Protein AF-A0A812MUX2-F1 (afdb_monomer_lite)

Sequence (958 aa):
MPPQRLETQLGNPHGRPAVPLGVEDPVPTEHPKAVEKDGERDEFANLWVNFASKMQASRPGILHGVQASQVLHHLPWAWLRRDLNSLYAVSQETSKFDQFWSHSWKGALWAKYVNVLYLQTGLAANVAGTLSASLALGLVSAGWLGARRGFCLVFGFVTFCFTPFLWRSRRIVFLDIFCIHQQDQQLKAEAIMSVLGSSLGDEIAIWWCVFEIAAFLHSRTKGSKAVLQIIPPLLGPALLGGEILFCLACIVYAYSEIALASSEDSKFSAAIHLVFFGVLGIPCSFFVSHSLRGYARSVETLKEQLCEFKAAGTRSACCEQGHEGEAEKLCDREILFQCIAHWYGSVGQFESQVQSEVRTALTDQLADNAISYKRILLLFTPYVWLRFEYAATHASDPIRQIVEVARTLTYWLAVFPFMNKLLFRLCYRLRAQCCMLRWDVLLSMLIVFATFLFYFICYIIQVFVFRQNEHELVPSVISVVTWLTFTAILLQFDKNLMDAMFTPRSARGAATTPRKSWTGPKPQGLCLLDNSRAHNVAIVLTKLAMSTKELSQAIRLFDTGSTWLRADHVELLTVAMPTTSEATKLLANKDKEETLRDVERRMLPLCNLSPARIKVMKFALSYQTIRESLMERCQVLQQAAEESRNSVPFRELLAIVLEAGNYINGGDQANAQATTDAFHSLMQGFFDSLSEVDRLRYKLPLSQAGNTMQSFVSPTYLELQCLLESLDKLVAKRHPVEVRKQDGDIVEEIARKLRAVMLCCEKWEELFPQLTVDLQPNLMYRIHIFNGEGVDVRLHLFFQDASETYVHSHRANFHSVCLYGSYVNEIWDVGEDRQGDFGGHFEFNRSQDEALKKPGDRKSGSLLCRTCWKHSTGSSYFLDATTYHKTVQESGKALTLYIKGKAKPFHTIALSKEERPDWKGTNCLEERVDPCDVKRISKDASDLLRNGICDRFFLPPI

pLDDT: mean 74.37, std 18.52, range [21.53, 96.69]

Secondary structure (DSSP, 8-state):
--PPP---PPPPTT----------PPP--S--------HHHHHHHHHHHHHHTT-S-SSTT--EEEEHHHHHHHHHHHHHHT--GGGGGG-EE-S-BSEEE-----S-HHHHHHHHHHHHHHHHHHHHHHHHHHHHHHHHHTTSS-TTS-HHHHHHHHHHHHHHHH-----EEEEHHHHS-SS-HHHHHHHHHHHTTS-B-S-EES---HHHHHHHHHTS-TT----EE---TTHHHHHHHHHHHHHHHHHHHHHHHHHHTTS--HHHHHHHHHHHIIIIIHHHHHHHHHHHHHHHHHHHHHHHHHHS--GGG---HHHHTTTTT-TT---HHHHHHHHHHHHHSSHHHHHHHIIIIIHHHHHIIIIISTT-HHHHHHHTHHHHHHHHHHHHTTTT-HHHHHHHHHHHHHIIIIIHHHHHHHHHHHHHHT-SPPSSHHHHHHHHHHHHHHHHHHHHHHHHHHHHHSGGGTT-HHHHHHHHHHHHHHHHHHHHHHHHHHHHHHS-GGG-TT---PPPPP-PPPPPSB--S-HHHHHHHHHHHHHSSS-HHHHHHHHHHT----TT--HHHHHHHHHHPPPHHHHHHHHTTGGGGGGB-HHHHHHGGGTT--HHHHHHHHHHHHHHHHHHHHHHHHHHHHHHHHHHHH-HHHHHHHHHHHHHHHHHTT--TT--PPPHHHHHHHHHHHHHHHHHHTTS-----HHHHHHHTHHHHHHHHHHHHHHHHHHHHHHHTSSS----GGGHHHHHHHHHHHHHHHHH-TTGGGG-TT-EEEEETTTEEEEEEEE-SSEEEEEEEE-TT---SSEE--SS-EEEEEEESEEEEEEEEEEPPPTT---EEEEEETTSTTGGGSPPEEEESEEEEEEEEEEETT-EEEE-TT-EEEEE--SS-EEEEEEEES---S--EEEESSSS---TTTTSPPEEPPHHHHHHHHHHHHHHHHHHHHHTT-----

Foldseek 3Di:
DDDDDDDDDDDDPPDDPPDPDDPPPDDPPDDPDDPPDPVVVVVVLVVLLVLLQLLAAPDQQLWKWAFLLCCLVVVVVCVVVVNLQCQQVRIGGDQEAQEEEDDPPPDDPVLQSLQSLCVQFLVVLLVQLQVQLVVVLVCLLVVVDPFLPLNLLVRSVVSSVCRSVVDGGRGIYDDCSHGANDPDPVSNVSSVSRVSSGPHDQEYEEDDDLLSLLSVVLVDDPPDDRHYAYEDSNLSVCLVVLLVVVSVLLVVLSVVCVVVVVDVDPVVNVVSVCCSCVVPVLVVLLVVLLVLLVLLVVLVVVLVCLLPDALVPDDDPCVVVVVPDDPPDDDPSVSVQSSCCSSQVHSVSSSVCSNPVVSVVSSCNSLPVNCPLVSQLSSCSSLLSSQSSVLSVCSVPVLSSLLSNLLSCLCSQFLSSLLVNQSSVQSNVVSDDDPDPVVSSVSSSVSSVVSVVSVVVVVVCCVPVLVVQPPDNVSSVVSSVVSVVSSVCRVVCVVPVVVVVDDPPVVPPDDDDDDDDDPDDDFQFDDLDDPVLLVLLVVLVVVQPDALQVVLVCLVVLPLVDPSDALVNLVSVLSNADDLVLLVSLVVCVVVLVRHGPSSNSNNSRSPDDPVSSVVSSCSRCVVVVVVLVVLVVVLVVQLVVLLVPDPLNVVVVVVLVVVVCVVVPDDPDDDDDDVVNVVVSVVVVVVCVLVCVVPDDDDPPVSVLVSLLSVLSVLLSVLVVLLVVQQVVLLPDVVLKDDPVCVVSVLVNLVSVLSNLQNDLQSVVVQPPWFWWDQPLFWIWTWRDDHNRKTKTKTKTDFFHWFPFKKFALWKKKKAWAFDKWKKWWKDFAADDPPDQAWKFKFFPQDPPRLVAFGDIDGGHIDGDDIDMRHRGDMDIDGRPIIIIIGRDGDITMMMMMITPGRNDTMMIMGSDRRDDRVSSPPDIHTDDPVCSSVVSSVNSVSSVVRVVPVSDDDDD

Radius of gyration: 37.07 Å; chains: 1; bounding box: 92×102×94 Å

Structure (mmCIF, N/CA/C/O backbone):
data_AF-A0A812MUX2-F1
#
_entry.id   AF-A0A812MUX2-F1
#
loop_
_atom_site.group_PDB
_atom_site.id
_atom_site.type_symbol
_atom_site.label_atom_id
_atom_site.label_alt_id
_atom_site.label_comp_id
_atom_site.label_asym_id
_atom_site.label_entity_id
_atom_site.label_seq_id
_atom_site.pdbx_PDB_ins_code
_atom_site.Cartn_x
_atom_site.Cartn_y
_atom_site.Cartn_z
_atom_site.occupancy
_atom_site.B_iso_or_equiv
_atom_site.auth_seq_id
_atom_site.auth_comp_id
_atom_site.auth_asym_id
_atom_site.auth_atom_id
_atom_site.pdbx_PDB_model_num
ATOM 1 N N . MET A 1 1 ? -50.765 -11.788 -11.898 1.00 38.41 1 MET A N 1
ATOM 2 C CA . MET A 1 1 ? -49.867 -11.985 -10.743 1.00 38.41 1 MET A CA 1
ATOM 3 C C . MET A 1 1 ? -48.690 -12.845 -11.173 1.00 38.41 1 MET A C 1
ATOM 5 O O . MET A 1 1 ? -48.901 -14.026 -11.422 1.00 38.41 1 MET A O 1
ATOM 9 N N . PRO A 1 2 ? -47.493 -12.263 -11.335 1.00 21.53 2 PRO A N 1
ATOM 10 C CA . PRO A 1 2 ? -46.245 -13.002 -11.478 1.00 21.53 2 PRO A CA 1
ATOM 11 C C . PRO A 1 2 ? -45.356 -12.888 -10.212 1.00 21.53 2 PRO A C 1
ATOM 13 O O . PRO A 1 2 ? -45.593 -12.010 -9.380 1.00 21.53 2 PRO A O 1
ATOM 16 N N . PRO A 1 3 ? -44.369 -13.789 -10.044 1.00 25.03 3 PRO A N 1
ATOM 17 C CA . PRO A 1 3 ? -43.681 -14.056 -8.780 1.00 25.03 3 PRO A CA 1
ATOM 18 C C . PRO A 1 3 ? -42.561 -13.049 -8.465 1.00 25.03 3 PRO A C 1
ATOM 20 O O . PRO A 1 3 ? -41.877 -12.552 -9.362 1.00 25.03 3 PRO A O 1
ATOM 23 N N . GLN A 1 4 ? -42.373 -12.775 -7.169 1.00 26.44 4 GLN A N 1
ATOM 24 C CA . GLN A 1 4 ? -41.346 -11.894 -6.605 1.00 26.44 4 GLN A CA 1
ATOM 25 C C . GLN A 1 4 ? -39.925 -12.407 -6.906 1.00 26.44 4 GLN A C 1
ATOM 27 O O . GLN A 1 4 ? -39.584 -13.551 -6.609 1.00 26.44 4 GLN A O 1
ATOM 32 N N . ARG A 1 5 ? -39.091 -11.537 -7.490 1.00 24.02 5 ARG A N 1
ATOM 33 C CA . ARG A 1 5 ? -37.647 -11.735 -7.683 1.00 24.02 5 ARG A CA 1
ATOM 34 C C . ARG A 1 5 ? -36.897 -11.306 -6.419 1.00 24.02 5 ARG A C 1
ATOM 36 O O . ARG A 1 5 ? -37.034 -10.163 -5.996 1.00 24.02 5 ARG A O 1
ATOM 43 N N . LEU A 1 6 ? -36.068 -12.198 -5.874 1.00 25.72 6 LEU A N 1
ATOM 44 C CA . LEU A 1 6 ? -34.979 -11.841 -4.962 1.00 25.72 6 LEU A CA 1
ATOM 45 C C . LEU A 1 6 ? -33.895 -11.107 -5.769 1.00 25.72 6 LEU A C 1
ATOM 47 O O . LEU A 1 6 ? -33.193 -11.718 -6.576 1.00 25.72 6 LEU A O 1
ATOM 51 N N . GLU A 1 7 ? -33.773 -9.799 -5.565 1.00 24.56 7 GLU A N 1
ATOM 52 C CA . GLU A 1 7 ? -32.664 -8.996 -6.076 1.00 24.56 7 GLU A CA 1
ATOM 53 C C . GLU A 1 7 ? -31.445 -9.131 -5.155 1.00 24.56 7 GLU A C 1
ATOM 55 O O . GLU A 1 7 ? -31.454 -8.757 -3.984 1.00 24.56 7 GLU A O 1
ATOM 60 N N . THR A 1 8 ? -30.365 -9.673 -5.710 1.00 27.69 8 THR A N 1
ATOM 61 C CA . THR A 1 8 ? -29.012 -9.618 -5.158 1.00 27.69 8 THR A CA 1
ATOM 62 C C . THR A 1 8 ? -28.512 -8.173 -5.155 1.00 27.69 8 THR A C 1
ATOM 64 O O . THR A 1 8 ? -28.175 -7.635 -6.210 1.00 27.69 8 THR A O 1
ATOM 67 N N . GLN A 1 9 ? -28.437 -7.551 -3.977 1.00 25.56 9 GLN A N 1
ATOM 68 C CA . GLN A 1 9 ? -27.817 -6.238 -3.801 1.00 25.56 9 GLN A CA 1
ATOM 69 C C . GLN A 1 9 ? -26.293 -6.321 -4.006 1.00 25.56 9 GLN A C 1
ATOM 71 O O . GLN A 1 9 ? -25.580 -6.997 -3.261 1.00 25.56 9 GLN A O 1
ATOM 76 N N . LEU A 1 10 ? -25.791 -5.618 -5.026 1.00 27.19 10 LEU A N 1
ATOM 77 C CA . LEU A 1 10 ? -24.370 -5.326 -5.217 1.00 27.19 10 LEU A CA 1
ATOM 78 C C . LEU A 1 10 ? -23.943 -4.200 -4.260 1.00 27.19 10 LEU A C 1
ATOM 80 O O . LEU A 1 10 ? -24.450 -3.085 -4.342 1.00 27.19 10 LEU A O 1
ATOM 84 N N . GLY A 1 11 ? -22.984 -4.482 -3.377 1.00 27.39 11 GLY A N 1
ATOM 85 C CA . GLY A 1 11 ? -22.338 -3.479 -2.528 1.00 27.39 11 GLY A CA 1
ATOM 86 C C . GLY A 1 11 ? -21.235 -2.709 -3.267 1.00 27.39 11 GLY A C 1
ATOM 87 O O . GLY A 1 11 ? -20.358 -3.311 -3.886 1.00 27.39 11 GLY A O 1
ATOM 88 N N . ASN A 1 12 ? -21.287 -1.380 -3.165 1.00 25.11 12 ASN A N 1
ATOM 89 C CA . ASN A 1 12 ? -20.319 -0.396 -3.664 1.00 25.11 12 ASN A CA 1
ATOM 90 C C . ASN A 1 12 ? -18.878 -0.653 -3.115 1.00 25.11 12 ASN A C 1
ATOM 92 O O . ASN A 1 12 ? -18.737 -0.846 -1.903 1.00 25.11 12 ASN A O 1
ATOM 96 N N . PRO A 1 13 ? -17.796 -0.646 -3.934 1.00 30.33 13 PRO A N 1
ATOM 97 C CA . PRO A 1 13 ? -16.428 -0.948 -3.486 1.00 30.33 13 PRO A CA 1
ATOM 98 C C . PRO A 1 13 ? -15.684 0.157 -2.708 1.00 30.33 13 PRO A C 1
ATOM 100 O O . PRO A 1 13 ? -14.545 -0.090 -2.307 1.00 30.33 13 PRO A O 1
ATOM 103 N N . HIS A 1 14 ? -16.258 1.342 -2.460 1.00 30.34 14 HIS A N 1
ATOM 104 C CA . HIS A 1 14 ? -15.532 2.447 -1.798 1.00 30.34 14 HIS A CA 1
ATOM 105 C C . HIS A 1 14 ? -16.189 3.065 -0.552 1.00 30.34 14 HIS A C 1
ATOM 107 O O . HIS A 1 14 ? -15.835 4.167 -0.140 1.00 30.34 14 HIS A O 1
ATOM 113 N N . GLY A 1 15 ? -17.043 2.319 0.149 1.00 25.20 15 GLY A N 1
ATOM 114 C CA . GLY A 1 15 ? -17.454 2.659 1.515 1.00 25.20 15 GLY A CA 1
ATOM 115 C C . GLY A 1 15 ? -16.642 1.886 2.554 1.00 25.20 15 GLY A C 1
ATOM 116 O O . GLY A 1 15 ? -16.753 0.664 2.636 1.00 25.20 15 GLY A O 1
ATOM 117 N N . ARG A 1 16 ? -15.863 2.565 3.409 1.00 26.58 16 ARG A N 1
ATOM 118 C CA . ARG A 1 16 ? -15.548 1.989 4.729 1.00 26.58 16 ARG A CA 1
ATOM 119 C C . ARG A 1 16 ? -16.889 1.795 5.448 1.00 26.58 16 ARG A C 1
ATOM 121 O O . ARG A 1 16 ? -17.598 2.787 5.601 1.00 26.58 16 ARG A O 1
ATOM 128 N N . PRO A 1 17 ? -17.253 0.595 5.927 1.00 25.83 17 PRO A N 1
ATOM 129 C CA . PRO A 1 17 ? -18.343 0.489 6.879 1.00 25.83 17 PRO A CA 1
ATOM 130 C C . PRO A 1 17 ? -17.883 1.204 8.148 1.00 25.83 17 PRO A C 1
ATOM 132 O O . PRO A 1 17 ? -16.900 0.796 8.772 1.00 25.83 17 PRO A O 1
ATOM 135 N N . ALA A 1 18 ? -18.554 2.294 8.511 1.00 24.03 18 ALA A N 1
ATOM 136 C CA . ALA A 1 18 ? -18.462 2.820 9.859 1.00 24.03 18 ALA A CA 1
ATOM 137 C C . ALA A 1 18 ? -18.904 1.696 10.806 1.00 24.03 18 ALA A C 1
ATOM 139 O O . ALA A 1 18 ? -20.024 1.195 10.714 1.00 24.03 18 ALA A O 1
ATOM 140 N N . VAL A 1 19 ? -18.004 1.251 11.678 1.00 24.64 19 VAL A N 1
ATOM 141 C CA . VAL A 1 19 ? -18.399 0.510 12.873 1.00 24.64 19 VAL A CA 1
ATOM 142 C C . VAL A 1 19 ? -19.115 1.532 13.756 1.00 24.64 19 VAL A C 1
ATOM 144 O O . VAL A 1 19 ? -18.481 2.527 14.115 1.00 24.64 19 VAL A O 1
ATOM 147 N N . PRO A 1 20 ? -20.399 1.346 14.106 1.00 22.38 20 PRO A N 1
ATOM 148 C CA . PRO A 1 20 ? -20.989 2.100 15.195 1.00 22.38 20 PRO A CA 1
ATOM 149 C C . PRO A 1 20 ? -20.232 1.678 16.456 1.00 22.38 20 PRO A C 1
ATOM 151 O O . PRO A 1 20 ? -20.357 0.545 16.919 1.00 22.38 20 PRO A O 1
ATOM 154 N N . LEU A 1 21 ? -19.367 2.550 16.966 1.00 25.94 21 LEU A N 1
ATOM 155 C CA . LEU A 1 21 ? -18.844 2.409 18.316 1.00 25.94 21 LEU A CA 1
ATOM 156 C C . LEU A 1 21 ? -19.978 2.788 19.266 1.00 25.94 21 LEU A C 1
ATOM 158 O O . LEU A 1 21 ? -20.241 3.965 19.477 1.00 25.94 21 LEU A O 1
ATOM 162 N N . GLY A 1 22 ? -20.657 1.748 19.748 1.00 25.78 22 GLY A N 1
ATOM 163 C CA . GLY A 1 22 ? -21.359 1.662 21.024 1.00 25.78 22 GLY A CA 1
ATOM 164 C C . GLY A 1 22 ? -22.059 2.923 21.522 1.00 25.78 22 GLY A C 1
ATOM 165 O O . GLY A 1 22 ? -21.499 3.679 22.310 1.00 25.78 22 GLY A O 1
ATOM 166 N N . VAL A 1 23 ? -23.351 3.021 21.213 1.00 24.86 23 VAL A N 1
ATOM 167 C CA . VAL A 1 23 ? -24.305 3.101 22.322 1.00 24.86 23 VAL A CA 1
ATOM 168 C C . VAL A 1 23 ? -24.076 1.820 23.123 1.00 24.86 23 VAL A C 1
ATOM 170 O O . VAL A 1 23 ? -24.134 0.725 22.563 1.00 24.86 23 VAL A O 1
ATOM 173 N N . GLU A 1 24 ? -23.683 1.953 24.388 1.00 26.67 24 GLU A N 1
ATOM 174 C CA . GLU A 1 24 ? -23.832 0.859 25.340 1.00 26.67 24 GLU A CA 1
ATOM 175 C C . GLU A 1 24 ? -25.325 0.543 25.384 1.00 26.67 24 GLU A C 1
ATOM 177 O O . GLU A 1 24 ? -26.083 1.181 26.114 1.00 26.67 24 GLU A O 1
ATOM 182 N N . ASP A 1 25 ? -25.764 -0.413 24.567 1.00 24.69 25 ASP A N 1
ATOM 183 C CA . ASP A 1 25 ? -26.968 -1.141 24.911 1.00 24.69 25 ASP A CA 1
ATOM 184 C C . ASP A 1 25 ? -26.669 -1.777 26.272 1.00 24.69 25 ASP A C 1
ATOM 186 O O . ASP A 1 25 ? -25.647 -2.467 26.416 1.00 24.69 25 ASP A O 1
ATOM 190 N N . PRO A 1 26 ? -27.474 -1.485 27.306 1.00 26.67 26 PRO A N 1
ATOM 191 C CA . PRO A 1 26 ? -27.251 -2.043 28.620 1.00 26.67 26 PRO A CA 1
ATOM 192 C C . PRO A 1 26 ? -27.206 -3.560 28.479 1.00 26.67 26 PRO A C 1
ATOM 194 O O . PRO A 1 26 ? -28.133 -4.176 27.955 1.00 26.67 26 PRO A O 1
ATOM 197 N N . VAL A 1 27 ? -26.109 -4.154 28.952 1.00 25.58 27 VAL A N 1
ATOM 198 C CA . VAL A 1 27 ? -26.047 -5.589 29.222 1.00 25.58 27 VAL A CA 1
ATOM 199 C C . VAL A 1 27 ? -27.308 -5.924 30.016 1.00 25.58 27 VAL A C 1
ATOM 201 O O . VAL A 1 27 ? -27.492 -5.345 31.090 1.00 25.58 27 VAL A O 1
ATOM 204 N N . PRO A 1 28 ? -28.186 -6.819 29.535 1.00 25.44 28 PRO A N 1
ATOM 205 C CA . PRO A 1 28 ? -29.251 -7.330 30.371 1.00 25.44 28 PRO A CA 1
ATOM 206 C C . PRO A 1 28 ? -28.578 -8.070 31.526 1.00 25.44 28 PRO A C 1
ATOM 208 O O . PRO A 1 28 ? -28.044 -9.165 31.367 1.00 25.44 28 PRO A O 1
ATOM 211 N N . THR A 1 29 ? -28.546 -7.439 32.698 1.00 28.83 29 THR A N 1
ATOM 212 C CA . THR A 1 29 ? -28.087 -8.052 33.951 1.00 28.83 29 THR A CA 1
ATOM 213 C C . THR A 1 29 ? -29.103 -9.057 34.495 1.00 28.83 29 THR A C 1
ATOM 215 O O . THR A 1 29 ? -28.893 -9.642 35.553 1.00 28.83 29 THR A O 1
ATOM 218 N N . GLU A 1 30 ? -30.197 -9.287 33.775 1.00 26.59 30 GLU A N 1
ATOM 219 C CA . GLU A 1 30 ? -31.139 -10.354 34.047 1.00 26.59 30 GLU A CA 1
ATOM 220 C C . GLU A 1 30 ? -30.955 -11.438 32.989 1.00 26.59 30 GLU A C 1
ATOM 222 O O . GLU A 1 30 ? -31.114 -11.196 31.791 1.00 26.59 30 GLU A O 1
ATOM 227 N N . HIS A 1 31 ? -30.621 -12.650 33.449 1.00 26.19 31 HIS A N 1
ATOM 228 C CA . HIS A 1 31 ? -30.883 -13.862 32.685 1.00 26.19 31 HIS A CA 1
ATOM 229 C C . HIS A 1 31 ? -32.269 -13.736 32.042 1.00 26.19 31 HIS A C 1
ATOM 231 O O . HIS A 1 31 ? -33.211 -13.385 32.764 1.00 26.19 31 HIS A O 1
ATOM 237 N N . PRO A 1 32 ? -32.430 -14.024 30.737 1.00 27.66 32 PRO A N 1
ATOM 238 C CA . PRO A 1 32 ? -33.761 -14.097 30.166 1.00 27.66 32 PRO A CA 1
ATOM 239 C C . PRO A 1 32 ? -34.550 -15.078 31.031 1.00 27.66 32 PRO A C 1
ATOM 241 O O . PRO A 1 32 ? -34.137 -16.227 31.218 1.00 27.66 32 PRO A O 1
ATOM 244 N N . LYS A 1 33 ? -35.637 -14.586 31.642 1.00 25.91 33 LYS A N 1
ATOM 245 C CA . LYS A 1 33 ? -36.620 -15.446 32.298 1.00 25.91 33 LYS A CA 1
ATOM 246 C C . LYS A 1 33 ? -36.906 -16.572 31.323 1.00 25.91 33 LYS A C 1
ATOM 248 O O . LYS A 1 33 ? -37.180 -16.290 30.159 1.00 25.91 33 LYS A O 1
ATOM 253 N N . ALA A 1 34 ? -36.764 -17.801 31.813 1.00 26.66 34 ALA A N 1
ATOM 254 C CA . ALA A 1 34 ? -37.003 -19.016 31.062 1.00 26.66 34 ALA A CA 1
ATOM 255 C C . ALA A 1 34 ? -38.257 -18.838 30.200 1.00 26.66 34 ALA A C 1
ATOM 257 O O . ALA A 1 34 ? -39.373 -18.818 30.717 1.00 26.66 34 ALA A O 1
ATOM 258 N N . VAL A 1 35 ? -38.045 -18.661 28.896 1.00 32.44 35 VAL A N 1
ATOM 259 C CA . VAL A 1 35 ? -39.052 -19.021 27.908 1.00 32.44 35 VAL A CA 1
ATOM 260 C C . VAL A 1 35 ? -39.312 -20.500 28.162 1.00 32.44 35 VAL A C 1
ATOM 262 O O . VAL A 1 35 ? -38.364 -21.245 28.434 1.00 32.44 35 VAL A O 1
ATOM 265 N N . GLU A 1 36 ? -40.587 -20.878 28.221 1.00 35.44 36 GLU A N 1
ATOM 266 C CA . GLU A 1 36 ? -41.019 -22.238 28.529 1.00 35.44 36 GLU A CA 1
ATOM 267 C C . GLU A 1 36 ? -40.122 -23.262 27.825 1.00 35.44 36 GLU A C 1
ATOM 269 O O . GLU A 1 36 ? -39.867 -23.190 26.623 1.00 35.44 36 GLU A O 1
ATOM 274 N N . LYS A 1 37 ? -39.551 -24.155 28.638 1.00 37.84 37 LYS A N 1
ATOM 275 C CA . LYS A 1 37 ? -38.608 -25.183 28.211 1.00 37.84 37 LYS A CA 1
ATOM 276 C C . LYS A 1 37 ? -39.324 -26.191 27.317 1.00 37.84 37 LYS A C 1
ATOM 278 O O . LYS A 1 37 ? -39.910 -27.147 27.823 1.00 37.84 37 LYS A O 1
ATOM 283 N N . ASP A 1 38 ? -39.207 -26.019 26.008 1.00 40.25 38 ASP A N 1
ATOM 284 C CA . ASP A 1 38 ? -39.464 -27.089 25.046 1.00 40.25 38 ASP A CA 1
ATOM 285 C C . ASP A 1 38 ? -38.320 -28.110 25.129 1.00 40.25 38 ASP A C 1
ATOM 287 O O . ASP A 1 38 ? -37.243 -27.915 24.561 1.00 40.25 38 ASP A O 1
ATOM 291 N N . GLY A 1 39 ? -38.542 -29.206 25.860 1.00 45.19 39 GLY A N 1
ATOM 292 C CA . GLY A 1 39 ? -37.543 -30.256 26.099 1.00 45.19 39 GLY A CA 1
ATOM 293 C C . GLY A 1 39 ? -36.963 -30.903 24.831 1.00 45.19 39 GLY A C 1
ATOM 294 O O . GLY A 1 39 ? -35.822 -31.353 24.858 1.00 45.19 39 GLY A O 1
ATOM 295 N N . GLU A 1 40 ? -37.687 -30.887 23.707 1.00 44.91 40 GLU A N 1
ATOM 296 C CA . GLU A 1 40 ? -37.212 -31.426 22.419 1.00 44.91 40 GLU A CA 1
ATOM 297 C C . GLU A 1 40 ? -36.169 -30.520 21.733 1.00 44.91 40 GLU A C 1
ATOM 299 O O . GLU A 1 40 ? -35.289 -30.997 21.011 1.00 44.91 40 GLU A O 1
ATOM 304 N N . ARG A 1 41 ? -36.224 -29.202 21.975 1.00 44.47 41 ARG A N 1
ATOM 305 C CA . ARG A 1 41 ? -35.358 -28.207 21.317 1.00 44.47 41 ARG A CA 1
ATOM 306 C C . ARG A 1 41 ? -33.935 -28.233 21.890 1.00 44.47 41 ARG A C 1
ATOM 308 O O . ARG A 1 41 ? -32.960 -28.188 21.136 1.00 44.47 41 ARG A O 1
ATOM 315 N N . ASP A 1 42 ? -33.828 -28.394 23.210 1.00 53.06 42 ASP A N 1
ATOM 316 C CA . ASP A 1 42 ? -32.561 -28.613 23.917 1.00 53.06 42 ASP A CA 1
ATOM 317 C C . ASP A 1 42 ? -31.959 -29.987 23.584 1.00 53.06 42 ASP A C 1
ATOM 319 O O . ASP A 1 42 ? -30.739 -30.124 23.491 1.00 53.06 42 ASP A O 1
ATOM 323 N N . GLU A 1 43 ? -32.783 -31.015 23.364 1.00 54.62 43 GLU A N 1
ATOM 324 C CA . GLU A 1 43 ? -32.305 -32.351 22.997 1.00 54.62 43 GLU A CA 1
ATOM 325 C C . GLU A 1 43 ? -31.650 -32.354 21.609 1.00 54.62 43 GLU A C 1
ATOM 327 O O . GLU A 1 43 ? -30.538 -32.864 21.460 1.00 54.62 43 GLU A O 1
ATOM 332 N N . PHE A 1 44 ? -32.260 -31.698 20.615 1.00 51.50 44 PHE A N 1
ATOM 333 C CA . PHE A 1 44 ? -31.679 -31.562 19.277 1.00 51.50 44 PHE A CA 1
ATOM 334 C C . PHE A 1 44 ? -30.380 -30.742 19.292 1.00 51.50 44 PHE A C 1
ATOM 336 O O . PHE A 1 44 ? -29.378 -31.187 18.735 1.00 51.50 44 PHE A O 1
ATOM 343 N N . ALA A 1 45 ? -30.342 -29.594 19.979 1.00 53.31 45 ALA A N 1
ATOM 344 C CA . ALA A 1 45 ? -29.121 -28.792 20.117 1.00 53.31 45 ALA A CA 1
ATOM 345 C C . ALA A 1 45 ? -27.986 -29.578 20.804 1.00 53.31 45 ALA A C 1
ATOM 347 O O . ALA A 1 45 ? -26.848 -29.583 20.329 1.00 53.31 45 ALA A O 1
ATOM 348 N N . ASN A 1 46 ? -28.300 -30.332 21.861 1.00 61.69 46 ASN A N 1
ATOM 349 C CA . ASN A 1 46 ? -27.336 -31.210 22.523 1.00 61.69 46 ASN A CA 1
ATOM 350 C C . ASN A 1 46 ? -26.878 -32.366 21.621 1.00 61.69 46 ASN A C 1
ATOM 352 O O . ASN A 1 46 ? -25.709 -32.749 21.660 1.00 61.69 46 ASN A O 1
ATOM 356 N N . LEU A 1 47 ? -27.758 -32.912 20.778 1.00 59.81 47 LEU A N 1
ATOM 357 C CA . LEU A 1 47 ? -27.419 -33.947 19.798 1.00 59.81 47 LEU A CA 1
ATOM 358 C C . LEU A 1 47 ? -26.484 -33.401 18.707 1.00 59.81 47 LEU A C 1
ATOM 360 O O . LEU A 1 47 ? -25.516 -34.069 18.339 1.00 59.81 47 LEU A O 1
ATOM 364 N N . TRP A 1 48 ? -26.701 -32.156 18.275 1.00 60.59 48 TRP A N 1
ATOM 365 C CA . TRP A 1 48 ? -25.807 -31.418 17.378 1.00 60.59 48 TRP A CA 1
ATOM 366 C C . TRP A 1 48 ? -24.429 -31.192 17.988 1.00 60.59 48 TRP A C 1
ATOM 368 O O . TRP A 1 48 ? -23.423 -31.506 17.352 1.00 60.59 48 TRP A O 1
ATOM 378 N N . VAL A 1 49 ? -24.365 -30.712 19.232 1.00 60.03 49 VAL A N 1
ATOM 379 C CA . VAL A 1 49 ? -23.100 -30.503 19.952 1.00 60.03 49 VAL A CA 1
ATOM 380 C C . VAL A 1 49 ? -22.363 -31.830 20.154 1.00 60.03 49 VAL A C 1
ATOM 382 O O . VAL A 1 49 ? -21.163 -31.903 19.895 1.00 60.03 49 VAL A O 1
ATOM 385 N N . ASN A 1 50 ? -23.072 -32.902 20.523 1.00 62.97 50 ASN A N 1
ATOM 386 C CA . ASN A 1 50 ? -22.509 -34.245 20.708 1.00 62.97 50 ASN A CA 1
ATOM 387 C C . ASN A 1 50 ? -22.050 -34.919 19.407 1.00 62.97 50 ASN A C 1
ATOM 389 O O . ASN A 1 50 ? -21.213 -35.823 19.443 1.00 62.97 50 ASN A O 1
ATOM 393 N N . PHE A 1 51 ? -22.618 -34.543 18.262 1.00 59.72 51 PHE A N 1
ATOM 394 C CA . PHE A 1 51 ? -22.165 -35.020 16.960 1.00 59.72 51 PHE A CA 1
ATOM 395 C C . PHE A 1 51 ? -20.970 -34.193 16.464 1.00 59.72 51 PHE A C 1
ATOM 397 O O . PHE A 1 51 ? -19.934 -34.758 16.117 1.00 59.72 51 PHE A O 1
ATOM 404 N N . ALA A 1 52 ? -21.068 -32.861 16.510 1.00 56.94 52 ALA A N 1
ATOM 405 C CA . ALA A 1 52 ? -19.991 -31.950 16.127 1.00 56.94 52 ALA A CA 1
ATOM 406 C C . ALA A 1 52 ? -18.727 -32.153 16.981 1.00 56.94 52 ALA A C 1
ATOM 408 O O . ALA A 1 52 ? -17.612 -32.018 16.483 1.00 56.94 52 ALA A O 1
ATOM 409 N N . SER A 1 53 ? -18.865 -32.529 18.257 1.00 56.31 53 SER A N 1
ATOM 410 C CA . SER A 1 53 ? -17.740 -32.842 19.149 1.00 56.31 53 SER A CA 1
ATOM 411 C C . SER A 1 53 ? -16.935 -34.072 18.743 1.00 56.31 53 SER A C 1
ATOM 413 O O . SER A 1 53 ? -15.746 -34.147 19.050 1.00 56.31 53 SER A O 1
ATOM 415 N N . LYS A 1 54 ? -17.541 -35.020 18.020 1.00 60.19 54 LYS A N 1
ATOM 416 C CA . LYS A 1 54 ? -16.860 -36.245 17.586 1.00 60.19 54 LYS A CA 1
ATOM 417 C C . LYS A 1 54 ? -15.902 -36.013 16.427 1.00 60.19 54 LYS A C 1
ATOM 419 O O . LYS A 1 54 ? -15.050 -36.871 16.220 1.00 60.19 54 LYS A O 1
ATOM 424 N N . MET A 1 55 ? -16.031 -34.896 15.695 1.00 60.88 55 MET A N 1
ATOM 425 C CA . MET A 1 55 ? -15.201 -34.571 14.528 1.00 60.88 55 MET A CA 1
ATOM 426 C C . MET A 1 55 ? -15.021 -35.808 13.624 1.00 60.88 55 MET A C 1
ATOM 428 O O . MET A 1 55 ? -13.904 -36.186 13.287 1.00 60.88 55 MET A O 1
ATOM 432 N N . GLN A 1 56 ? -16.130 -36.457 13.250 1.00 64.50 56 GLN A N 1
ATOM 433 C CA . GLN A 1 56 ? -16.165 -37.605 12.338 1.00 64.50 56 GLN A CA 1
ATOM 434 C C . GLN A 1 56 ? -17.271 -37.423 11.294 1.00 64.50 56 GLN A C 1
ATOM 436 O O . GLN A 1 56 ? -18.262 -36.738 11.541 1.00 64.50 56 GLN A O 1
ATOM 441 N N . ALA A 1 57 ? -17.106 -38.045 10.125 1.00 68.19 57 ALA A N 1
ATOM 442 C CA . ALA A 1 57 ? -18.148 -38.062 9.102 1.00 68.19 57 ALA A CA 1
ATOM 443 C C . ALA A 1 57 ? -19.394 -38.821 9.592 1.00 68.19 57 ALA A C 1
ATOM 445 O O . ALA A 1 57 ? -19.268 -39.852 10.253 1.00 68.19 57 ALA A O 1
ATOM 446 N N . SER A 1 58 ? -20.590 -38.337 9.236 1.00 67.88 58 SER A N 1
ATOM 447 C CA . SER A 1 58 ? -21.871 -38.934 9.658 1.00 67.88 58 SER A CA 1
ATOM 448 C C . SER A 1 58 ? -22.058 -40.354 9.139 1.00 67.88 58 SER A C 1
ATOM 450 O O . SER A 1 58 ? -22.586 -41.214 9.842 1.00 67.88 58 SER A O 1
ATOM 452 N N . ARG A 1 59 ? -21.583 -40.609 7.918 1.00 75.00 59 ARG A N 1
ATOM 453 C CA . ARG A 1 59 ? -21.550 -41.922 7.278 1.00 75.00 59 ARG A CA 1
ATOM 454 C C . ARG A 1 59 ? -20.382 -42.024 6.292 1.00 75.00 59 ARG A C 1
ATOM 456 O O . ARG A 1 59 ? -19.950 -41.002 5.753 1.00 75.00 59 ARG A O 1
ATOM 463 N N . PRO A 1 60 ? -19.878 -43.237 6.011 1.00 70.62 60 PRO A N 1
ATOM 464 C CA . PRO A 1 60 ? -18.956 -43.454 4.899 1.00 70.62 60 PRO A CA 1
ATOM 465 C C . PRO A 1 60 ? -19.595 -42.976 3.584 1.00 70.62 60 PRO A C 1
ATOM 467 O O . PRO A 1 60 ? -20.767 -43.254 3.348 1.00 70.62 60 PRO A O 1
ATOM 470 N N . GLY A 1 61 ? -18.845 -42.246 2.754 1.00 76.25 61 GLY A N 1
ATOM 471 C CA . GLY A 1 61 ? -19.304 -41.776 1.436 1.00 76.25 61 GLY A CA 1
ATOM 472 C C . GLY A 1 61 ? -19.971 -40.393 1.406 1.00 76.25 61 GLY A C 1
ATOM 473 O O . GLY A 1 61 ? -20.128 -39.835 0.332 1.00 76.25 61 GLY A O 1
ATOM 474 N N . ILE A 1 62 ? -20.295 -39.770 2.549 1.00 83.38 62 ILE A N 1
ATOM 475 C CA . ILE A 1 62 ? -20.917 -38.423 2.555 1.00 83.38 62 ILE A CA 1
ATOM 476 C C . ILE A 1 62 ? -19.965 -37.302 2.107 1.00 83.38 62 ILE A C 1
ATOM 478 O O . ILE A 1 62 ? -20.391 -36.234 1.671 1.00 83.38 62 ILE A O 1
ATOM 482 N N . LEU A 1 63 ? -18.659 -37.523 2.246 1.00 85.19 63 LEU A N 1
ATOM 483 C CA . LEU A 1 63 ? -17.637 -36.560 1.869 1.00 85.19 63 LEU A CA 1
ATOM 484 C C . LEU A 1 63 ? -17.340 -36.694 0.379 1.00 85.19 63 LEU A C 1
ATOM 486 O O . LEU A 1 63 ? -16.958 -37.760 -0.094 1.00 85.19 63 LEU A O 1
ATOM 490 N N . HIS A 1 64 ? -17.479 -35.592 -0.348 1.00 89.50 64 HIS A N 1
ATOM 491 C CA . HIS A 1 64 ? -17.178 -35.517 -1.771 1.00 89.50 64 HIS A CA 1
ATOM 492 C C . HIS A 1 64 ? -15.994 -34.586 -2.012 1.00 89.50 64 HIS A C 1
ATOM 494 O O . HIS A 1 64 ? -15.841 -33.573 -1.334 1.00 89.50 64 HIS A O 1
ATOM 500 N N . GLY A 1 65 ? -15.159 -34.928 -2.988 1.00 90.06 65 GLY A N 1
ATOM 501 C CA . GLY A 1 65 ? -14.051 -34.120 -3.480 1.00 90.06 65 GLY A CA 1
ATOM 502 C C . GLY A 1 65 ? -14.069 -34.056 -5.002 1.00 90.06 65 GLY A C 1
ATOM 503 O O . GLY A 1 65 ? -14.680 -34.886 -5.668 1.00 90.06 65 GLY A O 1
ATOM 504 N N . VAL A 1 66 ? -13.386 -33.077 -5.578 1.00 92.25 66 VAL A N 1
ATOM 505 C CA . VAL A 1 66 ? -13.290 -32.903 -7.033 1.00 92.25 66 VAL A CA 1
ATOM 506 C C . VAL A 1 66 ? -11.827 -32.777 -7.438 1.00 92.25 66 VAL A C 1
ATOM 508 O O . VAL A 1 66 ? -11.007 -32.271 -6.675 1.00 92.25 66 VAL A O 1
ATOM 511 N N . GLN A 1 67 ? -11.448 -33.241 -8.630 1.00 92.25 67 GLN A N 1
ATOM 512 C CA . GLN A 1 67 ? -10.075 -33.034 -9.095 1.00 92.25 67 GLN A CA 1
ATOM 513 C C . GLN A 1 67 ? -9.851 -31.552 -9.413 1.00 92.25 67 GLN A C 1
ATOM 515 O O . GLN A 1 67 ? -10.647 -30.935 -10.121 1.00 92.25 67 GLN A O 1
ATOM 520 N N . ALA A 1 68 ? -8.729 -30.981 -8.969 1.00 89.62 68 ALA A N 1
ATOM 521 C CA . ALA A 1 68 ? -8.408 -29.571 -9.216 1.00 89.62 68 ALA A CA 1
ATOM 522 C C . ALA A 1 68 ? -8.491 -29.188 -10.710 1.00 89.62 68 ALA A C 1
ATOM 524 O O . ALA A 1 68 ? -8.949 -28.099 -11.055 1.00 89.62 68 ALA A O 1
ATOM 525 N N . SER A 1 69 ? -8.088 -30.094 -11.609 1.00 89.50 69 SER A N 1
ATOM 526 C CA . SER A 1 69 ? -8.191 -29.890 -13.062 1.00 89.50 69 SER A CA 1
ATOM 527 C C . SER A 1 69 ? -9.634 -29.827 -13.572 1.00 89.50 69 SER A C 1
ATOM 529 O O . SER A 1 69 ? -9.929 -29.021 -14.452 1.00 89.50 69 SER A O 1
ATOM 531 N N . GLN A 1 70 ? -10.545 -30.617 -13.000 1.00 90.81 70 GLN A N 1
ATOM 532 C CA . GLN A 1 70 ? -11.970 -30.553 -13.325 1.00 90.81 70 GLN A CA 1
ATOM 533 C C . GLN A 1 70 ? -12.579 -29.231 -12.857 1.00 90.81 70 GLN A C 1
ATOM 535 O O . GLN A 1 70 ? -13.351 -28.634 -13.603 1.00 90.81 70 GLN A O 1
ATOM 540 N N . VAL A 1 71 ? -12.186 -28.721 -11.684 1.00 89.38 71 VAL A N 1
ATOM 541 C CA . VAL A 1 71 ? -12.636 -27.395 -11.231 1.00 89.38 71 VAL A CA 1
ATOM 542 C C . VAL A 1 71 ? -12.202 -26.314 -12.215 1.00 89.38 71 VAL A C 1
ATOM 544 O O . VAL A 1 71 ? -13.035 -25.539 -12.678 1.00 89.38 71 VAL A O 1
ATOM 547 N N . LEU A 1 72 ? -10.918 -26.290 -12.586 1.00 89.38 72 LEU A N 1
ATOM 548 C CA . LEU A 1 72 ? -10.385 -25.306 -13.533 1.00 89.38 72 LEU A CA 1
ATOM 549 C C . LEU A 1 72 ? -11.056 -25.392 -14.911 1.00 89.38 72 LEU A C 1
ATOM 551 O O . LEU A 1 72 ? -11.285 -24.369 -15.545 1.00 89.38 72 LEU A O 1
ATOM 555 N N . HIS A 1 73 ? -11.416 -26.594 -15.361 1.00 88.31 73 HIS A N 1
ATOM 556 C CA . HIS A 1 73 ? -12.081 -26.783 -16.644 1.00 88.31 73 HIS A CA 1
ATOM 557 C C . HIS A 1 73 ? -13.570 -26.409 -16.606 1.00 88.31 73 HIS A C 1
ATOM 559 O O . HIS A 1 73 ? -14.032 -25.695 -17.488 1.00 88.31 73 HIS A O 1
ATOM 565 N N . HIS A 1 74 ? -14.335 -26.871 -15.612 1.00 88.69 74 HIS A N 1
ATOM 566 C CA . HIS A 1 74 ? -15.800 -26.753 -15.595 1.00 88.69 74 HIS A CA 1
ATOM 567 C C . HIS A 1 74 ? -16.318 -25.438 -15.000 1.00 88.69 74 HIS A C 1
ATOM 569 O O . HIS A 1 74 ? -17.354 -24.939 -15.445 1.00 88.69 74 HIS A O 1
ATOM 575 N N . LEU A 1 75 ? -15.611 -24.852 -14.028 1.00 87.62 75 LEU A N 1
ATOM 576 C CA . LEU A 1 75 ? -16.081 -23.667 -13.304 1.00 87.62 75 LEU A CA 1
ATOM 577 C C . LEU A 1 75 ? -16.283 -22.428 -14.206 1.00 87.62 75 LEU A C 1
ATOM 579 O O . LEU A 1 75 ? -17.337 -21.800 -14.092 1.00 87.62 75 LEU A O 1
ATOM 583 N N . PRO A 1 76 ? -15.376 -22.086 -15.151 1.00 88.06 76 PRO A N 1
ATOM 584 C CA . PRO A 1 76 ? -15.599 -20.962 -16.066 1.00 88.06 76 PRO A CA 1
ATOM 585 C C . PRO A 1 76 ? -16.851 -21.129 -16.937 1.00 88.06 76 PRO A C 1
ATOM 587 O O . PRO A 1 76 ? -17.594 -20.170 -17.149 1.00 88.06 76 PRO A O 1
ATOM 590 N N . TRP A 1 77 ? -17.120 -22.349 -17.416 1.00 87.94 77 TRP A N 1
ATOM 591 C CA . TRP A 1 77 ? -18.301 -22.642 -18.233 1.00 87.94 77 TRP A CA 1
ATOM 592 C C . TRP A 1 77 ? -19.595 -22.578 -17.426 1.00 87.94 77 TRP A C 1
ATOM 594 O O . TRP A 1 77 ? -20.596 -22.068 -17.928 1.00 87.94 77 TRP A O 1
ATOM 604 N N . ALA A 1 78 ? -19.576 -23.056 -16.182 1.00 86.44 78 ALA A N 1
ATOM 605 C CA . ALA A 1 78 ? -20.712 -22.955 -15.271 1.00 86.44 78 ALA A CA 1
ATOM 606 C C . ALA A 1 78 ? -21.062 -21.492 -14.960 1.00 86.44 78 ALA A C 1
ATOM 608 O O . ALA A 1 78 ? -22.234 -21.118 -15.001 1.00 86.44 78 ALA A O 1
ATOM 609 N N . TRP A 1 79 ? -20.058 -20.632 -14.752 1.00 85.25 79 TRP A N 1
ATOM 610 C CA . TRP A 1 79 ? -20.270 -19.187 -14.607 1.00 85.25 79 TRP A CA 1
ATOM 611 C C . TRP A 1 79 ? -20.849 -18.544 -15.863 1.00 85.25 79 TRP A C 1
ATOM 613 O O . TRP A 1 79 ? -21.796 -17.765 -15.762 1.00 85.25 79 TRP A O 1
ATOM 623 N N . LEU A 1 80 ? -20.329 -18.898 -17.041 1.00 86.19 80 LEU A N 1
ATOM 624 C CA . LEU A 1 80 ? -20.829 -18.377 -18.313 1.00 86.19 80 LEU A CA 1
ATOM 625 C C . LEU A 1 80 ? -22.294 -18.771 -18.559 1.00 86.19 80 LEU A C 1
ATOM 627 O O . LEU A 1 80 ? -23.085 -17.955 -19.024 1.00 86.19 80 LEU A O 1
ATOM 631 N N . ARG A 1 81 ? -22.664 -20.011 -18.217 1.00 87.06 81 ARG A N 1
ATOM 632 C CA . ARG A 1 81 ? -24.029 -20.545 -18.361 1.00 87.06 81 ARG A CA 1
ATOM 633 C C . ARG A 1 81 ? -24.961 -20.179 -17.203 1.00 87.06 81 ARG A C 1
ATOM 635 O O . ARG A 1 81 ? -26.155 -20.436 -17.305 1.00 87.06 81 ARG A O 1
ATOM 642 N N . ARG A 1 82 ? -24.432 -19.586 -16.124 1.00 82.12 82 ARG A N 1
ATOM 643 C CA . ARG A 1 82 ? -25.136 -19.320 -14.854 1.00 82.12 82 ARG A CA 1
ATOM 644 C C . ARG A 1 82 ? -25.794 -20.563 -14.240 1.00 82.12 82 ARG A C 1
ATOM 646 O O . ARG A 1 82 ? -26.801 -20.450 -13.549 1.00 82.12 82 ARG A O 1
ATOM 653 N N . ASP A 1 83 ? -25.207 -21.735 -14.466 1.00 82.94 83 ASP A N 1
ATOM 654 C CA . ASP A 1 83 ? -25.669 -23.002 -13.902 1.00 82.94 83 ASP A CA 1
ATOM 655 C C . ASP A 1 83 ? -24.587 -23.584 -12.988 1.00 82.94 83 ASP A C 1
ATOM 657 O O . ASP A 1 83 ? -23.638 -24.217 -13.443 1.00 82.94 83 ASP A O 1
ATOM 661 N N . LEU A 1 84 ? -24.724 -23.322 -11.687 1.00 79.88 84 LEU A N 1
ATOM 662 C CA . LEU A 1 84 ? -23.843 -23.865 -10.649 1.00 79.88 84 LEU A CA 1
ATOM 663 C C . LEU A 1 84 ? -24.336 -25.214 -10.112 1.00 79.88 84 LEU A C 1
ATOM 665 O O . LEU A 1 84 ? -23.584 -25.915 -9.442 1.00 79.88 84 LEU A O 1
ATOM 669 N N . ASN A 1 85 ? -25.585 -25.589 -10.397 1.00 77.69 85 ASN A N 1
ATOM 670 C CA . ASN A 1 85 ? -26.218 -26.760 -9.792 1.00 77.69 85 ASN A CA 1
ATOM 671 C C . ASN A 1 85 ? -25.706 -28.067 -10.404 1.00 77.69 85 ASN A C 1
ATOM 673 O O . ASN A 1 85 ? -25.627 -29.081 -9.716 1.00 77.69 85 ASN A O 1
ATOM 677 N N . SER A 1 86 ? -25.306 -28.039 -11.677 1.00 82.88 86 SER A N 1
ATOM 678 C CA . SER A 1 86 ? -24.719 -29.193 -12.365 1.00 82.88 86 SER A CA 1
ATOM 679 C C . SER A 1 86 ? -23.297 -29.544 -11.904 1.00 82.88 86 SER A C 1
ATOM 681 O O . SER A 1 86 ? -22.784 -30.603 -12.264 1.00 82.88 86 SER A O 1
ATOM 683 N N . LEU A 1 87 ? -22.655 -28.701 -11.085 1.00 87.81 87 LEU A N 1
ATOM 684 C CA . LEU A 1 87 ? -21.263 -28.893 -10.662 1.00 87.81 87 LEU A CA 1
ATOM 685 C C . LEU A 1 87 ? -21.079 -30.036 -9.657 1.00 87.81 87 LEU A C 1
ATOM 687 O O . LEU A 1 87 ? -20.042 -30.700 -9.690 1.00 87.81 87 LEU A O 1
ATOM 691 N N . TYR A 1 88 ? -22.080 -30.315 -8.816 1.00 88.44 88 TYR A N 1
ATOM 692 C CA . TYR A 1 88 ? -22.001 -31.400 -7.831 1.00 88.44 88 TYR A CA 1
ATOM 693 C C . TYR A 1 88 ? -21.828 -32.779 -8.487 1.00 88.44 88 TYR A C 1
ATOM 695 O O . TYR A 1 88 ? -21.090 -33.618 -7.976 1.00 88.44 88 TYR A O 1
ATOM 703 N N . ALA A 1 89 ? -22.411 -32.985 -9.674 1.00 88.12 89 ALA A N 1
ATOM 704 C CA . ALA A 1 89 ? -22.303 -34.235 -10.431 1.00 88.12 89 ALA A CA 1
ATOM 705 C C . ALA A 1 89 ? -20.872 -34.556 -10.908 1.00 88.12 89 ALA A C 1
ATOM 707 O O . ALA A 1 89 ? -20.595 -35.685 -11.304 1.00 88.12 89 ALA A O 1
ATOM 708 N N . VAL A 1 90 ? -19.966 -33.572 -10.893 1.00 91.12 90 VAL A N 1
ATOM 709 C CA . VAL A 1 90 ? -18.548 -33.753 -11.248 1.00 91.12 90 VAL A CA 1
ATOM 710 C C . VAL A 1 90 ? -17.728 -34.256 -10.052 1.00 91.12 90 VAL A C 1
ATOM 712 O O . VAL A 1 90 ? -16.621 -34.763 -10.234 1.00 91.12 90 VAL A O 1
ATOM 715 N N . SER A 1 91 ? -18.243 -34.111 -8.828 1.00 91.31 91 SER A N 1
ATOM 716 C CA . SER A 1 91 ? -17.565 -34.570 -7.616 1.00 91.31 91 SER A CA 1
ATOM 717 C C . SER A 1 91 ? -17.602 -36.092 -7.464 1.00 91.31 91 SER A C 1
ATOM 719 O O . SER A 1 91 ? -18.444 -36.779 -8.036 1.00 91.31 91 SER A O 1
ATOM 721 N N . GLN A 1 92 ? -16.671 -36.618 -6.675 1.00 91.44 92 GLN A N 1
ATOM 722 C CA . GLN A 1 92 ? -16.536 -38.034 -6.350 1.00 91.44 92 GLN A CA 1
ATOM 723 C C . GLN A 1 92 ? -16.454 -38.219 -4.834 1.00 91.44 92 GLN A C 1
ATOM 725 O O . GLN A 1 92 ? -15.858 -37.390 -4.143 1.00 91.44 92 GLN A O 1
ATOM 730 N N . GLU A 1 93 ? -17.001 -39.319 -4.322 1.00 90.62 93 GLU A N 1
ATOM 731 C CA . GLU A 1 93 ? -16.848 -39.690 -2.913 1.00 90.62 93 GLU A CA 1
ATOM 732 C C . GLU A 1 93 ? -15.359 -39.805 -2.547 1.00 90.62 93 GLU A C 1
ATOM 734 O O . GLU A 1 93 ? -14.545 -40.350 -3.301 1.00 90.62 93 GLU A O 1
ATOM 739 N N . THR A 1 94 ? -14.980 -39.266 -1.391 1.00 86.12 94 THR A N 1
ATOM 740 C CA . THR A 1 94 ? -13.603 -39.297 -0.901 1.00 86.12 94 THR A CA 1
ATOM 741 C C . THR A 1 94 ? -13.547 -39.399 0.617 1.00 86.12 94 THR A C 1
ATOM 743 O O . THR A 1 94 ? -14.383 -38.861 1.331 1.00 86.12 94 THR A O 1
ATOM 746 N N . SER A 1 95 ? -12.516 -40.065 1.131 1.00 76.81 95 SER A N 1
ATOM 747 C CA . SER A 1 95 ? -12.220 -40.126 2.566 1.00 76.81 95 SER A CA 1
ATOM 748 C C . SER A 1 95 ? -11.160 -39.112 3.009 1.00 76.81 95 SER A C 1
ATOM 750 O O . SER A 1 95 ? -10.994 -38.889 4.208 1.00 76.81 95 SER A O 1
ATOM 752 N N . LYS A 1 96 ? -10.438 -38.494 2.063 1.00 76.38 96 LYS A N 1
ATOM 753 C CA . LYS A 1 96 ? -9.351 -37.543 2.331 1.00 76.38 96 LYS A CA 1
ATOM 754 C C . LYS A 1 96 ? -9.295 -36.447 1.265 1.00 76.38 96 LYS A C 1
ATOM 756 O O . LYS A 1 96 ? -9.543 -36.699 0.086 1.00 76.38 96 LYS A O 1
ATOM 761 N N . PHE A 1 97 ? -8.919 -35.242 1.680 1.00 79.12 97 PHE A N 1
ATOM 762 C CA . PHE A 1 97 ? -8.665 -34.113 0.785 1.00 79.12 97 PHE A CA 1
ATOM 763 C C . PHE A 1 97 ? -7.166 -33.821 0.712 1.00 79.12 97 PHE A C 1
ATOM 765 O O . PHE A 1 97 ? -6.504 -33.766 1.749 1.00 79.12 97 PHE A O 1
ATOM 772 N N . ASP A 1 98 ? -6.635 -33.597 -0.494 1.00 79.69 98 ASP A N 1
ATOM 773 C CA . ASP A 1 98 ? -5.267 -33.091 -0.667 1.00 79.69 98 ASP A CA 1
ATOM 774 C C . ASP A 1 98 ? -5.203 -31.596 -0.360 1.00 79.69 98 ASP A C 1
ATOM 776 O O . ASP A 1 98 ? -4.204 -31.115 0.168 1.00 79.69 98 ASP A O 1
ATOM 780 N N . GLN A 1 99 ? -6.258 -30.859 -0.726 1.00 78.69 99 GLN A N 1
ATOM 781 C CA . GLN A 1 99 ? -6.398 -29.431 -0.455 1.00 78.69 99 GLN A CA 1
ATOM 782 C C . GLN A 1 99 ? -7.841 -29.068 -0.137 1.00 78.69 99 GLN A C 1
ATOM 784 O O . GLN A 1 99 ? -8.784 -29.678 -0.637 1.00 78.69 99 GLN A O 1
ATOM 789 N N . PHE A 1 100 ? -8.007 -28.007 0.641 1.00 77.19 100 PHE A N 1
ATOM 790 C CA . PHE A 1 100 ? -9.313 -27.483 1.008 1.00 77.19 100 PHE A CA 1
ATOM 791 C C . PHE A 1 100 ? -9.442 -26.024 0.588 1.00 77.19 100 PHE A C 1
ATOM 793 O O . PHE A 1 100 ? -8.749 -25.184 1.156 1.00 77.19 100 PHE A O 1
ATOM 800 N N . TRP A 1 101 ? -10.331 -25.718 -0.360 1.00 79.25 101 TRP A N 1
ATOM 801 C CA . TRP A 1 101 ? -10.561 -24.373 -0.892 1.00 79.25 101 TRP A CA 1
ATOM 802 C C . TRP A 1 101 ? -11.850 -23.785 -0.298 1.00 79.25 101 TRP A C 1
ATOM 804 O O . TRP A 1 101 ? -12.941 -24.303 -0.525 1.00 79.25 101 TRP A O 1
ATOM 814 N N . SER A 1 102 ? -11.734 -22.699 0.473 1.00 66.31 102 SER A N 1
ATOM 815 C CA . SER A 1 102 ? -12.889 -22.081 1.143 1.00 66.31 102 SER A CA 1
ATOM 816 C C . SER A 1 102 ? -13.680 -21.113 0.247 1.00 66.31 102 SER A C 1
ATOM 818 O O . SER A 1 102 ? -13.156 -20.492 -0.681 1.00 66.31 102 SER A O 1
ATOM 820 N N . HIS A 1 103 ? -14.963 -20.976 0.585 1.00 57.88 103 HIS A N 1
ATOM 821 C CA . HIS A 1 103 ? -16.030 -20.296 -0.142 1.00 57.88 103 HIS A CA 1
ATOM 822 C C . HIS A 1 103 ? -16.236 -18.823 0.239 1.00 57.88 103 HIS A C 1
ATOM 824 O O . HIS A 1 103 ? -17.259 -18.238 -0.103 1.00 57.88 103 HIS A O 1
ATOM 830 N N . SER A 1 104 ? -15.335 -18.175 0.983 1.00 55.62 104 SER A N 1
ATOM 831 C CA . SER A 1 104 ? -15.530 -16.752 1.296 1.00 55.62 104 SER A CA 1
ATOM 832 C C . SER A 1 104 ? -15.403 -15.912 0.016 1.00 55.62 104 SER A C 1
ATOM 834 O O . SER A 1 104 ? -14.314 -15.509 -0.404 1.00 55.62 104 SER A O 1
ATOM 836 N N . TRP A 1 105 ? -16.531 -15.668 -0.659 1.00 50.62 105 TRP A N 1
ATOM 837 C CA . TRP A 1 105 ? -16.620 -15.000 -1.961 1.00 50.62 105 TRP A CA 1
ATOM 838 C C . TRP A 1 105 ? -16.601 -13.466 -1.867 1.00 50.62 105 TRP A C 1
ATOM 840 O O . TRP A 1 105 ? -16.845 -12.795 -2.862 1.00 50.62 105 TRP A O 1
ATOM 850 N N . LYS A 1 106 ? -16.211 -12.870 -0.730 1.00 51.03 106 LYS A N 1
ATOM 851 C CA . LYS A 1 106 ? -15.897 -11.430 -0.703 1.00 51.03 106 LYS A CA 1
ATOM 852 C C . LYS A 1 106 ? -14.647 -11.180 -1.564 1.00 51.03 106 LYS A C 1
ATOM 854 O O . LYS A 1 106 ? -13.606 -11.802 -1.345 1.00 51.03 106 LYS A O 1
ATOM 859 N N . GLY A 1 107 ? -14.766 -10.357 -2.606 1.00 63.03 107 GLY A N 1
ATOM 860 C CA . GLY A 1 107 ? -13.708 -10.078 -3.591 1.00 63.03 107 GLY A CA 1
ATOM 861 C C . GLY A 1 107 ? -13.911 -10.757 -4.954 1.00 63.03 107 GLY A C 1
ATOM 862 O O . GLY A 1 107 ? -14.699 -11.687 -5.093 1.00 63.03 107 GLY A O 1
ATOM 863 N N . ALA A 1 108 ? -13.192 -10.285 -5.974 1.00 76.50 108 ALA A N 1
ATOM 864 C CA . ALA A 1 108 ? -13.456 -10.641 -7.368 1.00 76.50 108 ALA A CA 1
ATOM 865 C C . ALA A 1 108 ? -13.252 -12.140 -7.684 1.00 76.50 108 ALA A C 1
ATOM 867 O O . ALA A 1 108 ? -12.184 -12.701 -7.422 1.00 76.50 108 ALA A O 1
ATOM 868 N N . LEU A 1 109 ? -14.263 -12.768 -8.305 1.00 79.94 109 LEU A N 1
ATOM 869 C CA . LEU A 1 109 ? -14.267 -14.193 -8.683 1.00 79.94 109 LEU A CA 1
ATOM 870 C C . LEU A 1 109 ? -13.082 -14.550 -9.594 1.00 79.94 109 LEU A C 1
ATOM 872 O O . LEU A 1 109 ? -12.401 -15.553 -9.380 1.00 79.94 109 LEU A O 1
ATOM 876 N N . TRP A 1 110 ? -12.800 -13.689 -10.578 1.00 84.25 110 TRP A N 1
ATOM 877 C CA . TRP A 1 110 ? -11.719 -13.892 -11.544 1.00 84.25 110 TRP A CA 1
ATOM 878 C C . TRP A 1 110 ? -10.346 -13.944 -10.864 1.00 84.25 110 TRP A C 1
ATOM 880 O O . TRP A 1 110 ? -9.516 -14.773 -11.228 1.00 84.25 110 TRP A O 1
ATOM 890 N N . ALA A 1 111 ? -10.111 -13.111 -9.843 1.00 83.75 111 ALA A N 1
ATOM 891 C CA . ALA A 1 111 ? -8.828 -13.059 -9.149 1.00 83.75 111 ALA A CA 1
ATOM 892 C C . ALA A 1 111 ? -8.571 -14.375 -8.412 1.00 83.75 111 ALA A C 1
ATOM 894 O O . ALA A 1 111 ? -7.480 -14.931 -8.494 1.00 83.75 111 ALA A O 1
ATOM 895 N N . LYS A 1 112 ? -9.608 -14.925 -7.770 1.00 81.62 112 LYS A N 1
ATOM 896 C CA . LYS A 1 112 ? -9.553 -16.228 -7.095 1.00 81.62 112 LYS A CA 1
ATOM 897 C C . LYS A 1 112 ? -9.300 -17.358 -8.084 1.00 81.62 112 LYS A C 1
ATOM 899 O O . LYS A 1 112 ? -8.422 -18.179 -7.835 1.00 81.62 112 LYS A O 1
ATOM 904 N N . TYR A 1 113 ? -10.004 -17.356 -9.215 1.00 86.69 113 TYR A N 1
ATOM 905 C CA . TYR A 1 113 ? -9.799 -18.339 -10.276 1.00 86.69 113 TYR A CA 1
ATOM 906 C C . TYR A 1 113 ? -8.362 -18.316 -10.807 1.00 86.69 113 TYR A C 1
ATOM 908 O O . TYR A 1 113 ? -7.697 -19.348 -10.815 1.00 86.69 113 TYR A O 1
ATOM 916 N N . VAL A 1 114 ? -7.847 -17.140 -11.181 1.00 88.44 114 VAL A N 1
ATOM 917 C CA . VAL A 1 114 ? -6.468 -16.986 -11.676 1.00 88.44 114 VAL A CA 1
ATOM 918 C C . VAL A 1 114 ? -5.448 -17.379 -10.606 1.00 88.44 114 VAL A C 1
ATOM 920 O O . VAL A 1 114 ? -4.426 -17.985 -10.922 1.00 88.44 114 VAL A O 1
ATOM 923 N N . ASN A 1 115 ? -5.731 -17.095 -9.332 1.00 87.62 115 ASN A N 1
ATOM 924 C CA . ASN A 1 115 ? -4.876 -17.507 -8.225 1.00 87.62 115 ASN A CA 1
ATOM 925 C C . ASN A 1 115 ? -4.779 -19.033 -8.122 1.00 87.62 115 ASN A C 1
ATOM 927 O O . ASN A 1 115 ? -3.680 -19.579 -8.074 1.00 87.62 115 ASN A O 1
ATOM 931 N N . VAL A 1 116 ? -5.918 -19.727 -8.155 1.00 86.25 116 VAL A N 1
ATOM 932 C CA . VAL A 1 116 ? -5.966 -21.195 -8.145 1.00 86.25 116 VAL A CA 1
ATOM 933 C C . VAL A 1 116 ? -5.301 -21.773 -9.395 1.00 86.25 116 VAL A C 1
ATOM 935 O O . VAL A 1 116 ? -4.483 -22.683 -9.272 1.00 86.25 116 VAL A O 1
ATOM 938 N N . LEU A 1 117 ? -5.586 -21.217 -10.576 1.00 89.38 117 LEU A N 1
ATOM 939 C CA . LEU A 1 117 ? -4.969 -21.619 -11.839 1.00 89.38 117 LEU A CA 1
ATOM 940 C C . LEU A 1 117 ? -3.442 -21.580 -11.723 1.00 89.38 117 LEU A C 1
ATOM 942 O O . LEU A 1 117 ? -2.793 -22.610 -11.884 1.00 89.38 117 LEU A O 1
ATOM 946 N N . TYR A 1 118 ? -2.876 -20.430 -11.346 1.00 89.12 118 TYR A N 1
ATOM 947 C CA . TYR A 1 118 ? -1.430 -20.262 -11.210 1.00 89.12 118 TYR A CA 1
ATOM 948 C C . TYR A 1 118 ? -0.818 -21.218 -10.175 1.00 89.12 118 TYR A C 1
ATOM 950 O O . TYR A 1 118 ? 0.256 -21.772 -10.397 1.00 89.12 118 TYR A O 1
ATOM 958 N N . LEU A 1 119 ? -1.490 -21.471 -9.051 1.00 84.75 119 LEU A N 1
ATOM 959 C CA . LEU A 1 119 ? -0.968 -22.382 -8.028 1.00 84.75 119 LEU A CA 1
ATOM 960 C C . LEU A 1 119 ? -0.941 -23.844 -8.477 1.00 84.75 119 LEU A C 1
ATOM 962 O O . LEU A 1 119 ? -0.023 -24.573 -8.099 1.00 84.75 119 LEU A O 1
ATOM 966 N N . GLN A 1 120 ? -1.922 -24.264 -9.276 1.00 87.12 120 GLN A N 1
ATOM 967 C CA . GLN A 1 120 ? -2.018 -25.640 -9.763 1.00 87.12 120 GLN A CA 1
ATOM 968 C C . GLN A 1 120 ? -1.159 -25.890 -11.004 1.00 87.12 120 GLN A C 1
ATOM 970 O O . GLN A 1 120 ? -0.641 -26.995 -11.170 1.00 87.12 120 GLN A O 1
ATOM 975 N N . THR A 1 121 ? -1.002 -24.891 -11.878 1.00 90.62 121 THR A N 1
ATOM 976 C CA . THR A 1 121 ? -0.343 -25.067 -13.182 1.00 90.62 121 THR A CA 1
ATOM 977 C C . THR A 1 121 ? 0.989 -24.336 -13.305 1.00 90.62 121 THR A C 1
ATOM 979 O O . THR A 1 121 ? 1.809 -24.740 -14.123 1.00 90.62 121 THR A O 1
ATOM 982 N N . GLY A 1 122 ? 1.261 -23.315 -12.489 1.00 90.00 122 GLY A N 1
ATOM 983 C CA . GLY A 1 122 ? 2.399 -22.408 -12.673 1.00 90.00 122 GLY A CA 1
ATOM 984 C C . GLY A 1 122 ? 3.760 -23.102 -12.633 1.00 90.00 122 GLY A C 1
ATOM 985 O O . GLY A 1 122 ? 4.604 -22.842 -13.487 1.00 90.00 122 GLY A O 1
ATOM 986 N N . LEU A 1 123 ? 3.972 -24.045 -11.704 1.00 91.38 123 LEU A N 1
ATOM 987 C CA . LEU A 1 123 ? 5.212 -24.836 -11.669 1.00 91.38 123 LEU A CA 1
ATOM 988 C C . LEU A 1 123 ? 5.367 -25.684 -12.937 1.00 91.38 123 LEU A C 1
ATOM 990 O O . LEU A 1 123 ? 6.436 -25.700 -13.538 1.00 91.38 123 LEU A O 1
ATOM 994 N N . ALA A 1 124 ? 4.305 -26.386 -13.332 1.00 93.06 124 ALA A N 1
ATOM 995 C CA . ALA A 1 124 ? 4.332 -27.257 -14.497 1.00 93.06 124 ALA A CA 1
ATOM 996 C C . ALA A 1 124 ? 4.563 -26.467 -15.790 1.00 93.06 124 ALA A C 1
ATOM 998 O O . ALA A 1 124 ? 5.384 -26.872 -16.604 1.00 93.06 124 ALA A O 1
ATOM 999 N N . ALA A 1 125 ? 3.906 -25.313 -15.938 1.00 94.56 125 ALA A N 1
ATOM 1000 C CA . ALA A 1 125 ? 4.065 -24.416 -17.076 1.00 94.56 125 ALA A CA 1
ATOM 1001 C C . ALA A 1 125 ? 5.500 -23.900 -17.209 1.00 94.56 125 ALA A C 1
ATOM 1003 O O . ALA A 1 125 ? 6.076 -23.938 -18.292 1.00 94.56 125 ALA A O 1
ATOM 1004 N N . ASN A 1 126 ? 6.109 -23.490 -16.098 1.00 94.81 126 ASN A N 1
ATOM 1005 C CA . ASN A 1 126 ? 7.492 -23.027 -16.067 1.00 94.81 126 ASN A CA 1
ATOM 1006 C C . ASN A 1 126 ? 8.505 -24.146 -16.362 1.00 94.81 126 ASN A C 1
ATOM 1008 O O . ASN A 1 126 ? 9.476 -23.927 -17.090 1.00 94.81 126 ASN A O 1
ATOM 1012 N N . VAL A 1 127 ? 8.283 -25.354 -15.831 1.00 95.00 127 VAL A N 1
ATOM 1013 C CA . VAL A 1 127 ? 9.129 -26.525 -16.120 1.00 95.00 127 VAL A CA 1
ATOM 1014 C C . VAL A 1 127 ? 9.005 -26.926 -17.589 1.00 95.00 127 VAL A C 1
ATOM 1016 O O . VAL A 1 127 ? 10.024 -27.068 -18.259 1.00 95.00 127 VAL A O 1
ATOM 1019 N N . ALA A 1 128 ? 7.784 -27.050 -18.113 1.00 95.69 128 ALA A N 1
ATOM 1020 C CA . ALA A 1 128 ? 7.538 -27.390 -19.512 1.00 95.69 128 ALA A CA 1
ATOM 1021 C C . ALA A 1 128 ? 8.117 -26.331 -20.465 1.00 95.69 128 ALA A C 1
ATOM 1023 O O . ALA A 1 128 ? 8.807 -26.682 -21.421 1.00 95.69 128 ALA A O 1
ATOM 1024 N N . GLY A 1 129 ? 7.921 -25.042 -20.162 1.00 96.00 129 GLY A N 1
ATOM 1025 C CA . GLY A 1 129 ? 8.529 -23.932 -20.897 1.00 96.00 129 GLY A CA 1
ATOM 1026 C C . GLY A 1 129 ? 10.053 -24.011 -20.907 1.00 96.00 129 GLY A C 1
ATOM 1027 O O . GLY A 1 129 ? 10.675 -23.947 -21.963 1.00 96.00 129 GLY A O 1
ATOM 1028 N N . THR A 1 130 ? 10.671 -24.258 -19.752 1.00 95.44 130 THR A N 1
ATOM 1029 C CA . THR A 1 130 ? 12.134 -24.372 -19.659 1.00 95.44 130 THR A CA 1
ATOM 1030 C C . THR A 1 130 ? 12.670 -25.586 -20.418 1.00 95.44 130 THR A C 1
ATOM 1032 O O . THR A 1 130 ? 13.653 -25.448 -21.137 1.00 95.44 130 THR A O 1
ATOM 1035 N N . LEU A 1 131 ? 12.004 -26.744 -20.344 1.00 96.12 131 LEU A N 1
ATOM 1036 C CA . LEU A 1 131 ? 12.369 -27.929 -21.131 1.00 96.12 131 LEU A CA 1
ATOM 1037 C C . LEU A 1 131 ? 12.245 -27.673 -22.638 1.00 96.12 131 LEU A C 1
ATOM 1039 O O . LEU A 1 131 ? 13.134 -28.048 -23.402 1.00 96.12 131 LEU A O 1
ATOM 1043 N N . SER A 1 132 ? 11.182 -26.989 -23.068 1.00 96.31 132 SER A N 1
ATOM 1044 C CA . SER A 1 132 ? 11.003 -26.600 -24.468 1.00 96.31 132 SER A CA 1
ATOM 1045 C C . SER A 1 132 ? 12.075 -25.610 -24.932 1.00 96.31 132 SER A C 1
ATOM 1047 O O . SER A 1 132 ? 12.557 -25.721 -26.059 1.00 96.31 132 SER A O 1
ATOM 1049 N N . ALA A 1 133 ? 12.476 -24.664 -24.080 1.00 94.94 133 ALA A N 1
ATOM 1050 C CA . ALA A 1 133 ? 13.569 -23.739 -24.363 1.00 94.94 133 ALA A CA 1
ATOM 1051 C C . ALA A 1 133 ? 14.927 -24.462 -24.427 1.00 94.94 133 ALA A C 1
ATOM 1053 O O . ALA A 1 133 ? 15.745 -24.147 -25.286 1.00 94.94 133 ALA A O 1
ATOM 1054 N N . SER A 1 134 ? 15.164 -25.464 -23.573 1.00 94.00 134 SER A N 1
ATOM 1055 C CA . SER A 1 134 ? 16.364 -26.313 -23.627 1.00 94.00 134 SER A CA 1
ATOM 1056 C C . SER A 1 134 ? 16.425 -27.168 -24.896 1.00 94.00 134 SER A C 1
ATOM 1058 O O . SER A 1 134 ? 17.500 -27.337 -25.469 1.00 94.00 134 SER A O 1
ATOM 1060 N N . LEU A 1 135 ? 15.286 -27.682 -25.369 1.00 94.88 135 LEU A N 1
ATOM 1061 C CA . LEU A 1 135 ? 15.216 -28.377 -26.656 1.00 94.88 135 LEU A CA 1
ATOM 1062 C C . LEU A 1 135 ? 15.550 -27.425 -27.813 1.00 94.88 135 LEU A C 1
ATOM 1064 O O . LEU A 1 135 ? 16.354 -27.769 -28.677 1.00 94.88 135 LEU A O 1
ATOM 1068 N N . ALA A 1 136 ? 14.982 -26.215 -27.802 1.00 93.06 136 ALA A N 1
ATOM 1069 C CA . ALA A 1 136 ? 15.293 -25.183 -28.788 1.00 93.06 136 ALA A CA 1
ATOM 1070 C C . ALA A 1 136 ? 16.782 -24.796 -28.766 1.00 93.06 136 ALA A C 1
ATOM 1072 O O . ALA A 1 136 ? 17.386 -24.693 -29.830 1.00 93.06 136 ALA A O 1
ATOM 1073 N N . LEU A 1 137 ? 17.397 -24.685 -27.583 1.00 91.38 137 LEU A N 1
ATOM 1074 C CA . LEU A 1 137 ? 18.843 -24.496 -27.426 1.00 91.38 137 LEU A CA 1
ATOM 1075 C C . LEU A 1 137 ? 19.629 -25.592 -28.159 1.00 91.38 137 LEU A C 1
ATOM 1077 O O . LEU A 1 137 ? 20.502 -25.271 -28.960 1.00 91.38 137 LEU A O 1
ATOM 1081 N N . GLY A 1 138 ? 19.288 -26.867 -27.952 1.00 90.69 138 GLY A N 1
ATOM 1082 C CA . GLY A 1 138 ? 19.932 -27.984 -28.651 1.00 90.69 138 GLY A CA 1
ATOM 1083 C C . GLY A 1 138 ? 19.782 -27.910 -30.175 1.00 90.69 138 GLY A C 1
ATOM 1084 O O . GLY A 1 138 ? 20.757 -28.106 -30.896 1.00 90.69 138 GLY A O 1
ATOM 1085 N N . LEU A 1 139 ? 18.590 -27.565 -30.673 1.00 92.75 139 LEU A N 1
ATOM 1086 C CA . LEU A 1 139 ? 18.317 -27.419 -32.110 1.00 92.75 139 LEU A CA 1
ATOM 1087 C C . LEU A 1 139 ? 19.067 -26.237 -32.743 1.00 92.75 139 LEU A C 1
ATOM 1089 O O . LEU A 1 139 ? 19.576 -26.362 -33.857 1.00 92.75 139 LEU A O 1
ATOM 1093 N N . VAL A 1 140 ? 19.163 -25.104 -32.041 1.00 89.81 140 VAL A N 1
ATOM 1094 C CA . VAL A 1 140 ? 19.958 -23.949 -32.486 1.00 89.81 140 VAL A CA 1
ATOM 1095 C C . VAL A 1 140 ? 21.446 -24.303 -32.478 1.00 89.81 140 VAL A C 1
ATOM 1097 O O . 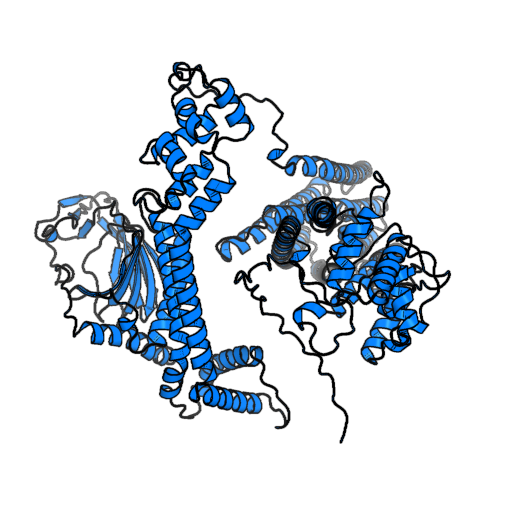VAL A 1 140 ? 22.141 -24.036 -33.454 1.00 89.81 140 VAL A O 1
ATOM 1100 N N . SER A 1 141 ? 21.938 -24.966 -31.426 1.00 88.38 141 SER A N 1
ATOM 1101 C CA . SER A 1 141 ? 23.336 -25.407 -31.342 1.00 88.38 141 SER A CA 1
ATOM 1102 C C . SER A 1 141 ? 23.712 -26.445 -32.401 1.00 88.38 141 SER A C 1
ATOM 1104 O O . SER A 1 141 ? 24.837 -26.428 -32.889 1.00 88.38 141 SER A O 1
ATOM 1106 N N . ALA A 1 142 ? 22.777 -27.311 -32.800 1.00 88.69 142 ALA A N 1
ATOM 1107 C CA . ALA A 1 142 ? 22.962 -28.262 -33.895 1.00 88.69 142 ALA A CA 1
ATOM 1108 C C . ALA A 1 142 ? 22.858 -27.620 -35.295 1.00 88.69 142 ALA A C 1
ATOM 1110 O O . ALA A 1 142 ? 23.063 -28.305 -36.295 1.00 88.69 142 ALA A O 1
ATOM 1111 N N . GLY A 1 143 ? 22.510 -26.330 -35.387 1.00 85.94 143 GLY A N 1
ATOM 1112 C CA . GLY A 1 143 ? 22.359 -25.597 -36.648 1.00 85.94 143 GLY A CA 1
ATOM 1113 C C . GLY A 1 143 ? 21.031 -25.828 -37.378 1.00 85.94 143 GLY A C 1
ATOM 1114 O O . GLY A 1 143 ? 20.886 -25.406 -38.521 1.00 85.94 143 GLY A O 1
ATOM 1115 N N . TRP A 1 144 ? 20.051 -26.482 -36.744 1.00 89.06 144 TRP A N 1
ATOM 1116 C CA . TRP A 1 144 ? 18.730 -26.746 -37.337 1.00 89.06 144 TRP A CA 1
ATOM 1117 C C . TRP A 1 144 ? 17.818 -25.514 -37.282 1.00 89.06 144 TRP A C 1
ATOM 1119 O O . TRP A 1 144 ? 16.919 -25.357 -38.106 1.00 89.06 144 TRP A O 1
ATOM 1129 N N . LEU A 1 145 ? 18.052 -24.633 -36.308 1.00 87.19 145 LEU A N 1
ATOM 1130 C CA . LEU A 1 145 ? 17.384 -23.345 -36.146 1.00 87.19 145 LEU A CA 1
ATOM 1131 C C . LEU A 1 145 ? 18.425 -22.217 -36.175 1.00 87.19 145 LEU A C 1
ATOM 1133 O O . LEU A 1 145 ? 19.560 -22.394 -35.739 1.00 87.19 145 LEU A O 1
ATOM 1137 N N . GLY A 1 146 ? 18.047 -21.044 -36.688 1.00 80.12 146 GLY A N 1
ATOM 1138 C CA . GLY A 1 146 ? 18.953 -19.894 -36.776 1.00 80.12 146 GLY A CA 1
ATOM 1139 C C . GLY A 1 146 ? 19.263 -19.280 -35.406 1.00 80.12 146 GLY A C 1
ATOM 1140 O O . GLY A 1 146 ? 18.342 -18.994 -34.647 1.00 80.12 146 GLY A O 1
ATOM 1141 N N . ALA A 1 147 ? 20.541 -19.032 -35.116 1.00 77.50 147 ALA A N 1
ATOM 1142 C CA . ALA A 1 147 ? 20.974 -18.390 -33.874 1.00 77.50 147 ALA A CA 1
ATOM 1143 C C . ALA A 1 147 ? 20.592 -16.896 -33.812 1.00 77.50 147 ALA A C 1
ATOM 1145 O O . ALA A 1 147 ? 20.491 -16.233 -34.847 1.00 77.50 147 ALA A O 1
ATOM 1146 N N . ARG A 1 148 ? 20.403 -16.365 -32.593 1.00 73.94 148 ARG A N 1
ATOM 1147 C CA . ARG A 1 148 ? 19.941 -14.986 -32.311 1.00 73.94 148 ARG A CA 1
ATOM 1148 C C . ARG A 1 148 ? 18.623 -14.618 -32.998 1.00 73.94 148 ARG A C 1
ATOM 1150 O O . ARG A 1 148 ? 18.433 -13.481 -33.418 1.00 73.94 148 ARG A O 1
ATOM 1157 N N . ARG A 1 149 ? 17.698 -15.568 -33.112 1.00 80.62 149 ARG A N 1
ATOM 1158 C CA . ARG A 1 149 ? 16.333 -15.317 -33.611 1.00 80.62 149 ARG A CA 1
ATOM 1159 C C . ARG A 1 149 ? 15.274 -15.410 -32.514 1.00 80.62 149 ARG A C 1
ATOM 1161 O O . ARG A 1 149 ? 14.100 -15.182 -32.780 1.00 80.62 149 ARG A O 1
ATOM 1168 N N . GLY A 1 150 ? 15.691 -15.714 -31.284 1.00 84.75 150 GLY A N 1
ATOM 1169 C CA . GLY A 1 150 ? 14.819 -15.757 -30.111 1.00 84.75 150 GLY A CA 1
ATOM 1170 C C . GLY A 1 150 ? 13.992 -17.039 -30.012 1.00 84.75 150 GLY A C 1
ATOM 1171 O O . GLY A 1 150 ? 12.988 -17.058 -29.299 1.00 84.75 150 GLY A O 1
ATOM 1172 N N . PHE A 1 151 ? 14.393 -18.114 -30.700 1.00 89.62 151 PHE A N 1
ATOM 1173 C CA . PHE A 1 151 ? 13.645 -19.372 -30.706 1.00 89.62 151 PHE A CA 1
ATOM 1174 C C . PHE A 1 151 ? 13.515 -19.968 -29.305 1.00 89.62 151 PHE A C 1
ATOM 1176 O O . PHE A 1 151 ? 12.429 -20.424 -28.954 1.00 89.62 151 PHE A O 1
ATOM 1183 N N . CYS A 1 152 ? 14.566 -19.905 -28.480 1.00 91.81 152 CYS A N 1
ATOM 1184 C CA . CYS A 1 152 ? 14.514 -20.432 -27.113 1.00 91.81 152 CYS A CA 1
ATOM 1185 C C . CYS A 1 152 ? 13.443 -19.723 -26.266 1.00 91.81 152 CYS A C 1
ATOM 1187 O O . CYS A 1 152 ? 12.664 -20.377 -25.571 1.00 91.81 152 CYS A O 1
ATOM 1189 N N . LEU A 1 153 ? 13.362 -18.392 -26.379 1.00 91.69 153 LEU A N 1
ATOM 1190 C CA . LEU A 1 153 ? 12.384 -17.559 -25.678 1.00 91.69 153 LEU A CA 1
ATOM 1191 C C . LEU A 1 153 ? 10.953 -17.830 -26.157 1.00 91.69 153 LEU A C 1
ATOM 1193 O O . LEU A 1 153 ? 10.058 -18.014 -25.335 1.00 91.69 153 LEU A O 1
ATOM 1197 N N . VAL A 1 154 ? 10.744 -17.906 -27.475 1.00 91.06 154 VAL A N 1
ATOM 1198 C CA . VAL A 1 154 ? 9.423 -18.162 -28.069 1.00 91.06 154 VAL A CA 1
ATOM 1199 C C . VAL A 1 154 ? 8.921 -19.562 -27.722 1.00 91.06 154 VAL A C 1
ATOM 1201 O O . VAL A 1 154 ? 7.784 -19.703 -27.280 1.00 91.06 154 VAL A O 1
ATOM 1204 N N . PHE A 1 155 ? 9.755 -20.596 -27.865 1.00 93.69 155 PHE A N 1
ATOM 1205 C CA . PHE A 1 155 ? 9.380 -21.977 -27.540 1.00 93.69 155 PHE A CA 1
ATOM 1206 C C . PHE A 1 155 ? 9.028 -22.123 -26.057 1.00 93.69 155 PHE A C 1
ATOM 1208 O O . PHE A 1 155 ? 8.021 -22.753 -25.718 1.00 93.69 155 PHE A O 1
ATOM 1215 N N . GLY A 1 156 ? 9.827 -21.505 -25.180 1.00 94.69 156 GLY A N 1
ATOM 1216 C CA . GLY A 1 156 ? 9.554 -21.482 -23.748 1.00 94.69 156 GLY A CA 1
ATOM 1217 C C . GLY A 1 156 ? 8.236 -20.789 -23.416 1.00 94.69 156 GLY A C 1
ATOM 1218 O O . GLY A 1 156 ? 7.400 -21.372 -22.725 1.00 94.69 156 GLY A O 1
ATOM 1219 N N . PHE A 1 157 ? 8.004 -19.599 -23.975 1.00 93.62 157 PHE A N 1
ATOM 1220 C CA . PHE A 1 157 ? 6.794 -18.815 -23.726 1.00 93.62 157 PHE A CA 1
ATOM 1221 C C . PHE A 1 157 ? 5.525 -19.482 -24.265 1.00 93.62 157 PHE A C 1
ATOM 1223 O O . PHE A 1 157 ? 4.532 -19.587 -23.549 1.00 93.62 157 PHE A O 1
ATOM 1230 N N . VAL A 1 158 ? 5.556 -19.991 -25.500 1.00 94.12 158 VAL A N 1
ATOM 1231 C CA . VAL A 1 158 ? 4.421 -20.705 -26.102 1.00 94.12 158 VAL A CA 1
ATOM 1232 C C . VAL A 1 158 ? 4.060 -21.914 -25.241 1.00 94.12 158 VAL A C 1
ATOM 1234 O O . VAL A 1 158 ? 2.911 -22.055 -24.822 1.00 94.12 158 VAL A O 1
ATOM 1237 N N . THR A 1 159 ? 5.041 -22.747 -24.890 1.00 95.25 159 THR A N 1
ATOM 1238 C CA . THR A 1 159 ? 4.796 -23.924 -24.047 1.00 95.25 159 THR A CA 1
ATOM 1239 C C . THR A 1 159 ? 4.271 -23.529 -22.666 1.00 95.25 159 THR A C 1
ATOM 1241 O O . THR A 1 159 ? 3.329 -24.151 -22.170 1.00 95.25 159 THR A O 1
ATOM 1244 N N . PHE A 1 160 ? 4.805 -22.464 -22.064 1.00 94.44 160 PHE A N 1
ATOM 1245 C CA . PHE A 1 160 ? 4.298 -21.904 -20.812 1.00 94.44 160 PHE A CA 1
ATOM 1246 C C . PHE A 1 160 ? 2.819 -21.495 -20.913 1.00 94.44 160 PHE A C 1
ATOM 1248 O O . PHE A 1 160 ? 2.031 -21.876 -20.050 1.00 94.44 160 PHE A O 1
ATOM 1255 N N . CYS A 1 161 ? 2.410 -20.799 -21.978 1.00 92.25 161 CYS A N 1
ATOM 1256 C CA . CYS A 1 161 ? 1.021 -20.377 -22.179 1.00 92.25 161 CYS A CA 1
ATOM 1257 C C . CYS A 1 161 ? 0.060 -21.548 -22.432 1.00 92.25 161 CYS A C 1
ATOM 1259 O O . CYS A 1 161 ? -1.078 -21.507 -21.969 1.00 92.25 161 CYS A O 1
ATOM 1261 N N . PHE A 1 162 ? 0.495 -22.594 -23.142 1.00 92.69 162 PHE A N 1
ATOM 1262 C CA . PHE A 1 162 ? -0.358 -23.747 -23.456 1.00 92.69 162 PHE A CA 1
ATOM 1263 C C . PHE A 1 162 ? -0.460 -24.764 -22.3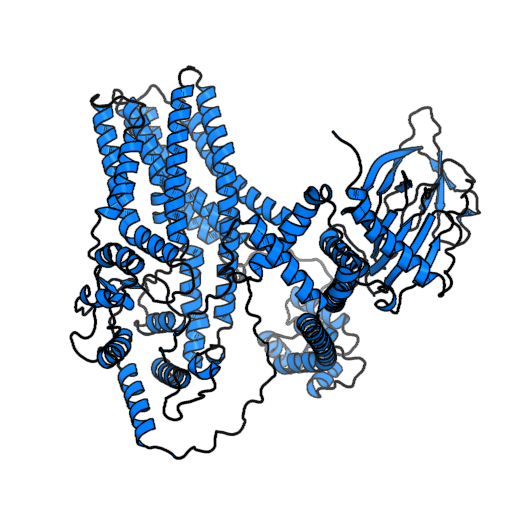15 1.00 92.69 162 PHE A C 1
ATOM 1265 O O . PHE A 1 162 ? -1.484 -25.437 -22.178 1.00 92.69 162 PHE A O 1
ATOM 1272 N N . THR A 1 163 ? 0.564 -24.871 -21.465 1.00 93.38 163 THR A N 1
ATOM 1273 C CA . THR A 1 163 ? 0.600 -25.880 -20.396 1.00 93.38 163 THR A CA 1
ATOM 1274 C C . THR A 1 163 ? -0.607 -25.814 -19.450 1.00 93.38 163 THR A C 1
ATOM 1276 O O . THR A 1 163 ? -1.168 -26.875 -19.183 1.00 93.38 163 THR A O 1
ATOM 1279 N N . PRO A 1 164 ? -1.091 -24.646 -18.974 1.00 90.00 164 PRO A N 1
ATOM 1280 C CA . PRO A 1 164 ? -2.274 -24.576 -18.116 1.00 90.00 164 PRO A CA 1
ATOM 1281 C C . PRO A 1 164 ? -3.540 -25.222 -18.696 1.00 90.00 164 PRO A C 1
ATOM 1283 O O . PRO A 1 164 ? -4.356 -25.719 -17.927 1.00 90.00 164 PRO A O 1
ATOM 1286 N N . PHE A 1 165 ? -3.694 -25.256 -20.025 1.00 86.31 165 PHE A N 1
ATOM 1287 C CA . PHE A 1 165 ? -4.849 -25.872 -20.694 1.00 86.31 165 PHE A CA 1
ATOM 1288 C C . PHE A 1 165 ? -4.715 -27.393 -20.844 1.00 86.31 165 PHE A C 1
ATOM 1290 O O . PHE A 1 165 ? -5.715 -28.100 -20.959 1.00 86.31 165 PHE A O 1
ATOM 1297 N N . LEU A 1 166 ? -3.482 -27.904 -20.849 1.00 88.75 166 LEU A N 1
ATOM 1298 C CA . LEU A 1 166 ? -3.176 -29.325 -21.032 1.00 88.75 166 LEU A CA 1
ATOM 1299 C C . LEU A 1 166 ? -2.893 -30.039 -19.704 1.00 88.75 166 LEU A C 1
ATOM 1301 O O . LEU A 1 166 ? -3.033 -31.260 -19.608 1.00 88.75 166 LEU A O 1
ATOM 1305 N N . TRP A 1 167 ? -2.492 -29.293 -18.674 1.00 89.75 167 TRP A N 1
ATOM 1306 C CA . TRP A 1 167 ? -2.058 -29.843 -17.399 1.00 89.75 167 TRP A CA 1
ATOM 1307 C C . TRP A 1 167 ? -3.234 -30.353 -16.567 1.00 89.75 167 TRP A C 1
ATOM 1309 O O . TRP A 1 167 ? -4.115 -29.601 -16.153 1.00 89.75 167 TRP A O 1
ATOM 1319 N N . ARG A 1 168 ? -3.217 -31.651 -16.254 1.00 88.06 168 ARG A N 1
ATOM 1320 C CA . ARG A 1 168 ? -4.262 -32.312 -15.464 1.00 88.06 168 ARG A CA 1
ATOM 1321 C C . ARG A 1 168 ? -3.757 -32.643 -14.064 1.00 88.06 168 ARG A C 1
ATOM 1323 O O . ARG A 1 168 ? -3.253 -33.737 -13.818 1.00 88.06 168 ARG A O 1
ATOM 1330 N N . SER A 1 169 ? -3.901 -31.694 -13.138 1.00 84.25 169 SER A N 1
ATOM 1331 C CA . SER A 1 169 ? -3.671 -31.951 -11.710 1.00 84.25 169 SER A CA 1
ATOM 1332 C C . SER A 1 169 ? -4.662 -33.004 -11.201 1.00 84.25 169 SER A C 1
ATOM 1334 O O . SER A 1 169 ? -5.875 -32.839 -11.360 1.00 84.25 169 SER A O 1
ATOM 1336 N N . ARG A 1 170 ? -4.131 -34.077 -10.596 1.00 87.50 170 ARG A N 1
ATOM 1337 C CA . ARG A 1 170 ? -4.900 -35.176 -9.980 1.00 87.50 170 ARG A CA 1
ATOM 1338 C C . ARG A 1 170 ? -5.205 -34.949 -8.495 1.00 87.50 170 ARG A C 1
ATOM 1340 O O . ARG A 1 170 ? -5.747 -35.843 -7.859 1.00 87.50 170 ARG A O 1
ATOM 1347 N N . ARG A 1 171 ? -4.837 -33.785 -7.943 1.00 87.81 171 ARG A N 1
ATOM 1348 C CA . ARG A 1 171 ? -5.103 -33.451 -6.538 1.00 87.81 171 ARG A CA 1
ATOM 1349 C C . ARG A 1 171 ? -6.610 -33.372 -6.299 1.00 87.81 171 ARG A C 1
ATOM 1351 O O . ARG A 1 171 ? -7.299 -32.671 -7.046 1.00 87.81 171 ARG A O 1
ATOM 1358 N N . ILE A 1 172 ? -7.092 -34.067 -5.274 1.00 88.88 172 ILE A N 1
ATOM 1359 C CA . ILE A 1 172 ? -8.485 -34.032 -4.830 1.00 88.88 172 ILE A CA 1
ATOM 1360 C C . ILE A 1 172 ? -8.668 -32.839 -3.905 1.00 88.88 172 ILE A C 1
ATOM 1362 O O . ILE A 1 172 ? -8.020 -32.734 -2.862 1.00 88.88 172 ILE A O 1
ATOM 1366 N N . VAL A 1 173 ? -9.550 -31.930 -4.301 1.00 88.25 173 VAL A N 1
ATOM 1367 C CA . VAL A 1 173 ? -9.798 -30.682 -3.590 1.00 88.25 173 VAL A CA 1
ATOM 1368 C C . VAL A 1 173 ? -11.232 -30.617 -3.106 1.00 88.25 173 VAL A C 1
ATOM 1370 O O . VAL A 1 173 ? -12.155 -31.061 -3.790 1.00 88.25 173 VAL A O 1
ATOM 1373 N N . PHE A 1 174 ? -11.407 -30.050 -1.921 1.00 86.50 174 PHE A N 1
ATOM 1374 C CA . PHE A 1 174 ? -12.717 -29.651 -1.441 1.00 86.50 174 PHE A CA 1
ATOM 1375 C C . PHE A 1 174 ? -13.017 -28.230 -1.919 1.00 86.50 174 PHE A C 1
ATOM 1377 O O . PHE A 1 174 ? -12.232 -27.319 -1.667 1.00 86.50 174 PHE A O 1
ATOM 1384 N N . LEU A 1 175 ? -14.146 -28.048 -2.595 1.00 85.12 175 LEU A N 1
ATOM 1385 C CA . LEU A 1 175 ? -14.732 -26.752 -2.922 1.00 85.12 175 LEU A CA 1
ATOM 1386 C C . LEU A 1 175 ? -16.242 -26.898 -2.762 1.00 85.12 175 LEU A C 1
ATOM 1388 O O . LEU A 1 175 ? -16.845 -27.725 -3.444 1.00 85.12 175 LEU A O 1
ATOM 1392 N N . ASP A 1 176 ? -16.836 -26.113 -1.872 1.00 83.44 176 ASP A N 1
ATOM 1393 C CA . ASP A 1 176 ? -18.241 -26.194 -1.455 1.00 83.44 176 ASP A CA 1
ATOM 1394 C C . ASP A 1 176 ? -19.240 -26.348 -2.617 1.00 83.44 176 ASP A C 1
ATOM 1396 O O . ASP A 1 176 ? -20.080 -27.241 -2.584 1.00 83.44 176 ASP A O 1
ATOM 1400 N N . ILE A 1 177 ? -19.105 -25.548 -3.679 1.00 84.69 177 ILE A N 1
ATOM 1401 C CA . ILE A 1 177 ? -20.015 -25.564 -4.837 1.00 84.69 177 ILE A CA 1
ATOM 1402 C C . ILE A 1 177 ? -19.972 -26.909 -5.590 1.00 84.69 177 ILE A C 1
ATOM 1404 O O . ILE A 1 177 ? -20.967 -27.317 -6.182 1.00 84.69 177 ILE A O 1
ATOM 1408 N N . PHE A 1 178 ? -18.835 -27.611 -5.568 1.00 88.56 178 PHE A N 1
ATOM 1409 C CA . PHE A 1 178 ? -18.695 -28.942 -6.171 1.00 88.56 178 PHE A CA 1
ATOM 1410 C C . PHE A 1 178 ? -18.967 -30.066 -5.173 1.00 88.56 178 PHE A C 1
ATOM 1412 O O . PHE A 1 178 ? -19.466 -31.111 -5.557 1.00 88.56 178 PHE A O 1
ATOM 1419 N N . CYS A 1 179 ? -18.593 -29.884 -3.910 1.00 88.38 179 CYS A N 1
ATOM 1420 C CA . CYS A 1 179 ? -18.489 -30.969 -2.935 1.00 88.38 179 CYS A CA 1
ATOM 1421 C C . CYS A 1 179 ? -19.696 -31.059 -1.996 1.00 88.38 179 CYS A C 1
ATOM 1423 O O . CYS A 1 179 ? -19.845 -32.052 -1.292 1.00 88.38 179 CYS A O 1
ATOM 1425 N N . ILE A 1 180 ? -20.557 -30.039 -1.968 1.00 85.81 180 ILE A N 1
ATOM 1426 C CA . ILE A 1 180 ? -21.793 -30.023 -1.184 1.00 85.81 180 ILE A CA 1
ATOM 1427 C C . ILE A 1 180 ? -22.978 -29.915 -2.140 1.00 85.81 180 ILE A C 1
ATOM 1429 O O . ILE A 1 180 ? -23.015 -29.049 -3.019 1.00 85.81 180 ILE A O 1
ATOM 1433 N N . HIS A 1 181 ? -23.971 -30.779 -1.937 1.00 85.88 181 HIS A N 1
ATOM 1434 C CA . HIS A 1 181 ? -25.196 -30.765 -2.721 1.00 85.88 181 HIS A CA 1
ATOM 1435 C C . HIS A 1 181 ? -25.974 -29.462 -2.464 1.00 85.88 181 HIS A C 1
ATOM 1437 O O . HIS A 1 181 ? -26.284 -29.126 -1.325 1.00 85.88 181 HIS A O 1
ATOM 1443 N N . GLN A 1 182 ? -26.285 -28.694 -3.513 1.00 83.56 182 GLN A N 1
ATOM 1444 C CA . GLN A 1 182 ? -26.871 -27.353 -3.348 1.00 83.56 182 GLN A CA 1
ATOM 1445 C C . GLN A 1 182 ? -28.405 -27.350 -3.220 1.00 83.56 182 GLN A C 1
ATOM 1447 O O . GLN A 1 182 ? -28.953 -26.407 -2.651 1.00 83.56 182 GLN A O 1
ATOM 1452 N N . GLN A 1 183 ? -29.094 -28.382 -3.728 1.00 84.25 183 GLN A N 1
ATOM 1453 C CA . GLN A 1 183 ? -30.568 -28.455 -3.756 1.00 84.25 183 GLN A CA 1
ATOM 1454 C C . GLN A 1 183 ? -31.159 -29.301 -2.615 1.00 84.25 183 GLN A C 1
ATOM 1456 O O . GLN A 1 183 ? -32.024 -28.830 -1.882 1.00 84.25 183 GLN A O 1
ATOM 1461 N N . ASP A 1 184 ? -30.681 -30.537 -2.453 1.00 85.81 184 ASP A N 1
ATOM 1462 C CA . ASP A 1 184 ? -31.040 -31.430 -1.347 1.00 85.81 184 ASP A CA 1
ATOM 1463 C C . ASP A 1 184 ? -30.530 -30.891 0.000 1.00 85.81 184 ASP A C 1
ATOM 1465 O O . ASP A 1 184 ? -29.327 -30.882 0.274 1.00 85.81 184 ASP A O 1
ATOM 1469 N N . GLN A 1 185 ? -31.462 -30.434 0.840 1.00 80.19 185 GLN A N 1
ATOM 1470 C CA . GLN A 1 185 ? -31.163 -29.854 2.150 1.00 80.19 185 GLN A CA 1
ATOM 1471 C C . GLN A 1 185 ? -30.665 -30.889 3.166 1.00 80.19 185 GLN A C 1
ATOM 1473 O O . GLN A 1 185 ? -29.881 -30.530 4.043 1.00 80.19 185 GLN A O 1
ATOM 1478 N N . GLN A 1 186 ? -31.074 -32.157 3.053 1.00 81.88 186 GLN A N 1
ATOM 1479 C CA . GLN A 1 186 ? -30.622 -33.212 3.963 1.00 81.88 186 GLN A CA 1
ATOM 1480 C C . GLN A 1 186 ? -29.166 -33.568 3.674 1.00 81.88 186 GLN A C 1
ATOM 1482 O O . GLN A 1 186 ? -28.332 -33.523 4.578 1.00 81.88 186 GLN A O 1
ATOM 1487 N N . LEU A 1 187 ? -28.833 -33.817 2.403 1.00 82.81 187 LEU A N 1
ATOM 1488 C CA . LEU A 1 187 ? -27.449 -34.073 1.991 1.00 82.81 187 LEU A CA 1
ATOM 1489 C C . LEU A 1 187 ? -26.544 -32.874 2.277 1.00 82.81 187 LEU A C 1
ATOM 1491 O O . LEU A 1 187 ? -25.409 -33.046 2.720 1.00 82.81 187 LEU A O 1
ATOM 1495 N N . LYS A 1 188 ? -27.051 -31.654 2.071 1.00 83.00 188 LYS A N 1
ATOM 1496 C CA . LYS A 1 188 ? -26.334 -30.424 2.411 1.00 83.00 188 LYS A CA 1
ATOM 1497 C C . LYS A 1 188 ? -26.010 -30.348 3.901 1.00 83.00 188 LYS A C 1
ATOM 1499 O O . LYS A 1 188 ? -24.856 -30.108 4.251 1.00 83.00 188 LYS A O 1
ATOM 1504 N N . ALA A 1 189 ? -27.001 -30.564 4.766 1.00 75.00 189 ALA A N 1
ATOM 1505 C CA . ALA A 1 189 ? -26.820 -30.521 6.213 1.00 75.00 189 ALA A CA 1
ATOM 1506 C C . ALA A 1 189 ? -25.847 -31.610 6.697 1.00 75.00 189 ALA A C 1
ATOM 1508 O O . ALA A 1 189 ? -24.903 -31.308 7.426 1.00 75.00 189 ALA A O 1
ATOM 1509 N N . GLU A 1 190 ? -26.010 -32.854 6.237 1.00 74.94 190 GLU A N 1
ATOM 1510 C CA . GLU A 1 190 ? -25.114 -33.965 6.586 1.00 74.94 190 GLU A CA 1
ATOM 1511 C C . GLU A 1 190 ? -23.668 -33.735 6.122 1.00 74.94 190 GLU A C 1
ATOM 1513 O O . GLU A 1 190 ? -22.724 -34.029 6.865 1.00 74.94 190 GLU A O 1
ATOM 1518 N N . ALA A 1 191 ? -23.478 -33.202 4.910 1.00 77.50 191 ALA A N 1
ATOM 1519 C CA . ALA A 1 191 ? -22.157 -32.902 4.368 1.00 77.50 191 ALA A CA 1
ATOM 1520 C C . ALA A 1 191 ? -21.471 -31.781 5.158 1.00 77.50 191 ALA A C 1
ATOM 1522 O O . ALA A 1 191 ? -20.322 -31.945 5.566 1.00 77.50 191 ALA A O 1
ATOM 1523 N N . ILE A 1 192 ? -22.177 -30.680 5.445 1.00 73.44 192 ILE A N 1
ATOM 1524 C CA . ILE A 1 192 ? -21.653 -29.574 6.266 1.00 73.44 192 ILE A CA 1
ATOM 1525 C C . ILE A 1 192 ? -21.220 -30.087 7.644 1.00 73.44 192 ILE A C 1
ATOM 1527 O O . ILE A 1 192 ? -20.136 -29.743 8.117 1.00 73.44 192 ILE A O 1
ATOM 1531 N N . MET A 1 193 ? -22.014 -30.974 8.247 1.00 67.88 193 MET A N 1
ATOM 1532 C CA . MET A 1 193 ? -21.697 -31.568 9.547 1.00 67.88 193 MET A CA 1
ATOM 1533 C C . MET A 1 193 ? -20.497 -32.506 9.523 1.00 67.88 193 MET A C 1
ATOM 1535 O O . MET A 1 193 ? -19.740 -32.577 10.489 1.00 67.88 193 MET A O 1
ATOM 1539 N N . SER A 1 194 ? -20.293 -33.202 8.412 1.00 71.56 194 SER A N 1
ATOM 1540 C CA . SER A 1 194 ? -19.212 -34.175 8.261 1.00 71.56 194 SER A CA 1
ATOM 1541 C C . SER A 1 194 ? -17.871 -33.539 7.885 1.00 71.56 194 SER A C 1
ATOM 1543 O O . SER A 1 194 ? -16.821 -34.116 8.169 1.00 71.56 194 SER A O 1
ATOM 1545 N N . VAL A 1 195 ? -17.878 -32.357 7.255 1.00 68.12 195 VAL A N 1
ATOM 1546 C CA . VAL A 1 195 ? -16.669 -31.677 6.750 1.00 68.12 195 VAL A CA 1
ATOM 1547 C C . VAL A 1 195 ? -15.693 -31.316 7.873 1.00 68.12 195 VAL A C 1
ATOM 1549 O O . VAL A 1 195 ? -14.487 -31.529 7.720 1.00 68.12 195 VAL A O 1
ATOM 1552 N N . LEU A 1 196 ? -16.206 -30.850 9.016 1.00 56.44 196 LEU A N 1
ATOM 1553 C CA . LEU A 1 196 ? -15.405 -30.487 10.195 1.00 56.44 196 LEU A CA 1
ATOM 1554 C C . LEU A 1 196 ? -14.665 -31.693 10.795 1.00 56.44 196 LEU A C 1
ATOM 1556 O O . LEU A 1 196 ? -13.584 -31.539 11.354 1.00 56.44 196 LEU A O 1
ATOM 1560 N N . GLY A 1 197 ? -15.225 -32.893 10.625 1.00 53.00 197 GLY A N 1
ATOM 1561 C CA . GLY A 1 197 ? -14.678 -34.149 11.123 1.00 53.00 197 GLY A CA 1
ATOM 1562 C C . GLY A 1 197 ? -13.771 -34.919 10.169 1.00 53.00 197 GLY A C 1
ATOM 1563 O O . GLY A 1 197 ? -13.342 -36.034 10.465 1.00 53.00 197 GLY A O 1
ATOM 1564 N N . SER A 1 198 ? -13.506 -34.375 8.986 1.00 54.97 198 SER A N 1
ATOM 1565 C CA . SER A 1 198 ? -12.634 -35.040 8.025 1.00 54.97 198 SER A CA 1
ATOM 1566 C C . SER A 1 198 ? -11.162 -34.879 8.422 1.00 54.97 198 SER A C 1
ATOM 1568 O O . SER A 1 198 ? -10.748 -33.843 8.945 1.00 54.97 198 SER A O 1
ATOM 1570 N N . SER A 1 199 ? -10.341 -35.903 8.157 1.00 51.59 199 SER A N 1
ATOM 1571 C CA . SER A 1 199 ? -8.881 -35.768 8.177 1.00 51.59 199 SER A CA 1
ATOM 1572 C C . SER A 1 199 ? -8.489 -34.777 7.080 1.00 51.59 199 SER A C 1
ATOM 1574 O O . SER A 1 199 ? -8.259 -35.148 5.928 1.00 51.59 199 SER A O 1
ATOM 1576 N N . LEU A 1 200 ? -8.453 -33.494 7.441 1.00 54.31 200 LEU A N 1
ATOM 1577 C CA . LEU A 1 200 ? -7.889 -32.440 6.611 1.00 54.31 200 LEU A CA 1
ATOM 1578 C C . LEU A 1 200 ? -6.441 -32.846 6.308 1.00 54.31 200 LEU A C 1
ATOM 1580 O O . LEU A 1 200 ? -5.679 -33.175 7.221 1.00 54.31 200 LEU A O 1
ATOM 1584 N N . GLY A 1 201 ? -6.099 -32.928 5.021 1.00 49.81 201 GLY A N 1
ATOM 1585 C CA . GLY A 1 201 ? -4.776 -33.346 4.568 1.00 49.81 201 GLY A CA 1
ATOM 1586 C C . GLY A 1 201 ? -3.648 -32.428 5.046 1.00 49.81 201 GLY A C 1
ATOM 1587 O O . GLY A 1 201 ? -3.856 -31.425 5.726 1.00 49.81 201 GLY A O 1
ATOM 1588 N N . ASP A 1 202 ? -2.420 -32.777 4.663 1.00 47.88 202 ASP A N 1
ATOM 1589 C CA . ASP A 1 202 ? -1.213 -32.080 5.118 1.00 47.88 202 ASP A CA 1
ATOM 1590 C C . ASP A 1 202 ? -1.073 -30.646 4.567 1.00 47.88 202 ASP A C 1
ATOM 1592 O O . ASP A 1 202 ? -0.297 -29.871 5.123 1.00 47.88 202 ASP A O 1
ATOM 1596 N N . GLU A 1 203 ? -1.828 -30.269 3.525 1.00 49.53 203 GLU A N 1
ATOM 1597 C CA . GLU A 1 203 ? -1.805 -28.938 2.904 1.00 49.53 203 GLU A CA 1
ATOM 1598 C C . GLU A 1 203 ? -3.201 -28.286 2.920 1.00 49.53 203 GLU A C 1
ATOM 1600 O O . GLU A 1 203 ? -4.093 -28.654 2.157 1.00 49.53 203 GLU A O 1
ATOM 1605 N N . ILE A 1 204 ? -3.386 -27.239 3.731 1.00 52.31 204 ILE A N 1
ATOM 1606 C CA . ILE A 1 204 ? -4.544 -26.344 3.584 1.00 52.31 204 ILE A CA 1
ATOM 1607 C C . ILE A 1 204 ? -4.165 -25.201 2.662 1.00 52.31 204 ILE A C 1
ATOM 1609 O O . ILE A 1 204 ? -3.227 -24.452 2.943 1.00 52.31 204 ILE A O 1
ATOM 1613 N N . ALA A 1 205 ? -4.934 -25.057 1.588 1.00 48.41 205 ALA A N 1
ATOM 1614 C CA . ALA A 1 205 ? -4.774 -24.003 0.613 1.00 48.41 205 ALA A CA 1
ATOM 1615 C C . ALA A 1 205 ? -6.085 -23.222 0.487 1.00 48.41 205 ALA A C 1
ATOM 1617 O O . ALA A 1 205 ? -6.988 -23.672 -0.200 1.00 48.41 205 ALA A O 1
ATOM 1618 N N . ILE A 1 206 ? -6.075 -21.986 1.011 1.00 54.38 206 ILE A N 1
ATOM 1619 C CA . ILE A 1 206 ? -6.845 -20.832 0.506 1.00 54.38 206 ILE A CA 1
ATOM 1620 C C . ILE A 1 206 ? -8.214 -20.521 1.198 1.00 54.38 206 ILE A C 1
ATOM 1622 O O . ILE A 1 206 ? -9.139 -21.327 1.225 1.00 54.38 206 ILE A O 1
ATOM 1626 N N . TRP A 1 207 ? -8.330 -19.263 1.676 1.00 55.44 207 TRP A N 1
ATOM 1627 C CA . TRP A 1 207 ? -9.525 -18.507 2.146 1.00 55.44 207 TRP A CA 1
ATOM 1628 C C . TRP A 1 207 ? -10.252 -18.924 3.438 1.00 55.44 207 TRP A C 1
ATOM 1630 O O . TRP A 1 207 ? -11.453 -18.703 3.534 1.00 55.44 207 TRP A O 1
ATOM 1640 N N . TRP A 1 208 ? -9.576 -19.460 4.453 1.00 58.53 208 TRP A N 1
ATOM 1641 C CA . TRP A 1 208 ? -10.266 -19.831 5.699 1.00 58.53 208 TRP A CA 1
ATOM 1642 C C . TRP A 1 208 ? -10.705 -18.617 6.533 1.00 58.53 208 TRP A C 1
ATOM 1644 O O . TRP A 1 208 ? -9.974 -17.629 6.659 1.00 58.53 208 TRP A O 1
ATOM 1654 N N . CYS A 1 209 ? -11.899 -18.703 7.124 1.00 72.69 209 CYS A N 1
ATOM 1655 C CA . CYS A 1 209 ? -12.302 -17.804 8.198 1.00 72.69 209 CYS A CA 1
ATOM 1656 C C . CYS A 1 209 ? -11.513 -18.136 9.477 1.00 72.69 209 CYS A C 1
ATOM 1658 O O . CYS A 1 209 ? -10.981 -19.232 9.644 1.00 72.69 209 CYS A O 1
ATOM 1660 N N . VAL A 1 210 ? -11.407 -17.171 10.392 1.00 78.69 210 VAL A N 1
ATOM 1661 C CA . VAL A 1 210 ? -10.577 -17.289 11.607 1.00 78.69 210 VAL A CA 1
ATOM 1662 C C . VAL A 1 210 ? -10.928 -18.529 12.440 1.00 78.69 210 VAL A C 1
ATOM 1664 O O . VAL A 1 210 ? -10.029 -19.184 12.966 1.00 78.69 210 VAL A O 1
ATOM 1667 N N . PHE A 1 211 ? -12.218 -18.870 12.511 1.00 77.81 211 PHE A N 1
ATOM 1668 C CA . PHE A 1 211 ? -12.714 -20.051 13.214 1.00 77.81 211 PHE A CA 1
ATOM 1669 C C . PHE A 1 211 ? -12.194 -21.352 12.604 1.00 77.81 211 PHE A C 1
ATOM 1671 O O . PHE A 1 211 ? -11.679 -22.198 13.326 1.00 77.81 211 PHE A O 1
ATOM 1678 N N . GLU A 1 212 ? -12.261 -21.485 11.281 1.00 76.69 212 GLU A N 1
ATOM 1679 C CA . GLU A 1 212 ? -11.752 -22.667 10.598 1.00 76.69 212 GLU A CA 1
ATOM 1680 C C . GLU A 1 212 ? -10.237 -22.798 10.866 1.00 76.69 212 GLU A C 1
ATOM 1682 O O . GLU A 1 212 ? -9.777 -23.856 11.285 1.00 76.69 212 GLU A O 1
ATOM 1687 N N . ILE A 1 213 ? -9.439 -21.724 10.730 1.00 77.25 213 ILE A N 1
ATOM 1688 C CA . ILE A 1 213 ? -7.974 -21.805 10.953 1.00 77.25 213 ILE A CA 1
ATOM 1689 C C . ILE A 1 213 ? -7.661 -22.265 12.377 1.00 77.25 213 ILE A C 1
ATOM 1691 O O . ILE A 1 213 ? -6.794 -23.118 12.574 1.00 77.25 213 ILE A O 1
ATOM 1695 N N . ALA A 1 214 ? -8.382 -21.730 13.361 1.00 80.00 214 ALA A N 1
ATOM 1696 C CA . ALA A 1 214 ? -8.267 -22.171 14.741 1.00 80.00 214 ALA A CA 1
ATOM 1697 C C . ALA A 1 214 ? -8.639 -23.654 14.891 1.00 80.00 214 ALA A C 1
ATOM 1699 O O . ALA A 1 214 ? -7.914 -24.391 15.556 1.00 80.00 214 ALA A O 1
ATOM 1700 N N . ALA A 1 215 ? -9.724 -24.115 14.259 1.00 75.75 215 ALA A N 1
ATOM 1701 C CA . ALA A 1 215 ? -10.172 -25.508 14.330 1.00 75.75 215 ALA A CA 1
ATOM 1702 C C . ALA A 1 215 ? -9.135 -26.466 13.732 1.00 75.75 215 ALA A C 1
ATOM 1704 O O . ALA A 1 215 ? -8.829 -27.497 14.330 1.00 75.75 215 ALA A O 1
ATOM 1705 N N . PHE A 1 216 ? -8.516 -26.092 12.609 1.00 75.00 216 PHE A N 1
ATOM 1706 C CA . PHE A 1 216 ? -7.433 -26.872 12.010 1.00 75.00 216 PHE A CA 1
ATOM 1707 C C . PHE A 1 216 ? -6.183 -26.939 12.888 1.00 75.00 216 PHE A C 1
ATOM 1709 O O . PHE A 1 216 ? -5.568 -27.996 13.007 1.00 75.00 216 PHE A O 1
ATOM 1716 N N . LEU A 1 217 ? -5.776 -25.825 13.502 1.00 75.94 217 LEU A N 1
ATOM 1717 C CA . LEU A 1 217 ? -4.628 -25.837 14.412 1.00 75.94 217 LEU A CA 1
ATOM 1718 C C . LEU A 1 217 ? -4.926 -26.656 15.673 1.00 75.94 217 LEU A C 1
ATOM 1720 O O . LEU A 1 217 ? -4.044 -27.347 16.176 1.00 75.94 217 LEU A O 1
ATOM 1724 N N . HIS A 1 218 ? -6.171 -26.615 16.150 1.00 75.88 218 HIS A N 1
ATOM 1725 C CA . HIS A 1 218 ? -6.617 -27.335 17.337 1.00 75.88 218 HIS A CA 1
ATOM 1726 C C . HIS A 1 218 ? -6.763 -28.847 17.132 1.00 75.88 218 HIS A C 1
ATOM 1728 O O . HIS A 1 218 ? -6.467 -29.614 18.045 1.00 75.88 218 HIS A O 1
ATOM 1734 N N . SER A 1 219 ? -7.174 -29.296 15.942 1.00 70.19 219 SER A N 1
ATOM 1735 C CA . SER A 1 219 ? -7.377 -30.722 15.653 1.00 70.19 219 SER A CA 1
ATOM 1736 C C . SER A 1 219 ? -6.074 -31.532 15.570 1.00 70.19 219 SER A C 1
ATOM 1738 O O . SER A 1 219 ? -6.108 -32.764 15.559 1.00 70.19 219 SER A O 1
ATOM 1740 N N . ARG A 1 220 ? -4.906 -30.873 15.533 1.00 68.50 220 ARG A N 1
ATOM 1741 C CA . ARG A 1 220 ? -3.596 -31.536 15.468 1.00 68.50 220 ARG A CA 1
ATOM 1742 C C . ARG A 1 220 ? -3.020 -31.823 16.855 1.00 68.50 220 ARG A C 1
ATOM 1744 O O . ARG A 1 220 ? -3.092 -31.019 17.779 1.00 68.50 220 ARG A O 1
ATOM 1751 N N . THR A 1 221 ? -2.340 -32.960 16.983 1.00 57.72 221 THR A N 1
ATOM 1752 C CA . THR A 1 221 ? -1.583 -33.324 18.187 1.00 57.72 221 THR A CA 1
ATOM 1753 C C . THR A 1 221 ? -0.479 -32.303 18.480 1.00 57.72 221 THR A C 1
ATOM 1755 O O . THR A 1 221 ? 0.334 -31.982 17.603 1.00 57.72 221 THR A O 1
ATOM 1758 N N . LYS A 1 222 ? -0.427 -31.822 19.734 1.00 56.06 222 LYS A N 1
ATOM 1759 C CA . LYS A 1 222 ? 0.608 -30.905 20.246 1.00 56.06 222 LYS A CA 1
ATOM 1760 C C . LYS A 1 222 ? 2.006 -31.438 19.904 1.00 56.06 222 LYS A C 1
ATOM 1762 O O . LYS A 1 222 ? 2.412 -32.473 20.421 1.00 56.06 222 LYS A O 1
ATOM 1767 N N . GLY A 1 223 ? 2.731 -30.733 19.031 1.00 50.59 223 GLY A N 1
ATOM 1768 C CA . GLY A 1 223 ? 4.083 -31.097 18.574 1.00 50.59 223 GLY A CA 1
ATOM 1769 C C . GLY A 1 223 ? 4.212 -31.366 17.069 1.00 50.59 223 GLY A C 1
ATOM 1770 O O . GLY A 1 223 ? 5.324 -31.366 16.542 1.00 50.59 223 GLY A O 1
ATOM 1771 N N . SER A 1 224 ? 3.099 -31.524 16.350 1.00 56.31 224 SER A N 1
ATOM 1772 C CA . SER A 1 224 ? 3.092 -31.626 14.886 1.00 56.31 224 SER A CA 1
ATOM 1773 C C . SER A 1 224 ? 3.330 -30.252 14.247 1.00 56.31 224 SER A C 1
ATOM 1775 O O . SER A 1 224 ? 2.560 -29.327 14.500 1.00 56.31 224 SER A O 1
ATOM 1777 N N . LYS A 1 225 ? 4.340 -30.088 13.379 1.00 53.19 225 LYS A N 1
ATOM 1778 C CA . LYS A 1 225 ? 4.470 -28.858 12.572 1.00 53.19 225 LYS A CA 1
ATOM 1779 C C . LYS A 1 225 ? 3.309 -28.782 11.576 1.00 53.19 225 LYS A C 1
ATOM 1781 O O . LYS A 1 225 ? 3.266 -29.557 10.624 1.00 53.19 225 LYS A O 1
ATOM 1786 N N . ALA A 1 226 ? 2.372 -27.862 11.792 1.00 58.62 226 ALA A N 1
ATOM 1787 C CA . ALA A 1 226 ? 1.296 -27.603 10.844 1.00 58.62 226 ALA A CA 1
ATOM 1788 C C . ALA A 1 226 ? 1.849 -26.917 9.582 1.00 58.62 226 ALA A C 1
ATOM 1790 O O . ALA A 1 226 ? 2.469 -25.857 9.671 1.00 58.62 226 ALA A O 1
ATOM 1791 N N . VAL A 1 227 ? 1.624 -27.509 8.404 1.00 64.06 227 VAL A N 1
ATOM 1792 C CA . VAL A 1 227 ? 1.956 -26.894 7.109 1.00 64.06 227 VAL A CA 1
ATOM 1793 C C . VAL A 1 227 ? 0.724 -26.137 6.610 1.00 64.06 227 VAL A C 1
ATOM 1795 O O . VAL A 1 227 ? -0.093 -26.638 5.847 1.00 64.06 227 VAL A O 1
ATOM 1798 N N . LEU A 1 228 ? 0.553 -24.917 7.114 1.00 71.19 228 LEU A N 1
ATOM 1799 C CA . LEU A 1 228 ? -0.520 -24.015 6.700 1.00 71.19 228 LEU A CA 1
ATOM 1800 C C . LEU A 1 228 ? -0.052 -23.186 5.498 1.00 71.19 228 LEU A C 1
ATOM 1802 O O . LEU A 1 228 ? 0.979 -22.530 5.607 1.00 71.19 228 LEU A O 1
ATOM 1806 N N . GLN A 1 229 ? -0.788 -23.167 4.380 1.00 72.19 229 GLN A N 1
ATOM 1807 C CA . GLN A 1 229 ? -0.452 -22.336 3.217 1.00 72.19 229 GLN A CA 1
ATOM 1808 C C . GLN A 1 229 ? -1.565 -21.318 2.921 1.00 72.19 229 GLN A C 1
ATOM 1810 O O . GLN A 1 229 ? -2.558 -21.603 2.251 1.00 72.19 229 GLN A O 1
ATOM 1815 N N . ILE A 1 230 ? -1.376 -20.080 3.383 1.00 74.88 230 ILE A N 1
ATOM 1816 C CA . ILE A 1 230 ? -2.316 -18.974 3.134 1.00 74.88 230 ILE A CA 1
ATOM 1817 C C . ILE A 1 230 ? -1.818 -18.136 1.963 1.00 74.88 230 ILE A C 1
ATOM 1819 O O . ILE A 1 230 ? -0.645 -17.769 1.894 1.00 74.88 230 ILE A O 1
ATOM 1823 N N . ILE A 1 231 ? -2.711 -17.837 1.018 1.00 74.88 231 ILE A N 1
ATOM 1824 C CA . ILE A 1 231 ? -2.352 -17.168 -0.232 1.00 74.88 231 ILE A CA 1
ATOM 1825 C C . ILE A 1 231 ? -3.315 -16.000 -0.482 1.00 74.88 231 ILE A C 1
ATOM 1827 O O . ILE A 1 231 ? -4.510 -16.250 -0.625 1.00 74.88 231 ILE A O 1
ATOM 1831 N N . PRO A 1 232 ? -2.827 -14.744 -0.569 1.00 77.88 232 PRO A N 1
ATOM 1832 C CA . PRO A 1 232 ? -3.634 -13.572 -0.933 1.00 77.88 232 PRO A CA 1
ATOM 1833 C C . PRO A 1 232 ? -4.341 -13.744 -2.291 1.00 77.88 232 PRO A C 1
ATOM 1835 O O . PRO A 1 232 ? -3.762 -14.386 -3.170 1.00 77.88 232 PRO A O 1
ATOM 1838 N N . PRO A 1 233 ? -5.532 -13.155 -2.552 1.00 76.19 233 PRO A N 1
ATOM 1839 C CA . PRO A 1 233 ? -6.315 -13.492 -3.749 1.00 76.19 233 PRO A CA 1
ATOM 1840 C C . PRO A 1 233 ? -5.708 -12.875 -5.002 1.00 76.19 233 PRO A C 1
ATOM 1842 O O . PRO A 1 233 ? -5.844 -13.409 -6.093 1.00 76.19 233 PRO A O 1
ATOM 1845 N N . LEU A 1 234 ? -5.005 -11.759 -4.821 1.00 79.94 234 LEU A N 1
ATOM 1846 C CA . LEU A 1 234 ? -4.309 -11.034 -5.870 1.00 79.94 234 LEU A CA 1
ATOM 1847 C C . LEU A 1 234 ? -2.885 -11.548 -6.102 1.00 79.94 234 LEU A C 1
ATOM 1849 O O . LEU A 1 234 ? -2.246 -11.093 -7.044 1.00 79.94 234 LEU A O 1
ATOM 1853 N N . LEU A 1 235 ? -2.379 -12.493 -5.293 1.00 83.75 235 LEU A N 1
ATOM 1854 C CA . LEU A 1 235 ? -0.994 -12.943 -5.436 1.00 83.75 235 LEU A CA 1
ATOM 1855 C C . LEU A 1 235 ? -0.767 -13.672 -6.764 1.00 83.75 235 LEU A C 1
ATOM 1857 O O . LEU A 1 235 ? 0.161 -13.331 -7.486 1.00 83.75 235 LEU A O 1
ATOM 1861 N N . GLY A 1 236 ? -1.599 -14.654 -7.108 1.00 87.25 236 GLY A N 1
ATOM 1862 C CA . GLY A 1 236 ? -1.477 -15.376 -8.374 1.00 87.25 236 GLY A CA 1
ATOM 1863 C C . GLY A 1 236 ? -1.687 -14.490 -9.604 1.00 87.25 236 GLY A C 1
ATOM 1864 O O . GLY A 1 236 ? -0.836 -14.541 -10.486 1.00 87.25 236 GLY A O 1
ATOM 1865 N N . PRO A 1 237 ? -2.719 -13.620 -9.662 1.00 88.94 237 PRO A N 1
ATOM 1866 C CA . PRO A 1 237 ? -2.820 -12.599 -10.704 1.00 88.94 237 PRO A CA 1
ATOM 1867 C C . PRO A 1 237 ? -1.565 -11.729 -10.841 1.00 88.94 237 PRO A C 1
ATOM 1869 O O . PRO A 1 237 ? -1.097 -11.512 -11.956 1.00 88.94 237 PRO A O 1
ATOM 1872 N N . ALA A 1 238 ? -0.993 -11.267 -9.725 1.00 87.88 238 ALA A N 1
ATOM 1873 C CA . ALA A 1 238 ? 0.216 -10.448 -9.739 1.00 87.88 238 ALA A CA 1
ATOM 1874 C C . ALA A 1 238 ? 1.446 -11.223 -10.239 1.00 87.88 238 ALA A C 1
ATOM 1876 O O . ALA A 1 238 ? 2.233 -10.676 -11.007 1.00 87.88 238 ALA A O 1
ATOM 1877 N N . LEU A 1 239 ? 1.606 -12.490 -9.841 1.00 88.81 239 LEU A N 1
ATOM 1878 C CA . LEU A 1 239 ? 2.716 -13.339 -10.286 1.00 88.81 239 LEU A CA 1
ATOM 1879 C C . LEU A 1 239 ? 2.589 -13.717 -11.764 1.00 88.81 239 LEU A C 1
ATOM 1881 O O . LEU A 1 239 ? 3.543 -13.536 -12.509 1.00 88.81 239 LEU A O 1
ATOM 1885 N N . LEU A 1 240 ? 1.412 -14.169 -12.207 1.00 91.19 240 LEU A N 1
ATOM 1886 C CA . LEU A 1 240 ? 1.170 -14.522 -13.607 1.00 91.19 240 LEU A CA 1
ATOM 1887 C C . LEU A 1 240 ? 1.300 -13.299 -14.525 1.00 91.19 240 LEU A C 1
ATOM 1889 O O . LEU A 1 240 ? 1.967 -13.366 -15.554 1.00 91.19 240 LEU A O 1
ATOM 1893 N N . GLY A 1 241 ? 0.691 -12.172 -14.145 1.00 89.94 241 GLY A N 1
ATOM 1894 C CA . GLY A 1 241 ? 0.819 -10.916 -14.884 1.00 89.94 241 GLY A CA 1
ATOM 1895 C C . GLY A 1 241 ? 2.261 -10.409 -14.911 1.00 89.94 241 GLY A C 1
ATOM 1896 O O . GLY A 1 241 ? 2.732 -9.962 -15.955 1.00 89.94 241 GLY A O 1
ATOM 1897 N N . GLY A 1 242 ? 2.982 -10.538 -13.793 1.00 88.81 242 GLY A N 1
ATOM 1898 C CA . GLY A 1 242 ? 4.405 -10.222 -13.694 1.00 88.81 242 GLY A CA 1
ATOM 1899 C C . GLY A 1 242 ? 5.276 -11.092 -14.603 1.00 88.81 242 GLY A C 1
ATOM 1900 O O . GLY A 1 242 ? 6.127 -10.550 -15.300 1.00 88.81 242 GLY A O 1
ATOM 1901 N N . GLU A 1 243 ? 5.036 -12.406 -14.650 1.00 90.75 243 GLU A N 1
ATOM 1902 C CA . GLU A 1 243 ? 5.734 -13.353 -15.538 1.00 90.75 243 GLU A CA 1
ATOM 1903 C C . GLU A 1 243 ? 5.526 -12.997 -17.012 1.00 90.75 243 GLU A C 1
ATOM 1905 O O . GLU A 1 243 ? 6.490 -12.905 -17.773 1.00 90.75 243 GLU A O 1
ATOM 1910 N N . ILE A 1 244 ? 4.277 -12.735 -17.409 1.00 90.44 244 ILE A N 1
ATOM 1911 C CA . ILE A 1 244 ? 3.940 -12.347 -18.784 1.00 90.44 244 ILE A CA 1
ATOM 1912 C C . ILE A 1 244 ? 4.608 -11.017 -19.142 1.00 90.44 244 ILE A C 1
ATOM 1914 O O . ILE A 1 244 ? 5.252 -10.918 -20.185 1.00 90.44 244 ILE A O 1
ATOM 1918 N N . LEU A 1 245 ? 4.503 -10.004 -18.276 1.00 89.12 245 LEU A N 1
ATOM 1919 C CA . LEU A 1 245 ? 5.105 -8.693 -18.516 1.00 89.12 245 LEU A CA 1
ATOM 1920 C C . LEU A 1 245 ? 6.634 -8.777 -18.594 1.00 89.12 245 LEU A C 1
ATOM 1922 O O . LEU A 1 245 ? 7.239 -8.163 -19.471 1.00 89.12 245 LEU A O 1
ATOM 1926 N N . PHE A 1 246 ? 7.261 -9.562 -17.717 1.00 89.50 246 PHE A N 1
ATOM 1927 C CA . PHE A 1 246 ? 8.702 -9.783 -17.742 1.00 89.50 246 PHE A CA 1
ATOM 1928 C C . PHE A 1 246 ? 9.136 -10.525 -19.011 1.00 89.50 246 PHE A C 1
ATOM 1930 O O . PHE A 1 246 ? 10.126 -10.147 -19.631 1.00 89.50 246 PHE A O 1
ATOM 1937 N N . CYS A 1 247 ? 8.363 -11.516 -19.464 1.00 90.25 247 CYS A N 1
ATOM 1938 C CA . CYS A 1 247 ? 8.623 -12.196 -20.729 1.00 90.25 247 CYS A CA 1
ATOM 1939 C C . CYS A 1 247 ? 8.515 -11.245 -21.929 1.00 90.25 247 CYS A C 1
ATOM 1941 O O . CYS A 1 247 ? 9.393 -11.246 -22.791 1.00 90.25 247 CYS A O 1
ATOM 1943 N N . LEU A 1 248 ? 7.485 -10.392 -21.975 1.00 87.25 248 LEU A N 1
ATOM 1944 C CA . LEU A 1 248 ? 7.353 -9.357 -23.006 1.00 87.25 248 LEU A CA 1
ATOM 1945 C C . LEU A 1 248 ? 8.544 -8.393 -22.980 1.00 87.25 248 LEU A C 1
ATOM 1947 O O . LEU A 1 248 ? 9.095 -8.065 -24.029 1.00 87.25 248 LEU A O 1
ATOM 1951 N N . ALA A 1 249 ? 8.997 -8.002 -21.788 1.00 85.94 249 ALA A N 1
ATOM 1952 C CA . ALA A 1 249 ? 10.192 -7.186 -21.629 1.00 85.94 249 ALA A CA 1
ATOM 1953 C C . ALA A 1 249 ? 11.439 -7.909 -22.182 1.00 85.94 249 ALA A C 1
ATOM 1955 O O . ALA A 1 249 ? 12.212 -7.304 -22.921 1.00 85.94 249 ALA A O 1
ATOM 1956 N N . CYS A 1 250 ? 11.614 -9.209 -21.913 1.00 87.69 250 CYS A N 1
ATOM 1957 C CA . CYS A 1 250 ? 12.693 -10.015 -22.498 1.00 87.69 250 CYS A CA 1
ATOM 1958 C C . CYS A 1 250 ? 12.627 -10.084 -24.033 1.00 87.69 250 CYS A C 1
ATOM 1960 O O . CYS A 1 250 ? 13.673 -10.053 -24.678 1.00 87.69 250 CYS A O 1
ATOM 1962 N N . ILE A 1 251 ? 11.428 -10.145 -24.624 1.00 85.25 251 ILE A N 1
ATOM 1963 C CA . ILE A 1 251 ? 11.243 -10.117 -26.086 1.00 85.25 251 ILE A CA 1
ATOM 1964 C C . ILE A 1 251 ? 11.680 -8.759 -26.651 1.00 85.25 251 ILE A C 1
ATOM 1966 O O . ILE A 1 251 ? 12.457 -8.713 -27.605 1.00 85.25 251 ILE A O 1
ATOM 1970 N N . VAL A 1 252 ? 11.236 -7.656 -26.038 1.00 84.00 252 VAL A N 1
ATOM 1971 C CA . VAL A 1 252 ? 11.636 -6.293 -26.431 1.00 84.00 252 VAL A CA 1
ATOM 1972 C C . VAL A 1 252 ? 13.148 -6.119 -26.315 1.00 84.00 252 VAL A C 1
ATOM 1974 O O . VAL A 1 252 ? 13.773 -5.558 -27.215 1.00 84.00 252 VAL A O 1
ATOM 1977 N N . TYR A 1 253 ? 13.744 -6.630 -25.239 1.00 83.50 253 TYR A N 1
ATOM 1978 C CA . TYR A 1 253 ? 15.186 -6.616 -25.036 1.00 83.50 253 TYR A CA 1
ATOM 1979 C C . TYR A 1 253 ? 15.927 -7.376 -26.143 1.00 83.50 253 TYR A C 1
ATOM 1981 O O . TYR A 1 253 ? 16.836 -6.819 -26.754 1.00 83.50 253 TYR A O 1
ATOM 1989 N N . ALA A 1 254 ? 15.506 -8.609 -26.446 1.00 81.56 254 ALA A N 1
ATOM 1990 C CA . ALA A 1 254 ? 16.111 -9.424 -27.498 1.00 81.56 254 ALA A CA 1
ATOM 1991 C C . ALA A 1 254 ? 16.039 -8.731 -28.865 1.00 81.56 254 ALA A C 1
ATOM 1993 O O . ALA A 1 254 ? 17.038 -8.659 -29.576 1.00 81.56 254 ALA A O 1
ATOM 1994 N N . TYR A 1 255 ? 14.876 -8.174 -29.214 1.00 81.00 255 TYR A N 1
ATOM 1995 C CA . TYR A 1 255 ? 14.693 -7.453 -30.472 1.00 81.00 255 TYR A CA 1
ATOM 1996 C C . TYR A 1 255 ? 15.565 -6.196 -30.546 1.00 81.00 255 TYR A C 1
ATOM 1998 O O . TYR A 1 255 ? 16.223 -5.958 -31.557 1.00 81.00 255 TYR A O 1
ATOM 2006 N N . SER A 1 256 ? 15.601 -5.416 -29.461 1.00 77.62 256 SER A N 1
ATOM 2007 C CA . SER A 1 256 ? 16.414 -4.200 -29.377 1.00 77.62 256 SER A CA 1
ATOM 2008 C C . SER A 1 256 ? 17.894 -4.524 -29.537 1.00 77.62 256 SER A C 1
ATOM 2010 O O . SER A 1 256 ? 18.592 -3.843 -30.279 1.00 77.62 256 SER A O 1
ATOM 2012 N N . GLU A 1 257 ? 18.376 -5.585 -28.888 1.00 74.69 257 GLU A N 1
ATOM 2013 C CA . GLU A 1 257 ? 19.769 -5.997 -29.013 1.00 74.69 257 GLU A CA 1
ATOM 2014 C C . GLU A 1 257 ? 20.096 -6.483 -30.431 1.00 74.69 257 GLU A C 1
ATOM 2016 O O . GLU A 1 257 ? 21.123 -6.088 -30.966 1.00 74.69 257 GLU A O 1
ATOM 2021 N N . ILE A 1 258 ? 19.222 -7.259 -31.085 1.00 73.25 258 ILE A N 1
ATOM 2022 C CA . ILE A 1 258 ? 19.425 -7.703 -32.478 1.00 73.25 258 ILE A CA 1
ATOM 2023 C C . ILE A 1 258 ? 19.453 -6.512 -33.445 1.00 73.25 258 ILE A C 1
ATOM 2025 O O . ILE A 1 258 ? 20.339 -6.439 -34.295 1.00 73.25 258 ILE A O 1
ATOM 2029 N N . ALA A 1 259 ? 18.514 -5.573 -33.306 1.00 71.31 259 ALA A N 1
ATOM 2030 C CA . ALA A 1 259 ? 18.428 -4.387 -34.156 1.00 71.31 259 ALA A CA 1
ATOM 2031 C C . ALA A 1 259 ? 19.648 -3.461 -34.008 1.00 71.31 259 ALA A C 1
ATOM 2033 O O . ALA A 1 259 ? 20.005 -2.754 -34.946 1.00 71.31 259 ALA A O 1
ATOM 2034 N N . LEU A 1 260 ? 20.284 -3.470 -32.834 1.00 64.94 260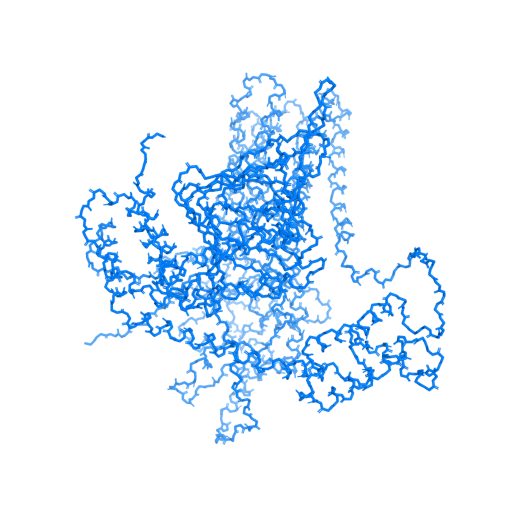 LEU A N 1
ATOM 2035 C CA . LEU A 1 260 ? 21.406 -2.600 -32.480 1.00 64.94 260 LEU A CA 1
ATOM 2036 C C . LEU A 1 260 ? 22.774 -3.304 -32.567 1.00 64.94 260 LEU A C 1
ATOM 2038 O O . LEU A 1 260 ? 23.803 -2.638 -32.642 1.00 64.94 260 LEU A O 1
ATOM 2042 N N . ALA A 1 261 ? 22.811 -4.639 -32.615 1.00 58.16 261 ALA A N 1
ATOM 2043 C CA . ALA A 1 261 ? 24.024 -5.444 -32.784 1.00 58.16 261 ALA A CA 1
ATOM 2044 C C . ALA A 1 261 ? 24.665 -5.313 -34.179 1.00 58.16 261 ALA A C 1
ATOM 2046 O O . ALA A 1 261 ? 25.729 -5.883 -34.409 1.00 58.16 261 ALA A O 1
ATOM 2047 N N . SER A 1 262 ? 24.063 -4.551 -35.100 1.00 55.28 262 SER A N 1
ATOM 2048 C CA . SER A 1 262 ? 24.701 -4.142 -36.357 1.00 55.28 262 SER A CA 1
ATOM 2049 C C . SER A 1 262 ? 25.829 -3.118 -36.160 1.00 55.28 262 SER A C 1
ATOM 2051 O O . SER A 1 262 ? 26.562 -2.848 -37.107 1.00 55.28 262 SER A O 1
ATOM 2053 N N . SER A 1 263 ? 25.986 -2.539 -34.960 1.00 53.22 263 SER A N 1
ATOM 2054 C CA . SER A 1 263 ? 27.169 -1.759 -34.577 1.00 53.22 263 SER A CA 1
ATOM 2055 C C . SER A 1 263 ? 28.101 -2.624 -33.720 1.00 53.22 263 SER A C 1
ATOM 2057 O O . SER A 1 263 ? 27.713 -3.030 -32.627 1.00 53.22 263 SER A O 1
ATOM 2059 N N . GLU A 1 264 ? 29.324 -2.902 -34.173 1.00 52.50 264 GLU A N 1
ATOM 2060 C CA . GLU A 1 264 ? 30.310 -3.786 -33.511 1.00 52.50 264 GLU A CA 1
ATOM 2061 C C . GLU A 1 264 ? 30.840 -3.288 -32.140 1.00 52.50 264 GLU A C 1
ATOM 2063 O O . GLU A 1 264 ? 31.807 -3.827 -31.600 1.00 52.50 264 GLU A O 1
ATOM 2068 N N . ASP A 1 265 ? 30.238 -2.264 -31.531 1.00 57.81 265 ASP A N 1
ATOM 2069 C CA . ASP A 1 265 ? 30.819 -1.579 -30.380 1.00 57.81 265 ASP A CA 1
ATOM 2070 C C . ASP A 1 265 ? 30.373 -2.177 -29.030 1.00 57.81 265 ASP A C 1
ATOM 2072 O O . ASP A 1 265 ? 29.235 -2.052 -28.570 1.00 57.81 265 ASP A O 1
ATOM 2076 N N . SER A 1 266 ? 31.315 -2.817 -28.339 1.00 56.62 266 SER A N 1
ATOM 2077 C CA . SER A 1 266 ? 31.116 -3.456 -27.031 1.00 56.62 266 SER A CA 1
ATOM 2078 C C . SER A 1 266 ? 30.595 -2.529 -25.921 1.00 56.62 266 SER A C 1
ATOM 2080 O O . SER A 1 266 ? 29.967 -3.007 -24.969 1.00 56.62 266 SER A O 1
ATOM 2082 N N . LYS A 1 267 ? 30.840 -1.216 -26.031 1.00 61.28 267 LYS A N 1
ATOM 2083 C CA . LYS A 1 267 ? 30.328 -0.189 -25.106 1.00 61.28 267 LYS A CA 1
ATOM 2084 C C . LYS A 1 267 ? 28.824 0.031 -25.280 1.00 61.28 267 LYS A C 1
ATOM 2086 O O . LYS A 1 267 ? 28.128 0.347 -24.316 1.00 61.28 267 LYS A O 1
ATOM 2091 N N . PHE A 1 268 ? 28.314 -0.208 -26.484 1.00 64.69 268 PHE A N 1
ATOM 2092 C CA . PHE A 1 268 ? 26.919 0.007 -26.842 1.00 64.69 268 PHE A CA 1
ATOM 2093 C C . PHE A 1 268 ? 25.993 -1.056 -26.228 1.00 64.69 268 PHE A C 1
ATOM 2095 O O . PHE A 1 268 ? 24.950 -0.722 -25.671 1.00 64.69 268 PHE A O 1
ATOM 2102 N N . SER A 1 269 ? 26.421 -2.323 -26.182 1.00 64.25 269 SER A N 1
ATOM 2103 C CA . SER A 1 269 ? 25.672 -3.409 -25.515 1.00 64.25 269 SER A CA 1
ATOM 2104 C C . SER A 1 269 ? 25.500 -3.187 -23.998 1.00 64.25 269 SER A C 1
ATOM 2106 O O . SER A 1 269 ? 24.441 -3.475 -23.428 1.00 64.25 269 SER A O 1
ATOM 2108 N N . ALA A 1 270 ? 26.511 -2.612 -23.333 1.00 65.69 270 ALA A N 1
ATOM 2109 C CA . ALA A 1 270 ? 26.423 -2.243 -21.919 1.00 65.69 270 ALA A CA 1
ATOM 2110 C C . ALA A 1 270 ? 25.463 -1.063 -21.688 1.00 65.69 270 ALA A C 1
ATOM 2112 O O . ALA A 1 270 ? 24.705 -1.076 -20.717 1.00 65.69 270 ALA A O 1
ATOM 2113 N N . ALA A 1 271 ? 25.448 -0.084 -22.599 1.00 68.69 271 ALA A N 1
ATOM 2114 C CA . ALA A 1 271 ? 24.503 1.029 -22.561 1.00 68.69 271 ALA A CA 1
ATOM 2115 C C . ALA A 1 271 ? 23.052 0.556 -22.756 1.00 68.69 271 ALA A C 1
ATOM 2117 O O . ALA A 1 271 ? 22.180 0.972 -22.001 1.00 68.69 271 ALA A O 1
ATOM 2118 N N . ILE A 1 272 ? 22.796 -0.377 -23.683 1.00 72.50 272 ILE A N 1
ATOM 2119 C CA . ILE A 1 272 ? 21.462 -0.969 -23.902 1.00 72.50 272 ILE A CA 1
ATOM 2120 C C . ILE A 1 272 ? 20.964 -1.692 -22.648 1.00 72.50 272 ILE A C 1
ATOM 2122 O O . ILE A 1 272 ? 19.817 -1.504 -22.248 1.00 72.50 272 ILE A O 1
ATOM 2126 N N . HIS A 1 273 ? 21.822 -2.473 -21.982 1.00 73.12 273 HIS A N 1
ATOM 2127 C CA . HIS A 1 273 ? 21.477 -3.077 -20.691 1.00 73.12 273 HIS A CA 1
ATOM 2128 C C . HIS A 1 273 ? 21.111 -2.014 -19.648 1.00 73.12 273 HIS A C 1
ATOM 2130 O O . HIS A 1 273 ? 20.094 -2.141 -18.970 1.00 73.12 273 HIS A O 1
ATOM 2136 N N . LEU A 1 274 ? 21.907 -0.950 -19.525 1.00 71.56 274 LEU A N 1
ATOM 2137 C CA . LEU A 1 274 ? 21.670 0.097 -18.532 1.00 71.56 274 LEU A CA 1
ATOM 2138 C C . LEU A 1 274 ? 20.376 0.879 -18.814 1.00 71.56 274 LEU A C 1
ATOM 2140 O O . LEU A 1 274 ? 19.626 1.173 -17.887 1.00 71.56 274 LEU A O 1
ATOM 2144 N N . VAL A 1 275 ? 20.080 1.150 -20.087 1.00 72.00 275 VAL A N 1
ATOM 2145 C CA . VAL A 1 275 ? 18.840 1.801 -20.534 1.00 72.00 275 VAL A CA 1
ATOM 2146 C C . VAL A 1 275 ? 17.637 0.890 -20.313 1.00 72.00 275 VAL A C 1
ATOM 2148 O O . VAL A 1 275 ? 16.635 1.342 -19.778 1.00 72.00 275 VAL A O 1
ATOM 2151 N N . PHE A 1 276 ? 17.722 -0.398 -20.641 1.00 75.00 276 PHE A N 1
ATOM 2152 C CA . PHE A 1 276 ? 16.611 -1.331 -20.452 1.00 75.00 276 PHE A CA 1
ATOM 2153 C C . PHE A 1 276 ? 16.255 -1.505 -18.966 1.00 75.00 276 PHE A C 1
ATOM 2155 O O . PHE A 1 276 ? 15.103 -1.329 -18.565 1.00 75.00 276 PHE A O 1
ATOM 2162 N N . PHE A 1 277 ? 17.250 -1.768 -18.114 1.00 72.81 277 PHE A N 1
ATOM 2163 C CA . PHE A 1 277 ? 17.023 -1.891 -16.671 1.00 72.81 277 PHE A CA 1
ATOM 2164 C C . PHE A 1 277 ? 16.695 -0.543 -16.008 1.00 72.81 277 PHE A C 1
ATOM 2166 O O . PHE A 1 277 ? 15.930 -0.520 -15.045 1.00 72.81 277 PHE A O 1
ATOM 2173 N N . GLY A 1 278 ? 17.209 0.574 -16.530 1.00 72.38 278 GLY A N 1
ATOM 2174 C CA . GLY A 1 278 ? 16.952 1.920 -16.013 1.00 72.38 278 GLY A CA 1
ATOM 2175 C C . GLY A 1 278 ? 15.588 2.502 -16.401 1.00 72.38 278 GLY A C 1
ATOM 2176 O O . GLY A 1 278 ? 14.909 3.069 -15.553 1.00 72.38 278 GLY A O 1
ATOM 2177 N N . VAL A 1 279 ? 15.166 2.346 -17.658 1.00 71.94 279 VAL A N 1
ATOM 2178 C CA . VAL A 1 279 ? 13.943 2.959 -18.210 1.00 71.94 279 VAL A CA 1
ATOM 2179 C C . VAL A 1 279 ? 12.718 2.066 -18.023 1.00 71.94 279 VAL A C 1
ATOM 2181 O O . VAL A 1 279 ? 11.634 2.584 -17.778 1.00 71.94 279 VAL A O 1
ATOM 2184 N N . LEU A 1 280 ? 12.867 0.739 -18.090 1.00 74.44 280 LEU A N 1
ATOM 2185 C CA . LEU A 1 280 ? 11.749 -0.198 -17.901 1.00 74.44 280 LEU A CA 1
ATOM 2186 C C . LEU A 1 280 ? 11.788 -0.861 -16.519 1.00 74.44 280 LEU A C 1
ATOM 2188 O O . LEU A 1 280 ? 10.768 -0.944 -15.837 1.00 74.44 280 LEU A O 1
ATOM 2192 N N . GLY A 1 281 ? 12.969 -1.286 -16.063 1.00 78.25 281 GLY A N 1
ATOM 2193 C CA . GLY A 1 281 ? 13.117 -2.012 -14.796 1.00 78.25 281 GLY A CA 1
ATOM 2194 C C . GLY A 1 281 ? 12.799 -1.176 -13.551 1.00 78.25 281 GLY A C 1
ATOM 2195 O O . GLY A 1 281 ? 12.037 -1.628 -12.690 1.00 78.25 281 GLY A O 1
ATOM 2196 N N . ILE A 1 282 ? 13.347 0.041 -13.449 1.00 83.81 282 ILE A N 1
ATOM 2197 C CA . ILE A 1 282 ? 13.173 0.909 -12.270 1.00 83.81 282 ILE A CA 1
ATOM 2198 C C . ILE A 1 282 ? 11.713 1.367 -12.098 1.00 83.81 282 ILE A C 1
ATOM 2200 O O . ILE A 1 282 ? 11.188 1.180 -10.996 1.00 83.81 282 ILE A O 1
ATOM 2204 N N . PRO A 1 283 ? 11.005 1.895 -13.121 1.00 85.88 283 PRO A N 1
ATOM 2205 C CA . PRO A 1 283 ? 9.616 2.326 -12.946 1.00 85.88 283 PRO A CA 1
ATOM 2206 C C . PRO A 1 283 ? 8.677 1.174 -12.580 1.00 85.88 283 PRO A C 1
ATOM 2208 O O . PRO A 1 283 ? 7.890 1.302 -11.643 1.00 85.88 283 PRO A O 1
ATOM 2211 N N . CYS A 1 284 ? 8.799 0.015 -13.239 1.00 83.75 284 CYS A N 1
ATOM 2212 C CA . CYS A 1 284 ? 8.011 -1.168 -12.883 1.00 83.75 284 CYS A CA 1
ATOM 2213 C C . CYS A 1 284 ? 8.278 -1.604 -11.435 1.00 83.75 284 CYS A C 1
ATOM 2215 O O . CYS A 1 284 ? 7.342 -1.860 -10.674 1.00 83.75 284 CYS A O 1
ATOM 2217 N N . SER A 1 285 ? 9.546 -1.614 -11.018 1.00 86.12 285 SER A N 1
ATOM 2218 C CA . SER A 1 285 ? 9.931 -1.973 -9.648 1.00 86.12 285 SER A CA 1
ATOM 2219 C C . SER A 1 285 ? 9.464 -0.952 -8.612 1.00 86.12 285 SER A C 1
ATOM 2221 O O . SER A 1 285 ? 9.178 -1.329 -7.477 1.00 86.12 285 SER A O 1
ATOM 2223 N N . PHE A 1 286 ? 9.325 0.323 -8.985 1.00 89.81 286 PHE A N 1
ATOM 2224 C CA . PHE A 1 286 ? 8.727 1.351 -8.134 1.00 89.81 286 PHE A CA 1
ATOM 2225 C C . PHE A 1 286 ? 7.256 1.062 -7.840 1.00 89.81 286 PHE A C 1
ATOM 2227 O O . PHE A 1 286 ? 6.873 1.039 -6.668 1.00 89.81 286 PHE A O 1
ATOM 2234 N N . PHE A 1 287 ? 6.446 0.773 -8.863 1.00 88.31 287 PHE A N 1
ATOM 2235 C CA . PHE A 1 287 ? 5.035 0.430 -8.658 1.00 88.31 287 PHE A CA 1
ATOM 2236 C C . PHE A 1 287 ? 4.875 -0.830 -7.801 1.00 88.31 287 PHE A C 1
ATOM 2238 O O . PHE A 1 287 ? 4.035 -0.863 -6.896 1.00 88.31 287 PHE A O 1
ATOM 2245 N N . VAL A 1 288 ? 5.726 -1.838 -8.025 1.00 87.62 288 VAL A N 1
ATOM 2246 C CA . VAL A 1 288 ? 5.771 -3.052 -7.199 1.00 87.62 288 VAL A CA 1
ATOM 2247 C C . VAL A 1 288 ? 6.154 -2.713 -5.757 1.00 87.62 288 VAL A C 1
ATOM 2249 O O . VAL A 1 288 ? 5.429 -3.080 -4.838 1.00 87.62 288 VAL A O 1
ATOM 2252 N N . SER A 1 289 ? 7.234 -1.958 -5.536 1.00 90.06 289 SER A N 1
ATOM 2253 C CA . SER A 1 289 ? 7.701 -1.534 -4.206 1.00 90.06 289 SER A CA 1
ATOM 2254 C C . SER A 1 289 ? 6.622 -0.775 -3.427 1.00 90.06 289 SER A C 1
ATOM 2256 O O . SER A 1 289 ? 6.355 -1.081 -2.260 1.00 90.06 289 SER A O 1
ATOM 2258 N N . HIS A 1 290 ? 5.946 0.172 -4.083 1.00 89.06 290 HIS A N 1
ATOM 2259 C CA . HIS A 1 290 ? 4.868 0.950 -3.480 1.00 89.06 290 HIS A CA 1
ATOM 2260 C C . HIS A 1 290 ? 3.673 0.062 -3.093 1.00 89.06 290 HIS A C 1
ATOM 2262 O O . HIS A 1 290 ? 3.182 0.125 -1.961 1.00 89.06 290 HIS A O 1
ATOM 2268 N N . SER A 1 291 ? 3.268 -0.841 -3.991 1.00 88.00 291 SER A N 1
ATOM 2269 C CA . SER A 1 291 ? 2.189 -1.806 -3.745 1.00 88.00 291 SER A CA 1
ATOM 2270 C C . SER A 1 291 ? 2.531 -2.774 -2.607 1.00 88.00 291 SER A C 1
ATOM 2272 O O . SER A 1 291 ? 1.700 -3.030 -1.736 1.00 88.00 291 SER A O 1
ATOM 2274 N N . LEU A 1 292 ? 3.776 -3.263 -2.550 1.00 87.62 292 LEU A N 1
ATOM 2275 C CA . LEU A 1 292 ? 4.261 -4.154 -1.492 1.00 87.62 292 LEU A CA 1
ATOM 2276 C C . LEU A 1 292 ? 4.279 -3.478 -0.116 1.00 87.62 292 LEU A C 1
ATOM 2278 O O . LEU A 1 292 ? 3.973 -4.130 0.882 1.00 87.62 292 LEU A O 1
ATOM 2282 N N . ARG A 1 293 ? 4.577 -2.174 -0.038 1.00 90.19 293 ARG A N 1
ATOM 2283 C CA . ARG A 1 293 ? 4.449 -1.405 1.215 1.00 90.19 293 ARG A CA 1
ATOM 2284 C C . ARG A 1 293 ? 2.989 -1.313 1.668 1.00 90.19 293 ARG A C 1
ATOM 2286 O O . ARG A 1 293 ? 2.715 -1.480 2.854 1.00 90.19 293 ARG A O 1
ATOM 2293 N N . GLY A 1 294 ? 2.051 -1.114 0.739 1.00 88.31 294 GLY A N 1
ATOM 2294 C CA . GLY A 1 294 ? 0.608 -1.162 1.016 1.00 88.31 294 GLY A CA 1
ATOM 2295 C C . GLY A 1 294 ? 0.128 -2.532 1.502 1.00 88.31 294 GLY A C 1
ATOM 2296 O O . GLY A 1 294 ? -0.594 -2.627 2.498 1.00 88.31 294 GLY A O 1
ATOM 2297 N N . TYR A 1 295 ? 0.597 -3.601 0.859 1.00 87.44 295 TYR A N 1
ATOM 2298 C CA . TYR A 1 295 ? 0.356 -4.973 1.299 1.00 87.44 295 TYR A CA 1
ATOM 2299 C C . TYR A 1 295 ? 0.899 -5.215 2.716 1.00 87.44 295 TYR A C 1
ATOM 2301 O O . TYR A 1 295 ? 0.165 -5.686 3.580 1.00 87.44 295 TYR A O 1
ATOM 2309 N N . ALA A 1 296 ? 2.140 -4.807 3.000 1.00 87.88 296 ALA A N 1
ATOM 2310 C CA . ALA A 1 296 ? 2.745 -4.957 4.323 1.00 87.88 296 ALA A CA 1
ATOM 2311 C C . ALA A 1 296 ? 1.970 -4.217 5.427 1.00 87.88 296 ALA A C 1
ATOM 2313 O O . ALA A 1 296 ? 1.855 -4.727 6.540 1.00 87.88 296 ALA A O 1
ATOM 2314 N N . ARG A 1 297 ? 1.400 -3.038 5.132 1.00 89.38 297 ARG A N 1
ATOM 2315 C CA . ARG A 1 297 ? 0.491 -2.342 6.062 1.00 89.38 297 ARG A CA 1
ATOM 2316 C C . ARG A 1 297 ? -0.770 -3.156 6.337 1.00 89.38 297 ARG A C 1
ATOM 2318 O O . ARG A 1 297 ? -1.144 -3.306 7.491 1.00 89.38 297 ARG A O 1
ATOM 2325 N N . SER A 1 298 ? -1.372 -3.724 5.294 1.00 87.81 298 SER A N 1
ATOM 2326 C CA . SER A 1 298 ? -2.580 -4.551 5.418 1.00 87.81 298 SER A CA 1
ATOM 2327 C C . SER A 1 298 ? -2.337 -5.793 6.285 1.00 87.81 298 SER A C 1
ATOM 2329 O O . SER A 1 298 ? -3.191 -6.160 7.087 1.00 87.81 298 SER A O 1
ATOM 2331 N N . VAL A 1 299 ? -1.153 -6.407 6.171 1.00 86.94 299 VAL A N 1
ATOM 2332 C CA . VAL A 1 299 ? -0.742 -7.532 7.026 1.00 86.94 299 VAL A CA 1
ATOM 2333 C C . VAL A 1 299 ? -0.582 -7.099 8.489 1.00 86.94 299 VAL A C 1
ATOM 2335 O O . VAL A 1 299 ? -1.028 -7.821 9.378 1.00 86.94 299 VAL A O 1
ATOM 2338 N N . GLU A 1 300 ? -0.011 -5.920 8.764 1.00 87.56 300 GLU A N 1
ATOM 2339 C CA . GLU A 1 300 ? 0.087 -5.413 10.143 1.00 87.56 300 GLU A CA 1
ATOM 2340 C C . GLU A 1 300 ? -1.292 -5.103 10.737 1.00 87.56 300 GLU A C 1
ATOM 2342 O O . GLU A 1 300 ? -1.574 -5.524 11.854 1.00 87.56 300 GLU A O 1
ATOM 2347 N N . THR A 1 301 ? -2.179 -4.453 9.980 1.00 88.31 301 THR A N 1
ATOM 2348 C CA . THR A 1 301 ? -3.555 -4.196 10.428 1.00 88.31 301 THR A CA 1
ATOM 2349 C C . THR A 1 301 ? -4.287 -5.497 10.748 1.00 88.31 301 THR A C 1
ATOM 2351 O O . THR A 1 301 ? -4.955 -5.590 11.773 1.00 88.31 301 THR A O 1
ATOM 2354 N N . LEU A 1 302 ? -4.131 -6.532 9.919 1.00 86.19 302 LEU A N 1
ATOM 2355 C CA . LEU A 1 302 ? -4.721 -7.845 10.183 1.00 86.19 302 LEU A CA 1
ATOM 2356 C C . LEU A 1 302 ? -4.149 -8.488 11.454 1.00 86.19 302 LEU A C 1
ATOM 2358 O O . LEU A 1 302 ? -4.885 -9.067 12.250 1.00 86.19 302 LEU A O 1
ATOM 2362 N N . LYS A 1 303 ? -2.840 -8.361 11.678 1.00 88.00 303 LYS A N 1
ATOM 2363 C CA . LYS A 1 303 ? -2.181 -8.840 12.896 1.00 88.00 303 LYS A CA 1
ATOM 2364 C C . LYS A 1 303 ? -2.693 -8.122 14.151 1.00 88.00 303 LYS A C 1
ATOM 2366 O O . LYS A 1 303 ? -2.870 -8.777 15.179 1.00 88.00 303 LYS A O 1
ATOM 2371 N N . GLU A 1 304 ? -2.937 -6.815 14.078 1.00 87.88 304 GLU A N 1
ATOM 2372 C CA . GLU A 1 304 ? -3.539 -6.022 15.161 1.00 87.88 304 GLU A CA 1
ATOM 2373 C C . GLU A 1 304 ? -4.995 -6.440 15.412 1.00 87.88 304 GLU A C 1
ATOM 2375 O O . GLU A 1 304 ? -5.351 -6.759 16.545 1.00 87.88 304 GLU A O 1
ATOM 2380 N N . GLN A 1 305 ? -5.805 -6.577 14.357 1.00 87.25 305 GLN A N 1
ATOM 2381 C CA . GLN A 1 305 ? -7.193 -7.053 14.450 1.00 87.25 305 GLN A CA 1
ATOM 2382 C C . GLN A 1 305 ? -7.300 -8.443 15.088 1.00 87.25 305 GLN A C 1
ATOM 2384 O O . GLN A 1 305 ? -8.180 -8.682 15.911 1.00 87.25 305 GLN A O 1
ATOM 2389 N N . LEU A 1 306 ? -6.391 -9.363 14.749 1.00 88.56 306 LEU A N 1
ATOM 2390 C CA . LEU A 1 306 ? -6.339 -10.689 15.371 1.00 88.56 306 LEU A CA 1
ATOM 2391 C C . LEU A 1 306 ? -5.862 -10.637 16.828 1.00 88.56 306 LEU A C 1
ATOM 2393 O O . LEU A 1 306 ? -6.236 -11.501 17.614 1.00 88.56 306 LEU A O 1
ATOM 2397 N N . CYS A 1 307 ? -5.059 -9.638 17.208 1.00 90.38 307 CYS A N 1
ATOM 2398 C CA . CYS A 1 307 ? -4.625 -9.438 18.592 1.00 90.38 307 CYS A CA 1
ATOM 2399 C C . CYS A 1 307 ? -5.779 -9.008 19.508 1.00 90.38 307 CYS A C 1
ATOM 2401 O O . CYS A 1 307 ? -5.800 -9.384 20.677 1.00 90.38 307 CYS A O 1
ATOM 2403 N N . GLU A 1 308 ? -6.720 -8.228 18.981 1.00 88.75 308 GLU A N 1
ATOM 2404 C CA . GLU A 1 308 ? -7.888 -7.720 19.712 1.00 88.75 308 GLU A CA 1
ATOM 2405 C C . GLU A 1 308 ? -9.159 -8.537 19.435 1.00 88.75 308 GLU A C 1
ATOM 2407 O O . GLU A 1 308 ? -10.249 -8.167 19.870 1.00 88.75 308 GLU A O 1
ATOM 2412 N N . PHE A 1 309 ? -9.036 -9.661 18.722 1.00 91.00 309 PHE A N 1
ATOM 2413 C CA . PHE A 1 309 ? -10.174 -10.465 18.295 1.00 91.00 309 PHE A CA 1
ATOM 2414 C C . PHE A 1 309 ? -11.018 -10.938 19.485 1.00 91.00 309 PHE A C 1
ATOM 2416 O O . PHE A 1 309 ? -10.505 -11.549 20.428 1.00 91.00 309 PHE A O 1
ATOM 2423 N N . LYS A 1 310 ? -12.330 -10.702 19.391 1.00 89.88 310 LYS A N 1
ATOM 2424 C CA . LYS A 1 310 ? -13.351 -11.189 20.320 1.00 89.88 310 LYS A CA 1
ATOM 2425 C C . LYS A 1 310 ? -14.466 -11.876 19.553 1.00 89.88 310 LYS A C 1
ATOM 2427 O O . LYS A 1 310 ? -15.032 -11.282 18.636 1.00 89.88 310 LYS A O 1
ATOM 2432 N N . ALA A 1 311 ? -14.826 -13.092 19.961 1.00 85.56 311 ALA A N 1
ATOM 2433 C CA . ALA A 1 311 ? -15.896 -13.859 19.325 1.00 85.56 311 ALA A CA 1
ATOM 2434 C C . ALA A 1 311 ? -17.231 -13.100 19.409 1.00 85.56 311 ALA A C 1
ATOM 2436 O O . ALA A 1 311 ? -17.982 -13.049 18.436 1.00 85.56 311 ALA A O 1
ATOM 2437 N N . ALA A 1 312 ? -17.475 -12.408 20.527 1.00 81.88 312 ALA A N 1
ATOM 2438 C CA . ALA A 1 312 ? -18.652 -11.564 20.725 1.00 81.88 312 ALA A CA 1
ATOM 2439 C C . ALA A 1 312 ? -18.751 -10.377 19.741 1.00 81.88 312 ALA A C 1
ATOM 2441 O O . ALA A 1 312 ? -19.853 -9.916 19.453 1.00 81.88 312 ALA A O 1
ATOM 2442 N N . GLY A 1 313 ? -17.627 -9.901 19.197 1.00 78.56 313 GLY A N 1
ATOM 2443 C CA . GLY A 1 313 ? -17.600 -8.812 18.214 1.00 78.56 313 GLY A CA 1
ATOM 2444 C C . GLY A 1 313 ? -17.940 -9.251 16.786 1.00 78.56 313 GLY A C 1
ATOM 2445 O O . GLY A 1 313 ? -17.974 -8.419 15.881 1.00 78.56 313 GLY A O 1
ATOM 2446 N N . THR A 1 314 ? -18.162 -10.549 16.555 1.00 81.12 314 THR A N 1
ATOM 2447 C CA . THR A 1 314 ? -18.541 -11.069 15.237 1.00 81.12 314 THR A CA 1
ATOM 2448 C C . THR A 1 314 ? -20.013 -10.783 14.930 1.00 81.12 314 THR A C 1
ATOM 2450 O O . THR A 1 314 ? -20.856 -10.722 15.826 1.00 81.12 314 THR A O 1
ATOM 2453 N N . ARG A 1 315 ? -20.322 -10.573 13.647 1.00 75.12 315 ARG A N 1
ATOM 2454 C CA . ARG A 1 315 ? -21.684 -10.358 13.140 1.00 75.12 315 ARG A CA 1
ATOM 2455 C C . ARG A 1 315 ? -22.228 -11.665 12.574 1.00 75.12 315 ARG A C 1
ATOM 2457 O O . ARG A 1 315 ? -21.495 -12.382 11.894 1.00 75.12 315 ARG A O 1
ATOM 2464 N N . SER A 1 316 ? -23.501 -11.942 12.816 1.00 75.19 316 SER A N 1
ATOM 2465 C CA . SER A 1 316 ? -24.229 -13.090 12.273 1.00 75.19 316 SER A CA 1
ATOM 2466 C C . SER A 1 316 ? -25.518 -12.595 11.629 1.00 75.19 316 SER A C 1
ATOM 2468 O O . SER A 1 316 ? -26.243 -11.804 12.229 1.00 75.19 316 SER A O 1
ATOM 2470 N N . ALA A 1 317 ? -25.809 -13.065 10.415 1.00 69.81 317 ALA A N 1
ATOM 2471 C CA . ALA A 1 317 ? -26.976 -12.618 9.655 1.00 69.81 317 ALA A CA 1
ATOM 2472 C C . ALA A 1 317 ? -28.294 -12.874 10.408 1.00 69.81 317 ALA A C 1
ATOM 2474 O O . ALA A 1 317 ? -29.171 -12.017 10.404 1.00 69.81 317 ALA A O 1
ATOM 2475 N N . CYS A 1 318 ? -28.398 -14.004 11.121 1.00 76.38 318 CYS A N 1
ATOM 2476 C CA . CYS A 1 318 ? -29.564 -14.328 11.945 1.00 76.38 318 CYS A CA 1
ATOM 2477 C C . CYS A 1 318 ? -29.797 -13.320 13.086 1.00 76.38 318 CYS A C 1
ATOM 2479 O O . CYS A 1 318 ? -30.941 -12.967 13.356 1.00 76.38 318 CYS A O 1
ATOM 2481 N N . CYS A 1 319 ? -28.731 -12.814 13.718 1.00 76.56 319 CYS A N 1
ATOM 2482 C CA . CYS A 1 319 ? -28.841 -11.851 14.816 1.00 76.56 319 CYS A CA 1
ATOM 2483 C C . CYS A 1 319 ? -29.034 -10.413 14.313 1.00 76.56 319 CYS A C 1
ATOM 2485 O O . CYS A 1 319 ? -29.709 -9.632 14.972 1.00 76.56 319 CYS A O 1
ATOM 2487 N N . GLU A 1 320 ? -28.469 -10.053 13.153 1.00 78.50 320 GLU A N 1
ATOM 2488 C CA . GLU A 1 320 ? -28.665 -8.723 12.548 1.00 78.50 320 GLU A CA 1
ATOM 2489 C C . GLU A 1 320 ? -30.108 -8.513 12.047 1.00 78.50 320 GLU A C 1
ATOM 2491 O O . GLU A 1 320 ? -30.568 -7.377 11.993 1.00 78.50 320 GLU A O 1
ATOM 2496 N N . GLN A 1 321 ? -30.833 -9.589 11.722 1.00 70.50 321 GLN A N 1
ATOM 2497 C CA . GLN A 1 321 ? -32.246 -9.555 11.308 1.00 70.50 321 GLN A CA 1
ATOM 2498 C C . GLN A 1 321 ? -33.237 -9.627 12.488 1.00 70.50 321 GLN A C 1
ATOM 2500 O O . GLN A 1 321 ? -34.432 -9.809 12.276 1.00 70.50 321 GLN A O 1
ATOM 2505 N N . GLY A 1 322 ? -32.758 -9.530 13.736 1.00 66.50 322 GLY A N 1
ATOM 2506 C CA . GLY A 1 322 ? -33.612 -9.475 14.930 1.00 66.50 322 GLY A CA 1
ATOM 2507 C C . GLY A 1 322 ? -34.439 -10.737 15.200 1.00 66.50 322 GLY A C 1
ATOM 2508 O O . GLY A 1 322 ? -35.370 -10.685 15.997 1.00 66.50 322 GLY A O 1
ATOM 2509 N N . HIS A 1 323 ? -34.117 -11.859 14.544 1.00 71.12 323 HIS A N 1
ATOM 2510 C CA . HIS A 1 323 ? -34.936 -13.076 14.550 1.00 71.12 323 HIS A CA 1
ATOM 2511 C C . HIS A 1 323 ? -36.412 -12.827 14.147 1.00 71.12 323 HIS A C 1
ATOM 2513 O O . HIS A 1 323 ? -37.305 -13.558 14.577 1.00 71.12 323 HIS A O 1
ATOM 2519 N N . GLU A 1 324 ? -36.691 -11.805 13.324 1.00 47.94 324 GLU A N 1
ATOM 2520 C CA . GLU A 1 324 ? -38.055 -11.482 12.891 1.00 47.94 324 GLU A CA 1
ATOM 2521 C C . GLU A 1 324 ? -38.590 -12.520 11.886 1.00 47.94 324 GLU A C 1
ATOM 2523 O O . GLU A 1 324 ? -38.010 -12.737 10.823 1.00 47.94 324 GLU A O 1
ATOM 2528 N N . GLY A 1 325 ? -39.734 -13.140 12.203 1.00 54.00 325 GLY A N 1
ATOM 2529 C CA . GLY A 1 325 ? -40.563 -13.869 11.234 1.00 54.00 325 GLY A CA 1
ATOM 2530 C C . GLY A 1 325 ? -40.716 -15.381 11.417 1.00 54.00 325 GLY A C 1
ATOM 2531 O O . GLY A 1 325 ? -41.661 -15.928 10.864 1.00 54.00 325 GLY A O 1
ATOM 2532 N N . GLU A 1 326 ? -39.894 -16.067 12.214 1.00 47.88 326 GLU A N 1
ATOM 2533 C CA . GLU A 1 326 ? -40.054 -17.511 12.476 1.00 47.88 326 GLU A CA 1
ATOM 2534 C C . GLU A 1 326 ? -39.530 -17.861 13.880 1.00 47.88 326 GLU A C 1
ATOM 2536 O O . GLU A 1 326 ? -38.355 -18.177 14.064 1.00 47.88 326 GLU A O 1
ATOM 2541 N N . ALA A 1 327 ? -40.414 -17.839 14.883 1.00 45.03 327 ALA A N 1
ATOM 2542 C CA . ALA A 1 327 ? -40.136 -18.151 16.297 1.00 45.03 327 ALA A CA 1
ATOM 2543 C C . ALA A 1 327 ? -39.666 -19.610 16.574 1.00 45.03 327 ALA A C 1
ATOM 2545 O O . ALA A 1 327 ? -39.542 -20.039 17.724 1.00 45.03 327 ALA A O 1
ATOM 2546 N N . GLU A 1 328 ? -39.382 -20.379 15.521 1.00 50.31 328 GLU A N 1
ATOM 2547 C CA . GLU A 1 328 ? -38.994 -21.792 15.551 1.00 50.31 328 GLU A CA 1
ATOM 2548 C C . GLU A 1 328 ? -37.517 -22.057 15.208 1.00 50.31 328 GLU A C 1
ATOM 2550 O O . GLU A 1 328 ? -37.038 -23.164 15.450 1.00 50.31 328 GLU A O 1
ATOM 2555 N N . LYS A 1 329 ? -36.750 -21.088 14.687 1.00 57.66 329 LYS A N 1
ATOM 2556 C CA . LYS A 1 329 ? -35.362 -21.349 14.255 1.00 57.66 329 LYS A CA 1
ATOM 2557 C C . LYS A 1 329 ? -34.323 -21.074 15.349 1.00 57.66 329 LYS A C 1
ATOM 2559 O O . LYS A 1 329 ? -34.270 -19.994 15.929 1.00 57.66 329 LYS A O 1
ATOM 2564 N N . LEU A 1 330 ? -33.468 -22.071 15.600 1.00 64.38 330 LEU A N 1
ATOM 2565 C CA . LEU A 1 330 ? -32.294 -21.991 16.477 1.00 64.38 330 LEU A CA 1
ATOM 2566 C C . LEU A 1 330 ? -31.323 -20.890 16.008 1.00 64.38 330 LEU A C 1
ATOM 2568 O O . LEU A 1 330 ? -31.124 -20.688 14.812 1.00 64.38 330 LEU A O 1
ATOM 2572 N N . CYS A 1 331 ? -30.689 -20.188 16.950 1.00 75.25 331 CYS A N 1
ATOM 2573 C CA . CYS A 1 331 ? -29.720 -19.137 16.640 1.00 75.25 331 CYS A CA 1
ATOM 2574 C C . CYS A 1 331 ? -28.344 -19.728 16.281 1.00 75.25 331 CYS A C 1
ATOM 2576 O O . CYS A 1 331 ? -27.668 -20.289 17.145 1.00 75.25 331 CYS A O 1
ATOM 2578 N N . ASP A 1 332 ? -27.885 -19.534 15.037 1.00 72.25 332 ASP A N 1
ATOM 2579 C CA . ASP A 1 332 ? -26.576 -20.027 14.561 1.00 72.25 332 ASP A CA 1
ATOM 2580 C C . ASP A 1 332 ? -25.404 -19.580 15.444 1.00 72.25 332 ASP A C 1
ATOM 2582 O O . ASP A 1 332 ? -24.452 -20.327 15.667 1.00 72.25 332 ASP A O 1
ATOM 2586 N N . ARG A 1 333 ? -25.464 -18.345 15.956 1.00 79.81 333 ARG A N 1
ATOM 2587 C CA . ARG A 1 333 ? -24.421 -17.781 16.819 1.00 79.81 333 ARG A CA 1
ATOM 2588 C C . ARG A 1 333 ? -24.323 -18.530 18.144 1.00 79.81 333 ARG A C 1
ATOM 2590 O O . ARG A 1 333 ? -23.216 -18.782 18.612 1.00 79.81 333 ARG A O 1
ATOM 2597 N N . GLU A 1 334 ? -25.467 -18.883 18.720 1.00 77.50 334 GLU A N 1
ATOM 2598 C CA . GLU A 1 334 ? -25.534 -19.625 19.975 1.00 77.50 334 GLU A CA 1
ATOM 2599 C C . GLU A 1 334 ? -25.007 -21.052 19.784 1.00 77.50 334 GLU A C 1
ATOM 2601 O O . GLU A 1 334 ? -24.129 -21.485 20.528 1.00 77.50 334 GLU A O 1
ATOM 2606 N N . ILE A 1 335 ? -25.429 -21.734 18.711 1.00 74.69 335 ILE A N 1
ATOM 2607 C CA . ILE A 1 335 ? -24.912 -23.065 18.351 1.00 74.69 335 ILE A CA 1
ATOM 2608 C C . ILE A 1 335 ? -23.389 -23.022 18.172 1.00 74.69 335 ILE A C 1
ATOM 2610 O O . ILE A 1 335 ? -22.671 -23.830 18.760 1.00 74.69 335 ILE A O 1
ATOM 2614 N N . LEU A 1 336 ? -22.867 -22.056 17.407 1.00 76.38 336 LEU A N 1
ATOM 2615 C CA . LEU A 1 336 ? -21.425 -21.918 17.183 1.00 76.38 336 LEU A CA 1
ATOM 2616 C C . LEU A 1 336 ? -20.658 -21.671 18.485 1.00 76.38 336 LEU A C 1
ATOM 2618 O O . LEU A 1 336 ? -19.581 -22.237 18.670 1.00 76.38 336 LEU A O 1
ATOM 2622 N N . PHE A 1 337 ? -21.186 -20.854 19.398 1.00 82.62 337 PHE A N 1
ATOM 2623 C CA . PHE A 1 337 ? -20.539 -20.595 20.686 1.00 82.62 337 PHE A CA 1
ATOM 2624 C C . PHE A 1 337 ? -20.552 -21.825 21.591 1.00 82.62 337 PHE A C 1
ATOM 2626 O O . PHE A 1 337 ? -19.544 -22.087 22.249 1.00 82.62 337 PHE A O 1
ATOM 2633 N N . GLN A 1 338 ? -21.627 -22.612 21.577 1.00 76.75 338 GLN A N 1
ATOM 2634 C CA . GLN A 1 338 ? -21.690 -23.890 22.285 1.00 76.75 338 GLN A CA 1
ATOM 2635 C C . GLN A 1 338 ? -20.697 -24.904 21.702 1.00 76.75 338 GLN A C 1
ATOM 2637 O O . GLN A 1 338 ? -19.946 -25.522 22.457 1.00 76.75 338 GLN A O 1
ATOM 2642 N N . CYS A 1 339 ? -20.601 -25.015 20.372 1.00 73.19 339 CYS A N 1
ATOM 2643 C CA . CYS A 1 339 ? -19.596 -25.848 19.709 1.00 73.19 339 CYS A CA 1
ATOM 2644 C C . CYS A 1 339 ? -18.167 -25.407 20.062 1.00 73.19 339 CYS A C 1
ATOM 2646 O O . CYS A 1 339 ? -17.342 -26.241 20.432 1.00 73.19 339 CYS A O 1
ATOM 2648 N N . ILE A 1 340 ? -17.880 -24.100 20.018 1.00 79.75 340 ILE A N 1
ATOM 2649 C CA . ILE A 1 340 ? -16.580 -23.541 20.415 1.00 79.75 340 ILE A CA 1
ATOM 2650 C C . ILE A 1 340 ? -16.281 -23.868 21.881 1.00 79.75 340 ILE A C 1
ATOM 2652 O O . ILE A 1 340 ? -15.192 -24.341 22.196 1.00 79.75 340 ILE A O 1
ATOM 2656 N N . ALA A 1 341 ? -17.227 -23.623 22.787 1.00 82.69 341 ALA A N 1
ATOM 2657 C CA . ALA A 1 341 ? -17.040 -23.888 24.207 1.00 82.69 341 ALA A CA 1
ATOM 2658 C C . ALA A 1 341 ? -16.793 -25.377 24.478 1.00 82.69 341 ALA A C 1
ATOM 2660 O O . ALA A 1 341 ? -15.973 -25.706 25.328 1.00 82.69 341 ALA A O 1
ATOM 2661 N N . HIS A 1 342 ? -17.441 -26.267 23.730 1.00 74.81 342 HIS A N 1
ATOM 2662 C CA . HIS A 1 342 ? -17.236 -27.703 23.857 1.00 74.81 342 HIS A CA 1
ATOM 2663 C C . HIS A 1 342 ? -15.871 -28.152 23.309 1.00 74.81 342 HIS A C 1
ATOM 2665 O O . HIS A 1 342 ? -15.155 -28.884 23.987 1.00 74.81 342 HIS A O 1
ATOM 2671 N N . TRP A 1 343 ? -15.474 -27.695 22.116 1.00 73.56 343 TRP A N 1
ATOM 2672 C CA . TRP A 1 343 ? -14.198 -28.076 21.492 1.00 73.56 343 TRP A CA 1
ATOM 2673 C C . TRP A 1 343 ? -12.985 -27.504 22.223 1.00 73.56 343 TRP A C 1
ATOM 2675 O O . TRP A 1 343 ? -12.014 -28.210 22.473 1.00 73.56 343 TRP A O 1
ATOM 2685 N N . TYR A 1 344 ? -13.052 -26.228 22.595 1.00 77.88 344 TYR A N 1
ATOM 2686 C CA . TYR A 1 344 ? -11.941 -25.498 23.201 1.00 77.88 344 TYR A CA 1
ATOM 2687 C C . TYR A 1 344 ? -12.018 -25.445 24.726 1.00 77.88 344 TYR A C 1
ATOM 2689 O O . TYR A 1 344 ? -11.215 -24.762 25.350 1.00 77.88 344 TYR A O 1
ATOM 2697 N N . GLY A 1 345 ? -13.023 -26.060 25.349 1.00 81.25 345 GLY A N 1
ATOM 2698 C CA . GLY A 1 345 ? -13.317 -25.944 26.782 1.00 81.25 345 GLY A CA 1
ATOM 2699 C C . GLY A 1 345 ? -13.913 -24.594 27.211 1.00 81.25 345 GLY A C 1
ATOM 2700 O O . GLY A 1 345 ? -14.576 -24.512 28.241 1.00 81.25 345 GLY A O 1
ATOM 2701 N N . SER A 1 346 ? -13.693 -23.515 26.452 1.00 87.44 346 SER A N 1
ATOM 2702 C CA . SER A 1 346 ? -14.388 -22.232 26.609 1.00 87.44 346 SER A CA 1
ATOM 2703 C C . SER A 1 346 ? -14.181 -21.332 25.388 1.00 87.44 346 SER A C 1
ATOM 2705 O O . SER A 1 346 ? -13.166 -21.427 24.695 1.00 87.44 346 SER A O 1
ATOM 2707 N N . VAL A 1 347 ? -15.083 -20.365 25.193 1.00 87.62 347 VAL A N 1
ATOM 2708 C CA . VAL A 1 347 ? -14.915 -19.305 24.180 1.00 87.62 347 VAL A CA 1
ATOM 2709 C C . VAL A 1 347 ? -13.634 -18.491 24.422 1.00 87.62 347 VAL A C 1
ATOM 2711 O O . VAL A 1 347 ? -12.953 -18.114 23.473 1.00 87.62 347 VAL A O 1
ATOM 2714 N N . GLY A 1 348 ? -13.234 -18.285 25.683 1.00 88.62 348 GLY A N 1
ATOM 2715 C CA . GLY A 1 348 ? -11.997 -17.574 26.023 1.00 88.62 348 GLY A CA 1
ATOM 2716 C C . GLY A 1 348 ? -10.715 -18.311 25.608 1.00 88.62 348 GLY A C 1
ATOM 2717 O O . GLY A 1 348 ? -9.749 -17.671 25.194 1.00 88.62 348 GLY A O 1
ATOM 2718 N N . GLN A 1 349 ? -10.696 -19.648 25.670 1.00 87.19 349 GLN A N 1
ATOM 2719 C CA . GLN A 1 349 ? -9.556 -20.445 25.194 1.00 87.19 349 GLN A CA 1
ATOM 2720 C C . GLN A 1 349 ? -9.441 -20.414 23.665 1.00 87.19 349 GLN A C 1
ATOM 2722 O O . GLN A 1 349 ? -8.334 -20.276 23.143 1.00 87.19 349 GLN A O 1
ATOM 2727 N N . PHE A 1 350 ? -10.571 -20.443 22.956 1.00 88.56 350 PHE A N 1
ATOM 2728 C CA . PHE A 1 350 ? -10.613 -20.214 21.512 1.00 88.56 350 PHE A CA 1
ATOM 2729 C C . PHE A 1 350 ? -10.070 -18.829 21.134 1.00 88.56 350 PHE A C 1
ATOM 2731 O O . PHE A 1 350 ? -9.170 -18.724 20.301 1.00 88.56 350 PHE A O 1
ATOM 2738 N N . GLU A 1 351 ? -10.545 -17.765 21.792 1.00 93.00 351 GLU A N 1
ATOM 2739 C CA . GLU A 1 351 ? -10.029 -16.406 21.575 1.00 93.00 351 GLU A CA 1
ATOM 2740 C C . GLU A 1 351 ? -8.518 -16.327 21.826 1.00 93.00 351 GLU A C 1
ATOM 2742 O O . GLU A 1 351 ? -7.791 -15.724 21.037 1.00 93.00 351 GLU A O 1
ATOM 2747 N N . SER A 1 352 ? -8.025 -16.978 22.884 1.00 90.88 352 SER A N 1
ATOM 2748 C CA . SER A 1 352 ? -6.595 -17.021 23.194 1.00 90.88 352 SER A CA 1
ATOM 2749 C C . SER A 1 352 ? -5.784 -17.716 22.098 1.00 90.88 352 SER A C 1
ATOM 2751 O O . SER A 1 352 ? -4.724 -17.208 21.716 1.00 90.88 352 SER A O 1
ATOM 2753 N N . GLN A 1 353 ? -6.277 -18.826 21.537 1.00 88.25 353 GLN A N 1
ATOM 2754 C CA . GLN A 1 353 ? -5.617 -19.497 20.414 1.00 88.25 353 GLN A CA 1
ATOM 2755 C C . GLN A 1 353 ? -5.612 -18.615 19.157 1.00 88.25 353 GLN A C 1
ATOM 2757 O O . GLN A 1 353 ? -4.591 -18.519 18.471 1.00 88.25 353 GLN A O 1
ATOM 2762 N N . VAL A 1 354 ? -6.715 -17.912 18.881 1.00 89.62 354 VAL A N 1
ATOM 2763 C CA . VAL A 1 354 ? -6.797 -16.969 17.757 1.00 89.62 354 VAL A CA 1
ATOM 2764 C C . VAL A 1 354 ? -5.764 -15.845 17.903 1.00 89.62 354 VAL A C 1
ATOM 2766 O O . VAL A 1 354 ? -4.987 -15.573 16.984 1.00 89.62 354 VAL A O 1
ATOM 2769 N N . GLN A 1 355 ? -5.701 -15.230 19.085 1.00 92.88 355 GLN A N 1
ATOM 2770 C CA . GLN A 1 355 ? -4.801 -14.115 19.394 1.00 92.88 355 GLN A CA 1
ATOM 2771 C C . GLN A 1 355 ? -3.317 -14.520 19.440 1.00 92.88 355 GLN A C 1
ATOM 2773 O O . GLN A 1 355 ? -2.439 -13.655 19.359 1.00 92.88 355 GLN A O 1
ATOM 2778 N N . SER A 1 356 ? -3.011 -15.815 19.563 1.00 89.19 356 SER A N 1
ATOM 2779 C CA . SER A 1 356 ? -1.649 -16.344 19.666 1.00 89.19 356 SER A CA 1
ATOM 2780 C C . SER A 1 356 ? -1.259 -17.168 18.434 1.00 89.19 356 SER A C 1
ATOM 2782 O O . SER A 1 356 ? -0.609 -16.636 17.530 1.00 89.19 356 SER A O 1
ATOM 2784 N N . GLU A 1 357 ? -1.645 -18.441 18.381 1.00 86.44 357 GLU A N 1
ATOM 2785 C CA . GLU A 1 357 ? -1.240 -19.417 17.365 1.00 86.44 357 GLU A CA 1
ATOM 2786 C C . GLU A 1 357 ? -1.735 -19.036 15.968 1.00 86.44 357 GLU A C 1
ATOM 2788 O O . GLU A 1 357 ? -0.926 -18.962 15.044 1.00 86.44 357 GLU A O 1
ATOM 2793 N N . VAL A 1 358 ? -3.027 -18.716 15.813 1.00 86.00 358 VAL A N 1
ATOM 2794 C CA . VAL A 1 358 ? -3.598 -18.333 14.506 1.00 86.00 358 VAL A CA 1
ATOM 2795 C C . VAL A 1 358 ? -2.956 -17.045 14.007 1.00 86.00 358 VAL A C 1
ATOM 2797 O O . VAL A 1 358 ? -2.502 -16.990 12.865 1.00 86.00 358 VAL A O 1
ATOM 2800 N N . ARG A 1 359 ? -2.858 -16.018 14.863 1.00 88.62 359 ARG A N 1
ATOM 2801 C CA . ARG A 1 359 ? -2.194 -14.751 14.525 1.00 88.62 359 ARG A CA 1
ATOM 2802 C C . ARG A 1 359 ? -0.757 -14.971 14.061 1.00 88.62 359 ARG A C 1
ATOM 2804 O O . ARG A 1 359 ? -0.347 -14.368 13.070 1.00 88.62 359 ARG A O 1
ATOM 2811 N N . THR A 1 360 ? 0.000 -15.811 14.763 1.00 85.19 360 THR A N 1
ATOM 2812 C CA . THR A 1 360 ? 1.404 -16.096 14.427 1.00 85.19 360 THR A CA 1
ATOM 2813 C C . THR A 1 360 ? 1.494 -16.842 13.104 1.00 85.19 360 THR A C 1
ATOM 2815 O O . THR A 1 360 ? 2.138 -16.357 12.182 1.00 85.19 360 THR A O 1
ATOM 2818 N N . ALA A 1 361 ? 0.756 -17.944 12.957 1.00 81.75 361 ALA A N 1
ATOM 2819 C CA . ALA A 1 361 ? 0.753 -18.742 11.737 1.00 81.75 361 ALA A CA 1
ATOM 2820 C C . ALA A 1 361 ? 0.339 -17.917 10.507 1.00 81.75 361 ALA A C 1
ATOM 2822 O O . ALA A 1 361 ? 0.944 -18.028 9.441 1.00 81.75 361 ALA A O 1
ATOM 2823 N N . LEU A 1 362 ? -0.667 -17.053 10.652 1.00 82.56 362 LEU A N 1
ATOM 2824 C CA . LEU A 1 362 ? -1.167 -16.222 9.564 1.00 82.56 362 LEU A CA 1
ATOM 2825 C C . LEU A 1 362 ? -0.203 -15.082 9.213 1.00 82.56 362 LEU A C 1
ATOM 2827 O O . LEU A 1 362 ? 0.016 -14.810 8.032 1.00 82.56 362 LEU A O 1
ATOM 2831 N N . THR A 1 363 ? 0.424 -14.464 10.217 1.00 83.19 363 THR A N 1
ATOM 2832 C CA . THR A 1 363 ? 1.463 -13.448 9.996 1.00 83.19 363 THR A CA 1
ATOM 2833 C C . THR A 1 363 ? 2.682 -14.064 9.317 1.00 83.19 363 THR A C 1
ATOM 2835 O O . THR A 1 363 ? 3.127 -13.524 8.313 1.00 83.19 363 THR A O 1
ATOM 2838 N N . ASP A 1 364 ? 3.175 -15.214 9.775 1.00 80.69 364 ASP A N 1
ATOM 2839 C CA . ASP A 1 364 ? 4.332 -15.889 9.173 1.00 80.69 364 ASP A CA 1
ATOM 2840 C C . ASP A 1 364 ? 4.058 -16.251 7.702 1.00 80.69 364 ASP A C 1
ATOM 2842 O O . ASP A 1 364 ? 4.890 -16.045 6.815 1.00 80.69 364 ASP A O 1
ATOM 2846 N N . GLN A 1 365 ? 2.849 -16.734 7.393 1.00 78.94 365 GLN A N 1
ATOM 2847 C CA . GLN A 1 365 ? 2.479 -17.055 6.014 1.00 78.94 365 GLN A CA 1
ATOM 2848 C C . GLN A 1 365 ? 2.384 -15.816 5.113 1.00 78.94 365 GLN A C 1
ATOM 2850 O O . GLN A 1 365 ? 2.881 -15.839 3.985 1.00 78.94 365 GLN A O 1
ATOM 2855 N N . LEU A 1 366 ? 1.776 -14.729 5.592 1.00 81.25 366 LEU A N 1
ATOM 2856 C CA . LEU A 1 366 ? 1.534 -13.529 4.786 1.00 81.25 366 LEU A CA 1
ATOM 2857 C C . LEU A 1 366 ? 2.723 -12.561 4.737 1.00 81.25 366 LEU A C 1
ATOM 2859 O O . LEU A 1 366 ? 2.900 -11.876 3.727 1.00 81.25 366 LEU A O 1
ATOM 2863 N N . ALA A 1 367 ? 3.525 -12.491 5.797 1.00 78.50 367 ALA A N 1
ATOM 2864 C CA . ALA A 1 367 ? 4.670 -11.596 5.913 1.00 78.50 367 ALA A CA 1
ATOM 2865 C C . ALA A 1 367 ? 5.972 -12.239 5.436 1.00 78.50 367 ALA A C 1
ATOM 2867 O O . ALA A 1 367 ? 6.771 -11.534 4.835 1.00 78.50 367 ALA A O 1
ATOM 2868 N N . ASP A 1 368 ? 6.193 -13.541 5.661 1.00 70.69 368 ASP A N 1
ATOM 2869 C CA . ASP A 1 368 ? 7.471 -14.191 5.333 1.00 70.69 368 ASP A CA 1
ATOM 2870 C C . ASP A 1 368 ? 7.376 -15.126 4.124 1.00 70.69 368 ASP A C 1
ATOM 2872 O O . ASP A 1 368 ? 8.277 -15.139 3.282 1.00 70.69 368 ASP A O 1
ATOM 2876 N N . ASN A 1 369 ? 6.278 -15.879 3.995 1.00 72.50 369 ASN A N 1
ATOM 2877 C CA . ASN A 1 369 ? 6.141 -16.913 2.959 1.00 72.50 369 ASN A CA 1
ATOM 2878 C C . ASN A 1 369 ? 5.310 -16.488 1.734 1.00 72.50 369 ASN A C 1
ATOM 2880 O O . ASN A 1 369 ? 5.230 -17.239 0.753 1.00 72.50 369 ASN A O 1
ATOM 2884 N N . ALA A 1 370 ? 4.730 -15.282 1.737 1.00 70.88 370 ALA A N 1
ATOM 2885 C CA . ALA A 1 370 ? 3.938 -14.777 0.615 1.00 70.88 370 ALA A CA 1
ATOM 2886 C C . ALA A 1 370 ? 4.764 -14.690 -0.680 1.00 70.88 370 ALA A C 1
ATOM 2888 O O . ALA A 1 370 ? 4.300 -15.127 -1.735 1.00 70.88 370 ALA A O 1
ATOM 2889 N N . ILE A 1 371 ? 6.017 -14.236 -0.608 1.00 76.38 371 ILE A N 1
ATOM 2890 C CA . ILE A 1 371 ? 6.959 -14.257 -1.736 1.00 76.38 371 ILE A CA 1
ATOM 2891 C C . ILE A 1 371 ? 8.064 -15.274 -1.443 1.00 76.38 371 ILE A C 1
ATOM 2893 O O . ILE A 1 371 ? 9.150 -14.947 -0.970 1.00 76.38 371 ILE A O 1
ATOM 2897 N N . SER A 1 372 ? 7.766 -16.547 -1.702 1.00 79.75 372 SER A N 1
ATOM 2898 C CA . SER A 1 372 ? 8.727 -17.631 -1.501 1.00 79.75 372 SER A CA 1
ATOM 2899 C C . SER A 1 372 ? 9.815 -17.643 -2.578 1.00 79.75 372 SER A C 1
ATOM 2901 O O . SER A 1 372 ? 9.597 -17.230 -3.717 1.00 79.75 372 SER A O 1
ATOM 2903 N N . TYR A 1 373 ? 10.981 -18.202 -2.239 1.00 82.19 373 TYR A N 1
ATOM 2904 C CA . TYR A 1 373 ? 12.091 -18.404 -3.181 1.00 82.19 373 TYR A CA 1
ATOM 2905 C C . TYR A 1 373 ? 11.633 -19.115 -4.463 1.00 82.19 373 TYR A C 1
ATOM 2907 O O . TYR A 1 373 ? 11.936 -18.666 -5.563 1.00 82.19 373 TYR A O 1
ATOM 2915 N N . LYS A 1 374 ? 10.807 -20.162 -4.319 1.00 83.94 374 LYS A N 1
ATOM 2916 C CA . LYS A 1 374 ? 10.212 -20.893 -5.444 1.00 83.94 374 LYS A CA 1
ATOM 2917 C C . LYS A 1 374 ? 9.442 -19.963 -6.384 1.00 83.94 374 LYS A C 1
ATOM 2919 O O . LYS A 1 374 ? 9.654 -20.035 -7.583 1.00 83.94 374 LYS A O 1
ATOM 2924 N N . ARG A 1 375 ? 8.574 -19.089 -5.859 1.00 86.38 375 ARG A N 1
ATOM 2925 C CA . ARG A 1 375 ? 7.776 -18.151 -6.673 1.00 86.38 375 ARG A CA 1
ATOM 2926 C C . ARG A 1 375 ? 8.658 -17.144 -7.409 1.00 86.38 375 ARG A C 1
ATOM 2928 O O . ARG A 1 375 ? 8.383 -16.845 -8.561 1.00 86.38 375 ARG A O 1
ATOM 2935 N N . ILE A 1 376 ? 9.737 -16.680 -6.776 1.00 87.62 376 ILE A N 1
ATOM 2936 C CA . ILE A 1 376 ? 10.705 -15.798 -7.440 1.00 87.62 376 ILE A CA 1
ATOM 2937 C C . ILE A 1 376 ? 11.407 -16.537 -8.586 1.00 87.62 376 ILE A C 1
ATOM 2939 O O . ILE A 1 376 ? 11.533 -15.981 -9.669 1.00 87.62 376 ILE A O 1
ATOM 2943 N N . LEU A 1 377 ? 11.811 -17.797 -8.396 1.00 88.94 377 LEU A N 1
ATOM 2944 C CA . LEU A 1 377 ? 12.401 -18.575 -9.491 1.00 88.94 377 LEU A CA 1
ATOM 2945 C C . LEU A 1 377 ? 11.455 -18.705 -10.685 1.00 88.94 377 LEU A C 1
ATOM 2947 O O . LEU A 1 377 ? 11.905 -18.536 -11.814 1.00 88.94 377 LEU A O 1
ATOM 2951 N N . LEU A 1 378 ? 10.170 -18.982 -10.439 1.00 91.00 378 LEU A N 1
ATOM 2952 C CA . LEU A 1 378 ? 9.160 -19.053 -11.500 1.00 91.00 378 LEU A CA 1
ATOM 2953 C C . LEU A 1 378 ? 9.019 -17.705 -12.225 1.00 91.00 378 LEU A C 1
ATOM 2955 O O . LEU A 1 378 ? 9.087 -17.670 -13.448 1.00 91.00 378 LEU A O 1
ATOM 2959 N N . LEU A 1 379 ? 8.970 -16.598 -11.474 1.00 90.75 379 LEU A N 1
ATOM 2960 C CA . LEU A 1 379 ? 8.843 -15.246 -12.026 1.00 90.75 379 LEU A CA 1
ATOM 2961 C C . LEU A 1 379 ? 9.933 -14.895 -13.055 1.00 90.75 379 LEU A C 1
ATOM 2963 O O . LEU A 1 379 ? 9.673 -14.198 -14.034 1.00 90.75 379 LEU A O 1
ATOM 2967 N N . PHE A 1 380 ? 11.157 -15.376 -12.826 1.00 91.81 380 PHE A N 1
ATOM 2968 C CA . PHE A 1 380 ? 12.331 -15.049 -13.638 1.00 91.81 380 PHE A CA 1
ATOM 2969 C C . PHE A 1 380 ? 12.744 -16.156 -14.623 1.00 91.81 380 PHE A C 1
ATOM 2971 O O . PHE A 1 380 ? 13.810 -16.049 -15.228 1.00 91.81 380 PHE A O 1
ATOM 2978 N N . THR A 1 381 ? 11.934 -17.195 -14.858 1.00 94.19 381 THR A N 1
ATOM 2979 C CA . THR A 1 381 ? 12.242 -18.191 -15.907 1.00 94.19 381 THR A CA 1
ATOM 2980 C C . THR A 1 381 ? 12.350 -17.612 -17.324 1.00 94.19 381 THR A C 1
ATOM 2982 O O . THR A 1 381 ? 13.215 -18.105 -18.056 1.00 94.19 381 THR A O 1
ATOM 2985 N N . PRO A 1 382 ? 11.627 -16.540 -17.737 1.00 94.00 382 PRO A N 1
ATOM 2986 C CA . PRO A 1 382 ? 11.807 -15.978 -19.078 1.00 94.00 382 PRO A CA 1
ATOM 2987 C C . PRO A 1 382 ? 13.225 -15.456 -19.329 1.00 94.00 382 PRO A C 1
ATOM 2989 O O . PRO A 1 382 ? 13.711 -15.492 -20.460 1.00 94.00 382 PRO A O 1
ATOM 2992 N N . TYR A 1 383 ? 13.934 -15.043 -18.269 1.00 91.69 383 TYR A N 1
ATOM 2993 C CA . TYR A 1 383 ? 15.350 -14.689 -18.359 1.00 91.69 383 TYR A CA 1
ATOM 2994 C C . TYR A 1 383 ? 16.188 -15.895 -18.789 1.00 91.69 383 TYR A C 1
ATOM 2996 O O . TYR A 1 383 ? 17.037 -15.767 -19.663 1.00 91.69 383 TYR A O 1
ATOM 3004 N N . VAL A 1 384 ? 15.929 -17.080 -18.233 1.00 93.19 384 VAL A N 1
ATOM 3005 C CA . VAL A 1 384 ? 16.640 -18.307 -18.617 1.00 93.19 384 VAL A CA 1
ATOM 3006 C C . VAL A 1 384 ? 16.413 -18.616 -20.095 1.00 93.19 384 VAL A C 1
ATOM 3008 O O . VAL A 1 384 ? 17.376 -18.860 -20.819 1.00 93.19 384 VAL A O 1
ATOM 3011 N N . TRP A 1 385 ? 15.166 -18.531 -20.571 1.00 94.00 385 TRP A N 1
ATOM 3012 C CA . TRP A 1 385 ? 14.836 -18.809 -21.973 1.00 94.00 385 TRP A CA 1
ATOM 3013 C C . TRP A 1 385 ? 15.514 -17.824 -22.931 1.00 94.00 385 TRP A C 1
ATOM 3015 O O . TRP A 1 385 ? 16.054 -18.234 -23.957 1.00 94.00 385 TRP A O 1
ATOM 3025 N N . LEU A 1 386 ? 15.551 -16.538 -22.566 1.00 90.62 386 LEU A N 1
ATOM 3026 C CA . LEU A 1 386 ? 16.299 -15.513 -23.291 1.00 90.62 386 LEU A CA 1
ATOM 3027 C C . LEU A 1 386 ? 17.796 -15.843 -23.337 1.00 90.62 386 LEU A C 1
ATOM 3029 O O . LEU A 1 386 ? 18.411 -15.777 -24.397 1.00 90.62 386 LEU A O 1
ATOM 3033 N N . ARG A 1 387 ? 18.407 -16.187 -22.199 1.00 88.69 387 ARG A N 1
ATOM 3034 C CA . ARG A 1 387 ? 19.859 -16.405 -22.104 1.00 88.69 387 ARG A CA 1
ATOM 3035 C C . ARG A 1 387 ? 20.329 -17.717 -22.723 1.00 88.69 387 ARG A C 1
ATOM 3037 O O . ARG A 1 387 ? 21.464 -17.776 -23.191 1.00 88.69 387 ARG A O 1
ATOM 3044 N N . PHE A 1 388 ? 19.466 -18.725 -22.820 1.00 90.62 388 PHE A N 1
ATOM 3045 C CA . PHE A 1 388 ? 19.751 -19.932 -23.597 1.00 90.62 388 PHE A CA 1
ATOM 3046 C C . PHE A 1 388 ? 20.030 -19.618 -25.068 1.00 90.62 388 PHE A C 1
ATOM 3048 O O . PHE A 1 388 ? 20.949 -20.198 -25.635 1.00 90.62 388 PHE A O 1
ATOM 3055 N N . GLU A 1 389 ? 19.365 -18.624 -25.657 1.00 85.94 389 GLU A N 1
ATOM 3056 C CA . GLU A 1 389 ? 19.673 -18.179 -27.022 1.00 85.94 389 GLU A CA 1
ATOM 3057 C C . GLU A 1 389 ? 21.140 -17.713 -27.161 1.00 85.94 389 GLU A C 1
ATOM 3059 O O . GLU A 1 389 ? 21.805 -18.035 -28.142 1.00 85.94 389 GLU A O 1
ATOM 3064 N N . TYR A 1 390 ? 21.682 -17.015 -26.154 1.00 81.44 390 TYR A N 1
ATOM 3065 C CA . TYR A 1 390 ? 23.083 -16.561 -26.131 1.00 81.44 390 TYR A CA 1
ATOM 3066 C C . TYR A 1 390 ? 24.068 -17.699 -25.870 1.00 81.44 390 TYR A C 1
ATOM 3068 O O . TYR A 1 390 ? 25.185 -17.689 -26.383 1.00 81.44 390 TYR A O 1
ATOM 3076 N N . ALA A 1 391 ? 23.682 -18.694 -25.073 1.00 85.94 391 ALA A N 1
ATOM 3077 C CA . ALA A 1 391 ? 24.489 -19.899 -24.932 1.00 85.94 391 ALA A CA 1
ATOM 3078 C C . ALA A 1 391 ? 24.558 -20.653 -26.273 1.00 85.94 391 ALA A C 1
ATOM 3080 O O . ALA A 1 391 ? 25.619 -21.145 -26.655 1.00 85.94 391 ALA A O 1
ATOM 3081 N N . ALA A 1 392 ? 23.457 -20.682 -27.030 1.00 86.94 392 ALA A N 1
ATOM 3082 C CA . ALA A 1 392 ? 23.382 -21.361 -28.318 1.00 86.94 392 ALA A CA 1
ATOM 3083 C C . ALA A 1 392 ? 24.312 -20.755 -29.383 1.00 86.94 392 ALA A C 1
ATOM 3085 O O . ALA A 1 392 ? 24.851 -21.497 -30.201 1.00 86.94 392 ALA A O 1
ATOM 3086 N N . THR A 1 393 ? 24.562 -19.435 -29.355 1.00 82.06 393 THR A N 1
ATOM 3087 C CA . THR A 1 393 ? 25.476 -18.774 -30.313 1.00 82.06 393 THR A CA 1
ATOM 3088 C C . THR A 1 393 ? 26.926 -19.224 -30.179 1.00 82.06 393 THR A C 1
ATOM 3090 O O . THR A 1 393 ? 27.716 -19.000 -31.088 1.00 82.06 393 THR A O 1
ATOM 3093 N N . HIS A 1 394 ? 27.285 -19.833 -29.050 1.00 81.88 394 HIS A N 1
ATOM 3094 C CA . HIS A 1 394 ? 28.637 -20.303 -28.764 1.00 81.88 394 HIS A CA 1
ATOM 3095 C C . HIS A 1 394 ? 28.758 -21.826 -28.904 1.00 81.88 394 HIS A C 1
ATOM 3097 O O . HIS A 1 394 ? 29.653 -22.417 -28.318 1.00 81.88 394 HIS A O 1
ATOM 3103 N N . ALA A 1 395 ? 27.882 -22.476 -29.678 1.00 83.25 395 ALA A N 1
ATOM 3104 C CA . ALA A 1 395 ? 27.893 -23.932 -29.859 1.00 83.25 395 ALA A CA 1
ATOM 3105 C C . ALA A 1 395 ? 29.225 -24.492 -30.398 1.00 83.25 395 ALA A C 1
ATOM 3107 O O . ALA A 1 395 ? 29.569 -25.636 -30.118 1.00 83.25 395 ALA A O 1
ATOM 3108 N N . SER A 1 396 ? 29.995 -23.688 -31.140 1.00 81.94 396 SER A N 1
ATOM 3109 C CA . SER A 1 396 ? 31.336 -24.050 -31.615 1.00 81.94 396 SER A CA 1
ATOM 3110 C C . SER A 1 396 ? 32.413 -24.035 -30.519 1.00 81.94 396 SER A C 1
ATOM 3112 O O . SER A 1 396 ? 33.509 -24.536 -30.749 1.00 81.94 396 SER A O 1
ATOM 3114 N N . ASP A 1 397 ? 32.121 -23.461 -29.349 1.00 82.81 397 ASP A N 1
ATOM 3115 C CA . ASP A 1 397 ? 33.006 -23.372 -28.184 1.00 82.81 397 ASP A CA 1
ATOM 3116 C C . ASP A 1 397 ? 32.274 -23.902 -26.931 1.00 82.81 397 ASP A C 1
ATOM 3118 O O . ASP A 1 397 ? 31.603 -23.145 -26.216 1.00 82.81 397 ASP A O 1
ATOM 3122 N N . PRO A 1 398 ? 32.390 -25.215 -26.641 1.00 81.56 398 PRO A N 1
ATOM 3123 C CA . PRO A 1 398 ? 31.684 -25.852 -25.530 1.00 81.56 398 PRO A CA 1
ATOM 3124 C C . PRO A 1 398 ? 31.989 -25.229 -24.166 1.00 81.56 398 PRO A C 1
ATOM 3126 O O . PRO A 1 398 ? 31.118 -25.172 -23.300 1.00 81.56 398 PRO A O 1
ATOM 3129 N N . ILE A 1 399 ? 33.214 -24.735 -23.961 1.00 77.56 399 ILE A N 1
ATOM 3130 C CA . ILE A 1 399 ? 33.624 -24.123 -22.693 1.00 77.56 399 ILE A CA 1
ATOM 3131 C C . ILE A 1 399 ? 32.868 -22.810 -22.507 1.00 77.56 399 ILE A C 1
ATOM 3133 O O . ILE A 1 399 ? 32.272 -22.576 -21.454 1.00 77.56 399 ILE A O 1
ATOM 3137 N N . ARG A 1 400 ? 32.820 -21.980 -23.551 1.00 76.81 400 ARG A N 1
ATOM 3138 C CA . ARG A 1 400 ? 32.093 -20.709 -23.531 1.00 76.81 400 ARG A CA 1
ATOM 3139 C C . ARG A 1 400 ? 30.589 -20.907 -23.396 1.00 76.81 400 ARG A C 1
ATOM 3141 O O . ARG A 1 400 ? 29.952 -20.190 -22.626 1.00 76.81 400 ARG A O 1
ATOM 3148 N N . GLN A 1 401 ? 30.029 -21.917 -24.056 1.00 83.12 401 GLN A N 1
ATOM 3149 C CA . GLN A 1 401 ? 28.632 -22.301 -23.868 1.00 83.12 401 GLN A CA 1
ATOM 3150 C C . GLN A 1 401 ? 28.333 -22.686 -22.404 1.00 83.12 401 GLN A C 1
ATOM 3152 O O . GLN A 1 401 ? 27.326 -22.245 -21.849 1.00 83.12 401 GLN A O 1
ATOM 3157 N N . ILE A 1 402 ? 29.218 -23.445 -21.743 1.00 82.00 402 ILE A N 1
ATOM 3158 C CA . ILE A 1 402 ? 29.065 -23.818 -20.325 1.00 82.00 402 ILE A CA 1
ATOM 3159 C C . ILE A 1 402 ? 29.168 -22.595 -19.404 1.00 82.00 402 ILE A C 1
ATOM 3161 O O . ILE A 1 402 ? 28.356 -22.462 -18.487 1.00 82.00 402 ILE A O 1
ATOM 3165 N N . VAL A 1 403 ? 30.118 -21.685 -19.643 1.00 78.94 403 VAL A N 1
ATOM 3166 C CA . VAL A 1 403 ? 30.255 -20.436 -18.866 1.00 78.94 403 VAL A CA 1
ATOM 3167 C C . VAL A 1 403 ? 28.978 -19.597 -18.962 1.00 78.94 403 VAL A C 1
ATOM 3169 O O . VAL A 1 403 ? 28.493 -19.079 -17.953 1.00 78.94 403 VAL A O 1
ATOM 3172 N N . GLU A 1 404 ? 28.388 -19.506 -20.154 1.00 79.31 404 GLU A N 1
ATOM 3173 C CA . GLU A 1 404 ? 27.135 -18.787 -20.395 1.00 79.31 404 GLU A CA 1
ATOM 3174 C C . GLU A 1 404 ? 25.940 -19.383 -19.642 1.00 79.31 404 GLU A C 1
ATOM 3176 O O . GLU A 1 404 ? 25.148 -18.657 -19.025 1.00 79.31 404 GLU A O 1
ATOM 3181 N N . VAL A 1 405 ? 25.833 -20.712 -19.628 1.00 83.94 405 VAL A N 1
ATOM 3182 C CA . VAL A 1 405 ? 24.806 -21.422 -18.856 1.00 83.94 405 VAL A CA 1
ATOM 3183 C C . VAL A 1 405 ? 25.033 -21.239 -17.354 1.00 83.94 405 VAL A C 1
ATOM 3185 O O . VAL A 1 405 ? 24.093 -20.888 -16.642 1.00 83.94 405 VAL A O 1
ATOM 3188 N N . ALA A 1 406 ? 26.267 -21.394 -16.865 1.00 81.12 406 ALA A N 1
ATOM 3189 C CA . ALA A 1 406 ? 26.601 -21.204 -15.452 1.00 81.12 406 ALA A CA 1
ATOM 3190 C C . ALA A 1 406 ? 26.250 -19.785 -14.976 1.00 81.12 406 ALA A C 1
ATOM 3192 O O . ALA A 1 406 ? 25.580 -19.621 -13.955 1.00 81.12 406 ALA A O 1
ATOM 3193 N N . ARG A 1 407 ? 26.602 -18.763 -15.768 1.00 80.50 407 ARG A N 1
ATOM 3194 C CA . ARG A 1 407 ? 26.219 -17.365 -15.523 1.00 80.50 407 ARG A CA 1
ATOM 3195 C C . ARG A 1 407 ? 24.704 -17.200 -15.430 1.00 80.50 407 ARG A C 1
ATOM 3197 O O . ARG A 1 407 ? 24.203 -16.570 -14.499 1.00 80.50 407 ARG A O 1
ATOM 3204 N N . THR A 1 408 ? 23.977 -17.767 -16.388 1.00 86.38 408 THR A N 1
ATOM 3205 C CA . THR A 1 408 ? 22.509 -17.709 -16.432 1.00 86.38 408 THR A CA 1
ATOM 3206 C C . THR A 1 408 ? 21.898 -18.300 -15.163 1.00 86.38 408 THR A C 1
ATOM 3208 O O . THR A 1 408 ? 21.024 -17.685 -14.548 1.00 86.38 408 THR A O 1
ATOM 3211 N N . LEU A 1 409 ? 22.402 -19.458 -14.732 1.00 85.12 409 LEU A N 1
ATOM 3212 C CA . LEU A 1 409 ? 21.953 -20.124 -13.514 1.00 85.12 409 LEU A CA 1
ATOM 3213 C C . LEU A 1 409 ? 22.262 -19.303 -12.259 1.00 85.12 409 LEU A C 1
ATOM 3215 O O . LEU A 1 409 ? 21.412 -19.244 -11.378 1.00 85.12 409 LEU A O 1
ATOM 3219 N N . THR A 1 410 ? 23.403 -18.616 -12.162 1.00 83.81 410 THR A N 1
ATOM 3220 C CA . THR A 1 410 ? 23.688 -17.771 -10.988 1.00 83.81 410 THR A CA 1
ATOM 3221 C C . THR A 1 410 ? 22.732 -16.587 -10.871 1.00 83.81 410 THR A C 1
ATOM 3223 O O . THR A 1 410 ? 22.233 -16.303 -9.777 1.00 83.81 410 THR A O 1
ATOM 3226 N N . TYR A 1 411 ? 22.423 -15.910 -11.979 1.00 85.50 411 TYR A N 1
ATOM 3227 C CA . TYR A 1 411 ? 21.452 -14.815 -11.941 1.00 85.50 411 TYR A CA 1
ATOM 3228 C C . TYR A 1 411 ? 20.062 -15.305 -11.543 1.00 85.50 411 TYR A C 1
ATOM 3230 O O . TYR A 1 411 ? 19.421 -14.710 -10.675 1.00 85.50 411 TYR A O 1
ATOM 3238 N N . TRP A 1 412 ? 19.630 -16.423 -12.127 1.00 88.38 412 TRP A N 1
ATOM 3239 C CA . TRP A 1 412 ? 18.328 -17.016 -11.854 1.00 88.38 412 TRP A CA 1
ATOM 3240 C C . TRP A 1 412 ? 18.204 -17.572 -10.429 1.00 88.38 412 TRP A C 1
ATOM 3242 O O . TRP A 1 412 ? 17.223 -17.284 -9.749 1.00 88.38 412 TRP A O 1
ATOM 3252 N N . LEU A 1 413 ? 19.198 -18.321 -9.946 1.00 84.56 413 LEU A N 1
ATOM 3253 C CA . LEU A 1 413 ? 19.132 -19.043 -8.672 1.00 84.56 413 LEU A CA 1
ATOM 3254 C C . LEU A 1 413 ? 19.589 -18.220 -7.461 1.00 84.56 413 LEU A C 1
ATOM 3256 O O . LEU A 1 413 ? 19.196 -18.547 -6.341 1.00 84.56 413 LEU A O 1
ATOM 3260 N N . ALA A 1 414 ? 20.392 -17.167 -7.641 1.00 81.81 414 ALA A N 1
ATOM 3261 C CA . ALA A 1 414 ? 20.926 -16.385 -6.523 1.00 81.81 414 ALA A CA 1
ATOM 3262 C C . ALA A 1 414 ? 20.662 -14.879 -6.628 1.00 81.81 414 ALA A C 1
ATOM 3264 O O . ALA A 1 414 ? 20.070 -14.318 -5.706 1.00 81.81 414 ALA A O 1
ATOM 3265 N N . VAL A 1 415 ? 21.045 -14.218 -7.728 1.00 84.19 415 VAL A N 1
ATOM 3266 C CA . VAL A 1 415 ? 20.986 -12.742 -7.814 1.00 84.19 415 VAL A CA 1
ATOM 3267 C C . VAL A 1 415 ? 19.545 -12.225 -7.777 1.00 84.19 415 VAL A C 1
ATOM 3269 O O . VAL A 1 415 ? 19.221 -11.404 -6.916 1.00 84.19 415 VAL A O 1
ATOM 3272 N N . PHE A 1 416 ? 18.661 -12.712 -8.659 1.00 86.44 416 PHE A N 1
ATOM 3273 C CA . PHE A 1 416 ? 17.260 -12.274 -8.672 1.00 86.44 416 PHE A CA 1
ATOM 3274 C C . PHE A 1 416 ? 16.518 -12.635 -7.375 1.00 86.44 416 PHE A C 1
ATOM 3276 O O . PHE A 1 416 ? 15.849 -11.750 -6.829 1.00 86.44 416 PHE A O 1
ATOM 3283 N N . PRO A 1 417 ? 16.641 -13.859 -6.818 1.00 86.56 417 PRO A N 1
ATOM 3284 C CA . PRO A 1 417 ? 16.044 -14.185 -5.527 1.00 86.56 417 PRO A CA 1
ATOM 3285 C C . PRO A 1 417 ? 16.517 -13.297 -4.381 1.00 86.56 417 PRO A C 1
ATOM 3287 O O . PRO A 1 417 ? 15.681 -12.813 -3.618 1.00 86.56 417 PRO A O 1
ATOM 3290 N N . PHE A 1 418 ? 17.821 -13.032 -4.282 1.00 83.62 418 PHE A N 1
ATOM 3291 C CA . PHE A 1 418 ? 18.369 -12.156 -3.248 1.00 83.62 418 PHE A CA 1
ATOM 3292 C C . PHE A 1 418 ? 17.837 -10.725 -3.385 1.00 83.62 418 PHE A C 1
ATOM 3294 O O . PHE A 1 418 ? 17.326 -10.160 -2.418 1.00 83.62 418 PHE A O 1
ATOM 3301 N N . MET A 1 419 ? 17.884 -10.158 -4.596 1.00 85.50 419 MET A N 1
ATOM 3302 C CA . MET A 1 419 ? 17.403 -8.801 -4.874 1.00 85.50 419 MET A CA 1
ATOM 3303 C C . MET A 1 419 ? 15.919 -8.634 -4.514 1.00 85.50 419 MET A C 1
ATOM 3305 O O . MET A 1 419 ? 15.551 -7.683 -3.824 1.00 85.50 419 MET A O 1
ATOM 3309 N N . ASN A 1 420 ? 15.062 -9.567 -4.938 1.00 85.75 420 ASN A N 1
ATOM 3310 C CA . ASN A 1 420 ? 13.618 -9.489 -4.695 1.00 85.75 420 ASN A CA 1
ATOM 3311 C C . ASN A 1 420 ? 13.257 -9.736 -3.226 1.00 85.75 420 ASN A C 1
ATOM 3313 O O . ASN A 1 420 ? 12.372 -9.065 -2.691 1.00 85.75 420 ASN A O 1
ATOM 3317 N N . LYS A 1 421 ? 13.958 -10.648 -2.540 1.00 81.75 421 LYS A N 1
ATOM 3318 C CA . LYS A 1 421 ? 13.796 -10.811 -1.090 1.00 81.75 421 LYS A CA 1
ATOM 3319 C C . LYS A 1 421 ? 14.205 -9.551 -0.339 1.00 81.75 421 LYS A C 1
ATOM 3321 O O . LYS A 1 421 ? 13.466 -9.113 0.541 1.00 81.75 421 LYS A O 1
ATOM 3326 N N . LEU A 1 422 ? 15.339 -8.946 -0.698 1.00 83.88 422 LEU A N 1
ATOM 3327 C CA . LEU A 1 422 ? 15.789 -7.690 -0.106 1.00 83.88 422 LEU A CA 1
ATOM 3328 C C . LEU A 1 422 ? 14.745 -6.583 -0.313 1.00 83.88 422 LEU A C 1
ATOM 3330 O O . LEU A 1 422 ? 14.396 -5.899 0.649 1.00 83.88 422 LEU A O 1
ATOM 3334 N N . LEU A 1 423 ? 14.192 -6.463 -1.525 1.00 88.06 423 LEU A N 1
ATOM 3335 C CA . LEU A 1 423 ? 13.131 -5.507 -1.857 1.00 88.06 423 LEU A CA 1
ATOM 3336 C C . LEU A 1 423 ? 11.919 -5.687 -0.941 1.00 88.06 423 LEU A C 1
ATOM 3338 O O . LEU A 1 423 ? 11.532 -4.765 -0.226 1.00 88.06 423 LEU A O 1
ATOM 3342 N N . PHE A 1 424 ? 11.353 -6.893 -0.917 1.00 86.06 424 PHE A N 1
ATOM 3343 C CA . PHE A 1 424 ? 10.157 -7.204 -0.141 1.00 86.06 424 PHE A CA 1
ATOM 3344 C C . PHE A 1 424 ? 10.364 -6.973 1.365 1.00 86.06 424 PHE A C 1
ATOM 3346 O O . PHE A 1 424 ? 9.517 -6.375 2.032 1.00 86.06 424 PHE A O 1
ATOM 3353 N N . ARG A 1 425 ? 11.530 -7.356 1.901 1.00 80.69 425 ARG A N 1
ATOM 3354 C CA . ARG A 1 425 ? 11.900 -7.125 3.307 1.00 80.69 425 ARG A CA 1
ATOM 3355 C C . ARG A 1 425 ? 12.033 -5.639 3.637 1.00 80.69 425 ARG A C 1
ATOM 3357 O O . ARG A 1 425 ? 11.541 -5.204 4.680 1.00 80.69 425 ARG A O 1
ATOM 3364 N N . LEU A 1 426 ? 12.676 -4.854 2.770 1.00 87.31 426 LEU A N 1
ATOM 3365 C CA . LEU A 1 426 ? 12.781 -3.403 2.937 1.00 87.31 426 LEU A CA 1
ATOM 3366 C C . LEU A 1 426 ? 11.398 -2.745 2.891 1.00 87.31 426 LEU A C 1
ATOM 3368 O O . LEU A 1 426 ? 11.102 -1.937 3.770 1.00 87.31 426 LEU A O 1
ATOM 3372 N N . CYS A 1 427 ? 10.527 -3.148 1.960 1.00 90.00 427 CYS A N 1
ATOM 3373 C CA . CYS A 1 427 ? 9.134 -2.699 1.904 1.00 90.00 427 CYS A CA 1
ATOM 3374 C C . CYS A 1 427 ? 8.375 -3.016 3.201 1.00 90.00 427 CYS A C 1
ATOM 3376 O O . CYS A 1 427 ? 7.677 -2.150 3.724 1.00 90.00 427 CYS A O 1
ATOM 3378 N N . TYR A 1 428 ? 8.542 -4.218 3.766 1.00 85.25 428 TYR A N 1
ATOM 3379 C CA . TYR A 1 428 ? 7.895 -4.598 5.025 1.00 85.25 428 TYR A CA 1
ATOM 3380 C C . TYR A 1 428 ? 8.423 -3.792 6.224 1.00 85.25 428 TYR A C 1
ATOM 3382 O O . TYR A 1 428 ? 7.661 -3.331 7.083 1.00 85.25 428 TYR A O 1
ATOM 3390 N N . ARG A 1 429 ? 9.741 -3.570 6.292 1.00 85.31 429 ARG A N 1
ATOM 3391 C CA . ARG A 1 429 ? 10.362 -2.797 7.379 1.00 85.31 429 ARG A CA 1
ATOM 3392 C C . ARG A 1 429 ? 9.991 -1.316 7.308 1.00 85.31 429 ARG A C 1
ATOM 3394 O O . ARG A 1 429 ? 9.693 -0.713 8.334 1.00 85.31 429 ARG A O 1
ATOM 3401 N N . LEU A 1 430 ? 9.978 -0.756 6.103 1.00 87.88 430 LEU A N 1
ATOM 3402 C CA . LEU A 1 430 ? 9.677 0.644 5.798 1.00 87.88 430 LEU A CA 1
ATOM 3403 C C . LEU A 1 430 ? 8.210 0.826 5.360 1.00 87.88 430 LEU A C 1
ATOM 3405 O O . LEU A 1 430 ? 7.892 1.689 4.541 1.00 87.88 430 LEU A O 1
ATOM 3409 N N . ARG A 1 431 ? 7.300 -0.002 5.895 1.00 88.81 431 ARG A N 1
ATOM 3410 C CA . ARG A 1 431 ? 5.874 -0.021 5.518 1.00 88.81 431 ARG A CA 1
ATOM 3411 C C . ARG A 1 431 ? 5.085 1.195 5.993 1.00 88.81 431 ARG A C 1
ATOM 3413 O O . ARG A 1 431 ? 4.060 1.507 5.390 1.00 88.81 431 ARG A O 1
ATOM 3420 N N . ALA A 1 432 ? 5.534 1.852 7.066 1.00 84.12 432 ALA A N 1
ATOM 3421 C CA . ALA A 1 432 ? 4.842 2.993 7.659 1.00 84.12 432 ALA A CA 1
ATOM 3422 C C . ALA A 1 432 ? 4.560 4.058 6.591 1.00 84.12 432 ALA A C 1
ATOM 3424 O O . ALA A 1 432 ? 5.432 4.363 5.774 1.00 84.12 432 ALA A O 1
ATOM 3425 N N . GLN A 1 433 ? 3.328 4.567 6.578 1.00 79.50 433 GLN A N 1
ATOM 3426 C CA . GLN A 1 433 ? 2.937 5.621 5.654 1.00 79.50 433 GLN A CA 1
ATOM 3427 C C . GLN A 1 433 ? 3.582 6.926 6.113 1.00 79.50 433 GLN A C 1
ATOM 3429 O O . GLN A 1 433 ? 3.511 7.280 7.293 1.00 79.50 433 GLN A O 1
ATOM 3434 N N . CYS A 1 434 ? 4.256 7.616 5.199 1.00 76.75 434 CYS A N 1
ATOM 3435 C CA . CYS A 1 434 ? 4.786 8.936 5.509 1.00 76.75 434 CYS A CA 1
ATOM 3436 C C . CYS A 1 434 ? 3.632 9.940 5.642 1.00 76.75 434 CYS A C 1
ATOM 3438 O O . CYS A 1 434 ? 2.601 9.790 4.989 1.00 76.75 434 CYS A O 1
ATOM 3440 N N . CYS A 1 435 ? 3.823 10.986 6.450 1.00 67.06 435 CYS A N 1
ATOM 3441 C CA . CYS A 1 435 ? 2.856 12.083 6.589 1.00 67.06 435 CYS A CA 1
ATOM 3442 C C . CYS A 1 435 ? 2.496 12.733 5.242 1.00 67.06 435 CYS A C 1
ATOM 3444 O O . CYS A 1 435 ? 1.377 13.193 5.065 1.00 67.06 435 CYS A O 1
ATOM 3446 N N . MET A 1 436 ? 3.429 12.689 4.286 1.00 72.56 436 MET A N 1
ATOM 3447 C CA . MET A 1 436 ? 3.282 13.226 2.940 1.00 72.56 436 MET A CA 1
ATOM 3448 C C . MET A 1 436 ? 3.416 12.162 1.865 1.00 72.56 436 MET A C 1
ATOM 3450 O O . MET A 1 436 ? 4.347 11.351 1.897 1.00 72.56 436 MET A O 1
ATOM 3454 N N . LEU A 1 437 ? 2.585 12.275 0.823 1.00 80.62 437 LEU A N 1
ATOM 3455 C CA . LEU A 1 437 ? 2.662 11.427 -0.369 1.00 80.62 437 LEU A CA 1
ATOM 3456 C C . LEU A 1 437 ? 4.052 11.484 -1.023 1.00 80.62 437 LEU A C 1
ATOM 3458 O O . LEU A 1 437 ? 4.589 10.454 -1.416 1.00 80.62 437 LEU A O 1
ATOM 3462 N N . ARG A 1 438 ? 4.679 12.669 -1.081 1.00 83.44 438 ARG A N 1
ATOM 3463 C CA . ARG A 1 438 ? 6.026 12.842 -1.659 1.00 83.44 438 ARG A CA 1
ATOM 3464 C C . ARG A 1 438 ? 7.083 12.017 -0.926 1.00 83.44 438 ARG A C 1
ATOM 3466 O O . ARG A 1 438 ? 7.889 11.357 -1.572 1.00 83.44 438 ARG A O 1
ATOM 3473 N N . TRP A 1 439 ? 7.064 12.019 0.407 1.00 83.81 439 TRP A N 1
ATOM 3474 C CA . TRP A 1 439 ? 7.997 11.219 1.206 1.00 83.81 439 TRP A CA 1
ATOM 3475 C C . TRP A 1 439 ? 7.728 9.723 1.060 1.00 83.81 439 TRP A C 1
ATOM 3477 O O . TRP A 1 439 ? 8.672 8.940 1.001 1.00 83.81 439 TRP A O 1
ATOM 3487 N N . ASP A 1 440 ? 6.462 9.332 0.916 1.00 82.88 440 ASP A N 1
ATOM 3488 C CA . ASP A 1 440 ? 6.085 7.938 0.688 1.00 82.88 440 ASP A CA 1
ATOM 3489 C C . ASP A 1 440 ? 6.565 7.426 -0.688 1.00 82.88 440 ASP A C 1
ATOM 3491 O O . ASP A 1 440 ? 7.104 6.320 -0.813 1.00 82.88 440 ASP A O 1
ATOM 3495 N N . VAL A 1 441 ? 6.453 8.265 -1.721 1.00 88.19 441 VAL A N 1
ATOM 3496 C CA . VAL A 1 441 ? 6.995 8.009 -3.063 1.00 88.19 441 VAL A CA 1
ATOM 3497 C C . VAL A 1 441 ? 8.523 7.938 -3.029 1.00 88.19 441 VAL A C 1
ATOM 3499 O O . VAL A 1 441 ? 9.095 6.957 -3.504 1.00 88.19 441 VAL A O 1
ATOM 3502 N N . LEU A 1 442 ? 9.191 8.920 -2.414 1.00 90.19 442 LEU A N 1
ATOM 3503 C CA . LEU A 1 442 ? 10.654 8.953 -2.295 1.00 90.19 442 LEU A CA 1
ATOM 3504 C C . LEU A 1 442 ? 11.201 7.738 -1.544 1.00 90.19 442 LEU A C 1
ATOM 3506 O O . LEU A 1 442 ? 12.209 7.168 -1.954 1.00 90.19 442 LEU A O 1
ATOM 3510 N N . LEU A 1 443 ? 10.525 7.299 -0.481 1.00 90.56 443 LEU A N 1
ATOM 3511 C CA . LEU A 1 443 ? 10.919 6.111 0.270 1.00 90.56 443 LEU A CA 1
ATOM 3512 C C . LEU A 1 443 ? 10.794 4.840 -0.580 1.00 90.56 443 LEU A C 1
ATOM 3514 O O . LEU A 1 443 ? 11.687 3.995 -0.560 1.00 90.56 443 LEU A O 1
ATOM 3518 N N . SER A 1 444 ? 9.725 4.726 -1.374 1.00 92.12 444 SER A N 1
ATOM 3519 C CA . SER A 1 444 ? 9.540 3.605 -2.310 1.00 92.12 444 SER A CA 1
ATOM 3520 C C . SER A 1 444 ? 10.620 3.599 -3.399 1.00 92.12 444 SER A C 1
ATOM 3522 O O . SER A 1 444 ? 11.150 2.534 -3.718 1.00 92.12 444 SER A O 1
ATOM 3524 N N . MET A 1 445 ? 10.996 4.777 -3.912 1.00 91.25 445 MET A N 1
ATOM 3525 C CA . MET A 1 445 ? 12.103 4.947 -4.862 1.00 91.25 445 MET A CA 1
ATOM 3526 C C . MET A 1 445 ? 13.456 4.587 -4.243 1.00 91.25 445 MET A C 1
ATOM 3528 O O . MET A 1 445 ? 14.225 3.851 -4.852 1.00 91.25 445 MET A O 1
ATOM 3532 N N . LEU A 1 446 ? 13.744 5.037 -3.018 1.00 92.75 446 LEU A N 1
ATOM 3533 C CA . LEU A 1 446 ? 14.996 4.731 -2.318 1.00 92.75 446 LEU A CA 1
ATOM 3534 C C . LEU A 1 446 ? 15.190 3.220 -2.132 1.00 92.75 446 LEU A C 1
ATOM 3536 O O . LEU A 1 446 ? 16.294 2.711 -2.311 1.00 92.75 446 LEU A O 1
ATOM 3540 N N . ILE A 1 447 ? 14.111 2.498 -1.816 1.00 92.19 447 ILE A N 1
ATOM 3541 C CA . ILE A 1 447 ? 14.119 1.033 -1.713 1.00 92.19 447 ILE A CA 1
ATOM 3542 C C . ILE A 1 447 ? 14.477 0.391 -3.065 1.00 92.19 447 ILE A C 1
ATOM 3544 O O . ILE A 1 447 ? 15.305 -0.522 -3.116 1.00 92.19 447 ILE A O 1
ATOM 3548 N N . VAL A 1 448 ? 13.909 0.885 -4.170 1.00 91.94 448 VAL A N 1
ATOM 3549 C CA . VAL A 1 448 ? 14.249 0.403 -5.520 1.00 91.94 448 VAL A CA 1
ATOM 3550 C C . VAL A 1 448 ? 15.707 0.705 -5.854 1.00 91.94 448 VAL A C 1
ATOM 3552 O O . VAL A 1 448 ? 16.429 -0.203 -6.249 1.00 91.94 448 VAL A O 1
ATOM 3555 N N . PHE A 1 449 ? 16.191 1.925 -5.614 1.00 90.25 449 PHE A N 1
ATOM 3556 C CA . PHE A 1 449 ? 17.595 2.270 -5.854 1.00 90.25 449 PHE A CA 1
ATOM 3557 C C . PHE A 1 449 ? 18.558 1.393 -5.050 1.00 90.25 449 PHE A C 1
ATOM 3559 O O . PHE A 1 449 ? 19.533 0.896 -5.608 1.00 90.25 449 PHE A O 1
ATOM 3566 N N . ALA A 1 450 ? 18.273 1.144 -3.769 1.00 88.62 450 ALA A N 1
ATOM 3567 C CA . ALA A 1 450 ? 19.109 0.294 -2.924 1.00 88.62 450 ALA A CA 1
ATOM 3568 C C . ALA A 1 450 ? 19.189 -1.153 -3.443 1.00 88.62 450 ALA A C 1
ATOM 3570 O O . ALA A 1 450 ? 20.255 -1.767 -3.411 1.00 88.62 450 ALA A O 1
ATOM 3571 N N . THR A 1 451 ? 18.079 -1.698 -3.948 1.00 87.12 451 THR A N 1
ATOM 3572 C CA . THR A 1 451 ? 18.045 -3.067 -4.490 1.00 87.12 451 THR A CA 1
ATOM 3573 C C . THR A 1 451 ? 18.654 -3.176 -5.885 1.00 87.12 451 THR A C 1
ATOM 3575 O O . THR A 1 451 ? 19.402 -4.117 -6.149 1.00 87.12 451 THR A O 1
ATOM 3578 N N . PHE A 1 452 ? 18.431 -2.190 -6.754 1.00 87.38 452 PHE A N 1
ATOM 3579 C CA . PHE A 1 452 ? 19.055 -2.138 -8.076 1.00 87.38 452 PHE A CA 1
ATOM 3580 C C . PHE A 1 452 ? 20.556 -1.861 -8.001 1.00 87.38 452 PHE A C 1
ATOM 3582 O O . PHE A 1 452 ? 21.298 -2.377 -8.830 1.00 87.38 452 PHE A O 1
ATOM 3589 N N . LEU A 1 453 ? 21.036 -1.125 -6.992 1.00 87.50 453 LEU A N 1
ATOM 3590 C CA . LEU A 1 453 ? 22.469 -0.935 -6.766 1.00 87.50 453 LEU A CA 1
ATOM 3591 C C . LEU A 1 453 ? 23.187 -2.280 -6.591 1.00 87.50 453 LEU A C 1
ATOM 3593 O O . LEU A 1 453 ? 24.234 -2.489 -7.197 1.00 87.50 453 LEU A O 1
ATOM 3597 N N . PHE A 1 454 ? 22.606 -3.217 -5.834 1.00 84.06 454 PHE A N 1
ATOM 3598 C CA . PHE A 1 454 ? 23.151 -4.572 -5.702 1.00 84.06 454 PHE A CA 1
ATOM 3599 C C . PHE A 1 454 ? 23.233 -5.294 -7.056 1.00 84.06 454 PHE A C 1
ATOM 3601 O O . PHE A 1 454 ? 24.270 -5.872 -7.385 1.00 84.06 454 PHE A O 1
ATOM 3608 N N . TYR A 1 455 ? 22.169 -5.222 -7.862 1.00 84.69 455 TYR A N 1
ATOM 3609 C CA . TYR A 1 455 ? 22.149 -5.804 -9.206 1.00 84.69 455 TYR A CA 1
ATOM 3610 C C . TYR A 1 455 ? 23.215 -5.181 -10.117 1.00 84.69 455 TYR A C 1
ATOM 3612 O O . TYR A 1 455 ? 23.983 -5.906 -10.747 1.00 84.69 455 TYR A O 1
ATOM 3620 N N . PHE A 1 456 ? 23.318 -3.849 -10.147 1.00 84.06 456 PHE A N 1
ATOM 3621 C CA . PHE A 1 456 ? 24.312 -3.145 -10.956 1.00 84.06 456 PHE A CA 1
ATOM 3622 C C . PHE A 1 456 ? 25.740 -3.447 -10.507 1.00 84.06 456 PHE A C 1
ATOM 3624 O O . PHE A 1 456 ? 26.601 -3.618 -11.360 1.00 84.06 456 PHE A O 1
ATOM 3631 N N . ILE A 1 457 ? 25.999 -3.588 -9.203 1.00 84.00 457 ILE A N 1
ATOM 3632 C CA . ILE A 1 457 ? 27.306 -4.033 -8.700 1.00 84.00 457 ILE A CA 1
ATOM 3633 C C . ILE A 1 457 ? 27.624 -5.438 -9.224 1.00 84.00 457 ILE A C 1
ATOM 3635 O O . ILE A 1 457 ? 28.708 -5.644 -9.766 1.00 84.00 457 ILE A O 1
ATOM 3639 N N . CYS A 1 458 ? 26.683 -6.386 -9.136 1.00 81.06 458 CYS A N 1
ATOM 3640 C CA . CYS A 1 458 ? 26.872 -7.737 -9.678 1.00 81.06 458 CYS A CA 1
ATOM 3641 C C . CYS A 1 458 ? 27.133 -7.713 -11.194 1.00 81.06 458 CYS A C 1
ATOM 3643 O O . CYS A 1 458 ? 28.017 -8.414 -11.685 1.00 81.06 458 CYS A O 1
ATOM 3645 N N . TYR A 1 459 ? 26.412 -6.863 -11.927 1.00 80.31 459 TYR A N 1
ATOM 3646 C CA . TYR A 1 459 ? 26.577 -6.689 -13.367 1.00 80.31 459 TYR A CA 1
ATOM 3647 C C . TYR A 1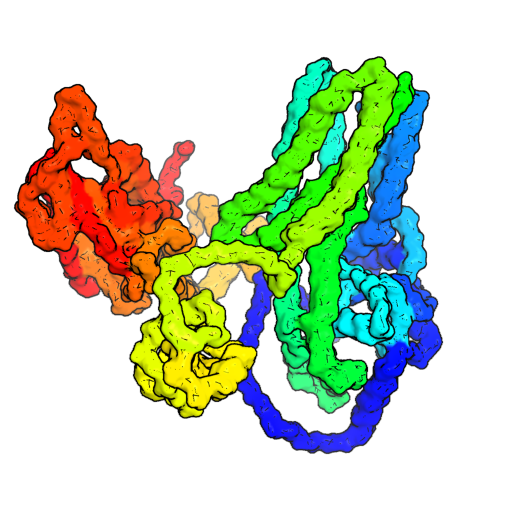 459 ? 27.917 -6.032 -13.740 1.00 80.31 459 TYR A C 1
ATOM 3649 O O . TYR A 1 459 ? 28.576 -6.458 -14.684 1.00 80.31 459 TYR A O 1
ATOM 3657 N N . ILE A 1 460 ? 28.373 -5.030 -12.989 1.00 78.69 460 ILE A N 1
ATOM 3658 C CA . ILE A 1 460 ? 29.686 -4.400 -13.188 1.00 78.69 460 ILE A CA 1
ATOM 3659 C C . ILE A 1 460 ? 30.793 -5.418 -12.912 1.00 78.69 460 ILE A C 1
ATOM 3661 O O . ILE A 1 460 ? 31.681 -5.584 -13.745 1.00 78.69 460 ILE A O 1
ATOM 3665 N N . ILE A 1 461 ? 30.716 -6.156 -11.799 1.00 76.00 461 ILE A N 1
ATOM 3666 C CA . ILE A 1 461 ? 31.656 -7.245 -11.496 1.00 76.00 461 ILE A CA 1
ATOM 3667 C C . ILE A 1 461 ? 31.673 -8.253 -12.648 1.00 76.00 461 ILE A C 1
ATOM 3669 O O . ILE A 1 461 ? 32.748 -8.630 -13.107 1.00 76.00 461 ILE A O 1
ATOM 3673 N N . GLN A 1 462 ? 30.504 -8.630 -13.177 1.00 74.75 462 GLN A N 1
ATOM 3674 C CA . GLN A 1 462 ? 30.411 -9.476 -14.364 1.00 74.75 462 GLN A CA 1
ATOM 3675 C C . GLN A 1 462 ? 31.208 -8.909 -15.548 1.00 74.75 462 GLN A C 1
ATOM 3677 O O . GLN A 1 462 ? 32.016 -9.622 -16.139 1.00 74.75 462 GLN A O 1
ATOM 3682 N N . VAL A 1 463 ? 30.962 -7.650 -15.913 1.00 71.75 463 VAL A N 1
ATOM 3683 C CA . VAL A 1 463 ? 31.574 -7.017 -17.091 1.00 71.75 463 VAL A CA 1
ATOM 3684 C C . VAL A 1 463 ? 33.084 -6.832 -16.927 1.00 71.75 463 VAL A C 1
ATOM 3686 O O . VAL A 1 463 ? 33.805 -6.977 -17.907 1.00 71.75 463 VAL A O 1
ATOM 3689 N N . PHE A 1 464 ? 33.575 -6.526 -15.725 1.00 69.75 464 PHE A N 1
ATOM 3690 C CA . PHE A 1 464 ? 34.996 -6.239 -15.500 1.00 69.75 464 PHE A CA 1
ATOM 3691 C C . PHE A 1 464 ? 35.830 -7.481 -15.175 1.00 69.75 464 PHE A C 1
ATOM 3693 O O . PHE A 1 464 ? 36.920 -7.635 -15.717 1.00 69.75 464 PHE A O 1
ATOM 3700 N N . VAL A 1 465 ? 35.333 -8.370 -14.312 1.00 64.44 465 VAL A N 1
ATOM 3701 C CA . VAL A 1 465 ? 36.110 -9.514 -13.802 1.00 64.44 465 VAL A CA 1
ATOM 3702 C C . VAL A 1 465 ? 36.087 -10.688 -14.776 1.00 64.44 465 VAL A C 1
ATOM 3704 O O . VAL A 1 465 ? 37.096 -11.358 -14.960 1.00 64.44 465 VAL A O 1
ATOM 3707 N N . PHE A 1 466 ? 34.952 -10.943 -15.430 1.00 59.50 466 PHE A N 1
ATOM 3708 C CA . PHE A 1 466 ? 34.781 -12.163 -16.227 1.00 59.50 466 PHE A CA 1
ATOM 3709 C C . PHE A 1 466 ? 35.013 -11.969 -17.728 1.00 59.50 466 PHE A C 1
ATOM 3711 O O . PHE A 1 466 ? 35.187 -12.952 -18.440 1.00 59.50 466 PHE A O 1
ATOM 3718 N N . ARG A 1 467 ? 35.076 -10.720 -18.204 1.00 60.06 467 ARG A N 1
ATOM 3719 C CA . ARG A 1 467 ? 35.405 -10.384 -19.600 1.00 60.06 467 ARG A CA 1
ATOM 3720 C C . ARG A 1 467 ? 36.911 -10.426 -19.897 1.00 60.06 467 ARG A C 1
ATOM 3722 O O . ARG A 1 467 ? 37.308 -10.504 -21.049 1.00 60.06 467 ARG A O 1
ATOM 3729 N N . GLN A 1 468 ? 37.769 -10.396 -18.873 1.00 52.16 468 GLN A N 1
ATOM 3730 C CA . GLN A 1 468 ? 39.229 -10.481 -19.053 1.00 52.16 468 GLN A CA 1
ATOM 3731 C C . GLN A 1 468 ? 39.738 -11.900 -19.370 1.00 52.16 468 GLN A C 1
ATOM 3733 O O . GLN A 1 468 ? 40.885 -12.056 -19.773 1.00 52.16 468 GLN A O 1
ATOM 3738 N N . ASN A 1 469 ? 38.896 -12.926 -19.235 1.00 54.72 469 ASN A N 1
ATOM 3739 C CA . ASN A 1 469 ? 39.298 -14.337 -19.259 1.00 54.72 469 ASN A CA 1
ATOM 3740 C C . ASN A 1 469 ? 39.010 -15.055 -20.597 1.00 54.72 469 ASN A C 1
ATOM 3742 O O . ASN A 1 469 ? 38.960 -16.282 -20.640 1.00 54.72 469 ASN A O 1
ATOM 3746 N N . GLU A 1 470 ? 38.800 -14.309 -21.686 1.00 51.59 470 GLU A N 1
ATOM 3747 C CA . GLU A 1 470 ? 38.127 -14.770 -22.917 1.00 51.59 470 GLU A CA 1
ATOM 3748 C C . GLU A 1 470 ? 38.905 -15.756 -23.822 1.00 51.59 470 GLU A C 1
ATOM 3750 O O . GLU A 1 470 ? 38.335 -16.210 -24.814 1.00 51.59 470 GLU A O 1
ATOM 3755 N N . HIS A 1 471 ? 40.150 -16.144 -23.506 1.00 55.78 471 HIS A N 1
ATOM 3756 C CA . HIS A 1 471 ? 40.978 -16.943 -24.433 1.00 55.78 471 HIS A CA 1
ATOM 3757 C C . HIS A 1 471 ? 41.604 -18.235 -23.877 1.00 55.78 471 HIS A C 1
ATOM 3759 O O . HIS A 1 471 ? 42.223 -18.969 -24.644 1.00 55.78 471 HIS A O 1
ATOM 3765 N N . GLU A 1 472 ? 41.427 -18.574 -22.593 1.00 59.78 472 GLU A N 1
ATOM 3766 C CA . GLU A 1 472 ? 42.082 -19.749 -21.992 1.00 59.78 472 GLU A CA 1
ATOM 3767 C C . GLU A 1 472 ? 41.118 -20.649 -21.184 1.00 59.78 472 GLU A C 1
ATOM 3769 O O . GLU A 1 472 ? 40.169 -20.191 -20.535 1.00 59.78 472 GLU A O 1
ATOM 3774 N N . LEU A 1 473 ? 41.386 -21.964 -21.193 1.00 63.44 473 LEU A N 1
ATOM 3775 C CA . LEU A 1 473 ? 40.592 -22.993 -20.499 1.00 63.44 473 LEU A CA 1
ATOM 3776 C C . LEU A 1 473 ? 40.575 -22.784 -18.975 1.00 63.44 473 LEU A C 1
ATOM 3778 O O . LEU A 1 473 ? 39.524 -22.883 -18.342 1.00 63.44 473 LEU A O 1
ATOM 3782 N N . VAL A 1 474 ? 41.730 -22.476 -18.380 1.00 63.50 474 VAL A N 1
ATOM 3783 C CA . VAL A 1 474 ? 41.881 -22.336 -16.921 1.00 63.50 474 VAL A CA 1
ATOM 3784 C C . VAL A 1 474 ? 41.065 -21.149 -16.372 1.00 63.50 474 VAL A C 1
ATOM 3786 O O . VAL A 1 474 ? 40.267 -21.363 -15.457 1.00 63.50 474 VAL A O 1
ATOM 3789 N N . PRO A 1 475 ? 41.143 -19.931 -16.943 1.00 64.31 475 PRO A N 1
ATOM 3790 C CA . PRO A 1 475 ? 40.312 -18.799 -16.527 1.00 64.31 475 PRO A CA 1
ATOM 3791 C C . PRO A 1 475 ? 38.799 -19.006 -16.713 1.00 64.31 475 PRO A C 1
ATOM 3793 O O . PRO A 1 475 ? 38.001 -18.504 -15.915 1.00 64.31 475 PRO A O 1
ATOM 3796 N N . SER A 1 476 ? 38.394 -19.789 -17.716 1.00 62.53 476 SER A N 1
ATOM 3797 C CA . SER A 1 476 ? 36.990 -20.161 -17.942 1.00 62.53 476 SER A CA 1
ATOM 3798 C C . SER A 1 476 ? 36.467 -21.130 -16.875 1.00 62.53 476 SER A C 1
ATOM 3800 O O . SER A 1 476 ? 35.373 -20.943 -16.342 1.00 62.53 476 SER A O 1
ATOM 3802 N N . VAL A 1 477 ? 37.269 -22.123 -16.478 1.00 66.94 477 VAL A N 1
ATOM 3803 C CA . VAL A 1 477 ? 36.932 -23.037 -15.371 1.00 66.94 477 VAL A CA 1
ATOM 3804 C C . VAL A 1 477 ? 36.881 -22.288 -14.034 1.00 66.94 477 VAL A C 1
ATOM 3806 O O . VAL A 1 477 ? 35.935 -22.469 -13.265 1.00 66.94 477 VAL A O 1
ATOM 3809 N N . ILE A 1 478 ? 37.835 -21.384 -13.779 1.00 69.19 478 ILE A N 1
ATOM 3810 C CA . ILE A 1 478 ? 37.814 -20.489 -12.609 1.00 69.19 478 ILE A CA 1
ATOM 3811 C C . ILE A 1 478 ? 36.541 -19.639 -12.612 1.00 69.19 478 ILE A C 1
ATOM 3813 O O . ILE A 1 478 ? 35.927 -19.455 -11.560 1.00 69.19 478 ILE A O 1
ATOM 3817 N N . SER A 1 479 ? 36.096 -19.162 -13.779 1.00 66.19 479 SER A N 1
ATOM 3818 C CA . SER A 1 479 ? 34.852 -18.403 -13.890 1.00 66.19 479 SER A CA 1
ATOM 3819 C C . SER A 1 479 ? 33.636 -19.225 -13.458 1.00 66.19 479 SER A C 1
ATOM 3821 O O . SER A 1 479 ? 32.861 -18.754 -12.625 1.00 66.19 479 SER A O 1
ATOM 3823 N N . VAL A 1 480 ? 33.500 -20.463 -13.946 1.00 66.94 480 VAL A N 1
ATOM 3824 C CA . VAL A 1 480 ? 32.403 -21.369 -13.561 1.00 66.94 480 VAL A CA 1
ATOM 3825 C C . VAL A 1 480 ? 32.409 -21.633 -12.055 1.00 66.94 480 VAL A C 1
ATOM 3827 O O . VAL A 1 480 ? 31.379 -21.477 -11.399 1.00 66.94 480 VAL A O 1
ATOM 3830 N N . VAL A 1 481 ? 33.567 -21.977 -11.481 1.00 74.38 481 VAL A N 1
ATOM 3831 C CA . VAL A 1 481 ? 33.695 -22.228 -10.036 1.00 74.38 481 VAL A CA 1
ATOM 3832 C C . VAL A 1 481 ? 33.336 -20.978 -9.233 1.00 74.38 481 VAL A C 1
ATOM 3834 O O . VAL A 1 481 ? 32.628 -21.081 -8.237 1.00 74.38 481 VAL A O 1
ATOM 3837 N N . THR A 1 482 ? 33.757 -19.794 -9.681 1.00 72.19 482 THR A N 1
ATOM 3838 C CA . THR A 1 482 ? 33.470 -18.517 -9.008 1.00 72.19 482 THR A CA 1
ATOM 3839 C C . THR A 1 482 ? 31.976 -18.177 -9.030 1.00 72.19 482 THR A C 1
ATOM 3841 O O . THR A 1 482 ? 31.422 -17.747 -8.020 1.00 72.19 482 THR A O 1
ATOM 3844 N N . TRP A 1 483 ? 31.286 -18.404 -10.151 1.00 71.69 483 TRP A N 1
ATOM 3845 C CA . TRP A 1 483 ? 29.833 -18.217 -10.247 1.00 71.69 483 TRP A CA 1
ATOM 3846 C C . TRP A 1 483 ? 29.068 -19.181 -9.328 1.00 71.69 483 TRP A C 1
ATOM 3848 O O . TRP A 1 483 ? 28.135 -18.778 -8.624 1.00 71.69 483 TRP A O 1
ATOM 3858 N N . LEU A 1 484 ? 29.501 -20.441 -9.256 1.00 71.25 484 LEU A N 1
ATOM 3859 C CA . LEU A 1 484 ? 28.903 -21.446 -8.375 1.00 71.25 484 LEU A CA 1
ATOM 3860 C C . LEU A 1 484 ? 29.175 -21.164 -6.887 1.00 71.25 484 LEU A C 1
ATOM 3862 O O . LEU A 1 484 ? 28.262 -21.287 -6.068 1.00 71.25 484 LEU A O 1
ATOM 3866 N N . THR A 1 485 ? 30.382 -20.724 -6.520 1.00 75.25 485 THR A N 1
ATOM 3867 C CA . THR A 1 485 ? 30.694 -20.333 -5.134 1.00 75.25 485 THR A CA 1
ATOM 3868 C C . THR A 1 485 ? 29.952 -19.065 -4.728 1.00 75.25 485 THR A C 1
ATOM 3870 O O . THR A 1 485 ? 29.391 -19.026 -3.636 1.00 75.25 485 THR A O 1
ATOM 3873 N N . PHE A 1 486 ? 29.845 -18.065 -5.608 1.00 72.31 486 PHE A N 1
ATOM 3874 C CA . PHE A 1 486 ? 29.042 -16.864 -5.364 1.00 72.31 486 PHE A CA 1
ATOM 3875 C C . PHE A 1 486 ? 27.562 -17.203 -5.141 1.00 72.31 486 PHE A C 1
ATOM 3877 O O . PHE A 1 486 ? 26.938 -16.690 -4.212 1.00 72.31 486 PHE A O 1
ATOM 3884 N N . THR A 1 487 ? 27.022 -18.140 -5.927 1.00 71.56 487 THR A N 1
ATOM 3885 C CA . THR A 1 487 ? 25.667 -18.685 -5.739 1.00 71.56 487 THR A CA 1
ATOM 3886 C C . THR A 1 487 ? 25.519 -19.301 -4.343 1.00 71.56 487 THR A C 1
ATOM 3888 O O . THR A 1 487 ? 24.587 -18.964 -3.614 1.00 71.56 487 THR A O 1
ATOM 3891 N N . ALA A 1 488 ? 26.458 -20.159 -3.930 1.00 72.62 488 ALA A N 1
ATOM 3892 C CA . ALA A 1 488 ? 26.436 -20.796 -2.614 1.00 72.62 488 ALA A CA 1
ATOM 3893 C C . ALA A 1 488 ? 26.545 -19.783 -1.460 1.00 72.62 488 ALA A C 1
ATOM 3895 O O . ALA A 1 488 ? 25.812 -19.894 -0.476 1.00 72.62 488 ALA A O 1
ATOM 3896 N N . ILE A 1 489 ? 27.409 -18.771 -1.595 1.00 74.81 489 ILE A N 1
ATOM 3897 C CA . ILE A 1 489 ? 27.574 -17.695 -0.611 1.00 74.81 489 ILE A CA 1
ATOM 3898 C C . ILE A 1 489 ? 26.278 -16.902 -0.478 1.00 74.81 489 ILE A C 1
ATOM 3900 O O . ILE A 1 489 ? 25.795 -16.746 0.637 1.00 74.81 489 ILE A O 1
ATOM 3904 N N . LEU A 1 490 ? 25.676 -16.446 -1.581 1.00 67.31 490 LEU A N 1
ATOM 3905 C CA . LEU A 1 490 ? 24.423 -15.688 -1.530 1.00 67.31 490 LEU A CA 1
ATOM 3906 C C . LEU A 1 490 ? 23.284 -16.499 -0.898 1.00 67.31 490 LEU A C 1
ATOM 3908 O O . LEU A 1 490 ? 22.530 -15.958 -0.092 1.00 67.31 490 LEU A O 1
ATOM 3912 N N . LEU A 1 491 ? 23.198 -17.802 -1.185 1.00 66.94 491 LEU A N 1
ATOM 3913 C CA . LEU A 1 491 ? 22.206 -18.697 -0.577 1.00 66.94 491 LEU A CA 1
ATOM 3914 C C . LEU A 1 491 ? 22.426 -18.916 0.933 1.00 66.94 491 LEU A C 1
ATOM 3916 O O . LEU A 1 491 ? 21.458 -19.101 1.674 1.00 66.94 491 LEU A O 1
ATOM 3920 N N . GLN A 1 492 ? 23.675 -18.901 1.412 1.00 68.00 492 GLN A N 1
ATOM 3921 C CA . GLN A 1 492 ? 23.994 -18.978 2.847 1.00 68.00 492 GLN A CA 1
ATOM 3922 C C . GLN A 1 492 ? 23.813 -17.630 3.559 1.00 68.00 492 GLN A C 1
ATOM 3924 O O . GLN A 1 492 ? 23.302 -17.579 4.680 1.00 68.00 492 GLN A O 1
ATOM 3929 N N . PHE A 1 493 ? 24.208 -16.539 2.905 1.00 62.78 493 PHE A N 1
ATOM 3930 C CA . PHE A 1 493 ? 24.126 -15.179 3.427 1.00 62.78 493 PHE A CA 1
ATOM 3931 C C . PHE A 1 493 ? 22.673 -14.722 3.586 1.00 62.78 493 PHE A C 1
ATOM 3933 O O . PHE A 1 493 ? 22.358 -14.072 4.580 1.00 62.78 493 PHE A O 1
ATOM 3940 N N . ASP A 1 494 ? 21.785 -15.141 2.672 1.00 59.34 494 ASP A N 1
ATOM 3941 C CA . ASP A 1 494 ? 20.328 -15.000 2.788 1.00 59.34 494 ASP A CA 1
ATOM 3942 C C . ASP A 1 494 ? 19.861 -15.510 4.163 1.00 59.34 494 ASP A C 1
ATOM 3944 O O . ASP A 1 494 ? 19.279 -14.756 4.929 1.00 59.34 494 ASP A O 1
ATOM 3948 N N . LYS A 1 495 ? 20.211 -16.735 4.571 1.00 58.34 495 LYS A N 1
ATOM 3949 C CA . LYS A 1 495 ? 19.766 -17.285 5.868 1.00 58.34 495 LYS A CA 1
ATOM 3950 C C . LYS A 1 495 ? 20.306 -16.500 7.075 1.00 58.34 495 LYS A C 1
ATOM 3952 O O . LYS A 1 495 ? 19.533 -16.086 7.932 1.00 58.34 495 LYS A O 1
ATOM 3957 N N . ASN A 1 496 ? 21.615 -16.249 7.123 1.00 50.66 496 ASN A N 1
ATOM 3958 C CA . ASN A 1 496 ? 22.276 -15.727 8.327 1.00 50.66 496 ASN A CA 1
ATOM 3959 C C . ASN A 1 496 ? 22.115 -14.209 8.523 1.00 50.66 496 ASN A C 1
ATOM 3961 O O . ASN A 1 496 ? 21.923 -13.740 9.646 1.00 50.66 496 ASN A O 1
ATOM 3965 N N . LEU A 1 497 ? 22.196 -13.417 7.447 1.00 48.16 497 LEU A N 1
ATOM 3966 C CA . LEU A 1 497 ? 22.016 -11.966 7.537 1.00 48.16 497 LEU A CA 1
ATOM 3967 C C . LEU A 1 497 ? 20.546 -11.621 7.827 1.00 48.16 497 LEU A C 1
ATOM 3969 O O . LEU A 1 497 ? 20.278 -10.669 8.561 1.00 48.16 497 LEU A O 1
ATOM 3973 N N . MET A 1 498 ? 19.592 -12.396 7.296 1.00 47.91 498 MET A N 1
ATOM 3974 C CA . MET A 1 498 ? 18.167 -12.201 7.579 1.00 47.91 498 MET A CA 1
ATOM 3975 C C . MET A 1 498 ? 17.845 -12.402 9.065 1.00 47.91 498 MET A C 1
ATOM 3977 O O . MET A 1 498 ? 17.199 -11.535 9.651 1.00 47.91 498 MET A O 1
ATOM 3981 N N . ASP A 1 499 ? 18.358 -13.451 9.708 1.00 50.97 499 ASP A N 1
ATOM 3982 C CA . ASP A 1 499 ? 18.149 -13.652 11.149 1.00 50.97 499 ASP A CA 1
ATOM 3983 C C . ASP A 1 499 ? 18.769 -12.505 11.974 1.00 50.97 499 ASP A C 1
ATOM 3985 O O . ASP A 1 499 ? 18.142 -11.949 12.882 1.00 50.97 499 ASP A O 1
ATOM 3989 N N . ALA A 1 500 ? 19.969 -12.051 11.596 1.00 49.88 500 ALA A N 1
ATOM 3990 C CA . ALA A 1 500 ? 20.684 -10.980 12.293 1.00 49.88 500 ALA A CA 1
ATOM 3991 C C . ALA A 1 500 ? 20.054 -9.579 12.123 1.00 49.88 500 ALA A C 1
ATOM 3993 O O . ALA A 1 500 ? 20.087 -8.760 13.052 1.00 49.88 500 ALA A O 1
ATOM 3994 N N . MET A 1 501 ? 19.471 -9.275 10.957 1.00 40.78 501 MET A N 1
ATOM 3995 C CA . MET A 1 501 ? 18.862 -7.969 10.661 1.00 40.78 501 MET A CA 1
ATOM 3996 C C . MET A 1 501 ? 17.473 -7.776 11.292 1.00 40.78 501 MET A C 1
ATOM 3998 O O . MET A 1 501 ? 17.013 -6.624 11.378 1.00 40.78 501 MET A O 1
ATOM 4002 N N . PHE A 1 502 ? 16.826 -8.864 11.741 1.00 47.97 502 PHE A N 1
ATOM 4003 C CA . PHE A 1 502 ? 15.399 -8.880 12.080 1.00 47.97 502 PHE A CA 1
ATOM 4004 C C . PHE A 1 502 ? 15.008 -9.545 13.409 1.00 47.97 502 PHE A C 1
ATOM 4006 O O . PHE A 1 502 ? 13.821 -9.539 13.727 1.00 47.97 502 PHE A O 1
ATOM 4013 N N . THR A 1 503 ? 15.939 -9.982 14.267 1.00 37.12 503 THR A N 1
ATOM 4014 C CA . THR A 1 503 ? 15.570 -10.213 15.681 1.00 37.12 503 THR A CA 1
ATOM 4015 C C . THR A 1 503 ? 14.985 -8.922 16.290 1.00 37.12 503 THR A C 1
ATOM 4017 O O . THR A 1 503 ? 15.662 -7.883 16.259 1.00 37.12 503 THR A O 1
ATOM 4020 N N . PRO A 1 504 ? 13.747 -8.932 16.827 1.00 35.09 504 PRO A N 1
ATOM 4021 C CA . PRO A 1 504 ? 13.153 -7.752 17.439 1.00 35.09 504 PRO A CA 1
ATOM 4022 C C . PRO A 1 504 ? 14.029 -7.249 18.588 1.00 35.09 504 PRO A C 1
ATOM 4024 O O . PRO A 1 504 ? 14.625 -8.023 19.336 1.00 35.09 504 PRO A O 1
ATOM 4027 N N . ARG A 1 505 ? 14.093 -5.925 18.760 1.00 36.53 505 ARG A N 1
ATOM 4028 C CA . ARG A 1 505 ? 14.896 -5.267 19.808 1.00 36.53 505 ARG A CA 1
ATOM 4029 C C . ARG A 1 505 ? 14.521 -5.739 21.228 1.00 36.53 505 ARG A C 1
ATOM 4031 O O . ARG A 1 505 ? 15.345 -5.598 22.124 1.00 36.53 505 ARG A O 1
ATOM 4038 N N . SER A 1 506 ? 13.341 -6.345 21.420 1.00 36.06 506 SER A N 1
ATOM 4039 C CA . SER A 1 506 ? 12.925 -6.963 22.690 1.00 36.06 506 SER A CA 1
ATOM 4040 C C . SER A 1 506 ? 13.594 -8.314 22.989 1.00 36.06 506 SER A C 1
ATOM 4042 O O . SER A 1 506 ? 13.586 -8.730 24.140 1.00 36.06 506 SER A O 1
ATOM 4044 N N . ALA A 1 507 ? 14.233 -8.965 22.010 1.00 34.25 507 ALA A N 1
ATOM 4045 C CA . ALA A 1 507 ? 15.004 -10.199 22.202 1.00 34.25 507 ALA A CA 1
ATOM 4046 C C . ALA A 1 507 ? 16.509 -9.954 22.464 1.00 34.25 507 ALA A C 1
ATOM 4048 O O . ALA A 1 507 ? 17.240 -10.888 22.770 1.00 34.25 507 ALA A O 1
ATOM 4049 N N . ARG A 1 508 ? 16.990 -8.697 22.412 1.00 33.69 508 ARG A N 1
ATOM 4050 C CA . ARG A 1 508 ? 18.365 -8.315 22.824 1.00 33.69 508 ARG A CA 1
ATOM 4051 C C . ARG A 1 508 ? 18.491 -7.995 24.319 1.00 33.69 508 ARG A C 1
ATOM 4053 O O . ARG A 1 508 ? 19.492 -7.434 24.755 1.00 33.69 508 ARG A O 1
ATOM 4060 N N . GLY A 1 509 ? 17.488 -8.352 25.113 1.00 33.16 509 GLY A N 1
ATOM 4061 C CA . GLY A 1 509 ? 17.477 -8.176 26.562 1.00 33.16 509 GLY A CA 1
ATOM 4062 C C . GLY A 1 509 ? 18.169 -9.304 27.327 1.00 33.16 509 GLY A C 1
ATOM 4063 O O . GLY A 1 509 ? 17.581 -9.789 28.277 1.00 33.16 509 GLY A O 1
ATOM 4064 N N . ALA A 1 510 ? 19.361 -9.749 26.913 1.00 33.78 510 ALA A N 1
ATOM 4065 C CA . ALA A 1 510 ? 20.244 -10.608 27.719 1.00 33.78 510 ALA A CA 1
ATOM 4066 C C . ALA A 1 510 ? 21.629 -10.767 27.059 1.00 33.78 510 ALA A C 1
ATOM 4068 O O . ALA A 1 510 ? 22.086 -11.875 26.806 1.00 33.78 510 ALA A O 1
ATOM 4069 N N . ALA A 1 511 ? 22.310 -9.669 26.731 1.00 31.16 511 ALA A N 1
ATOM 4070 C CA . ALA A 1 511 ? 23.744 -9.728 26.448 1.00 31.16 511 ALA A CA 1
ATOM 4071 C C . ALA A 1 511 ? 24.411 -8.442 26.937 1.00 31.16 511 ALA A C 1
ATOM 4073 O O . ALA A 1 511 ? 24.216 -7.352 26.398 1.00 31.16 511 ALA A O 1
ATOM 4074 N N . THR A 1 512 ? 25.158 -8.591 28.023 1.00 40.81 512 THR A N 1
ATOM 4075 C CA . THR A 1 512 ? 25.982 -7.585 28.682 1.00 40.81 512 THR A CA 1
ATOM 4076 C C . THR A 1 512 ? 27.017 -7.004 27.719 1.00 40.81 512 THR A C 1
ATOM 4078 O O . THR A 1 512 ? 27.965 -7.676 27.334 1.00 40.81 512 THR A O 1
ATOM 4081 N N . THR A 1 513 ? 26.884 -5.720 27.384 1.00 30.11 513 THR A N 1
ATOM 4082 C CA . THR A 1 513 ? 28.026 -4.884 26.975 1.00 30.11 513 THR A CA 1
ATOM 4083 C C . THR A 1 513 ? 27.974 -3.530 27.694 1.00 30.11 513 THR A C 1
ATOM 4085 O O . THR A 1 513 ? 26.887 -3.040 28.019 1.00 30.11 513 THR A O 1
ATOM 4088 N N . PRO A 1 514 ? 29.140 -2.954 28.039 1.00 31.09 514 PRO A N 1
ATOM 4089 C CA . PRO A 1 514 ? 29.261 -1.982 29.115 1.00 31.09 514 PRO A CA 1
ATOM 4090 C C . PRO A 1 514 ? 28.859 -0.583 28.645 1.00 31.09 514 PRO A C 1
ATOM 4092 O O . PRO A 1 514 ? 29.399 -0.031 27.687 1.00 31.09 514 PRO A O 1
ATOM 4095 N N . ARG A 1 515 ? 27.889 0.009 29.345 1.00 31.88 515 ARG A N 1
ATOM 4096 C CA . ARG A 1 515 ? 27.409 1.369 29.092 1.00 31.88 515 ARG A CA 1
ATOM 4097 C C . ARG A 1 515 ? 28.375 2.361 29.748 1.00 31.88 515 ARG A C 1
ATOM 4099 O O . ARG A 1 515 ? 28.609 2.278 30.951 1.00 31.88 515 ARG A O 1
ATOM 4106 N N . LYS A 1 516 ? 28.924 3.294 28.958 1.00 31.50 516 LYS A N 1
ATOM 4107 C CA . LYS A 1 516 ? 29.755 4.414 29.437 1.00 31.50 516 LYS A CA 1
ATOM 4108 C C . LYS A 1 516 ? 29.044 5.145 30.584 1.00 31.50 516 LYS A C 1
ATOM 4110 O O . LYS A 1 516 ? 27.898 5.569 30.433 1.00 31.50 516 LYS A O 1
ATOM 4115 N N . SER A 1 517 ? 29.730 5.259 31.718 1.00 27.38 517 SER A N 1
ATOM 4116 C CA . SER A 1 517 ? 29.249 5.899 32.940 1.00 27.38 517 SER A CA 1
ATOM 4117 C C . SER A 1 517 ? 29.174 7.414 32.776 1.00 27.38 517 SER A C 1
ATOM 4119 O O . SER A 1 517 ? 30.164 8.059 32.437 1.00 27.38 517 SER A O 1
ATOM 4121 N N . TRP A 1 518 ? 28.003 7.975 33.058 1.00 31.03 518 TRP A N 1
ATOM 4122 C CA . TRP A 1 518 ? 27.793 9.409 33.212 1.00 31.03 518 TRP A CA 1
ATOM 4123 C C . TRP A 1 518 ? 28.347 9.859 34.574 1.00 31.03 518 TRP A C 1
ATOM 4125 O O . TRP A 1 518 ? 28.001 9.283 35.606 1.00 31.03 518 TRP A O 1
ATOM 4135 N N . THR A 1 519 ? 29.221 10.864 34.581 1.00 33.50 519 THR A N 1
ATOM 4136 C CA . THR A 1 519 ? 29.851 11.462 35.771 1.00 33.50 519 THR A CA 1
ATOM 4137 C C . THR A 1 519 ? 28.959 12.552 36.370 1.00 33.50 519 THR A C 1
ATOM 4139 O O . THR A 1 519 ? 29.305 13.730 36.358 1.00 33.50 519 THR A O 1
ATOM 4142 N N . GLY A 1 520 ? 27.780 12.162 36.854 1.00 46.62 520 GLY A N 1
ATOM 4143 C CA . GLY A 1 520 ? 26.933 13.012 37.694 1.00 46.62 520 GLY A CA 1
ATOM 4144 C C . GLY A 1 520 ? 27.185 12.765 39.188 1.00 46.62 520 GLY A C 1
ATOM 4145 O O . GLY A 1 520 ? 27.702 11.701 39.544 1.00 46.62 520 GLY A O 1
ATOM 4146 N N . PRO A 1 521 ? 26.823 13.710 40.077 1.00 42.03 521 PRO A N 1
ATOM 4147 C CA . PRO A 1 521 ? 26.956 13.536 41.523 1.00 42.03 521 PRO A CA 1
ATOM 4148 C C . PRO A 1 521 ? 26.236 12.263 41.996 1.00 42.03 521 PRO A C 1
ATOM 4150 O O . PRO A 1 521 ? 25.118 11.970 41.568 1.00 42.03 521 PRO A O 1
ATOM 4153 N N . LYS A 1 522 ? 26.908 11.477 42.851 1.00 46.06 522 LYS A N 1
ATOM 4154 C CA . LYS A 1 522 ? 26.403 10.188 43.347 1.00 46.06 522 LYS A CA 1
ATOM 4155 C C . LYS A 1 522 ? 25.032 10.378 44.020 1.00 46.06 522 LYS A C 1
ATOM 4157 O O . LYS A 1 522 ? 24.926 11.223 44.909 1.00 46.06 522 LYS A O 1
ATOM 4162 N N . PRO A 1 523 ? 24.006 9.590 43.652 1.00 53.41 523 PRO A N 1
ATOM 4163 C CA . PRO A 1 523 ? 22.712 9.648 44.320 1.00 53.41 523 PRO A CA 1
ATOM 4164 C C . PRO A 1 523 ? 22.855 9.217 45.787 1.00 53.41 523 PRO A C 1
ATOM 4166 O O . PRO A 1 523 ? 23.419 8.161 46.070 1.00 53.41 523 PRO A O 1
ATOM 4169 N N . GLN A 1 524 ? 22.356 10.037 46.713 1.00 56.53 524 GLN A N 1
ATOM 4170 C CA . GLN A 1 524 ? 22.265 9.709 48.138 1.00 56.53 524 GLN A CA 1
ATOM 4171 C C . GLN A 1 524 ? 20.999 8.861 48.378 1.00 56.53 524 GLN A C 1
ATOM 4173 O O . GLN A 1 524 ? 19.910 9.253 47.959 1.00 56.53 524 GLN A O 1
ATOM 4178 N N . GLY A 1 525 ? 21.148 7.691 49.011 1.00 73.25 525 GLY A N 1
ATOM 4179 C CA . GLY A 1 525 ? 20.051 6.764 49.342 1.00 73.25 525 GLY A CA 1
ATOM 4180 C C . GLY A 1 525 ? 20.071 5.427 48.581 1.00 73.25 525 GLY A C 1
ATOM 4181 O O . GLY A 1 525 ? 20.751 5.264 47.567 1.00 73.25 525 GLY A O 1
ATOM 4182 N N . LEU A 1 526 ? 19.322 4.445 49.084 1.00 79.38 526 LEU A N 1
ATOM 4183 C CA . LEU A 1 526 ? 19.127 3.113 48.513 1.00 79.38 526 LEU A CA 1
ATOM 4184 C C . LEU A 1 526 ? 18.390 3.220 47.172 1.00 79.38 526 LEU A C 1
ATOM 4186 O O . LEU A 1 526 ? 17.302 3.788 47.074 1.00 79.38 526 LEU A O 1
ATOM 4190 N N . CYS A 1 527 ? 19.017 2.667 46.138 1.00 85.25 527 CYS A N 1
ATOM 4191 C CA . CYS A 1 527 ? 18.604 2.784 44.746 1.00 85.25 527 CYS A CA 1
ATOM 4192 C C . CYS A 1 527 ? 17.911 1.485 44.321 1.00 85.25 527 CYS A C 1
ATOM 4194 O O . CYS A 1 527 ? 18.587 0.492 44.050 1.00 85.25 527 CYS A O 1
ATOM 4196 N N . LEU A 1 528 ? 16.578 1.465 44.297 1.00 84.56 528 LEU A N 1
ATOM 4197 C CA . LEU A 1 528 ? 15.814 0.259 43.936 1.00 84.56 528 LEU A CA 1
ATOM 4198 C C . LEU A 1 528 ? 15.450 0.216 42.448 1.00 84.56 528 LEU A C 1
ATOM 4200 O O . LEU A 1 528 ? 15.243 -0.865 41.890 1.00 84.56 528 LEU A O 1
ATOM 4204 N N . LEU A 1 529 ? 15.388 1.387 41.813 1.00 86.06 529 LEU A N 1
ATOM 4205 C CA . LEU A 1 529 ? 15.151 1.560 40.384 1.00 86.06 529 LEU A CA 1
ATOM 4206 C C . LEU A 1 529 ? 16.479 1.810 39.666 1.00 86.06 529 LEU A C 1
ATOM 4208 O O . LEU A 1 529 ? 17.414 2.380 40.236 1.00 86.06 529 LEU A O 1
ATOM 4212 N N . ASP A 1 530 ? 16.565 1.437 38.389 1.00 86.88 530 ASP A N 1
ATOM 4213 C CA . ASP A 1 530 ? 17.704 1.858 37.581 1.00 86.88 530 ASP A CA 1
ATOM 4214 C C . ASP A 1 530 ? 17.697 3.386 37.400 1.00 86.88 530 ASP A C 1
ATOM 4216 O O . ASP A 1 530 ? 16.652 4.040 37.383 1.00 86.88 530 ASP A O 1
ATOM 4220 N N . ASN A 1 531 ? 18.882 3.982 37.260 1.00 82.12 531 ASN A N 1
ATOM 4221 C CA . ASN A 1 531 ? 19.019 5.440 37.224 1.00 82.12 531 ASN A CA 1
ATOM 4222 C C . ASN A 1 531 ? 18.279 6.092 36.044 1.00 82.12 531 ASN A C 1
ATOM 4224 O O . ASN A 1 531 ? 17.842 7.234 36.167 1.00 82.12 531 ASN A O 1
ATOM 4228 N N . SER A 1 532 ? 18.111 5.384 34.921 1.00 82.19 532 SER A N 1
ATOM 4229 C CA . SER A 1 532 ? 17.382 5.909 33.763 1.00 82.19 532 SER A CA 1
ATOM 4230 C C . SER A 1 532 ? 15.880 5.954 34.044 1.00 82.19 532 SER A C 1
ATOM 4232 O O . SER A 1 532 ? 15.226 6.951 33.738 1.00 82.19 532 SER A O 1
ATOM 4234 N N . ARG A 1 533 ? 15.335 4.896 34.654 1.00 89.81 533 ARG A N 1
ATOM 4235 C CA . ARG A 1 533 ? 13.937 4.820 35.086 1.00 89.81 533 ARG A CA 1
ATOM 4236 C C . ARG A 1 533 ? 13.634 5.828 36.188 1.00 89.81 533 ARG A C 1
ATOM 4238 O O . ARG A 1 533 ? 12.661 6.565 36.056 1.00 89.81 533 ARG A O 1
ATOM 4245 N N . ALA A 1 534 ? 14.490 5.929 37.205 1.00 86.56 534 ALA A N 1
ATOM 4246 C CA . ALA A 1 534 ? 14.340 6.901 38.287 1.00 86.56 534 ALA A CA 1
ATOM 4247 C C . ALA A 1 534 ? 14.344 8.350 37.767 1.00 86.56 534 ALA A C 1
ATOM 4249 O O . ALA A 1 534 ? 13.522 9.156 38.189 1.00 86.56 534 ALA A O 1
ATOM 4250 N N . HIS A 1 535 ? 15.210 8.678 36.801 1.00 85.25 535 HIS A N 1
ATOM 4251 C CA . HIS A 1 535 ? 15.248 10.012 36.200 1.00 85.25 535 HIS A CA 1
ATOM 4252 C C . HIS A 1 535 ? 13.962 10.348 35.426 1.00 85.25 535 HIS A C 1
ATOM 4254 O O . HIS A 1 535 ? 13.380 11.414 35.622 1.00 85.25 535 HIS A O 1
ATOM 4260 N N . ASN A 1 536 ? 13.469 9.421 34.599 1.00 86.06 536 ASN A N 1
ATOM 4261 C CA . ASN A 1 536 ? 12.230 9.621 33.840 1.00 86.06 536 ASN A CA 1
ATOM 4262 C C . ASN A 1 536 ? 11.010 9.779 34.759 1.00 86.06 536 ASN A C 1
ATOM 4264 O O . ASN A 1 536 ? 10.163 10.640 34.521 1.00 86.06 536 ASN A O 1
ATOM 4268 N N . VAL A 1 537 ? 10.937 8.975 35.825 1.00 89.06 537 VAL A N 1
ATOM 4269 C CA . VAL A 1 537 ? 9.880 9.095 36.836 1.00 89.06 537 VAL A CA 1
ATOM 4270 C C . VAL A 1 537 ? 9.989 10.429 37.575 1.00 89.06 537 VAL A C 1
ATOM 4272 O O . VAL A 1 537 ? 8.976 11.100 37.738 1.00 89.06 537 VAL A O 1
ATOM 4275 N N . ALA A 1 538 ? 11.194 10.864 37.958 1.00 86.38 538 ALA A N 1
ATOM 4276 C CA . ALA A 1 538 ? 11.398 12.155 38.614 1.00 86.38 538 ALA A CA 1
ATOM 4277 C C . ALA A 1 538 ? 10.865 13.319 37.768 1.00 86.38 538 ALA A C 1
ATOM 4279 O O . ALA A 1 538 ? 10.141 14.162 38.284 1.00 86.38 538 ALA A O 1
ATOM 4280 N N . ILE A 1 539 ? 11.156 13.335 36.461 1.00 84.94 539 ILE A N 1
ATOM 4281 C CA . ILE A 1 539 ? 10.650 14.367 35.540 1.00 84.94 539 ILE A CA 1
ATOM 4282 C C . ILE A 1 539 ? 9.118 14.399 35.540 1.00 84.94 539 ILE A C 1
ATOM 4284 O O . ILE A 1 539 ? 8.525 15.474 35.620 1.00 84.94 539 ILE A O 1
ATOM 4288 N N . VAL A 1 540 ? 8.474 13.233 35.452 1.00 85.56 540 VAL A N 1
ATOM 4289 C CA . VAL A 1 540 ? 7.009 13.128 35.465 1.00 85.56 540 VAL A CA 1
ATOM 4290 C C . VAL A 1 540 ? 6.438 13.621 36.792 1.00 85.56 540 VAL A C 1
ATOM 4292 O O . VAL A 1 540 ? 5.526 14.443 36.792 1.00 85.56 540 VAL A O 1
ATOM 4295 N N . LEU A 1 541 ? 6.998 13.173 37.917 1.00 85.44 541 LEU A N 1
ATOM 4296 C CA . LEU A 1 541 ? 6.532 13.563 39.244 1.00 85.44 541 LEU A CA 1
ATOM 4297 C C . LEU A 1 541 ? 6.761 15.054 39.539 1.00 85.44 541 LEU A C 1
ATOM 4299 O O . LEU A 1 541 ? 6.020 15.621 40.331 1.00 85.44 541 LEU A O 1
ATOM 4303 N N . THR A 1 542 ? 7.753 15.704 38.926 1.00 83.81 542 THR A N 1
ATOM 4304 C CA . THR A 1 542 ? 7.978 17.160 39.050 1.00 83.81 542 THR A CA 1
ATOM 4305 C C . THR A 1 542 ? 6.981 17.982 38.232 1.00 83.81 542 THR A C 1
ATOM 4307 O O . THR A 1 542 ? 6.665 19.107 38.601 1.00 83.81 542 THR A O 1
ATOM 4310 N N . LYS A 1 543 ? 6.457 17.431 37.132 1.00 82.12 543 LYS A N 1
ATOM 4311 C CA . LYS A 1 543 ? 5.402 18.072 36.329 1.00 82.12 543 LYS A CA 1
ATOM 4312 C C . LYS A 1 543 ? 4.016 17.983 36.975 1.00 82.12 543 LYS A C 1
ATOM 4314 O O . LYS A 1 543 ? 3.110 18.702 36.566 1.00 82.12 543 LYS A O 1
ATOM 4319 N N . LEU A 1 544 ? 3.844 17.104 37.960 1.00 79.75 544 LEU A N 1
ATOM 4320 C CA . LEU A 1 544 ? 2.639 17.035 38.777 1.00 79.75 544 LEU A CA 1
ATOM 4321 C C . LEU A 1 544 ? 2.760 18.069 39.902 1.00 79.75 544 LEU A C 1
ATOM 4323 O O . LEU A 1 544 ? 3.680 18.005 40.711 1.00 79.75 544 LEU A O 1
ATOM 4327 N N . ALA A 1 545 ? 1.823 19.011 39.972 1.00 67.06 545 ALA A N 1
ATOM 4328 C CA . ALA A 1 545 ? 1.847 20.115 40.938 1.00 67.06 545 ALA A CA 1
ATOM 4329 C C . ALA A 1 545 ? 1.492 19.710 42.392 1.00 67.06 545 ALA A C 1
ATOM 4331 O O . ALA A 1 545 ? 1.132 20.568 43.190 1.00 67.06 545 ALA A O 1
ATOM 4332 N N . MET A 1 546 ? 1.537 18.419 42.742 1.00 76.31 546 MET A N 1
ATOM 4333 C CA . MET A 1 546 ? 0.998 17.880 44.002 1.00 76.31 546 MET A CA 1
ATOM 4334 C C . MET A 1 546 ? 1.792 16.686 44.534 1.00 76.31 546 MET A C 1
ATOM 4336 O O . MET A 1 546 ? 2.581 16.063 43.813 1.00 76.31 546 MET A O 1
ATOM 4340 N N . SER A 1 547 ? 1.535 16.318 45.791 1.00 85.00 547 SER A N 1
ATOM 4341 C CA . SER A 1 547 ? 2.158 15.141 46.387 1.00 85.00 547 SER A CA 1
ATOM 4342 C C . SER A 1 547 ? 1.553 13.842 45.841 1.00 85.00 547 SER A C 1
ATOM 4344 O O . SER A 1 547 ? 0.364 13.730 45.537 1.00 85.00 547 SER A O 1
ATOM 4346 N N . THR A 1 548 ? 2.371 12.793 45.760 1.00 85.38 548 THR A N 1
ATOM 4347 C CA . THR A 1 548 ? 1.912 11.465 45.324 1.00 85.38 548 THR A CA 1
ATOM 4348 C C . THR A 1 548 ? 0.952 10.808 46.320 1.00 85.38 548 THR A C 1
ATOM 4350 O O . THR A 1 548 ? 0.206 9.907 45.936 1.00 85.38 548 THR A O 1
ATOM 4353 N N . LYS A 1 549 ? 0.928 11.267 47.581 1.00 86.50 549 LYS A N 1
ATOM 4354 C CA . LYS A 1 549 ? -0.032 10.834 48.609 1.00 86.50 549 LYS A CA 1
ATOM 4355 C C . LYS A 1 549 ? -1.433 11.373 48.317 1.00 86.50 549 LYS A C 1
ATOM 4357 O O . LYS A 1 549 ? -2.365 10.577 48.236 1.00 86.50 549 LYS A O 1
ATOM 4362 N N . GLU A 1 550 ? -1.557 12.678 48.079 1.00 85.94 550 GLU A N 1
ATOM 4363 C CA . GLU A 1 550 ? -2.827 13.328 47.715 1.00 85.94 550 GLU A CA 1
ATOM 4364 C C . GLU A 1 550 ? -3.370 12.776 46.397 1.00 85.94 550 GLU A C 1
ATOM 4366 O O . GLU A 1 550 ? -4.539 12.410 46.310 1.00 85.94 550 GLU A O 1
ATOM 4371 N N . LEU A 1 551 ? -2.499 12.603 45.397 1.00 86.06 551 LEU A N 1
ATOM 4372 C CA . LEU A 1 551 ? -2.874 12.022 44.109 1.00 86.06 551 LEU A CA 1
ATOM 4373 C C . LEU A 1 551 ? -3.375 10.575 44.250 1.00 86.06 551 LEU A C 1
ATOM 4375 O O . LEU A 1 551 ? -4.390 10.204 43.662 1.00 86.06 551 LEU A O 1
ATOM 4379 N N . SER A 1 552 ? -2.695 9.754 45.059 1.00 87.50 552 SER A N 1
ATOM 4380 C CA . SER A 1 552 ? -3.132 8.380 45.345 1.00 87.50 552 SER A CA 1
ATOM 4381 C C . SER A 1 552 ? -4.478 8.351 46.066 1.00 87.50 552 SER A C 1
ATOM 4383 O O . SER A 1 552 ? -5.334 7.528 45.738 1.00 87.50 552 SER A O 1
ATOM 4385 N N . GLN A 1 553 ? -4.707 9.269 47.006 1.00 88.25 553 GLN A N 1
ATOM 4386 C CA . GLN A 1 553 ? -5.975 9.385 47.718 1.00 88.25 553 GLN A CA 1
ATOM 4387 C C . GLN A 1 553 ? -7.116 9.840 46.801 1.00 88.25 553 GLN A C 1
ATOM 4389 O O . GLN A 1 553 ? -8.167 9.204 46.804 1.00 88.25 553 GLN A O 1
ATOM 4394 N N . ALA A 1 554 ? -6.905 10.853 45.960 1.00 87.00 554 ALA A N 1
ATOM 4395 C CA . ALA A 1 554 ? -7.913 11.311 45.005 1.00 87.00 554 ALA A CA 1
ATOM 4396 C C . ALA A 1 554 ? -8.304 10.206 44.011 1.00 87.00 554 ALA A C 1
ATOM 4398 O O . ALA A 1 554 ? -9.487 9.958 43.789 1.00 87.00 554 ALA A O 1
ATOM 4399 N N . ILE A 1 555 ? -7.326 9.446 43.497 1.00 88.06 555 ILE A N 1
ATOM 4400 C CA . ILE A 1 555 ? -7.578 8.283 42.626 1.00 88.06 555 ILE A CA 1
ATOM 4401 C C . ILE A 1 555 ? -8.320 7.160 43.377 1.00 88.06 555 ILE A C 1
ATOM 4403 O O . ILE A 1 555 ? -9.168 6.473 42.803 1.00 88.06 555 ILE A O 1
ATOM 4407 N N . ARG A 1 556 ? -8.038 6.952 44.669 1.00 87.88 556 ARG A N 1
ATOM 4408 C CA . ARG A 1 556 ? -8.759 5.979 45.515 1.00 87.88 556 ARG A CA 1
ATOM 4409 C C . ARG A 1 556 ? -10.202 6.385 45.794 1.00 87.88 556 ARG A C 1
ATOM 4411 O O . ARG A 1 556 ? -11.054 5.504 45.877 1.00 87.88 556 ARG A O 1
ATOM 4418 N N . LEU A 1 557 ? -10.462 7.676 45.936 1.00 89.12 557 LEU A N 1
ATOM 4419 C CA . LEU A 1 557 ? -11.789 8.203 46.243 1.00 89.12 557 LEU A CA 1
ATOM 4420 C C . LEU A 1 557 ? -12.606 8.547 44.991 1.00 89.12 557 LEU A C 1
ATOM 4422 O O . LEU A 1 557 ? -13.765 8.907 45.135 1.00 89.12 557 LEU A O 1
ATOM 4426 N N . PHE A 1 558 ? -12.033 8.402 43.788 1.00 87.56 558 PHE A N 1
ATOM 4427 C CA . PHE A 1 558 ? -12.644 8.865 42.534 1.00 87.56 558 PHE A CA 1
ATOM 4428 C C . PHE A 1 558 ? -13.116 10.321 42.626 1.00 87.56 558 PHE A C 1
ATOM 4430 O O . PHE A 1 558 ? -14.208 10.668 42.189 1.00 87.56 558 PHE A O 1
ATOM 4437 N N . ASP A 1 559 ? -12.279 11.174 43.213 1.00 84.44 559 ASP A N 1
ATOM 4438 C CA . ASP A 1 559 ? -12.572 12.597 43.331 1.00 84.44 559 ASP A CA 1
ATOM 4439 C C . ASP A 1 559 ? -12.458 13.292 41.963 1.00 84.44 559 ASP A C 1
ATOM 4441 O O . ASP A 1 559 ? -11.373 13.682 41.529 1.00 84.44 559 ASP A O 1
ATOM 4445 N N . THR A 1 560 ? -13.592 13.409 41.274 1.00 79.81 560 THR A N 1
ATOM 4446 C CA . THR A 1 560 ? -13.738 14.128 39.999 1.00 79.81 560 THR A CA 1
ATOM 4447 C C . THR A 1 560 ? -14.158 15.588 40.181 1.00 79.81 560 THR A C 1
ATOM 4449 O O . THR A 1 560 ? -14.247 16.312 39.194 1.00 79.81 560 THR A O 1
ATOM 4452 N N . GLY A 1 561 ? -14.462 16.020 41.412 1.00 72.00 561 GLY A N 1
ATOM 4453 C CA . GLY A 1 561 ? -14.904 17.387 41.719 1.00 72.00 561 GLY A CA 1
ATOM 4454 C C . GLY A 1 561 ? -13.746 18.355 41.969 1.00 72.00 561 GLY A C 1
ATOM 4455 O O . GLY A 1 561 ? -13.913 19.572 41.896 1.00 72.00 561 GLY A O 1
ATOM 4456 N N . SER A 1 562 ? -12.560 17.818 42.243 1.00 76.31 562 SER A N 1
ATOM 4457 C CA . SER A 1 562 ? -11.340 18.589 42.441 1.00 76.31 562 SER A CA 1
ATOM 4458 C C . SER A 1 562 ? -10.880 19.312 41.166 1.00 76.31 562 SER A C 1
ATOM 4460 O O . SER A 1 562 ? -10.425 18.693 40.207 1.00 76.31 562 SER A O 1
ATOM 4462 N N . THR A 1 563 ? -10.891 20.649 41.190 1.00 69.38 563 THR A N 1
ATOM 4463 C CA . THR A 1 563 ? -10.477 21.530 40.072 1.00 69.38 563 THR A CA 1
ATOM 4464 C C . THR A 1 563 ? -9.018 21.355 39.635 1.00 69.38 563 THR A C 1
ATOM 4466 O O . THR A 1 563 ? -8.637 21.741 38.530 1.00 69.38 563 THR A O 1
ATOM 4469 N N . TRP A 1 564 ? -8.186 20.765 40.491 1.00 76.12 564 TRP A N 1
ATOM 4470 C CA . TRP A 1 564 ? -6.760 20.557 40.258 1.00 76.12 564 TRP A CA 1
ATOM 4471 C C . TRP A 1 564 ? -6.435 19.226 39.557 1.00 76.12 564 TRP A C 1
ATOM 4473 O O . TRP A 1 564 ? -5.348 19.083 38.983 1.00 76.12 564 TRP A O 1
ATOM 4483 N N . LEU A 1 565 ? -7.339 18.238 39.577 1.00 81.69 565 LEU A N 1
ATOM 4484 C CA . LEU A 1 565 ? -7.118 16.935 38.950 1.00 81.69 565 LEU A CA 1
ATOM 4485 C C . LEU A 1 565 ? -7.747 16.918 37.554 1.00 81.69 565 LEU A C 1
ATOM 4487 O O . LEU A 1 565 ? -8.961 16.912 37.406 1.00 81.69 565 LEU A O 1
ATOM 4491 N N . ARG A 1 566 ? -6.910 16.891 36.513 1.00 83.25 566 ARG A N 1
ATOM 4492 C CA . ARG A 1 566 ? -7.345 16.871 35.107 1.00 83.25 566 ARG A CA 1
ATOM 4493 C C . ARG A 1 566 ? -6.936 15.569 34.430 1.00 83.25 566 ARG A C 1
ATOM 4495 O O . ARG A 1 566 ? -5.973 14.925 34.853 1.00 83.25 566 ARG A O 1
ATOM 4502 N N . ALA A 1 567 ? -7.621 15.220 33.343 1.00 84.25 567 ALA A N 1
ATOM 4503 C CA . ALA A 1 567 ? -7.325 14.023 32.554 1.00 84.25 567 ALA A CA 1
ATOM 4504 C C . ALA A 1 567 ? -5.845 13.944 32.119 1.00 84.25 567 ALA A C 1
ATOM 4506 O O . ALA A 1 567 ? -5.230 12.883 32.234 1.00 84.25 567 ALA A O 1
ATOM 4507 N N . ASP A 1 568 ? -5.245 15.077 31.742 1.00 83.12 568 ASP A N 1
ATOM 4508 C CA . ASP A 1 568 ? -3.831 15.176 31.351 1.00 83.12 568 ASP A CA 1
ATOM 4509 C C . ASP A 1 568 ? -2.868 14.812 32.493 1.00 83.12 568 ASP A C 1
ATOM 4511 O O . ASP A 1 568 ? -1.821 14.201 32.270 1.00 83.12 568 ASP A O 1
ATOM 4515 N N . HIS A 1 569 ? -3.222 15.143 33.742 1.00 84.81 569 HIS A N 1
ATOM 4516 C CA . HIS A 1 569 ? -2.412 14.804 34.916 1.00 84.81 569 HIS A CA 1
ATOM 4517 C C . HIS A 1 569 ? -2.425 13.284 35.166 1.00 84.81 569 HIS A C 1
ATOM 4519 O O . HIS A 1 569 ? -1.390 12.693 35.484 1.00 84.81 569 HIS A O 1
ATOM 4525 N N . VAL A 1 570 ? -3.576 12.631 34.963 1.00 85.31 570 VAL A N 1
ATOM 4526 C CA . VAL A 1 570 ? -3.734 11.169 35.085 1.00 85.31 570 VAL A CA 1
ATOM 4527 C C . VAL A 1 570 ? -3.046 10.431 33.926 1.00 85.31 570 VAL A C 1
ATOM 4529 O O . VAL A 1 570 ? -2.446 9.369 34.115 1.00 85.31 570 VAL A O 1
ATOM 4532 N N . GLU A 1 571 ? -3.064 11.007 32.723 1.00 85.12 571 GLU A N 1
ATOM 4533 C CA . GLU A 1 571 ? -2.322 10.489 31.572 1.00 85.12 571 GLU A CA 1
ATOM 4534 C C . GLU A 1 571 ? -0.809 10.541 31.801 1.00 85.12 571 GLU A C 1
ATOM 4536 O O . GLU A 1 571 ? -0.121 9.536 31.611 1.00 85.12 571 GLU A O 1
ATOM 4541 N N . LEU A 1 572 ? -0.298 11.667 32.303 1.00 84.06 572 LEU A N 1
ATOM 4542 C CA . LEU A 1 572 ? 1.114 11.811 32.638 1.00 84.06 572 LEU A CA 1
ATOM 4543 C C . LEU A 1 572 ? 1.541 10.822 33.738 1.00 84.06 572 LEU A C 1
ATOM 4545 O O . LEU A 1 572 ? 2.601 10.200 33.636 1.00 84.06 572 LEU A O 1
ATOM 4549 N N . LEU A 1 573 ? 0.687 10.605 34.747 1.00 83.62 573 LEU A N 1
ATOM 4550 C CA . LEU A 1 573 ? 0.915 9.634 35.823 1.00 83.62 573 LEU A CA 1
ATOM 4551 C C . LEU A 1 573 ? 1.060 8.194 35.309 1.00 83.62 573 LEU A C 1
ATOM 4553 O O . LEU A 1 573 ? 1.829 7.420 35.877 1.00 83.62 573 LEU A O 1
ATOM 4557 N N . THR A 1 574 ? 0.380 7.831 34.216 1.00 84.06 574 THR A N 1
ATOM 4558 C CA . THR A 1 574 ? 0.422 6.468 33.653 1.00 84.06 574 THR A CA 1
ATOM 4559 C C . THR A 1 574 ? 1.852 6.044 33.283 1.00 84.06 574 THR A C 1
ATOM 4561 O O . THR A 1 574 ? 2.210 4.878 33.434 1.00 84.06 574 THR A O 1
ATOM 4564 N N . VAL A 1 575 ? 2.709 6.992 32.884 1.00 83.00 575 VAL A N 1
ATOM 4565 C CA . VAL A 1 575 ? 4.127 6.750 32.548 1.00 83.00 575 VAL A CA 1
ATOM 4566 C C . VAL A 1 575 ? 4.993 6.505 33.797 1.00 83.00 575 VAL A C 1
ATOM 4568 O O . VAL A 1 575 ? 5.991 5.773 33.742 1.00 83.00 575 VAL A O 1
ATOM 4571 N N . ALA A 1 576 ? 4.603 7.092 34.932 1.00 84.25 576 ALA A N 1
ATOM 4572 C CA . ALA A 1 576 ? 5.292 6.994 36.218 1.00 84.25 576 ALA A CA 1
ATOM 4573 C C . ALA A 1 576 ? 4.762 5.879 37.130 1.00 84.25 576 ALA A C 1
ATOM 4575 O O . ALA A 1 576 ? 5.278 5.709 38.232 1.00 84.25 576 ALA A O 1
ATOM 4576 N N . MET A 1 577 ? 3.762 5.106 36.700 1.00 87.69 577 MET A N 1
ATOM 4577 C CA . MET A 1 577 ? 3.250 4.002 37.505 1.00 87.69 577 MET A CA 1
ATOM 4578 C C . MET A 1 577 ? 4.310 2.904 37.699 1.00 87.69 577 MET A C 1
ATOM 4580 O O . MET A 1 577 ? 4.955 2.507 36.719 1.00 87.69 577 MET A O 1
ATOM 4584 N N . PRO A 1 578 ? 4.498 2.398 38.935 1.00 87.94 578 PRO A N 1
ATOM 4585 C CA . PRO A 1 578 ? 5.387 1.272 39.183 1.00 87.94 578 PRO A CA 1
ATOM 4586 C C . PRO A 1 578 ? 4.851 0.013 38.497 1.00 87.94 578 PRO A C 1
ATOM 4588 O O . PRO A 1 578 ? 3.664 -0.305 38.578 1.00 87.94 578 PRO A O 1
ATOM 4591 N N . THR A 1 579 ? 5.737 -0.731 37.839 1.00 87.75 579 THR A N 1
ATOM 4592 C CA . THR A 1 579 ? 5.439 -2.096 37.382 1.00 87.75 579 THR A CA 1
ATOM 4593 C C . THR A 1 579 ? 5.242 -3.026 38.579 1.00 87.75 579 THR A C 1
ATOM 4595 O O . THR A 1 579 ? 5.706 -2.734 39.680 1.00 87.75 579 THR A O 1
ATOM 4598 N N . THR A 1 580 ? 4.625 -4.192 38.373 1.00 84.00 580 THR A N 1
ATOM 4599 C CA . THR A 1 580 ? 4.415 -5.179 39.446 1.00 84.00 580 THR A CA 1
ATOM 4600 C C . THR A 1 580 ? 5.723 -5.538 40.158 1.00 84.00 580 THR A C 1
ATOM 4602 O O . THR A 1 580 ? 5.775 -5.542 41.382 1.00 84.00 580 THR A O 1
ATOM 4605 N N . SER A 1 581 ? 6.814 -5.736 39.405 1.00 85.38 581 SER A N 1
ATOM 4606 C CA . SER A 1 581 ? 8.138 -6.007 39.980 1.00 85.38 581 SER A CA 1
ATOM 4607 C C . SER A 1 581 ? 8.718 -4.818 40.754 1.00 85.38 581 SER A C 1
ATOM 4609 O O . SER A 1 581 ? 9.416 -5.036 41.743 1.00 85.38 581 SER A O 1
ATOM 4611 N N . GLU A 1 582 ? 8.519 -3.582 40.290 1.00 89.75 582 GLU A N 1
ATOM 4612 C CA . GLU A 1 582 ? 9.004 -2.377 40.978 1.00 89.75 582 GLU A CA 1
ATOM 4613 C C . GLU A 1 582 ? 8.211 -2.148 42.271 1.00 89.75 582 GLU A C 1
ATOM 4615 O O . GLU A 1 582 ? 8.805 -1.909 43.321 1.00 89.75 582 GLU A O 1
ATOM 4620 N N . ALA A 1 583 ? 6.886 -2.311 42.219 1.00 88.06 583 ALA A N 1
ATOM 4621 C CA . ALA A 1 583 ? 5.996 -2.186 43.365 1.00 88.06 583 ALA A CA 1
ATOM 4622 C C . ALA A 1 583 ? 6.348 -3.194 44.467 1.00 88.06 583 ALA A C 1
ATOM 4624 O O . ALA A 1 583 ? 6.457 -2.802 45.625 1.00 88.06 583 ALA A O 1
ATOM 4625 N N . THR A 1 584 ? 6.611 -4.464 44.130 1.00 87.56 584 THR A N 1
ATOM 4626 C CA . THR A 1 584 ? 7.038 -5.471 45.120 1.00 87.56 584 THR A CA 1
ATOM 4627 C C . THR A 1 584 ? 8.347 -5.076 45.810 1.00 87.56 584 THR A C 1
ATOM 4629 O O . THR A 1 584 ? 8.448 -5.177 47.030 1.00 87.56 584 THR A O 1
ATOM 4632 N N . LYS A 1 585 ? 9.340 -4.578 45.058 1.00 87.44 585 LYS A N 1
ATOM 4633 C CA . LYS A 1 585 ? 10.632 -4.137 45.619 1.00 87.44 585 LYS A CA 1
ATOM 4634 C C . LYS A 1 585 ? 10.490 -2.909 46.518 1.00 87.44 585 LYS A C 1
ATOM 4636 O O . LYS A 1 585 ? 11.125 -2.849 47.570 1.00 87.44 585 LYS A O 1
ATOM 4641 N N . LEU A 1 586 ? 9.667 -1.945 46.108 1.00 88.44 586 LEU A N 1
ATOM 4642 C CA . LEU A 1 586 ? 9.390 -0.728 46.870 1.00 88.44 586 LEU A CA 1
ATOM 4643 C C . LEU A 1 586 ? 8.626 -1.051 48.162 1.00 88.44 586 LEU A C 1
ATOM 4645 O O . LEU A 1 586 ? 9.033 -0.617 49.236 1.00 88.44 586 LEU A O 1
ATOM 4649 N N . LEU A 1 587 ? 7.583 -1.883 48.084 1.00 88.44 587 LEU A N 1
ATOM 4650 C CA . LEU A 1 587 ? 6.792 -2.303 49.245 1.00 88.44 587 LEU A CA 1
ATOM 4651 C C . LEU A 1 587 ? 7.607 -3.138 50.242 1.00 88.44 587 LEU A C 1
ATOM 4653 O O . LEU A 1 587 ? 7.449 -2.951 51.444 1.00 88.44 587 LEU A O 1
ATOM 4657 N N . ALA A 1 588 ? 8.527 -3.987 49.770 1.00 87.25 588 ALA A N 1
ATOM 4658 C CA . ALA A 1 588 ? 9.432 -4.755 50.632 1.00 87.25 588 ALA A CA 1
ATOM 4659 C C . ALA A 1 588 ? 10.412 -3.881 51.441 1.00 87.25 588 ALA A C 1
ATOM 4661 O O . ALA A 1 588 ? 10.991 -4.348 52.418 1.00 87.25 588 ALA A O 1
ATOM 4662 N N . ASN A 1 589 ? 10.606 -2.619 51.044 1.00 85.94 589 ASN A N 1
ATOM 4663 C CA . ASN A 1 589 ? 11.466 -1.651 51.730 1.00 85.94 589 ASN A CA 1
ATOM 4664 C C . ASN A 1 589 ? 10.670 -0.479 52.328 1.00 85.94 589 ASN A C 1
ATOM 4666 O O . ASN A 1 589 ? 11.257 0.546 52.676 1.00 85.94 589 ASN A O 1
ATOM 4670 N N . LYS A 1 590 ? 9.345 -0.618 52.462 1.00 82.00 590 LYS A N 1
ATOM 4671 C CA . LYS A 1 590 ? 8.458 0.439 52.968 1.00 82.00 590 LYS A CA 1
ATOM 4672 C C . LYS A 1 590 ? 8.828 0.889 54.387 1.00 82.00 590 LYS A C 1
ATOM 4674 O O . LYS A 1 590 ? 8.807 2.081 54.660 1.00 82.00 590 LYS A O 1
ATOM 4679 N N . ASP A 1 591 ? 9.253 -0.036 55.247 1.00 83.25 591 ASP A N 1
ATOM 4680 C CA . ASP A 1 591 ? 9.653 0.260 56.634 1.00 83.25 591 ASP A CA 1
ATOM 4681 C C . ASP A 1 591 ? 11.032 0.945 56.735 1.00 83.25 591 ASP A C 1
ATOM 4683 O O . ASP A 1 591 ? 11.466 1.331 57.816 1.00 83.25 591 ASP A O 1
ATOM 4687 N N . LYS A 1 592 ? 11.735 1.109 55.604 1.00 83.56 592 LYS A N 1
ATOM 4688 C CA . LYS A 1 592 ? 13.037 1.787 55.496 1.00 83.56 592 LYS A CA 1
ATOM 4689 C C . LYS A 1 592 ? 12.965 3.018 54.584 1.00 83.56 592 LYS A C 1
ATOM 4691 O O . LYS A 1 592 ? 13.952 3.350 53.926 1.00 83.56 592 LYS A O 1
ATOM 4696 N N . GLU A 1 593 ? 11.814 3.694 54.538 1.00 82.00 593 GLU A N 1
ATOM 4697 C CA . GLU A 1 593 ? 11.522 4.845 53.661 1.00 82.00 593 GLU A CA 1
ATOM 4698 C C . GLU A 1 593 ? 12.582 5.963 53.739 1.00 82.00 593 GLU A C 1
ATOM 4700 O O . GLU A 1 593 ? 12.932 6.580 52.727 1.00 82.00 593 GLU A O 1
ATOM 4705 N N . GLU A 1 594 ? 13.152 6.183 54.925 1.00 78.00 594 GLU A N 1
ATOM 4706 C CA . GLU A 1 594 ? 14.205 7.176 55.167 1.00 78.00 594 GLU A CA 1
ATOM 4707 C C . GLU A 1 594 ? 15.513 6.854 54.436 1.00 78.00 594 GLU A C 1
ATOM 4709 O O . GLU A 1 594 ? 16.243 7.762 54.042 1.00 78.00 594 GLU A O 1
ATOM 4714 N N . THR A 1 595 ? 15.777 5.569 54.184 1.00 80.94 595 THR A N 1
ATOM 4715 C CA . THR A 1 595 ? 16.976 5.115 53.475 1.00 80.94 595 THR A CA 1
ATOM 4716 C C . THR A 1 595 ? 16.812 5.146 51.959 1.00 80.94 595 THR A C 1
ATOM 4718 O O . THR A 1 595 ? 17.817 5.076 51.260 1.00 80.94 595 THR A O 1
ATOM 4721 N N . LEU A 1 596 ? 15.585 5.261 51.433 1.00 86.31 596 LEU A N 1
ATOM 4722 C CA . LEU A 1 596 ? 15.312 5.303 49.995 1.00 86.31 596 LEU A CA 1
ATOM 4723 C C . LEU A 1 596 ? 15.678 6.660 49.390 1.00 86.31 596 LEU A C 1
ATOM 4725 O O . LEU A 1 596 ? 15.505 7.709 50.014 1.00 86.31 596 LEU A O 1
ATOM 4729 N N . ARG A 1 597 ? 16.126 6.635 48.133 1.00 86.25 597 ARG A N 1
ATOM 4730 C CA . ARG A 1 597 ? 16.267 7.840 47.308 1.00 86.25 597 ARG A CA 1
ATOM 4731 C C . ARG A 1 597 ? 14.890 8.511 47.107 1.00 86.25 597 ARG A C 1
ATOM 4733 O O . ARG A 1 597 ? 13.854 7.847 47.107 1.00 86.25 597 ARG A O 1
ATOM 4740 N N . ASP A 1 598 ? 14.879 9.838 46.943 1.00 84.62 598 ASP A N 1
ATOM 4741 C CA . ASP A 1 598 ? 13.660 10.672 46.884 1.00 84.62 598 ASP A CA 1
ATOM 4742 C C . ASP A 1 598 ? 12.595 10.168 45.890 1.00 84.62 598 ASP A C 1
ATOM 4744 O O . ASP A 1 598 ? 11.407 10.116 46.204 1.00 84.62 598 ASP A O 1
ATOM 4748 N N . VAL A 1 599 ? 13.007 9.725 44.700 1.00 88.00 599 VAL A N 1
ATOM 4749 C CA . VAL A 1 599 ? 12.079 9.238 43.665 1.00 88.00 599 VAL A CA 1
ATOM 4750 C C . VAL A 1 599 ? 11.355 7.970 44.124 1.00 88.00 599 VAL A C 1
ATOM 4752 O O . VAL A 1 599 ? 10.133 7.882 44.025 1.00 88.00 599 VAL A O 1
ATOM 4755 N N . GLU A 1 600 ? 12.093 7.005 44.668 1.00 89.50 600 GLU A N 1
ATOM 4756 C CA . GLU A 1 600 ? 11.582 5.749 45.208 1.00 89.50 600 GLU A CA 1
ATOM 4757 C C . GLU A 1 600 ? 10.616 6.001 46.372 1.00 89.50 600 GLU A C 1
ATOM 4759 O O . GLU A 1 600 ? 9.538 5.405 46.417 1.00 89.50 600 GLU A O 1
ATOM 4764 N N . ARG A 1 601 ? 10.948 6.951 47.258 1.00 88.19 601 ARG A N 1
ATOM 4765 C CA . ARG A 1 601 ? 10.064 7.399 48.342 1.00 88.19 601 ARG A CA 1
ATOM 4766 C C . ARG A 1 601 ? 8.747 7.955 47.798 1.00 88.19 601 ARG A C 1
ATOM 4768 O O . ARG A 1 601 ? 7.667 7.536 48.213 1.00 88.19 601 ARG A O 1
ATOM 4775 N N . ARG A 1 602 ? 8.822 8.857 46.816 1.00 88.62 602 ARG A N 1
ATOM 4776 C CA . ARG A 1 602 ? 7.645 9.473 46.184 1.00 88.62 602 ARG A CA 1
ATOM 4777 C C . ARG A 1 602 ? 6.788 8.459 45.420 1.00 88.62 602 ARG A C 1
ATOM 4779 O O . ARG A 1 602 ? 5.594 8.696 45.272 1.00 88.62 602 ARG A O 1
ATOM 4786 N N . MET A 1 603 ? 7.327 7.323 44.981 1.00 90.25 603 MET A N 1
ATOM 4787 C CA . MET A 1 603 ? 6.550 6.267 44.316 1.00 90.25 603 MET A CA 1
ATOM 4788 C C . MET A 1 603 ? 5.784 5.334 45.268 1.00 90.25 603 MET A C 1
ATOM 4790 O O . MET A 1 603 ? 4.824 4.695 44.830 1.00 90.25 603 MET A O 1
ATOM 4794 N N . LEU A 1 604 ? 6.150 5.248 46.554 1.00 89.44 604 LEU A N 1
ATOM 4795 C CA . LEU A 1 604 ? 5.506 4.339 47.518 1.00 89.44 604 LEU A CA 1
ATOM 4796 C C . LEU A 1 604 ? 3.968 4.471 47.573 1.00 89.44 604 LEU A C 1
ATOM 4798 O O . LEU A 1 604 ? 3.290 3.440 47.515 1.00 89.44 604 LEU A O 1
ATOM 4802 N N . PRO A 1 605 ? 3.371 5.683 47.601 1.00 88.81 605 PRO A N 1
ATOM 4803 C CA . PRO A 1 605 ? 1.913 5.841 47.624 1.00 88.81 605 PRO A CA 1
ATOM 4804 C C . PRO A 1 605 ? 1.205 5.321 46.363 1.00 88.81 605 PRO A C 1
ATOM 4806 O O . PRO A 1 605 ? 0.012 5.011 46.414 1.00 88.81 605 PRO A O 1
ATOM 4809 N N . LEU A 1 606 ? 1.923 5.212 45.240 1.00 89.38 606 LEU A N 1
ATOM 4810 C CA . LEU A 1 606 ? 1.395 4.766 43.946 1.00 89.38 606 LEU A CA 1
ATOM 4811 C C . LEU A 1 606 ? 1.413 3.236 43.796 1.00 89.38 606 LEU A C 1
ATOM 4813 O O . LEU A 1 606 ? 0.648 2.695 43.004 1.00 89.38 606 LEU A O 1
ATOM 4817 N N . CYS A 1 607 ? 2.233 2.526 44.581 1.00 88.12 607 CYS A N 1
ATOM 4818 C CA . CYS A 1 607 ? 2.414 1.068 44.486 1.00 88.12 607 CYS A CA 1
ATOM 4819 C C . CYS A 1 607 ? 1.127 0.270 44.738 1.00 88.12 607 CYS A C 1
ATOM 4821 O O . CYS A 1 607 ? 0.978 -0.843 44.245 1.00 88.12 607 CYS A O 1
ATOM 4823 N N . ASN A 1 608 ? 0.187 0.851 45.486 1.00 82.62 608 ASN A N 1
ATOM 4824 C CA . ASN A 1 608 ? -1.080 0.216 45.841 1.00 82.62 608 ASN A CA 1
ATOM 4825 C C . ASN A 1 608 ? -2.256 0.684 44.959 1.00 82.62 608 ASN A C 1
ATOM 4827 O O . ASN A 1 608 ? -3.412 0.460 45.321 1.00 82.62 608 ASN A O 1
ATOM 4831 N N . LEU A 1 609 ? -1.996 1.395 43.855 1.00 86.56 609 LEU A N 1
ATOM 4832 C CA . LEU A 1 609 ? -3.024 1.792 42.891 1.00 86.56 609 LEU A CA 1
ATOM 4833 C C . LEU A 1 609 ? -3.120 0.755 41.772 1.00 86.56 609 LEU A C 1
ATOM 4835 O O . LEU A 1 609 ? -2.141 0.459 41.092 1.00 86.56 609 LEU A O 1
ATOM 4839 N N . SER A 1 610 ? -4.322 0.233 41.535 1.00 85.06 610 SER A N 1
ATOM 4840 C CA . SER A 1 610 ? -4.557 -0.655 40.395 1.00 85.06 610 SER A CA 1
ATOM 4841 C C . SER A 1 610 ? -4.542 0.140 39.078 1.00 85.06 610 SER A C 1
ATOM 4843 O O . SER A 1 610 ? -5.210 1.179 39.013 1.00 85.06 610 SER A O 1
ATOM 4845 N N . PRO A 1 611 ? -3.922 -0.369 37.998 1.00 80.38 611 PRO A N 1
ATOM 4846 C CA . PRO A 1 611 ? -3.978 0.260 36.675 1.00 80.38 611 PRO A CA 1
ATOM 4847 C C . PRO A 1 611 ? -5.406 0.491 36.159 1.00 80.38 611 PRO A C 1
ATOM 4849 O O . PRO A 1 611 ? -5.669 1.491 35.497 1.00 80.38 611 PRO A O 1
ATOM 4852 N N . ALA A 1 612 ? -6.346 -0.400 36.496 1.00 83.81 612 ALA A N 1
ATOM 4853 C CA . ALA A 1 612 ? -7.757 -0.262 36.132 1.00 83.81 612 ALA A CA 1
ATOM 4854 C C . ALA A 1 612 ? -8.377 1.025 36.704 1.00 83.81 612 ALA A C 1
ATOM 4856 O O . ALA A 1 612 ? -9.002 1.789 35.979 1.00 83.81 612 ALA A O 1
ATOM 4857 N N . ARG A 1 613 ? -8.124 1.322 37.981 1.00 88.06 613 ARG A N 1
ATOM 4858 C CA . ARG A 1 613 ? -8.628 2.525 38.663 1.00 88.06 613 ARG A CA 1
ATOM 4859 C C . ARG A 1 613 ? -8.113 3.827 38.044 1.00 88.06 613 ARG A C 1
ATOM 4861 O O . ARG A 1 613 ? -8.861 4.791 37.951 1.00 88.06 613 ARG A O 1
ATOM 4868 N N . ILE A 1 614 ? -6.870 3.839 37.563 1.00 86.56 614 ILE A N 1
ATOM 4869 C CA . ILE A 1 614 ? -6.286 4.992 36.856 1.00 86.56 614 ILE A CA 1
ATOM 4870 C C . ILE A 1 614 ? -6.981 5.208 35.509 1.00 86.56 614 ILE A C 1
ATOM 4872 O O . ILE A 1 614 ? -7.319 6.339 35.170 1.00 86.56 614 ILE A O 1
ATOM 4876 N N . LYS A 1 615 ? -7.255 4.125 34.767 1.00 85.19 615 LYS A N 1
ATOM 4877 C CA . LYS A 1 615 ? -8.017 4.190 33.510 1.00 85.19 615 LYS A CA 1
ATOM 4878 C C . LYS A 1 615 ? -9.436 4.718 33.732 1.00 85.19 615 LYS A C 1
ATOM 4880 O O . LYS A 1 615 ? -9.868 5.593 32.990 1.00 85.19 615 LYS A O 1
ATOM 4885 N N . VAL A 1 616 ? -10.121 4.236 34.773 1.00 89.81 616 VAL A N 1
ATOM 4886 C CA . VAL A 1 616 ? -11.471 4.702 35.138 1.00 89.81 616 VAL A CA 1
ATOM 4887 C C . VAL A 1 616 ? -11.452 6.178 35.538 1.00 89.81 616 VAL A C 1
ATOM 4889 O O . VAL A 1 616 ? -12.280 6.939 35.057 1.00 89.81 616 VAL A O 1
ATOM 4892 N N . MET A 1 617 ? -10.475 6.612 36.342 1.00 89.62 617 MET A N 1
ATOM 4893 C CA . MET A 1 617 ? -10.330 8.023 36.716 1.00 89.62 617 MET A CA 1
ATOM 4894 C C . MET A 1 617 ? -10.082 8.920 35.492 1.00 89.62 617 MET A C 1
ATOM 4896 O O . MET A 1 617 ? -10.702 9.971 35.367 1.00 89.62 617 MET A O 1
ATOM 4900 N N . LYS A 1 618 ? -9.223 8.494 34.551 1.00 88.19 618 LYS A N 1
ATOM 4901 C CA . LYS A 1 618 ? -9.000 9.228 33.294 1.00 88.19 618 LYS A CA 1
ATOM 4902 C C . LYS A 1 618 ? -10.301 9.368 32.501 1.00 88.19 618 LYS A C 1
ATOM 4904 O O . LYS A 1 618 ? -10.618 10.463 32.054 1.00 88.19 618 LYS A O 1
ATOM 4909 N N . PHE A 1 619 ? -11.047 8.274 32.348 1.00 87.19 619 PHE A N 1
ATOM 4910 C CA . PHE A 1 619 ? -12.325 8.292 31.642 1.00 87.19 619 PHE A CA 1
ATOM 4911 C C . PHE A 1 619 ? -13.334 9.223 32.320 1.00 87.19 619 PHE A C 1
ATOM 4913 O O . PHE A 1 619 ? -13.909 10.071 31.649 1.00 87.19 619 PHE A O 1
ATOM 4920 N N . ALA A 1 620 ? -13.487 9.132 33.643 1.00 87.19 620 ALA A N 1
ATOM 4921 C CA . ALA A 1 620 ? -14.424 9.958 34.397 1.00 87.19 620 ALA A CA 1
ATOM 4922 C C . ALA A 1 620 ? -14.141 11.464 34.237 1.00 87.19 620 ALA A C 1
ATOM 4924 O O . ALA A 1 620 ? -15.066 12.241 34.020 1.00 87.19 620 ALA A O 1
ATOM 4925 N N . LEU A 1 621 ? -12.865 11.867 34.253 1.00 87.56 621 LEU A N 1
ATOM 4926 C CA . LEU A 1 621 ? -12.454 13.262 34.045 1.00 87.56 621 LEU A CA 1
ATOM 4927 C C . LEU A 1 621 ? -12.635 13.751 32.597 1.00 87.56 621 LEU A C 1
ATOM 4929 O O . LEU A 1 621 ? -12.720 14.954 32.372 1.00 87.56 621 LEU A O 1
ATOM 4933 N N . SER A 1 622 ? -12.668 12.848 31.612 1.00 84.75 622 SER A N 1
ATOM 4934 C CA . SER A 1 622 ? -12.845 13.186 30.189 1.00 84.75 622 SER A CA 1
ATOM 4935 C C . SER A 1 622 ? -14.272 12.982 29.674 1.00 84.75 622 SER A C 1
ATOM 4937 O O . SER A 1 622 ? -14.581 13.425 28.570 1.00 84.75 622 SER A O 1
ATOM 4939 N N . TYR A 1 623 ? -15.138 12.314 30.440 1.00 86.06 623 TYR A N 1
ATOM 4940 C CA . TYR A 1 623 ? -16.450 11.858 29.980 1.00 86.06 623 TYR A CA 1
ATOM 4941 C C . TYR A 1 623 ? -17.324 13.005 29.477 1.00 86.06 623 TYR A C 1
ATOM 4943 O O . TYR A 1 623 ? -17.856 12.928 28.373 1.00 86.06 623 TYR A O 1
ATOM 4951 N N . GLN A 1 624 ? -17.427 14.086 30.253 1.00 81.81 624 GLN A N 1
ATOM 4952 C CA . GLN A 1 624 ? -18.292 15.211 29.910 1.00 81.81 624 GLN A CA 1
ATOM 4953 C C . GLN A 1 624 ? -17.868 15.865 28.587 1.00 81.81 624 GLN A C 1
ATOM 4955 O O . GLN A 1 624 ? -18.696 16.047 27.699 1.00 81.81 624 GLN A O 1
ATOM 4960 N N . THR A 1 625 ? -16.568 16.117 28.419 1.00 78.31 625 THR A N 1
ATOM 4961 C CA . THR A 1 625 ? -16.001 16.694 27.193 1.00 78.31 625 THR A CA 1
ATOM 4962 C C . THR A 1 625 ? -16.194 15.777 25.985 1.00 78.31 625 THR A C 1
ATOM 4964 O O . THR A 1 625 ? -16.539 16.242 24.902 1.00 78.31 625 THR A O 1
ATOM 4967 N N . ILE A 1 626 ? -15.997 14.463 26.159 1.00 75.62 626 ILE A N 1
ATOM 4968 C CA . ILE A 1 626 ? -16.212 13.479 25.088 1.00 75.62 626 ILE A CA 1
ATOM 4969 C C . ILE A 1 626 ? -17.692 13.446 24.692 1.00 75.62 626 ILE A C 1
ATOM 4971 O O . ILE A 1 626 ? -18.004 13.480 23.504 1.00 75.62 626 ILE A O 1
ATOM 4975 N N . ARG A 1 627 ? -18.604 13.419 25.671 1.00 83.62 627 ARG A N 1
ATOM 4976 C CA . ARG A 1 627 ? -20.052 13.379 25.441 1.00 83.62 627 ARG A CA 1
ATOM 4977 C C . ARG A 1 627 ? -20.543 14.615 24.697 1.00 83.62 627 ARG A C 1
ATOM 4979 O O . ARG A 1 627 ? -21.271 14.473 23.723 1.00 83.62 627 ARG A O 1
ATOM 4986 N N . GLU A 1 628 ? -20.154 15.806 25.144 1.00 77.88 628 GLU A N 1
ATOM 4987 C CA . GLU A 1 628 ? -20.560 17.070 24.518 1.00 77.88 628 GLU A CA 1
ATOM 4988 C C . GLU A 1 628 ? -20.066 17.152 23.071 1.00 77.88 628 GLU A C 1
ATOM 4990 O O . GLU A 1 628 ? -20.866 17.392 22.168 1.00 77.88 628 GLU A O 1
ATOM 4995 N N . SER A 1 629 ? -18.795 16.815 22.828 1.00 64.62 629 SER A N 1
ATOM 4996 C CA . SER A 1 629 ? -18.236 16.802 21.473 1.00 64.62 629 SER A CA 1
ATOM 4997 C C . SER A 1 629 ? -18.919 15.780 20.558 1.00 64.62 629 SER A C 1
ATOM 4999 O O . SER A 1 629 ? -19.169 16.063 19.388 1.00 64.62 629 SER A O 1
ATOM 5001 N N . LEU A 1 630 ? -19.238 14.582 21.059 1.00 62.09 630 LEU A N 1
ATOM 5002 C CA . LEU A 1 630 ? -19.936 13.567 20.265 1.00 62.09 630 LEU A CA 1
ATOM 5003 C C . LEU A 1 630 ? -21.383 13.966 19.965 1.00 62.09 630 LEU A C 1
ATOM 5005 O O . LEU A 1 630 ? -21.836 13.763 18.839 1.00 62.09 630 LEU A O 1
ATOM 5009 N N . MET A 1 631 ? -22.092 14.552 20.933 1.00 74.06 631 MET A N 1
ATOM 5010 C CA . MET A 1 631 ? -23.471 15.009 20.745 1.00 74.06 631 MET A CA 1
ATOM 5011 C C . MET A 1 631 ? -23.564 16.123 19.704 1.00 74.06 631 MET A C 1
ATOM 5013 O O . MET A 1 631 ? -24.420 16.050 18.825 1.00 74.06 631 MET A O 1
ATOM 5017 N N . GLU A 1 632 ? -22.657 17.098 19.747 1.00 68.44 632 GLU A N 1
ATOM 5018 C CA . GLU A 1 632 ? -22.597 18.176 18.756 1.00 68.44 632 GLU A CA 1
ATOM 5019 C C . GLU A 1 632 ? -22.371 17.621 17.340 1.00 68.44 632 GLU A C 1
ATOM 5021 O O . GLU A 1 632 ? -23.109 17.942 16.408 1.00 68.44 632 GLU A O 1
ATOM 5026 N N . ARG A 1 633 ? -21.424 16.685 17.181 1.00 59.62 633 ARG A N 1
ATOM 5027 C CA . ARG A 1 633 ? -21.168 16.017 15.891 1.00 59.62 633 ARG A CA 1
ATOM 5028 C C . ARG A 1 633 ? -22.388 15.244 15.386 1.00 59.62 633 ARG A C 1
ATOM 5030 O O . ARG A 1 633 ? -22.674 15.278 14.191 1.00 59.62 633 ARG A O 1
ATOM 5037 N N . CYS A 1 634 ? -23.102 14.550 16.274 1.00 59.38 634 CYS A N 1
ATOM 5038 C CA . CYS A 1 634 ? -24.299 13.793 15.905 1.00 59.38 634 CYS A CA 1
ATOM 5039 C C . CYS A 1 634 ? -25.438 14.713 15.456 1.00 59.38 634 CYS A C 1
ATOM 5041 O O . CYS A 1 634 ? -26.067 14.433 14.438 1.00 59.38 634 CYS A O 1
ATOM 5043 N N . GLN A 1 635 ? -25.667 15.824 16.162 1.00 68.25 635 GLN A N 1
ATOM 5044 C CA . GLN A 1 635 ? -26.692 16.807 15.798 1.00 68.25 635 GLN A CA 1
ATOM 5045 C C . GLN A 1 635 ? -26.413 17.432 14.429 1.00 68.25 635 GLN A C 1
ATOM 5047 O O . GLN A 1 635 ? -27.309 17.499 13.590 1.00 68.25 635 GLN A O 1
ATOM 5052 N N . VAL A 1 636 ? -25.158 17.803 14.162 1.00 58.16 636 VAL A N 1
ATOM 5053 C CA . VAL A 1 636 ? -24.750 18.358 12.863 1.00 58.16 636 VAL A CA 1
ATOM 5054 C C . VAL A 1 636 ? -24.945 17.348 11.729 1.00 58.16 636 VAL A C 1
ATOM 5056 O O . VAL A 1 636 ? -25.456 17.706 10.668 1.00 58.16 636 VAL A O 1
ATOM 5059 N N . LEU A 1 637 ? -24.567 16.082 11.935 1.00 56.97 637 LEU A N 1
ATOM 5060 C CA . LEU A 1 637 ? -24.754 15.032 10.928 1.00 56.97 637 LEU A CA 1
ATOM 5061 C C . LEU A 1 637 ? -26.231 14.751 10.656 1.00 56.97 637 LEU A C 1
ATOM 5063 O O . LEU A 1 637 ? -26.616 14.579 9.498 1.00 56.97 637 LEU A O 1
ATOM 5067 N N . GLN A 1 638 ? -27.053 14.725 11.704 1.00 65.75 638 GLN A N 1
ATOM 5068 C CA . GLN A 1 638 ? -28.491 14.545 11.566 1.00 65.75 638 GLN A CA 1
ATOM 5069 C C . GLN A 1 638 ? -29.109 15.698 10.767 1.00 65.75 638 GLN A C 1
ATOM 5071 O O . GLN A 1 638 ? -29.823 15.449 9.796 1.00 65.75 638 GLN A O 1
ATOM 5076 N N . GLN A 1 639 ? -28.765 16.942 11.106 1.00 62.41 639 GLN A N 1
ATOM 5077 C CA . GLN A 1 639 ? -29.255 18.121 10.400 1.00 62.41 639 GLN A CA 1
ATOM 5078 C C . GLN A 1 639 ? -28.825 18.124 8.924 1.00 62.41 639 GLN A C 1
ATOM 5080 O O . GLN A 1 639 ? -29.660 18.306 8.043 1.00 62.41 639 GLN A O 1
ATOM 5085 N N . ALA A 1 640 ? -27.557 17.832 8.623 1.00 55.16 640 ALA A N 1
ATOM 5086 C CA . ALA A 1 640 ? -27.067 17.773 7.244 1.00 55.16 640 ALA A CA 1
ATOM 5087 C C . ALA A 1 640 ? -27.755 16.670 6.415 1.00 55.16 640 ALA A C 1
ATOM 5089 O O . ALA A 1 640 ? -28.045 16.864 5.228 1.00 55.16 640 ALA A O 1
ATOM 5090 N N . ALA A 1 641 ? -28.039 15.515 7.027 1.00 61.69 641 ALA A N 1
ATOM 5091 C CA . ALA A 1 641 ? -28.771 14.428 6.383 1.00 61.69 641 ALA A CA 1
ATOM 5092 C C . ALA A 1 641 ? -30.234 14.813 6.104 1.00 61.69 641 ALA A C 1
ATOM 5094 O O . ALA A 1 641 ? -30.741 14.544 5.012 1.00 61.69 641 ALA A O 1
ATOM 5095 N N . GLU A 1 642 ? -30.901 15.468 7.057 1.00 68.94 642 GLU A N 1
ATOM 5096 C CA . GLU A 1 642 ? -32.274 15.959 6.903 1.00 68.94 642 GLU A CA 1
ATOM 5097 C C . GLU A 1 642 ? -32.369 17.052 5.831 1.00 68.94 642 GLU A C 1
ATOM 5099 O O . GLU A 1 642 ? -33.219 16.968 4.942 1.00 68.94 642 GLU A O 1
ATOM 5104 N N . GLU A 1 643 ? -31.467 18.032 5.848 1.00 67.38 643 GLU A N 1
ATOM 5105 C CA . GLU A 1 643 ? -31.426 19.115 4.861 1.00 67.38 643 GLU A CA 1
ATOM 5106 C C . GLU A 1 643 ? -31.139 18.582 3.451 1.00 67.38 643 GLU A C 1
ATOM 5108 O O . GLU A 1 643 ? -31.829 18.948 2.498 1.00 67.38 643 GLU A O 1
ATOM 5113 N N . SER A 1 644 ? -30.198 17.642 3.307 1.00 60.22 644 SER A N 1
ATOM 5114 C CA . SER A 1 644 ? -29.889 17.021 2.011 1.00 60.22 644 SER A CA 1
ATOM 5115 C C . SER A 1 644 ? -31.052 16.176 1.480 1.00 60.22 644 SER A C 1
ATOM 5117 O O . SER A 1 644 ? -31.363 16.228 0.290 1.00 60.22 644 SER A O 1
ATOM 5119 N N . ARG A 1 645 ? -31.731 15.419 2.355 1.00 70.88 645 ARG A N 1
ATOM 5120 C CA . ARG A 1 645 ? -32.892 14.590 1.988 1.00 70.88 645 ARG A CA 1
ATOM 5121 C C . ARG A 1 645 ? -34.092 15.436 1.564 1.00 70.88 645 ARG A C 1
ATOM 5123 O O . ARG A 1 645 ? -34.830 15.043 0.659 1.00 70.88 645 ARG A O 1
ATOM 5130 N N . ASN A 1 646 ? -34.293 16.578 2.217 1.00 74.56 646 ASN A N 1
ATOM 5131 C CA . ASN A 1 646 ? -35.474 17.414 2.020 1.00 74.56 646 ASN A CA 1
ATOM 5132 C C . ASN A 1 646 ? -35.270 18.527 0.981 1.00 74.56 646 ASN A C 1
ATOM 5134 O O . ASN A 1 646 ? -36.257 19.081 0.491 1.00 74.56 646 ASN A O 1
ATOM 5138 N N . SER A 1 647 ? -34.030 18.817 0.574 1.00 72.38 647 SER A N 1
ATOM 5139 C CA . SER A 1 647 ? -33.726 19.850 -0.419 1.00 72.38 647 SER A CA 1
ATOM 5140 C C . SER A 1 647 ? -34.390 19.555 -1.773 1.00 72.38 647 SER A C 1
ATOM 5142 O O . SER A 1 647 ? -34.056 18.605 -2.485 1.00 72.38 647 SER A O 1
ATOM 5144 N N . VAL A 1 648 ? -35.392 20.365 -2.126 1.00 73.25 648 VAL A N 1
ATOM 5145 C CA . VAL A 1 648 ? -36.027 20.355 -3.456 1.00 73.25 648 VAL A CA 1
ATOM 5146 C C . VAL A 1 648 ? -35.035 20.813 -4.537 1.00 73.25 648 VAL A C 1
ATOM 5148 O O . VAL A 1 648 ? -34.873 20.069 -5.503 1.00 73.25 648 VAL A O 1
ATOM 5151 N N . PRO A 1 649 ? -34.276 21.914 -4.352 1.00 58.66 649 PRO A N 1
ATOM 5152 C CA . PRO A 1 649 ? -33.280 22.353 -5.334 1.00 58.66 649 PRO A CA 1
ATOM 5153 C C . PRO A 1 649 ? -32.196 21.305 -5.625 1.00 58.66 649 PRO A C 1
ATOM 5155 O O . PRO A 1 649 ? -31.767 21.155 -6.767 1.00 58.66 649 PRO A O 1
ATOM 5158 N N . PHE A 1 650 ? -31.782 20.524 -4.617 1.00 61.06 650 PHE A N 1
ATOM 5159 C CA . PHE A 1 650 ? -30.801 19.449 -4.811 1.00 61.06 650 PHE A CA 1
ATOM 5160 C C . PHE A 1 650 ? -31.331 18.346 -5.723 1.00 61.06 650 PHE A C 1
ATOM 5162 O O . PHE A 1 650 ? -30.622 17.863 -6.603 1.00 61.06 650 PHE A O 1
ATOM 5169 N N . ARG A 1 651 ? -32.602 17.975 -5.545 1.00 72.62 651 ARG A N 1
ATOM 5170 C CA . ARG A 1 651 ? -33.273 16.984 -6.391 1.00 72.62 651 ARG A CA 1
ATOM 5171 C C . ARG A 1 651 ? -33.474 17.493 -7.817 1.00 72.62 651 ARG A C 1
ATOM 5173 O O . ARG A 1 651 ? -33.299 16.717 -8.751 1.00 72.62 651 ARG A O 1
ATOM 5180 N N . GLU A 1 652 ? -33.780 18.777 -7.989 1.00 66.81 652 GLU A N 1
ATOM 5181 C CA . GLU A 1 652 ? -33.883 19.409 -9.311 1.00 66.81 652 GLU A CA 1
ATOM 5182 C C . GLU A 1 652 ? -32.531 19.430 -10.039 1.00 66.81 652 GLU A C 1
ATOM 5184 O O . GLU A 1 652 ? -32.456 19.040 -11.202 1.00 66.81 652 GLU A O 1
ATOM 5189 N N . LEU A 1 653 ? -31.442 19.785 -9.348 1.00 63.62 653 LEU A N 1
ATOM 5190 C CA . LEU A 1 653 ? -30.091 19.732 -9.914 1.00 63.62 653 LEU A CA 1
ATOM 5191 C C . LEU A 1 653 ? -29.710 18.305 -10.338 1.00 63.62 653 LEU A C 1
ATOM 5193 O O . LEU A 1 653 ? -29.192 18.106 -11.435 1.00 63.62 653 LEU A O 1
ATOM 5197 N N . LEU A 1 654 ? -29.999 17.308 -9.494 1.00 63.28 654 LEU A N 1
ATOM 5198 C CA . LEU A 1 654 ? -29.772 15.895 -9.811 1.00 63.28 654 LEU A CA 1
ATOM 5199 C C . LEU A 1 654 ? -30.547 15.449 -11.058 1.00 63.28 654 LEU A C 1
ATOM 5201 O O . LEU A 1 654 ? -30.008 14.690 -11.862 1.00 63.28 654 LEU A O 1
ATOM 5205 N N . ALA A 1 655 ? -31.778 15.936 -11.240 1.00 65.31 655 ALA A N 1
ATOM 5206 C CA . ALA A 1 655 ? -32.580 15.648 -12.425 1.00 65.31 655 ALA A CA 1
ATOM 5207 C C . ALA A 1 655 ? -31.953 16.241 -13.699 1.00 65.31 655 ALA A C 1
ATOM 5209 O O . ALA A 1 655 ? -31.832 15.533 -14.697 1.00 65.31 655 ALA A O 1
ATOM 5210 N N . ILE A 1 656 ? -31.476 17.489 -13.644 1.00 64.00 656 ILE A N 1
ATOM 5211 C CA . ILE A 1 656 ? -30.803 18.156 -14.775 1.00 64.00 656 ILE A CA 1
ATOM 5212 C C . ILE A 1 656 ? -29.503 17.429 -15.150 1.00 64.00 656 ILE A C 1
ATOM 5214 O O . ILE A 1 656 ? -29.237 17.176 -16.325 1.00 64.00 656 ILE A O 1
ATOM 5218 N N . VAL A 1 657 ? -28.693 17.063 -14.153 1.00 59.59 657 VAL A N 1
ATOM 5219 C CA . VAL A 1 657 ? -27.428 16.334 -14.350 1.00 59.59 657 VAL A CA 1
ATOM 5220 C C . VAL A 1 657 ? -27.683 14.955 -14.966 1.00 59.59 657 VAL A C 1
ATOM 5222 O O . VAL A 1 657 ? -26.960 14.541 -15.873 1.00 59.59 657 VAL A O 1
ATOM 5225 N N . LEU A 1 658 ? -28.734 14.258 -14.526 1.00 62.16 658 LEU A N 1
ATOM 5226 C CA . LEU A 1 658 ? -29.146 12.978 -15.101 1.00 62.16 658 LEU A CA 1
ATOM 5227 C C . LEU A 1 658 ? -29.603 13.124 -16.560 1.00 62.16 658 LEU A C 1
ATOM 5229 O O . LEU A 1 658 ? -29.212 12.319 -17.403 1.00 62.16 658 LEU A O 1
ATOM 5233 N N . GLU A 1 659 ? -30.394 14.151 -16.871 1.00 60.88 659 GLU A N 1
ATOM 5234 C CA . GLU A 1 659 ? -30.870 14.424 -18.230 1.00 60.88 659 GLU A CA 1
ATOM 5235 C C . GLU A 1 659 ? -29.708 14.727 -19.189 1.00 60.88 659 GLU A C 1
ATOM 5237 O O . GLU A 1 659 ? -29.607 14.118 -20.258 1.00 60.88 659 GLU A O 1
ATOM 5242 N N . ALA A 1 660 ? -28.766 15.576 -18.768 1.00 56.41 660 ALA A N 1
ATOM 5243 C CA . ALA A 1 660 ? -27.552 15.867 -19.527 1.00 56.41 660 ALA A CA 1
ATOM 5244 C C . ALA A 1 660 ? -26.673 14.617 -19.717 1.00 56.41 660 ALA A C 1
ATOM 5246 O O . ALA A 1 660 ? -26.195 14.348 -20.820 1.00 56.41 660 ALA A O 1
ATOM 5247 N N . GLY A 1 661 ? -26.499 13.814 -18.663 1.00 54.94 661 GLY A N 1
ATOM 5248 C CA . GLY A 1 661 ? -25.750 12.560 -18.713 1.00 54.94 661 GLY A CA 1
ATOM 5249 C C . GLY A 1 661 ? -26.350 11.532 -19.675 1.00 54.94 661 GLY A C 1
ATOM 5250 O O . GLY A 1 661 ? -25.614 10.871 -20.410 1.00 54.94 661 GLY A O 1
ATOM 5251 N N . ASN A 1 662 ? -27.679 11.419 -19.713 1.00 62.31 662 ASN A N 1
ATOM 5252 C CA . ASN A 1 662 ? -28.386 10.535 -20.641 1.00 62.31 662 ASN A CA 1
ATOM 5253 C C . ASN A 1 662 ? -28.226 10.995 -22.097 1.00 62.31 662 ASN A C 1
ATOM 5255 O O . ASN A 1 662 ? -27.998 10.165 -22.976 1.00 62.31 662 ASN A O 1
ATOM 5259 N N . TYR A 1 663 ? -28.284 12.308 -22.342 1.00 56.31 663 TYR A N 1
ATOM 5260 C CA . TYR A 1 663 ? -28.086 12.890 -23.670 1.00 56.31 663 TYR A CA 1
ATOM 5261 C C . TYR A 1 663 ? -26.662 12.661 -24.206 1.00 56.31 663 TYR A C 1
ATOM 5263 O O . TYR A 1 663 ? -26.490 12.245 -25.350 1.00 56.31 663 TYR A O 1
ATOM 5271 N N . ILE A 1 664 ? -25.635 12.879 -23.374 1.00 54.28 664 ILE A N 1
ATOM 5272 C CA . ILE A 1 664 ? -24.218 12.754 -23.769 1.00 54.28 664 ILE A CA 1
ATOM 5273 C C . ILE A 1 664 ? -23.827 11.298 -24.063 1.00 54.28 664 ILE A C 1
ATOM 5275 O O . ILE A 1 664 ? -23.064 11.040 -24.992 1.00 54.28 664 ILE A O 1
ATOM 5279 N N . ASN A 1 665 ? -24.355 10.335 -23.304 1.00 56.41 665 ASN A N 1
ATOM 5280 C CA . ASN A 1 665 ? -23.987 8.921 -23.444 1.00 56.41 665 ASN A CA 1
ATOM 5281 C C . ASN A 1 665 ? -24.733 8.180 -24.573 1.00 56.41 665 ASN A C 1
ATOM 5283 O O . ASN A 1 665 ? -24.536 6.976 -24.736 1.00 56.41 665 ASN A O 1
ATOM 5287 N N . GLY A 1 666 ? -25.575 8.869 -25.355 1.00 54.25 666 GLY A N 1
ATOM 5288 C CA . GLY A 1 666 ? -26.200 8.326 -26.569 1.00 54.25 666 GLY A CA 1
ATOM 5289 C C . GLY A 1 666 ? -27.114 7.107 -26.362 1.00 54.25 666 GLY A C 1
ATOM 5290 O O . GLY A 1 666 ? -27.272 6.311 -27.285 1.00 54.25 666 GLY A O 1
ATOM 5291 N N . GLY A 1 667 ? -27.682 6.923 -25.165 1.00 43.31 667 GLY A N 1
ATOM 5292 C CA . GLY A 1 667 ? -28.509 5.762 -24.820 1.00 43.31 667 GLY A CA 1
ATOM 5293 C C . GLY A 1 667 ? -30.014 6.001 -24.980 1.00 43.31 667 GLY A C 1
ATOM 5294 O O . GLY A 1 667 ? -30.530 7.033 -24.557 1.00 43.31 667 GLY A O 1
ATOM 5295 N N . ASP A 1 668 ? -30.720 5.011 -25.540 1.00 44.03 668 ASP A N 1
ATOM 5296 C CA . ASP A 1 668 ? -32.187 4.923 -25.561 1.00 44.03 668 ASP A CA 1
ATOM 5297 C C . ASP A 1 668 ? -32.780 5.124 -24.152 1.00 44.03 668 ASP A C 1
ATOM 5299 O O . ASP A 1 668 ? -32.300 4.550 -23.171 1.00 44.03 668 ASP A O 1
ATOM 5303 N N . GLN A 1 669 ? -33.849 5.921 -24.073 1.00 48.12 669 GLN A N 1
ATOM 5304 C CA . GLN A 1 669 ? -34.431 6.559 -22.876 1.00 48.12 669 GLN A CA 1
ATOM 5305 C C . GLN A 1 669 ? -34.920 5.643 -21.726 1.00 48.12 669 GLN A C 1
ATOM 5307 O O . GLN A 1 669 ? -35.632 6.114 -20.842 1.00 48.12 669 GLN A O 1
ATOM 5312 N N . ALA A 1 670 ? -34.593 4.350 -21.676 1.00 48.69 670 ALA A N 1
ATOM 5313 C CA . ALA A 1 670 ? -35.388 3.418 -20.879 1.00 48.69 670 ALA A CA 1
ATOM 5314 C C . ALA A 1 670 ? -34.814 2.927 -19.536 1.00 48.69 670 ALA A C 1
ATOM 5316 O O . ALA A 1 670 ? -35.639 2.535 -18.725 1.00 48.69 670 ALA A O 1
ATOM 5317 N N . ASN A 1 671 ? -33.501 2.891 -19.239 1.00 45.59 671 ASN A N 1
ATOM 5318 C CA . ASN A 1 671 ? -33.035 2.177 -18.018 1.00 45.59 671 ASN A CA 1
ATOM 5319 C C . ASN A 1 671 ? -31.649 2.576 -17.446 1.00 45.59 671 ASN A C 1
ATOM 5321 O O . ASN A 1 671 ? -30.837 1.708 -17.122 1.00 45.59 671 ASN A O 1
ATOM 5325 N N . ALA A 1 672 ? -31.352 3.865 -17.260 1.00 46.00 672 ALA A N 1
ATOM 5326 C CA . ALA A 1 672 ? -30.175 4.270 -16.477 1.00 46.00 672 ALA A CA 1
ATOM 5327 C C . ALA A 1 672 ? -30.550 4.492 -14.997 1.00 46.00 672 ALA A C 1
ATOM 5329 O O . ALA A 1 672 ? -31.209 5.472 -14.655 1.00 46.00 672 ALA A O 1
ATOM 5330 N N . GLN A 1 673 ? -30.133 3.588 -14.103 1.00 48.41 673 GLN A N 1
ATOM 5331 C CA . GLN A 1 673 ? -30.168 3.829 -12.655 1.00 48.41 673 GLN A CA 1
ATOM 5332 C C . GLN A 1 673 ? -28.954 4.676 -12.252 1.00 48.41 673 GLN A C 1
ATOM 5334 O O . GLN A 1 673 ? -27.810 4.254 -12.423 1.00 48.41 673 GLN A O 1
ATOM 5339 N N . ALA A 1 674 ? -29.199 5.870 -11.710 1.00 46.62 674 ALA A N 1
ATOM 5340 C CA . ALA A 1 674 ? -28.152 6.752 -11.205 1.00 46.62 674 ALA A CA 1
ATOM 5341 C C . ALA A 1 674 ? -27.512 6.161 -9.933 1.00 46.62 674 ALA A C 1
ATOM 5343 O O . ALA A 1 674 ? -28.181 5.988 -8.915 1.00 46.62 674 ALA A O 1
ATOM 5344 N N . THR A 1 675 ? -26.212 5.860 -9.978 1.00 47.66 675 THR A N 1
ATOM 5345 C CA . THR A 1 675 ? -25.404 5.518 -8.796 1.00 47.66 675 THR A CA 1
ATOM 5346 C C . THR A 1 675 ? -24.680 6.761 -8.270 1.00 47.66 675 THR A C 1
ATOM 5348 O O . THR A 1 675 ? -24.390 7.692 -9.021 1.00 47.66 675 THR A O 1
ATOM 5351 N N . THR A 1 676 ? -24.340 6.797 -6.979 1.00 42.25 676 THR A N 1
ATOM 5352 C CA . THR A 1 676 ? -23.558 7.896 -6.372 1.00 42.25 676 THR A CA 1
ATOM 5353 C C . THR A 1 676 ? -22.175 8.076 -7.008 1.00 42.25 676 THR A C 1
ATOM 5355 O O . THR A 1 676 ? -21.660 9.190 -7.066 1.00 42.25 676 THR A O 1
ATOM 5358 N N . ASP A 1 677 ? -21.587 7.001 -7.535 1.00 38.47 677 ASP A N 1
ATOM 5359 C CA . ASP A 1 677 ? -20.273 7.035 -8.190 1.00 38.47 677 ASP A CA 1
ATOM 5360 C C . ASP A 1 677 ? -20.375 7.601 -9.617 1.00 38.47 677 ASP A C 1
ATOM 5362 O O . ASP A 1 677 ? -19.491 8.341 -10.065 1.00 38.47 677 ASP A O 1
ATOM 5366 N N . ALA A 1 678 ? -21.494 7.324 -10.304 1.00 45.91 678 ALA A N 1
ATOM 5367 C CA . ALA A 1 678 ? -21.857 8.025 -11.529 1.00 45.91 678 ALA A CA 1
ATOM 5368 C C . ALA A 1 678 ? -22.086 9.509 -11.230 1.00 45.91 678 ALA A C 1
ATOM 5370 O O . ALA A 1 678 ? -21.550 10.334 -11.948 1.00 45.91 678 ALA A O 1
ATOM 5371 N N . PHE A 1 679 ? -22.757 9.871 -10.130 1.00 45.84 679 PHE A N 1
ATOM 5372 C CA . PHE A 1 679 ? -22.923 11.271 -9.726 1.00 45.84 679 PHE A CA 1
ATOM 5373 C C . PHE A 1 679 ? -21.589 11.991 -9.485 1.00 45.84 679 PHE A C 1
ATOM 5375 O O . PHE A 1 679 ? -21.424 13.096 -9.980 1.00 45.84 679 PHE A O 1
ATOM 5382 N N . HIS A 1 680 ? -20.610 11.388 -8.802 1.00 44.25 680 HIS A N 1
ATOM 5383 C CA . HIS A 1 680 ? -19.305 12.036 -8.595 1.00 44.25 680 HIS A CA 1
ATOM 5384 C C . HIS A 1 680 ? -18.521 12.186 -9.907 1.00 44.25 680 HIS A C 1
ATOM 5386 O O . HIS A 1 680 ? -17.916 13.228 -10.143 1.00 44.25 680 HIS A O 1
ATOM 5392 N N . SER A 1 681 ? -18.567 11.182 -10.788 1.00 45.19 681 SER A N 1
ATOM 5393 C CA . SER A 1 681 ? -17.898 11.226 -12.098 1.00 45.19 681 SER A CA 1
ATOM 5394 C C . SER A 1 681 ? -18.586 12.182 -13.074 1.00 45.19 681 SER A C 1
ATOM 5396 O O . SER A 1 681 ? -17.915 12.829 -13.869 1.00 45.19 681 SER A O 1
ATOM 5398 N N . LEU A 1 682 ? -19.913 12.301 -12.998 1.00 46.69 682 LEU A N 1
ATOM 5399 C CA . LEU A 1 682 ? -20.720 13.179 -13.841 1.00 46.69 682 LEU A CA 1
ATOM 5400 C C . LEU A 1 682 ? -20.735 14.600 -13.293 1.00 46.69 682 LEU A C 1
ATOM 5402 O O . LEU A 1 682 ? -20.708 15.505 -14.094 1.00 46.69 682 LEU A O 1
ATOM 5406 N N . MET A 1 683 ? -20.675 14.831 -11.979 1.00 46.19 683 MET A N 1
ATOM 5407 C CA . MET A 1 683 ? -20.455 16.165 -11.402 1.00 46.19 683 MET A CA 1
ATOM 5408 C C . MET A 1 683 ? -19.046 16.657 -11.691 1.00 46.19 683 MET A C 1
ATOM 5410 O O . MET A 1 683 ? -18.882 17.797 -12.101 1.00 46.19 683 MET A O 1
ATOM 5414 N N . GLN A 1 684 ? -18.035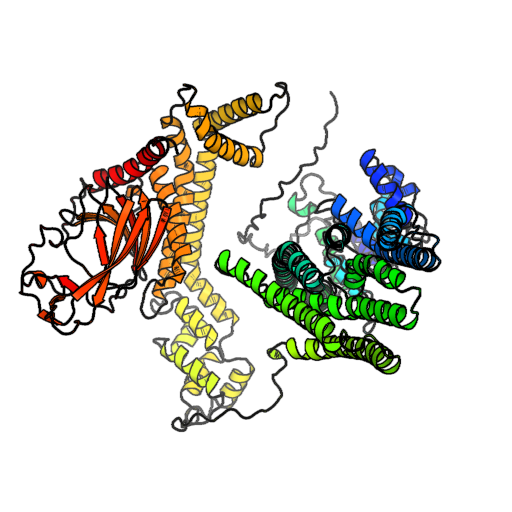 15.803 -11.534 1.00 45.25 684 GLN A N 1
ATOM 5415 C CA . GLN A 1 684 ? -16.665 16.154 -11.891 1.00 45.25 684 GLN A CA 1
ATOM 5416 C C . GLN A 1 684 ? -16.547 16.378 -13.401 1.00 45.25 684 GLN A C 1
ATOM 5418 O O . GLN A 1 684 ? -16.067 17.422 -13.808 1.00 45.25 684 GLN A O 1
ATOM 5423 N N . GLY A 1 685 ? -17.144 15.507 -14.220 1.00 41.72 685 GLY A N 1
ATOM 5424 C CA . GLY A 1 685 ? -17.259 15.681 -15.666 1.00 41.72 685 GLY A CA 1
ATOM 5425 C C . GLY A 1 685 ? -18.137 16.859 -16.107 1.00 41.72 685 GLY A C 1
ATOM 5426 O O . GLY A 1 685 ? -17.869 17.421 -17.155 1.00 41.72 685 GLY A O 1
ATOM 5427 N N . PHE A 1 686 ? -19.150 17.271 -15.342 1.00 43.53 686 PHE A N 1
ATOM 5428 C CA . PHE A 1 686 ? -20.030 18.418 -15.614 1.00 43.53 686 PHE A CA 1
ATOM 5429 C C . PHE A 1 686 ? -19.354 19.725 -15.202 1.00 43.53 686 PHE A C 1
ATOM 5431 O O . PHE A 1 686 ? -19.460 20.701 -15.929 1.00 43.53 686 PHE A O 1
ATOM 5438 N N . PHE A 1 687 ? -18.591 19.744 -14.105 1.00 42.47 687 PHE A N 1
ATOM 5439 C CA . PHE A 1 687 ? -17.711 20.861 -13.748 1.00 42.47 687 PHE A CA 1
ATOM 5440 C C . PHE A 1 687 ? -16.518 20.980 -14.707 1.00 42.47 687 PHE A C 1
ATOM 5442 O O . PHE A 1 687 ? -16.161 22.094 -15.084 1.00 42.47 687 PHE A O 1
ATOM 5449 N N . ASP A 1 688 ? -15.962 19.855 -15.161 1.00 36.84 688 ASP A N 1
ATOM 5450 C CA . ASP A 1 688 ? -14.901 19.815 -16.169 1.00 36.84 688 ASP A CA 1
ATOM 5451 C C . ASP A 1 688 ? -15.453 20.169 -17.565 1.00 36.84 688 ASP A C 1
ATOM 5453 O O . ASP A 1 688 ? -14.809 20.905 -18.299 1.00 36.84 688 ASP A O 1
ATOM 5457 N N . SER A 1 689 ? -16.670 19.748 -17.932 1.00 37.38 689 SER A N 1
ATOM 5458 C CA . SER A 1 689 ? -17.312 20.086 -19.220 1.00 37.38 689 SER A CA 1
ATOM 5459 C C . SER A 1 689 ? -17.959 21.468 -19.226 1.00 37.38 689 SER A C 1
ATOM 5461 O O . SER A 1 689 ? -18.104 22.050 -20.294 1.00 37.38 689 SER A O 1
ATOM 5463 N N . LEU A 1 690 ? -18.297 22.057 -18.074 1.00 38.81 690 LEU A N 1
ATOM 5464 C CA . LEU A 1 690 ? -18.643 23.481 -17.977 1.00 38.81 690 LEU A CA 1
ATOM 5465 C C . LEU A 1 690 ? -17.475 24.369 -18.437 1.00 38.81 690 LEU A C 1
ATOM 5467 O O . LEU A 1 690 ? -17.725 25.476 -18.902 1.00 38.81 690 LEU A O 1
ATOM 5471 N N . SER A 1 691 ? -16.233 23.859 -18.422 1.00 37.50 691 SER A N 1
ATOM 5472 C CA . SER A 1 691 ? -15.094 24.536 -19.056 1.00 37.50 691 SER A CA 1
ATOM 5473 C C . SER A 1 691 ? -15.160 24.582 -20.594 1.00 37.50 691 SER A C 1
ATOM 5475 O O . SER A 1 691 ? -14.553 25.466 -21.196 1.00 37.50 691 SER A O 1
ATOM 5477 N N . GLU A 1 692 ? -15.932 23.693 -21.236 1.00 34.62 692 GLU A N 1
ATOM 5478 C CA . GLU A 1 692 ? -16.163 23.677 -22.692 1.00 34.62 692 GLU A CA 1
ATOM 5479 C C . GLU A 1 692 ? -17.561 24.189 -23.105 1.00 34.62 692 GLU A C 1
ATOM 5481 O O . GLU A 1 692 ? -17.715 24.788 -24.175 1.00 34.62 692 GLU A O 1
ATOM 5486 N N . VAL A 1 693 ? -18.587 23.991 -22.268 1.00 37.41 693 VAL A N 1
ATOM 5487 C CA . VAL A 1 693 ? -20.002 24.303 -22.562 1.00 37.41 693 VAL A CA 1
ATOM 5488 C C . VAL A 1 693 ? -20.333 25.796 -22.422 1.00 37.41 693 VAL A C 1
ATOM 5490 O O . VAL A 1 693 ? -21.346 26.237 -22.961 1.00 37.41 693 VAL A O 1
ATOM 5493 N N . ASP A 1 694 ? -19.442 26.621 -21.862 1.00 38.41 694 ASP A N 1
ATOM 5494 C CA . ASP A 1 694 ? -19.581 28.092 -21.848 1.00 38.41 694 ASP A CA 1
ATOM 5495 C C . ASP A 1 694 ? -19.645 28.731 -23.258 1.00 38.41 694 ASP A C 1
ATOM 5497 O O . ASP A 1 694 ? -19.958 29.913 -23.420 1.00 38.41 694 ASP A O 1
ATOM 5501 N N . ARG A 1 695 ? -19.430 27.944 -24.324 1.00 35.44 695 ARG A N 1
ATOM 5502 C CA . ARG A 1 695 ? -19.705 28.346 -25.715 1.00 35.44 695 ARG A CA 1
ATOM 5503 C C . ARG A 1 695 ? -21.182 28.261 -26.128 1.00 35.44 695 ARG A C 1
ATOM 5505 O O . ARG A 1 695 ? -21.537 28.817 -27.168 1.00 35.44 695 ARG A O 1
ATOM 5512 N N . LEU A 1 696 ? -22.060 27.623 -25.350 1.00 31.88 696 LEU A N 1
ATOM 5513 C CA . LEU A 1 696 ? -23.492 27.493 -25.641 1.00 31.88 696 LEU A CA 1
ATOM 5514 C C . LEU A 1 696 ? -24.335 28.109 -24.516 1.00 31.88 696 LEU A C 1
ATOM 5516 O O . LEU A 1 696 ? -24.409 27.596 -23.407 1.00 31.88 696 LEU A O 1
ATOM 5520 N N . ARG A 1 697 ? -25.012 29.220 -24.839 1.00 34.66 697 ARG A N 1
ATOM 5521 C CA . ARG A 1 697 ? -25.938 29.978 -23.977 1.00 34.66 697 ARG A CA 1
ATOM 5522 C C . ARG A 1 697 ? -27.078 29.113 -23.404 1.00 34.66 697 ARG A C 1
ATOM 5524 O O . ARG A 1 697 ? -28.206 29.200 -23.890 1.00 34.66 697 ARG A O 1
ATOM 5531 N N . TYR A 1 698 ? -26.844 28.381 -22.322 1.00 35.78 698 TYR A N 1
ATOM 5532 C CA . TYR A 1 698 ? -27.917 27.896 -21.455 1.00 35.78 698 TYR A CA 1
ATOM 5533 C C . TYR A 1 698 ? -27.819 28.570 -20.088 1.00 35.78 698 TYR A C 1
ATOM 5535 O O . TYR A 1 698 ? -26.866 28.403 -19.336 1.00 35.78 698 TYR A O 1
ATOM 5543 N N . LYS A 1 699 ? -28.830 29.393 -19.791 1.00 35.78 699 LYS A N 1
ATOM 5544 C CA . LYS A 1 699 ? -29.022 30.060 -18.502 1.00 35.78 699 LYS A CA 1
ATOM 5545 C C . LYS A 1 699 ? -29.336 29.008 -17.431 1.00 35.78 699 LYS A C 1
ATOM 5547 O O . LYS A 1 699 ? -30.509 28.734 -17.195 1.00 35.78 699 LYS A O 1
ATOM 5552 N N . LEU A 1 700 ? -28.327 28.452 -16.763 1.00 39.34 700 LEU A N 1
ATOM 5553 C CA . LEU A 1 700 ? -28.540 27.857 -15.441 1.00 39.34 700 LEU A CA 1
ATOM 5554 C C . LEU A 1 700 ? -28.459 28.977 -14.386 1.00 39.34 700 LEU A C 1
ATOM 5556 O O . LEU A 1 700 ? -27.458 29.697 -14.343 1.00 39.34 700 LEU A O 1
ATOM 5560 N N . PRO A 1 701 ? -29.478 29.178 -13.535 1.00 37.09 701 PRO A N 1
ATOM 5561 C CA . PRO A 1 701 ? -29.407 30.169 -12.471 1.00 37.09 701 PRO A CA 1
ATOM 5562 C C . PRO A 1 701 ? -28.489 29.659 -11.346 1.00 37.09 701 PRO A C 1
ATOM 5564 O O . PRO A 1 701 ? -28.914 28.933 -10.451 1.00 37.09 701 PRO A O 1
ATOM 5567 N N . LEU A 1 702 ? -27.220 30.084 -11.362 1.00 37.47 702 LEU A N 1
ATOM 5568 C CA . LEU A 1 702 ? -26.217 29.854 -10.302 1.00 37.47 702 LEU A CA 1
ATOM 5569 C C . LEU A 1 702 ? -26.702 30.248 -8.888 1.00 37.47 702 LEU A C 1
ATOM 5571 O O . LEU A 1 702 ? -26.176 29.756 -7.891 1.00 37.47 702 LEU A O 1
ATOM 5575 N N . SER A 1 703 ? -27.741 31.083 -8.782 1.00 37.78 703 SER A N 1
ATOM 5576 C CA . SER A 1 703 ? -28.380 31.446 -7.514 1.00 37.78 703 SER A CA 1
ATOM 5577 C C . SER A 1 703 ? -29.107 30.281 -6.825 1.00 37.78 703 SER A C 1
ATOM 5579 O O . SER A 1 703 ? -29.169 30.257 -5.598 1.00 37.78 703 SER A O 1
ATOM 5581 N N . GLN A 1 704 ? -29.614 29.285 -7.564 1.00 37.56 704 GLN A N 1
ATOM 5582 C CA . GLN A 1 704 ? -30.279 28.112 -6.971 1.00 37.56 704 GLN A CA 1
ATOM 5583 C C . GLN A 1 704 ? -29.278 27.066 -6.450 1.00 37.56 704 GLN A C 1
ATOM 5585 O O . GLN A 1 704 ? -29.532 26.428 -5.425 1.00 37.56 704 GLN A O 1
ATOM 5590 N N . ALA A 1 705 ? -28.098 26.945 -7.069 1.00 36.12 705 ALA A N 1
ATOM 5591 C CA . ALA A 1 705 ? -27.025 26.069 -6.589 1.00 36.12 705 ALA A CA 1
ATOM 5592 C C . ALA A 1 705 ? -26.459 26.532 -5.230 1.00 36.12 705 ALA A C 1
ATOM 5594 O O . ALA A 1 705 ? -26.201 25.704 -4.356 1.00 36.12 705 ALA A O 1
ATOM 5595 N N . GLY A 1 706 ? -26.360 27.850 -5.008 1.00 39.28 706 GLY A N 1
ATOM 5596 C CA . GLY A 1 706 ? -25.922 28.428 -3.730 1.00 39.28 706 GLY A CA 1
ATOM 5597 C C . GLY A 1 706 ? -26.837 28.078 -2.548 1.00 39.28 706 GLY A C 1
ATOM 5598 O O . GLY A 1 706 ? -26.346 27.705 -1.486 1.00 39.28 706 GLY A O 1
ATOM 5599 N N . ASN A 1 707 ? -28.160 28.091 -2.749 1.00 41.12 707 ASN A N 1
ATOM 5600 C CA . ASN A 1 707 ? -29.128 27.696 -1.712 1.00 41.12 707 ASN A CA 1
ATOM 5601 C C . ASN A 1 707 ? -29.104 26.188 -1.419 1.00 41.12 707 ASN A C 1
ATOM 5603 O O . ASN A 1 707 ? -29.450 25.7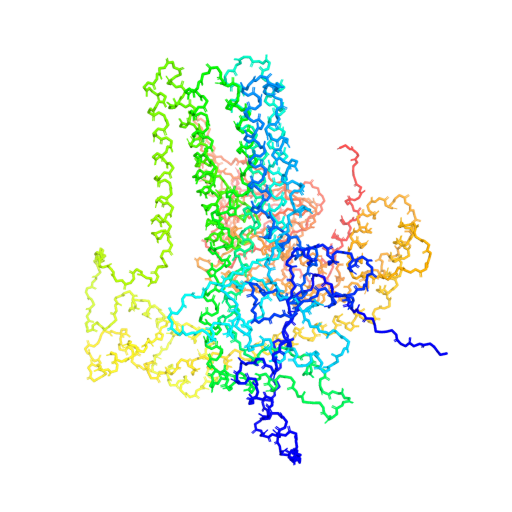54 -0.327 1.00 41.12 707 ASN A O 1
ATOM 5607 N N . THR A 1 708 ? -28.666 25.384 -2.388 1.00 42.56 708 THR A N 1
ATOM 5608 C CA . THR A 1 708 ? -28.541 23.929 -2.254 1.00 42.56 708 THR A CA 1
ATOM 5609 C C . THR A 1 708 ? -27.297 23.526 -1.454 1.00 42.56 708 THR A C 1
ATOM 5611 O O . THR A 1 708 ? -27.291 22.492 -0.795 1.00 42.56 708 THR A O 1
ATOM 5614 N N . MET A 1 709 ? -26.242 24.348 -1.486 1.00 42.72 709 MET A N 1
ATOM 5615 C CA . MET A 1 709 ? -24.971 24.087 -0.800 1.00 42.72 709 MET A CA 1
ATOM 5616 C C . MET A 1 709 ? -24.983 24.402 0.702 1.00 42.72 709 MET A C 1
ATOM 5618 O O . MET A 1 709 ? -24.060 23.981 1.400 1.00 42.72 709 MET A O 1
ATOM 5622 N N . GLN A 1 710 ? -26.019 25.073 1.224 1.00 47.16 710 GLN A N 1
ATOM 5623 C CA . GLN A 1 710 ? -26.149 25.355 2.661 1.00 47.16 710 GLN A CA 1
ATOM 5624 C C . GLN A 1 710 ? -26.112 24.081 3.521 1.00 47.16 710 GLN A C 1
ATOM 5626 O O . GLN A 1 710 ? -25.472 24.092 4.570 1.00 47.16 710 GLN A O 1
ATOM 5631 N N . SER A 1 711 ? -26.663 22.962 3.036 1.00 47.47 711 SER A N 1
ATOM 5632 C CA . SER A 1 711 ? -26.676 21.684 3.766 1.00 47.47 711 SER A CA 1
ATOM 5633 C C . SER A 1 711 ? -25.301 21.023 3.929 1.00 47.47 711 SER A C 1
ATOM 5635 O O . SER A 1 711 ? -25.116 20.153 4.780 1.00 47.47 711 SER A O 1
ATOM 5637 N N . PHE A 1 712 ? -24.306 21.450 3.143 1.00 50.69 712 PHE A N 1
ATOM 5638 C CA . PHE A 1 712 ? -22.917 20.982 3.224 1.00 50.69 712 PHE A CA 1
ATOM 5639 C C . PHE A 1 712 ? -22.010 21.923 4.029 1.00 50.69 712 PHE A C 1
ATOM 5641 O O . PHE A 1 712 ? -20.863 21.564 4.326 1.00 50.69 712 PHE A O 1
ATOM 5648 N N . VAL A 1 713 ? -22.503 23.108 4.409 1.00 57.78 713 VAL A N 1
ATOM 5649 C CA . VAL A 1 713 ? -21.742 24.089 5.194 1.00 57.78 713 VAL A CA 1
ATOM 5650 C C . VAL A 1 713 ? -21.439 23.533 6.581 1.00 57.78 713 VAL A C 1
ATOM 5652 O O . VAL A 1 713 ? -20.285 23.582 6.998 1.00 57.78 713 VAL A O 1
ATOM 5655 N N . SER A 1 714 ? -22.423 22.940 7.263 1.00 59.84 714 SER A N 1
ATOM 5656 C CA . SER A 1 714 ? -22.267 22.485 8.652 1.00 59.84 714 SER A CA 1
ATOM 5657 C C . SER A 1 714 ? -21.226 21.360 8.817 1.00 59.84 714 SER A C 1
ATOM 5659 O O . SER A 1 714 ? -20.339 21.510 9.661 1.00 59.84 714 SER A O 1
ATOM 5661 N N . PRO A 1 715 ? -21.208 20.287 7.993 1.00 63.56 715 PRO A N 1
ATOM 5662 C CA . PRO A 1 715 ? -20.147 19.275 8.059 1.00 63.56 715 PRO A CA 1
ATOM 5663 C C . PRO A 1 715 ? -18.762 19.820 7.683 1.00 63.56 715 PRO A C 1
ATOM 5665 O O . PRO A 1 715 ? -17.770 19.508 8.339 1.00 63.56 715 PRO A O 1
ATOM 5668 N N . THR A 1 716 ? -18.682 20.670 6.652 1.00 68.31 716 THR A N 1
ATOM 5669 C CA . THR A 1 716 ? -17.405 21.249 6.193 1.00 68.31 716 THR A CA 1
ATOM 5670 C C . THR A 1 716 ? -16.817 22.207 7.231 1.00 68.31 716 THR A C 1
ATOM 5672 O O . THR A 1 716 ? -15.605 22.225 7.449 1.00 68.31 716 THR A O 1
ATOM 5675 N N . TYR A 1 717 ? -17.673 22.983 7.897 1.00 76.88 717 TYR A N 1
ATOM 5676 C CA . TYR A 1 717 ? -17.300 23.869 8.993 1.00 76.88 717 TYR A CA 1
ATOM 5677 C C . TYR A 1 717 ? -16.827 23.086 10.227 1.00 76.88 717 TYR A C 1
ATOM 5679 O O . TYR A 1 717 ? -15.802 23.431 10.810 1.00 76.88 717 TYR A O 1
ATOM 5687 N N . LEU A 1 718 ? -17.497 21.986 10.578 1.00 70.31 718 LEU A N 1
ATOM 5688 C CA . LEU A 1 718 ? -17.097 21.122 11.692 1.00 70.31 718 LEU A CA 1
ATOM 5689 C C . LEU A 1 718 ? -15.725 20.466 11.454 1.00 70.31 718 LEU A C 1
ATOM 5691 O O . LEU A 1 718 ? -14.889 20.395 12.358 1.00 70.31 718 LEU A O 1
ATOM 5695 N N . GLU A 1 719 ? -15.454 20.018 10.226 1.00 76.44 719 GLU A N 1
ATOM 5696 C CA . GLU A 1 719 ? -14.128 19.522 9.843 1.00 76.44 719 GLU A CA 1
ATOM 5697 C C . GLU A 1 719 ? -13.065 20.626 9.907 1.00 76.44 719 GLU A C 1
ATOM 5699 O O . GLU A 1 719 ? -11.965 20.390 10.413 1.00 76.44 719 GLU A O 1
ATOM 5704 N N . LEU A 1 720 ? -13.392 21.839 9.446 1.00 83.75 720 LEU A N 1
ATOM 5705 C CA . LEU A 1 720 ? -12.518 23.007 9.556 1.00 83.75 720 LEU A CA 1
ATOM 5706 C C . LEU A 1 720 ? -12.183 23.322 11.021 1.00 83.75 720 LEU A C 1
ATOM 5708 O O . LEU A 1 720 ? -11.009 23.495 11.343 1.00 83.75 720 LEU A O 1
ATOM 5712 N N . GLN A 1 721 ? -13.175 23.335 11.916 1.00 84.75 721 GLN A N 1
ATOM 5713 C CA . GLN A 1 721 ? -12.955 23.513 13.354 1.00 84.75 721 GLN A CA 1
ATOM 5714 C C . GLN A 1 721 ? -12.050 22.417 13.929 1.00 84.75 721 GLN A C 1
ATOM 5716 O O . GLN A 1 721 ? -11.079 22.720 14.622 1.00 84.75 721 GLN A O 1
ATOM 5721 N N . CYS A 1 722 ? -12.298 21.148 13.583 1.00 78.06 722 CYS A N 1
ATOM 5722 C CA . CYS A 1 722 ? -11.460 20.034 14.029 1.00 78.06 722 CYS A CA 1
ATOM 5723 C C . CYS A 1 722 ? -9.999 20.193 13.584 1.00 78.06 722 CYS A C 1
ATOM 5725 O O . CYS A 1 722 ? -9.084 19.884 14.351 1.00 78.06 722 CYS A O 1
ATOM 5727 N N . LEU A 1 723 ? -9.762 20.669 12.359 1.00 85.62 723 LEU A N 1
ATOM 5728 C CA . LEU A 1 723 ? -8.418 20.925 11.836 1.00 85.62 723 LEU A CA 1
ATOM 5729 C C . LEU A 1 723 ? -7.737 22.096 12.549 1.00 85.62 723 LEU A C 1
ATOM 5731 O O . LEU A 1 723 ? -6.568 21.973 12.920 1.00 85.62 723 LEU A O 1
ATOM 5735 N N . LEU A 1 724 ? -8.468 23.191 12.782 1.00 90.62 724 LEU A N 1
ATOM 5736 C CA . LEU A 1 724 ? -7.982 24.354 13.528 1.00 90.62 724 LEU A CA 1
ATOM 5737 C C . LEU A 1 724 ? -7.562 23.958 14.950 1.00 90.62 724 LEU A C 1
ATOM 5739 O O . LEU A 1 724 ? -6.429 24.223 15.348 1.00 90.62 724 LEU A O 1
ATOM 5743 N N . GLU A 1 725 ? -8.414 23.233 15.680 1.00 88.69 725 GLU A N 1
ATOM 5744 C CA . GLU A 1 725 ? -8.092 22.735 17.021 1.00 88.69 725 GLU A CA 1
ATOM 5745 C C . GLU A 1 725 ? -6.940 21.727 17.030 1.00 88.69 725 GLU A C 1
ATOM 5747 O O . GLU A 1 725 ? -6.129 21.704 17.958 1.00 88.69 725 GLU A O 1
ATOM 5752 N N . SER A 1 726 ? -6.873 20.854 16.022 1.00 86.88 726 SER A N 1
ATOM 5753 C CA . SER A 1 726 ? -5.809 19.853 15.922 1.00 86.88 726 SER A CA 1
ATOM 5754 C C . SER A 1 726 ? -4.454 20.519 15.712 1.00 86.88 726 SER A C 1
ATOM 5756 O O . SER A 1 726 ? -3.485 20.145 16.377 1.00 86.88 726 SER A O 1
ATOM 5758 N N . LEU A 1 727 ? -4.389 21.524 14.830 1.00 91.94 727 LEU A N 1
ATOM 5759 C CA . LEU A 1 727 ? -3.187 22.326 14.624 1.00 91.94 727 LEU A CA 1
ATOM 5760 C C . LEU A 1 727 ? -2.821 23.100 15.895 1.00 91.94 727 LEU A C 1
ATOM 5762 O O . LEU A 1 727 ? -1.659 23.083 16.302 1.00 91.94 727 LEU A O 1
ATOM 5766 N N . ASP A 1 728 ? -3.806 23.710 16.556 1.00 93.69 728 ASP A N 1
ATOM 5767 C CA . ASP A 1 728 ? -3.611 24.467 17.792 1.00 93.69 728 ASP A CA 1
ATOM 5768 C C . ASP A 1 728 ? -3.009 23.609 18.910 1.00 93.69 728 ASP A C 1
ATOM 5770 O O . ASP A 1 728 ? -1.930 23.917 19.417 1.00 93.69 728 ASP A O 1
ATOM 5774 N N . LYS A 1 729 ? -3.622 22.457 19.210 1.00 88.38 729 LYS A N 1
ATOM 5775 C CA . LYS A 1 729 ? -3.137 21.499 20.221 1.00 88.38 729 LYS A CA 1
ATOM 5776 C C . LYS A 1 729 ? -1.750 20.958 19.880 1.00 88.38 729 LYS A C 1
ATOM 5778 O O . LYS A 1 729 ? -0.935 20.707 20.771 1.00 88.38 729 LYS A O 1
ATOM 5783 N N . LEU A 1 730 ? -1.472 20.740 18.596 1.00 89.38 730 LEU A N 1
ATOM 5784 C CA . LEU A 1 730 ? -0.185 20.240 18.123 1.00 89.38 730 LEU A CA 1
ATOM 5785 C C . LEU A 1 730 ? 0.927 21.283 18.294 1.00 89.38 730 LEU A C 1
ATOM 5787 O O . LEU A 1 730 ? 2.040 20.917 18.686 1.00 89.38 730 LEU A O 1
ATOM 5791 N N . VAL A 1 731 ? 0.642 22.561 18.038 1.00 91.19 731 VAL A N 1
ATOM 5792 C CA . VAL A 1 731 ? 1.603 23.661 18.200 1.00 91.19 731 VAL A CA 1
ATOM 5793 C C . VAL A 1 731 ? 1.762 24.059 19.669 1.00 91.19 731 VAL A C 1
ATOM 5795 O O . VAL A 1 731 ? 2.894 24.248 20.109 1.00 91.19 731 VAL A O 1
ATOM 5798 N N . ALA A 1 732 ? 0.680 24.086 20.454 1.00 89.94 732 ALA A N 1
ATOM 5799 C CA . ALA A 1 732 ? 0.690 24.398 21.889 1.00 89.94 732 ALA A CA 1
ATOM 5800 C C . ALA A 1 732 ? 1.607 23.463 22.700 1.00 89.94 732 ALA A C 1
ATOM 5802 O O . ALA A 1 732 ? 2.241 23.878 23.667 1.00 89.94 732 ALA A O 1
ATOM 5803 N N . LYS A 1 733 ? 1.750 22.202 22.268 1.00 88.19 733 LYS A N 1
ATOM 5804 C CA . LYS A 1 733 ? 2.650 21.212 22.891 1.00 88.19 733 LYS A CA 1
ATOM 5805 C C . LYS A 1 733 ? 4.141 21.446 22.613 1.00 88.19 733 LYS A C 1
ATOM 5807 O O . LYS A 1 733 ? 4.977 20.708 23.140 1.00 88.19 733 LYS A O 1
ATOM 5812 N N . ARG A 1 734 ? 4.505 22.399 21.751 1.00 88.12 734 ARG A N 1
ATOM 5813 C CA . ARG A 1 734 ? 5.899 22.649 21.357 1.00 88.12 734 ARG A CA 1
ATOM 5814 C C . ARG A 1 734 ? 6.547 23.709 22.240 1.00 88.12 734 ARG A C 1
ATOM 5816 O O . ARG A 1 734 ? 5.910 24.651 22.692 1.00 88.12 734 ARG A O 1
ATOM 5823 N N . HIS A 1 735 ? 7.861 23.584 22.407 1.00 83.50 735 HIS A N 1
ATOM 5824 C CA . HIS A 1 735 ? 8.704 24.627 22.982 1.00 83.50 735 HIS A CA 1
ATOM 5825 C C . HIS A 1 735 ? 9.838 24.954 21.996 1.00 83.50 735 HIS A C 1
ATOM 5827 O O . HIS A 1 735 ? 10.669 24.075 21.743 1.00 83.50 735 HIS A O 1
ATOM 5833 N N . PRO A 1 736 ? 9.872 26.167 21.411 1.00 84.19 736 PRO A N 1
ATOM 5834 C CA . PRO A 1 736 ? 8.872 27.240 21.533 1.00 84.19 736 PRO A CA 1
ATOM 5835 C C . PRO A 1 736 ? 7.532 26.900 20.841 1.00 84.19 736 PRO A C 1
ATOM 5837 O O . PRO A 1 736 ? 7.474 26.007 19.991 1.00 84.19 736 PRO A O 1
ATOM 5840 N N . VAL A 1 737 ? 6.458 27.600 21.236 1.00 89.44 737 VAL A N 1
ATOM 5841 C CA . VAL A 1 737 ? 5.086 27.450 20.701 1.00 89.44 737 VAL A CA 1
ATOM 5842 C C . VAL A 1 737 ? 5.008 28.082 19.307 1.00 89.44 737 VAL A C 1
ATOM 5844 O O . VAL A 1 737 ? 4.528 29.202 19.124 1.00 89.44 737 VAL A O 1
ATOM 5847 N N . GLU A 1 738 ? 5.570 27.383 18.324 1.00 91.38 738 GLU A N 1
ATOM 5848 C CA . GLU A 1 738 ? 5.732 27.874 16.956 1.00 91.38 738 GLU A CA 1
ATOM 5849 C C . GLU A 1 738 ? 5.257 26.873 15.903 1.00 91.38 738 GLU A C 1
ATOM 5851 O O . GLU A 1 738 ? 5.424 25.647 16.020 1.00 91.38 738 GLU A O 1
ATOM 5856 N N . VAL A 1 739 ? 4.718 27.433 14.819 1.00 92.81 739 VAL A N 1
ATOM 5857 C CA . VAL A 1 739 ? 4.511 26.701 13.571 1.00 92.81 739 VAL A CA 1
ATOM 5858 C C . VAL A 1 739 ? 5.859 26.433 12.904 1.00 92.81 739 VAL A C 1
ATOM 5860 O O . VAL A 1 739 ? 6.803 27.220 12.991 1.00 92.81 739 VAL A O 1
ATOM 5863 N N . ARG A 1 740 ? 5.965 25.282 12.252 1.00 92.75 740 ARG A N 1
ATOM 5864 C CA . ARG A 1 740 ? 7.165 24.795 11.569 1.00 92.75 740 ARG A CA 1
ATOM 5865 C C . ARG A 1 740 ? 6.822 24.497 10.118 1.00 92.75 740 ARG A C 1
ATOM 5867 O O . ARG A 1 740 ? 5.675 24.200 9.795 1.00 92.75 740 ARG A O 1
ATOM 5874 N N . LYS A 1 741 ? 7.830 24.461 9.245 1.00 90.50 741 LYS A N 1
ATOM 5875 C CA . LYS A 1 741 ? 7.657 24.142 7.816 1.00 90.50 741 LYS A CA 1
ATOM 5876 C C . LYS A 1 741 ? 6.878 22.839 7.557 1.00 90.50 741 LYS A C 1
ATOM 5878 O O . LYS A 1 741 ? 6.135 22.760 6.590 1.00 90.50 741 LYS A O 1
ATOM 5883 N N . GLN A 1 742 ? 7.012 21.845 8.438 1.00 89.12 742 GLN A N 1
ATOM 5884 C CA . GLN A 1 742 ? 6.310 20.555 8.357 1.00 89.12 742 GLN A CA 1
ATOM 5885 C C . GLN A 1 742 ? 4.788 20.629 8.578 1.00 89.12 742 GLN A C 1
ATOM 5887 O O . GLN A 1 742 ? 4.102 19.658 8.294 1.00 89.12 742 GLN A O 1
ATOM 5892 N N . ASP A 1 743 ? 4.263 21.743 9.099 1.00 90.88 743 ASP A N 1
ATOM 5893 C CA . ASP A 1 743 ? 2.824 21.902 9.358 1.00 90.88 743 ASP A CA 1
ATOM 5894 C C . ASP A 1 743 ? 2.036 22.301 8.098 1.00 90.88 743 ASP A C 1
ATOM 5896 O O . ASP A 1 743 ? 0.815 22.437 8.161 1.00 90.88 743 ASP A O 1
ATOM 5900 N N . GLY A 1 744 ? 2.726 22.484 6.963 1.00 86.56 744 GLY A N 1
ATOM 5901 C CA . GLY A 1 744 ? 2.152 22.982 5.711 1.00 86.56 744 GLY A CA 1
ATOM 5902 C C . GLY A 1 744 ? 0.931 22.194 5.239 1.00 86.56 744 GLY A C 1
ATOM 5903 O O . GLY A 1 744 ? -0.048 22.803 4.834 1.00 86.56 744 GLY A O 1
ATOM 5904 N N . ASP A 1 745 ? 0.930 20.870 5.388 1.00 84.88 745 ASP A N 1
ATOM 5905 C CA . ASP A 1 745 ? -0.158 20.011 4.894 1.00 84.88 745 ASP A CA 1
ATOM 5906 C C . ASP A 1 745 ? -1.481 20.291 5.614 1.00 84.88 745 ASP A C 1
ATOM 5908 O O . ASP A 1 745 ? -2.540 20.380 4.995 1.00 84.88 745 ASP A O 1
ATOM 5912 N N . ILE A 1 746 ? -1.411 20.479 6.937 1.00 87.06 746 ILE A N 1
ATOM 5913 C CA . ILE A 1 746 ? -2.576 20.817 7.760 1.00 87.06 746 ILE A CA 1
ATOM 5914 C C . ILE A 1 746 ? -3.034 22.244 7.434 1.00 87.06 746 ILE A C 1
ATOM 5916 O O . ILE A 1 746 ? -4.232 22.501 7.362 1.00 87.06 746 ILE A O 1
ATOM 5920 N N . VAL A 1 747 ? -2.099 23.168 7.191 1.00 91.25 747 VAL A N 1
ATOM 5921 C CA . VAL A 1 747 ? -2.416 24.554 6.815 1.00 91.25 747 VAL A CA 1
ATOM 5922 C C . VAL A 1 747 ? -3.083 24.635 5.433 1.00 91.25 747 VAL A C 1
ATOM 5924 O O . VAL A 1 747 ? -4.057 25.367 5.270 1.00 91.25 747 VAL A O 1
ATOM 5927 N N . GLU A 1 748 ? -2.617 23.863 4.450 1.00 87.69 748 GLU A N 1
ATOM 5928 C CA . GLU A 1 748 ? -3.230 23.762 3.118 1.00 87.69 748 GLU A CA 1
ATOM 5929 C C . GLU A 1 748 ? -4.625 23.124 3.180 1.00 87.69 748 GLU A C 1
ATOM 5931 O O . GLU A 1 748 ? -5.551 23.573 2.497 1.00 87.69 748 GLU A O 1
ATOM 5936 N N . GLU A 1 749 ? -4.813 22.117 4.037 1.00 82.56 749 GLU A N 1
ATOM 5937 C CA . GLU A 1 749 ? -6.127 21.527 4.309 1.00 82.56 749 GLU A CA 1
ATOM 5938 C C . GLU A 1 749 ? -7.097 22.548 4.923 1.00 82.56 749 GLU A C 1
ATOM 5940 O O . GLU A 1 749 ? -8.221 22.694 4.433 1.00 82.56 749 GLU A O 1
ATOM 5945 N N . ILE A 1 750 ? -6.647 23.308 5.929 1.00 89.94 750 ILE A N 1
ATOM 5946 C CA . ILE A 1 750 ? -7.415 24.408 6.534 1.00 89.94 750 ILE A CA 1
ATOM 5947 C C . ILE A 1 750 ? -7.795 25.437 5.465 1.00 89.94 750 ILE A C 1
ATOM 5949 O O . ILE A 1 750 ? -8.961 25.819 5.381 1.00 89.94 750 ILE A O 1
ATOM 5953 N N . ALA A 1 751 ? -6.853 25.846 4.609 1.00 88.56 751 ALA A N 1
ATOM 5954 C CA . ALA A 1 751 ? -7.102 26.800 3.529 1.00 88.56 751 ALA A CA 1
ATOM 5955 C C . ALA A 1 751 ? -8.197 26.325 2.571 1.00 88.56 751 ALA A C 1
ATOM 5957 O O . ALA A 1 751 ? -9.101 27.089 2.226 1.00 88.56 751 ALA A O 1
ATOM 5958 N N . ARG A 1 752 ? -8.157 25.054 2.165 1.00 83.38 752 ARG A N 1
ATOM 5959 C CA . ARG A 1 752 ? -9.166 24.492 1.264 1.00 83.38 752 ARG A CA 1
ATOM 5960 C C . ARG A 1 752 ? -10.538 24.390 1.923 1.00 83.38 752 ARG A C 1
ATOM 5962 O O . ARG A 1 752 ? -11.530 24.719 1.274 1.00 83.38 752 ARG A O 1
ATOM 5969 N N . LYS A 1 753 ? -10.615 23.950 3.182 1.00 83.50 753 LYS A N 1
ATOM 5970 C CA . LYS A 1 753 ? -11.890 23.851 3.911 1.00 83.50 753 LYS A CA 1
ATOM 5971 C C . LYS A 1 753 ? -12.485 25.231 4.185 1.00 83.50 753 LYS A C 1
ATOM 5973 O O . LYS A 1 753 ? -13.665 25.436 3.925 1.00 83.50 753 LYS A O 1
ATOM 5978 N N . LEU A 1 754 ? -11.665 26.201 4.585 1.00 87.94 754 LEU A N 1
ATOM 5979 C CA . LEU A 1 754 ? -12.086 27.590 4.769 1.00 87.94 754 LEU A CA 1
ATOM 5980 C C . LEU A 1 754 ? -12.599 28.206 3.462 1.00 87.94 754 LEU A C 1
ATOM 5982 O O . LEU A 1 754 ? -13.674 28.800 3.448 1.00 87.94 754 LEU A O 1
ATOM 5986 N N . ARG A 1 755 ? -11.888 27.998 2.345 1.00 84.06 755 ARG A N 1
ATOM 5987 C CA . ARG A 1 755 ? -12.349 28.436 1.019 1.00 84.06 755 ARG A CA 1
ATOM 5988 C C . ARG A 1 755 ? -13.709 27.833 0.664 1.00 84.06 755 ARG A C 1
ATOM 5990 O O . ARG A 1 755 ? -14.564 28.545 0.149 1.00 84.06 755 ARG A O 1
ATOM 5997 N N . ALA A 1 756 ? -13.920 26.546 0.942 1.00 77.25 756 ALA A N 1
ATOM 5998 C CA . ALA A 1 756 ? -15.206 25.890 0.708 1.00 77.25 756 ALA A CA 1
ATOM 5999 C C . ALA A 1 756 ? -16.328 26.504 1.564 1.00 77.25 756 ALA A C 1
ATOM 6001 O O . ALA A 1 756 ? -17.392 26.807 1.030 1.00 77.25 756 ALA A O 1
ATOM 6002 N N . VAL A 1 757 ? -16.074 26.770 2.851 1.00 80.00 757 VAL A N 1
ATOM 6003 C CA . VAL A 1 757 ? -17.038 27.433 3.749 1.00 80.00 757 VAL A CA 1
ATOM 6004 C C . VAL A 1 757 ? -17.416 28.828 3.235 1.00 80.00 757 VAL A C 1
ATOM 6006 O O . VAL A 1 757 ? -18.603 29.123 3.127 1.00 80.00 757 VAL A O 1
ATOM 6009 N N . MET A 1 758 ? -16.442 29.659 2.844 1.00 82.19 758 MET A N 1
ATOM 6010 C CA . MET A 1 758 ? -16.690 31.021 2.333 1.00 82.19 758 MET A CA 1
ATOM 6011 C C . MET A 1 758 ? -17.453 31.042 0.993 1.00 82.19 758 MET A C 1
ATOM 6013 O O . MET A 1 758 ? -18.213 31.969 0.708 1.00 82.19 758 MET A O 1
ATOM 6017 N N . LEU A 1 759 ? -17.270 30.015 0.155 1.00 76.38 759 LEU A N 1
ATOM 6018 C CA . LEU A 1 759 ? -18.011 29.872 -1.103 1.00 76.38 759 LEU A CA 1
ATOM 6019 C C . LEU A 1 759 ? -19.451 29.388 -0.881 1.00 76.38 759 LEU A C 1
ATOM 6021 O O . LEU A 1 759 ? -20.357 29.842 -1.577 1.00 76.38 759 LEU A O 1
ATOM 6025 N N . CYS A 1 760 ? -19.666 28.490 0.084 1.00 67.06 760 CYS A N 1
ATOM 6026 C CA . CYS A 1 760 ? -20.965 27.853 0.323 1.00 67.06 760 CYS A CA 1
ATOM 6027 C C . CYS A 1 760 ? -21.860 28.632 1.304 1.00 67.06 760 CYS A C 1
ATOM 6029 O O . CYS A 1 760 ? -23.069 28.422 1.322 1.00 67.06 760 CYS A O 1
ATOM 6031 N N . CYS A 1 761 ? -21.294 29.532 2.114 1.00 72.81 761 CYS A N 1
ATOM 6032 C CA . CYS A 1 761 ? -22.021 30.325 3.103 1.00 72.81 761 CYS A CA 1
ATOM 6033 C C . CYS A 1 761 ? -21.877 31.824 2.807 1.00 72.81 761 CYS A C 1
ATOM 6035 O O . CYS A 1 761 ? -20.784 32.377 2.876 1.00 72.81 761 CYS A O 1
ATOM 6037 N N . GLU A 1 762 ? -22.980 32.504 2.471 1.00 69.69 762 GLU A N 1
ATOM 6038 C CA . GLU A 1 762 ? -22.970 33.961 2.238 1.00 69.69 762 GLU A CA 1
ATOM 6039 C C . GLU A 1 762 ? -22.667 34.762 3.512 1.00 69.69 762 GLU A C 1
ATOM 6041 O O . GLU A 1 762 ? -22.046 35.815 3.429 1.00 69.69 762 GLU A O 1
ATOM 6046 N N . LYS A 1 763 ? -23.047 34.229 4.680 1.00 79.56 763 LYS A N 1
ATOM 6047 C CA . LYS A 1 763 ? -22.823 34.830 6.003 1.00 79.56 763 LYS A CA 1
ATOM 6048 C C . LYS A 1 763 ? -21.835 34.020 6.840 1.00 79.56 763 LYS A C 1
ATOM 6050 O O . LYS A 1 763 ? -22.100 33.671 7.990 1.00 79.56 763 LYS A O 1
ATOM 6055 N N . TRP A 1 764 ? -20.718 33.634 6.234 1.00 85.12 764 TRP A N 1
ATOM 6056 C CA . TRP A 1 764 ? -19.718 32.785 6.884 1.00 85.12 764 TRP A CA 1
ATOM 6057 C C . TRP A 1 764 ? -19.138 33.426 8.155 1.00 85.12 764 TRP A C 1
ATOM 6059 O O . TRP A 1 764 ? -18.689 32.706 9.040 1.00 85.12 764 TRP A O 1
ATOM 6069 N N . GLU A 1 765 ? -19.180 34.754 8.283 1.00 84.06 765 GLU A N 1
ATOM 6070 C CA . GLU A 1 765 ? -18.745 35.474 9.478 1.00 84.06 765 GLU A CA 1
ATOM 6071 C C . GLU A 1 765 ? -19.580 35.131 10.718 1.00 84.06 765 GLU A C 1
ATOM 6073 O O . GLU A 1 765 ? -19.051 35.127 11.826 1.00 84.06 765 GLU A O 1
ATOM 6078 N N . GLU A 1 766 ? -20.858 34.774 10.547 1.00 83.06 766 GLU A N 1
ATOM 6079 C CA . GLU A 1 766 ? -21.733 34.359 11.652 1.00 83.06 766 GLU A CA 1
ATOM 6080 C C . GLU A 1 766 ? -21.315 32.990 12.217 1.00 83.06 766 GLU A C 1
ATOM 6082 O O . GLU A 1 766 ? -21.583 32.694 13.382 1.00 83.06 766 GLU A O 1
ATOM 6087 N N . LEU A 1 767 ? -20.583 32.184 11.434 1.00 81.38 767 LEU A N 1
ATOM 6088 C CA . LEU A 1 767 ? -19.998 30.924 11.892 1.00 81.38 767 LEU A CA 1
ATOM 6089 C C . LEU A 1 767 ? -18.763 31.141 12.774 1.00 81.38 767 LEU A C 1
ATOM 6091 O O . LEU A 1 767 ? -18.323 30.203 13.425 1.00 81.38 767 LEU A O 1
ATOM 6095 N N . PHE A 1 768 ? -18.172 32.336 12.825 1.00 84.94 768 PHE A N 1
ATOM 6096 C CA . PHE A 1 768 ? -16.984 32.612 13.637 1.00 84.94 768 PHE A CA 1
ATOM 6097 C C . PHE A 1 768 ? -17.302 33.681 14.693 1.00 84.94 768 PHE A C 1
ATOM 6099 O O . PHE A 1 768 ? -17.058 34.864 14.468 1.00 84.94 768 PHE A O 1
ATOM 6106 N N . PRO A 1 769 ? -17.788 33.294 15.892 1.00 73.12 769 PRO A N 1
ATOM 6107 C CA . PRO A 1 769 ? -18.250 34.246 16.908 1.00 73.12 769 PRO A CA 1
ATOM 6108 C C . PRO A 1 769 ? -17.168 35.208 17.415 1.00 73.12 769 PRO A C 1
ATOM 6110 O O . PRO A 1 769 ? -17.475 36.265 17.957 1.00 73.12 769 PRO A O 1
ATOM 6113 N N . GLN A 1 770 ? -15.895 34.829 17.269 1.00 76.25 770 GLN A N 1
ATOM 6114 C CA . GLN A 1 770 ? -14.734 35.623 17.678 1.00 76.25 770 GLN A CA 1
ATOM 6115 C C . GLN A 1 770 ? -14.133 36.440 16.525 1.00 76.25 770 GLN A C 1
ATOM 6117 O O . GLN A 1 770 ? -13.029 36.964 16.672 1.00 76.25 770 GLN A O 1
ATOM 6122 N N . LEU A 1 771 ? -14.814 36.527 15.377 1.00 88.12 771 LEU A N 1
ATOM 6123 C CA . LEU A 1 771 ? -14.276 37.194 14.202 1.00 88.12 771 LEU A CA 1
ATOM 6124 C C . LEU A 1 771 ? -14.128 38.697 14.440 1.00 88.12 771 LEU A C 1
ATOM 6126 O O . LEU A 1 771 ? -15.085 39.401 14.763 1.00 88.12 771 LEU A O 1
ATOM 6130 N N . THR A 1 772 ? -12.910 39.198 14.252 1.00 90.12 772 THR A N 1
ATOM 6131 C CA . THR A 1 772 ? -12.590 40.627 14.341 1.00 90.12 772 THR A CA 1
ATOM 6132 C C . THR A 1 772 ? -11.810 41.067 13.118 1.00 90.12 772 THR A C 1
ATOM 6134 O O . THR A 1 772 ? -11.082 40.274 12.525 1.00 90.12 772 THR A O 1
ATOM 6137 N N . VAL A 1 773 ? -11.942 42.336 12.737 1.00 92.06 773 VAL A N 1
ATOM 6138 C CA . VAL A 1 773 ? -11.204 42.901 11.607 1.00 92.06 773 VAL A CA 1
ATOM 6139 C C . VAL A 1 773 ? -10.404 44.100 12.077 1.00 92.06 773 VAL A C 1
ATOM 6141 O O . VAL A 1 773 ? -10.966 45.038 12.640 1.00 92.06 773 VAL A O 1
ATOM 6144 N N . ASP A 1 774 ? -9.108 44.063 11.798 1.00 91.69 774 ASP A N 1
ATOM 6145 C CA . ASP A 1 774 ? -8.200 45.183 12.008 1.00 91.69 774 ASP A CA 1
ATOM 6146 C C . ASP A 1 774 ? -7.769 45.738 10.645 1.00 91.69 774 ASP A C 1
ATOM 6148 O O . ASP A 1 774 ? -7.476 44.989 9.704 1.00 91.69 774 ASP A O 1
ATOM 6152 N N . LEU A 1 775 ? -7.753 47.061 10.516 1.00 88.44 775 LEU A N 1
ATOM 6153 C CA . LEU A 1 775 ? -7.244 47.766 9.350 1.00 88.44 775 LEU A CA 1
ATOM 6154 C C . LEU A 1 775 ? -5.763 48.064 9.564 1.00 88.44 775 LEU A C 1
ATOM 6156 O O . LEU A 1 775 ? -5.379 48.748 10.512 1.00 88.44 775 LEU A O 1
ATOM 6160 N N . GLN A 1 776 ? -4.937 47.598 8.631 1.00 86.19 776 GLN A N 1
ATOM 6161 C CA . GLN A 1 776 ? -3.602 48.136 8.438 1.00 86.19 776 GLN A CA 1
ATOM 6162 C C . GLN A 1 776 ? -3.674 49.178 7.313 1.00 86.19 776 GLN A C 1
ATOM 6164 O O . GLN A 1 776 ? -3.852 48.791 6.148 1.00 86.19 776 GLN A O 1
ATOM 6169 N N . PRO A 1 777 ? -3.566 50.484 7.628 1.00 81.94 777 PRO A N 1
ATOM 6170 C CA . PRO A 1 777 ? -3.797 51.540 6.650 1.00 81.94 777 PRO A CA 1
ATOM 6171 C C . PRO A 1 777 ? -2.916 51.373 5.412 1.00 81.94 777 PRO A C 1
ATOM 6173 O O . PRO A 1 777 ? -1.749 51.003 5.512 1.00 81.94 777 PRO A O 1
ATOM 6176 N N . ASN A 1 778 ? -3.487 51.623 4.232 1.00 79.38 778 ASN A N 1
ATOM 6177 C CA . ASN A 1 778 ? -2.814 51.530 2.929 1.00 79.38 778 ASN A CA 1
ATOM 6178 C C . ASN A 1 778 ? -2.229 50.149 2.564 1.00 79.38 778 ASN A C 1
ATOM 6180 O O . ASN A 1 778 ? -1.539 50.048 1.552 1.00 79.38 778 ASN A O 1
ATOM 6184 N N . LEU A 1 779 ? -2.506 49.087 3.337 1.00 84.12 779 LEU A N 1
ATOM 6185 C CA . LEU A 1 779 ? -1.983 47.748 3.061 1.00 84.12 779 LEU A CA 1
ATOM 6186 C C . LEU A 1 779 ? -3.081 46.680 2.984 1.00 84.12 779 LEU A C 1
ATOM 6188 O O . LEU A 1 779 ? -3.308 46.102 1.922 1.00 84.12 779 LEU A O 1
ATOM 6192 N N . MET A 1 780 ? -3.764 46.385 4.090 1.00 90.38 780 MET A N 1
ATOM 6193 C CA . MET A 1 780 ? -4.698 45.257 4.124 1.00 90.38 780 MET A CA 1
ATOM 6194 C C . MET A 1 780 ? -5.718 45.351 5.256 1.00 90.38 780 MET A C 1
ATOM 6196 O O . MET A 1 780 ? -5.455 45.953 6.298 1.00 90.38 780 MET A O 1
ATOM 6200 N N . TYR A 1 781 ? -6.836 44.645 5.094 1.00 93.38 781 TYR A N 1
ATOM 6201 C CA . TYR A 1 781 ? -7.646 44.202 6.227 1.00 93.38 781 TYR A CA 1
ATOM 6202 C C . TYR A 1 781 ? -7.131 42.860 6.748 1.00 93.38 781 TYR A C 1
ATOM 6204 O O . TYR A 1 781 ? -6.854 41.943 5.969 1.00 93.38 781 TYR A O 1
ATOM 6212 N N . ARG A 1 782 ? -7.040 42.729 8.071 1.00 92.88 782 ARG A N 1
ATOM 6213 C CA . ARG A 1 782 ? -6.703 41.483 8.761 1.00 92.88 782 ARG A CA 1
ATOM 6214 C C . ARG A 1 782 ? -7.943 40.960 9.459 1.00 92.88 782 ARG A C 1
ATOM 6216 O O . ARG A 1 782 ? -8.387 41.528 10.448 1.00 92.88 782 ARG A O 1
ATOM 6223 N N . ILE A 1 783 ? -8.502 39.882 8.932 1.00 94.25 783 ILE A N 1
ATOM 6224 C CA . ILE A 1 783 ? -9.706 39.241 9.456 1.00 94.25 783 ILE A CA 1
ATOM 6225 C C . ILE A 1 783 ? -9.259 38.090 10.350 1.00 94.25 783 ILE A C 1
ATOM 6227 O O . ILE A 1 783 ? -8.740 37.086 9.871 1.00 94.25 783 ILE A O 1
ATOM 6231 N N . HIS A 1 784 ? -9.416 38.235 11.654 1.00 92.56 784 HIS A N 1
ATOM 6232 C CA . HIS A 1 784 ? -9.057 37.223 12.637 1.00 92.56 784 HIS A CA 1
ATOM 6233 C C . HIS A 1 784 ? -10.173 36.194 12.726 1.00 92.56 784 HIS A C 1
ATOM 6235 O O . HIS A 1 784 ? -11.315 36.564 12.966 1.00 92.56 784 HIS A O 1
ATOM 6241 N N . ILE A 1 785 ? -9.847 34.918 12.529 1.00 91.12 785 ILE A N 1
ATOM 6242 C CA . ILE A 1 785 ? -10.850 33.847 12.427 1.00 91.12 785 ILE A CA 1
ATOM 6243 C C . ILE A 1 785 ? -10.750 32.849 13.579 1.00 91.12 785 ILE A C 1
ATOM 6245 O O . ILE A 1 785 ? -11.764 32.325 14.031 1.00 91.12 785 ILE A O 1
ATOM 6249 N N . PHE A 1 786 ? -9.533 32.571 14.054 1.00 92.81 786 PHE A N 1
ATOM 6250 C CA . PHE A 1 786 ? -9.303 31.634 15.151 1.00 92.81 786 PHE A CA 1
ATOM 6251 C C . PHE A 1 786 ? -8.067 32.029 15.963 1.00 92.81 786 PHE A C 1
ATOM 6253 O O . PHE A 1 786 ? -7.012 32.332 15.405 1.00 92.81 786 PHE A O 1
ATOM 6260 N N . ASN A 1 787 ? -8.200 32.007 17.288 1.00 91.56 787 ASN A N 1
ATOM 6261 C CA . ASN A 1 787 ? -7.192 32.489 18.224 1.00 91.56 787 ASN A CA 1
ATOM 6262 C C . ASN A 1 787 ? -7.033 31.507 19.399 1.00 91.56 787 ASN A C 1
ATOM 6264 O O . ASN A 1 787 ? -7.637 31.701 20.452 1.00 91.56 787 ASN A O 1
ATOM 6268 N N . GLY A 1 788 ? -6.247 30.445 19.202 1.00 89.31 788 GLY A N 1
ATOM 6269 C CA . GLY A 1 788 ? -6.063 29.365 20.180 1.00 89.31 788 GLY A CA 1
ATOM 6270 C C . GLY A 1 788 ? -4.846 29.542 21.095 1.00 89.31 788 GLY A C 1
ATOM 6271 O O . GLY A 1 788 ? -4.260 30.625 21.169 1.00 89.31 788 GLY A O 1
ATOM 6272 N N . GLU A 1 789 ? -4.454 28.487 21.815 1.00 88.81 789 GLU A N 1
ATOM 6273 C CA . GLU A 1 789 ? -3.283 28.503 22.713 1.00 88.81 789 GLU A CA 1
ATOM 6274 C C . GLU A 1 789 ? -1.953 28.359 21.956 1.00 88.81 789 GLU A C 1
ATOM 6276 O O . GLU A 1 789 ? -0.914 28.859 22.397 1.00 88.81 789 GLU A O 1
ATOM 6281 N N . GLY A 1 790 ? -1.976 27.676 20.812 1.00 88.88 790 GLY A N 1
ATOM 6282 C CA . GLY A 1 790 ? -0.819 27.376 19.977 1.00 88.88 790 GLY A CA 1
ATOM 6283 C C . GLY A 1 790 ? -0.678 28.300 18.770 1.00 88.88 790 GLY A C 1
ATOM 6284 O O . GLY A 1 790 ? 0.431 28.762 18.477 1.00 88.88 790 GLY A O 1
ATOM 6285 N N . VAL A 1 791 ? -1.782 28.579 18.071 1.00 94.19 791 VAL A N 1
ATOM 6286 C CA . VAL A 1 791 ? -1.790 29.314 16.796 1.00 94.19 791 VAL A CA 1
ATOM 6287 C C . VAL A 1 791 ? -2.785 30.470 16.760 1.00 94.19 791 VAL A C 1
ATOM 6289 O O . VAL A 1 791 ? -3.784 30.512 17.472 1.00 94.19 791 VAL A O 1
ATOM 6292 N N . ASP A 1 792 ? -2.492 31.422 15.883 1.00 94.12 792 ASP A N 1
ATOM 6293 C CA . ASP A 1 792 ? -3.347 32.551 15.534 1.00 94.12 792 ASP A CA 1
ATOM 6294 C C . ASP A 1 792 ? -3.553 32.556 14.013 1.00 94.12 792 ASP A C 1
ATOM 6296 O O . ASP A 1 792 ? -2.582 32.551 13.248 1.00 94.12 792 ASP A O 1
ATOM 6300 N N . VAL A 1 793 ? -4.818 32.505 13.593 1.00 95.19 793 VAL A N 1
ATOM 6301 C CA . VAL A 1 793 ? -5.260 32.267 12.213 1.00 95.19 793 VAL A CA 1
ATOM 6302 C C . VAL A 1 793 ? -6.049 33.470 11.719 1.00 95.19 793 VAL A C 1
ATOM 6304 O O . VAL A 1 793 ? -7.031 33.892 12.337 1.00 95.19 793 VAL A O 1
ATOM 6307 N N . ARG A 1 794 ? -5.621 34.016 10.579 1.00 94.94 794 ARG A N 1
ATOM 6308 C CA . ARG A 1 794 ? -6.142 35.258 10.005 1.00 94.94 794 ARG A CA 1
ATOM 6309 C C . ARG A 1 794 ? -6.287 35.148 8.489 1.00 94.94 794 ARG A C 1
ATOM 6311 O O . ARG A 1 794 ? -5.544 34.407 7.853 1.00 94.94 794 ARG A O 1
ATOM 6318 N N . LEU A 1 795 ? -7.182 35.930 7.895 1.00 95.56 795 LEU A N 1
ATOM 6319 C CA . LEU A 1 795 ? -7.162 36.247 6.467 1.00 95.56 795 LEU A CA 1
ATOM 6320 C C . LEU A 1 795 ? -6.590 37.644 6.270 1.00 95.56 795 LEU A C 1
ATOM 6322 O O . LEU A 1 795 ? -6.973 38.584 6.960 1.00 95.56 795 LEU A O 1
ATOM 6326 N N . HIS A 1 796 ? -5.694 37.778 5.306 1.00 94.19 796 HIS A N 1
ATOM 6327 C CA . HIS A 1 796 ? -5.167 39.049 4.841 1.00 94.19 796 HIS A CA 1
ATOM 6328 C C . HIS A 1 796 ? -5.826 39.390 3.507 1.00 94.19 796 HIS A C 1
ATOM 6330 O O . HIS A 1 796 ? -5.656 38.666 2.524 1.00 94.19 796 HIS A O 1
ATOM 6336 N N . LEU A 1 797 ? -6.589 40.482 3.493 1.00 93.31 797 LEU A N 1
ATOM 6337 C CA . LEU A 1 797 ? -7.221 41.045 2.307 1.00 93.31 797 LEU A CA 1
ATOM 6338 C C . LEU A 1 797 ? -6.452 42.302 1.886 1.00 93.31 797 LEU A C 1
ATOM 6340 O O . LEU A 1 797 ? -6.646 43.374 2.457 1.00 93.31 797 LEU A O 1
ATOM 6344 N N . PHE A 1 798 ? -5.568 42.151 0.904 1.00 90.62 798 PHE A N 1
ATOM 6345 C CA . PHE A 1 798 ? -4.720 43.215 0.371 1.00 90.62 798 PHE A CA 1
ATOM 6346 C C . PHE A 1 798 ? -5.504 44.166 -0.537 1.00 90.62 798 PHE A C 1
ATOM 6348 O O . PHE A 1 798 ? -6.325 43.733 -1.357 1.00 90.62 798 PHE A O 1
ATOM 6355 N N . PHE A 1 799 ? -5.210 45.462 -0.425 1.00 88.25 799 PHE A N 1
ATOM 6356 C CA . PHE A 1 799 ? -5.707 46.472 -1.360 1.00 88.25 799 PHE A CA 1
ATOM 6357 C C . PHE A 1 799 ? -4.982 46.404 -2.708 1.00 88.25 799 PHE A C 1
ATOM 6359 O O . PHE A 1 799 ? -3.921 45.800 -2.831 1.00 88.25 799 PHE A O 1
ATOM 6366 N N . GLN A 1 800 ? -5.568 47.024 -3.731 1.00 81.88 800 GLN A N 1
ATOM 6367 C CA . GLN A 1 800 ? -5.087 46.922 -5.111 1.00 81.88 800 GLN A CA 1
ATOM 6368 C C . GLN A 1 800 ? -3.665 47.471 -5.320 1.00 81.88 800 GLN A C 1
ATOM 6370 O O . GLN A 1 800 ? -2.925 46.915 -6.124 1.00 81.88 800 GLN A O 1
ATOM 6375 N N . ASP A 1 801 ? -3.269 48.480 -4.541 1.00 77.69 801 ASP A N 1
ATOM 6376 C CA . ASP A 1 801 ? -1.951 49.130 -4.614 1.00 77.69 801 ASP A CA 1
ATOM 6377 C C . ASP A 1 801 ? -1.122 48.915 -3.329 1.00 77.69 801 ASP A C 1
ATOM 6379 O O . ASP A 1 801 ? -0.279 49.729 -2.948 1.00 77.69 801 ASP A O 1
ATOM 6383 N N . ALA A 1 802 ? -1.380 47.811 -2.621 1.00 74.19 802 ALA A N 1
ATOM 6384 C CA . ALA A 1 802 ? -0.830 47.517 -1.299 1.00 74.19 802 ALA A CA 1
ATOM 6385 C C . ALA A 1 802 ? 0.610 46.976 -1.337 1.00 74.19 802 ALA A C 1
ATOM 6387 O O . ALA A 1 802 ? 0.848 45.793 -1.096 1.00 74.19 802 ALA A O 1
ATOM 6388 N N . SER A 1 803 ? 1.588 47.837 -1.614 1.00 81.31 803 SER A N 1
ATOM 6389 C CA . SER A 1 803 ? 3.005 47.478 -1.473 1.00 81.31 803 SER A CA 1
ATOM 6390 C C . SER A 1 803 ? 3.567 47.943 -0.135 1.00 81.31 803 SER A C 1
ATOM 6392 O O . SER A 1 803 ? 3.458 49.114 0.235 1.00 81.31 803 SER A O 1
ATOM 6394 N N . GLU A 1 804 ? 4.232 47.039 0.579 1.00 82.56 804 GLU A N 1
ATOM 6395 C CA . GLU A 1 804 ? 5.051 47.408 1.726 1.00 82.56 804 GLU A CA 1
ATOM 6396 C C . GLU A 1 804 ? 6.161 48.356 1.269 1.00 82.56 804 GLU A C 1
ATOM 6398 O O . GLU A 1 804 ? 6.639 48.298 0.136 1.00 82.56 804 GLU A O 1
ATOM 6403 N N . THR A 1 805 ? 6.567 49.282 2.129 1.00 74.50 805 THR A N 1
ATOM 6404 C CA . THR A 1 805 ? 7.536 50.333 1.776 1.00 74.50 805 THR A CA 1
ATOM 6405 C C . THR A 1 805 ? 8.955 50.003 2.229 1.00 74.50 805 THR A C 1
ATOM 6407 O O . THR A 1 805 ? 9.908 50.612 1.753 1.00 74.50 805 THR A O 1
ATOM 6410 N N . TYR A 1 806 ? 9.116 48.996 3.086 1.00 76.50 806 TYR A N 1
ATOM 6411 C CA . TYR A 1 806 ? 10.377 48.629 3.719 1.00 76.50 806 TYR A CA 1
ATOM 6412 C C . TYR A 1 806 ? 10.481 47.114 3.896 1.00 76.50 806 TYR A C 1
ATOM 6414 O O . TYR A 1 806 ? 9.495 46.385 3.812 1.00 76.50 806 TYR A O 1
ATOM 6422 N N . VAL A 1 807 ? 11.703 46.658 4.141 1.00 86.62 807 VAL A N 1
ATOM 6423 C CA . VAL A 1 807 ? 12.027 45.248 4.346 1.00 86.62 807 VAL A CA 1
ATOM 6424 C C . VAL A 1 807 ? 11.927 44.935 5.833 1.00 86.62 807 VAL A C 1
ATOM 6426 O O . VAL A 1 807 ? 12.445 45.697 6.647 1.00 86.62 807 VAL A O 1
ATOM 6429 N N . HIS A 1 808 ? 11.285 43.832 6.214 1.00 87.50 808 HIS A N 1
ATOM 6430 C CA . HIS A 1 808 ? 11.099 43.510 7.627 1.00 87.50 808 HIS A CA 1
ATOM 6431 C C . HIS A 1 808 ? 11.127 42.018 7.955 1.00 87.50 808 HIS A C 1
ATOM 6433 O O . HIS A 1 808 ? 10.934 41.162 7.091 1.00 87.50 808 HIS A O 1
ATOM 6439 N N . SER A 1 809 ? 11.375 41.726 9.230 1.00 89.75 809 SER A N 1
ATOM 6440 C CA . SER A 1 809 ? 11.285 40.398 9.840 1.00 89.75 809 SER A CA 1
ATOM 6441 C C . SER A 1 809 ? 10.066 40.301 10.770 1.00 89.75 809 SER A C 1
ATOM 6443 O O . SER A 1 809 ? 9.461 41.312 11.135 1.00 89.75 809 SER A O 1
ATOM 6445 N N . HIS A 1 810 ? 9.682 39.090 11.179 1.00 88.12 810 HIS A N 1
ATOM 6446 C CA . HIS A 1 810 ? 8.520 38.851 12.048 1.00 88.12 810 HIS A CA 1
ATOM 6447 C C . HIS A 1 810 ? 8.936 38.387 13.445 1.00 88.12 810 HIS A C 1
ATOM 6449 O O . HIS A 1 810 ? 10.059 37.962 13.675 1.00 88.12 810 HIS A O 1
ATOM 6455 N N . ARG A 1 811 ? 8.009 38.442 14.414 1.00 86.00 811 ARG A N 1
ATOM 6456 C CA . ARG A 1 811 ? 8.274 37.928 15.778 1.00 86.00 811 ARG A CA 1
ATOM 6457 C C . ARG A 1 811 ? 8.091 36.418 15.911 1.00 86.00 811 ARG A C 1
ATOM 6459 O O . ARG A 1 811 ? 8.466 35.869 16.940 1.00 86.00 811 ARG A O 1
ATOM 6466 N N . ALA A 1 812 ? 7.461 35.791 14.921 1.00 89.12 812 ALA A N 1
ATOM 6467 C CA . ALA A 1 812 ? 7.078 34.386 14.919 1.00 89.12 812 ALA A CA 1
ATOM 6468 C C . ALA A 1 812 ? 7.088 33.839 13.489 1.00 89.12 812 ALA A C 1
ATOM 6470 O O . ALA A 1 812 ? 6.797 34.572 12.540 1.00 89.12 812 ALA A O 1
ATOM 6471 N N . ASN A 1 813 ? 7.374 32.546 13.362 1.00 93.38 813 ASN A N 1
ATOM 6472 C CA . ASN A 1 813 ? 7.233 31.823 12.102 1.00 93.38 813 ASN A CA 1
ATOM 6473 C C . ASN A 1 813 ? 5.767 31.809 11.657 1.00 93.38 813 ASN A C 1
ATOM 6475 O O . ASN A 1 813 ? 4.861 31.764 12.501 1.00 93.38 813 ASN A O 1
ATOM 6479 N N . PHE A 1 814 ? 5.529 31.785 10.345 1.00 94.69 814 PHE A N 1
ATOM 6480 C CA . PHE A 1 814 ? 4.174 31.695 9.807 1.00 94.69 814 PHE A CA 1
ATOM 6481 C C . PHE A 1 814 ? 4.096 30.932 8.483 1.00 94.69 814 PHE A C 1
ATOM 6483 O O . PHE A 1 814 ? 5.068 30.820 7.734 1.00 94.69 814 PHE A O 1
ATOM 6490 N N . HIS A 1 815 ? 2.901 30.421 8.204 1.00 96.50 815 HIS A N 1
ATOM 6491 C CA . HIS A 1 815 ? 2.496 29.916 6.897 1.00 96.50 815 HIS A CA 1
ATOM 6492 C C . HIS A 1 815 ? 1.511 30.877 6.245 1.00 96.50 815 HIS A C 1
ATOM 6494 O O . HIS A 1 815 ? 0.689 31.495 6.925 1.00 96.50 815 HIS A O 1
ATOM 6500 N N . SER A 1 816 ? 1.586 30.957 4.922 1.00 95.00 816 SER A N 1
ATOM 6501 C CA . SER A 1 816 ? 0.717 31.779 4.091 1.00 95.00 816 SER A CA 1
ATOM 6502 C C . SER A 1 816 ? 0.201 30.965 2.906 1.00 95.00 816 SER A C 1
ATOM 6504 O O . SER A 1 816 ? 0.996 30.307 2.234 1.00 95.00 816 SER A O 1
ATOM 6506 N N . VAL A 1 817 ? -1.109 30.995 2.640 1.00 95.50 817 VAL A N 1
ATOM 6507 C CA . VAL A 1 817 ? -1.749 30.305 1.502 1.00 95.50 817 VAL A CA 1
ATOM 6508 C C . VAL A 1 817 ? -2.647 31.275 0.743 1.00 95.50 817 VAL A C 1
ATOM 6510 O O . VAL A 1 817 ? -3.613 31.797 1.298 1.00 95.50 817 VAL A O 1
ATOM 6513 N N . CYS A 1 818 ? -2.361 31.504 -0.537 1.00 91.75 818 CYS A N 1
ATOM 6514 C CA . CYS A 1 818 ? -3.103 32.458 -1.352 1.00 91.75 818 CYS A CA 1
ATOM 6515 C C . CYS A 1 818 ? -4.437 31.845 -1.790 1.00 91.75 818 CYS A C 1
ATOM 6517 O O . CYS A 1 818 ? -4.461 30.857 -2.528 1.00 91.75 818 CYS A O 1
ATOM 6519 N N . LEU A 1 819 ? -5.551 32.434 -1.357 1.00 89.31 819 LEU A N 1
ATOM 6520 C CA . LEU A 1 819 ? -6.901 31.977 -1.691 1.00 89.31 819 LEU A CA 1
ATOM 6521 C C . LEU A 1 819 ? -7.447 32.649 -2.958 1.00 89.31 819 LEU A C 1
ATOM 6523 O O . LEU A 1 819 ? -8.242 32.033 -3.670 1.00 89.31 819 LEU A O 1
ATOM 6527 N N . TYR A 1 820 ? -7.030 33.891 -3.229 1.00 89.19 820 TYR A N 1
ATOM 6528 C CA . TYR A 1 820 ? -7.424 34.672 -4.403 1.00 89.19 820 TYR A CA 1
ATOM 6529 C C . TYR A 1 820 ? -6.387 35.750 -4.762 1.00 89.19 820 TYR A C 1
ATOM 6531 O O . TYR A 1 820 ? -5.742 36.311 -3.876 1.00 89.19 820 TYR A O 1
ATOM 6539 N N . GLY A 1 821 ? -6.276 36.085 -6.050 1.00 88.12 821 GLY A N 1
ATOM 6540 C CA . GLY A 1 821 ? -5.355 37.093 -6.576 1.00 88.12 821 GLY A CA 1
ATOM 6541 C C . GLY A 1 821 ? -3.896 36.631 -6.604 1.00 88.12 821 GLY A C 1
ATOM 6542 O O . GLY A 1 821 ? -3.602 35.425 -6.634 1.00 88.12 821 GLY A O 1
ATOM 6543 N N . SER A 1 822 ? -2.982 37.603 -6.626 1.00 89.12 822 SER A N 1
ATOM 6544 C CA . SER A 1 822 ? -1.549 37.365 -6.468 1.00 89.12 822 SER A CA 1
ATOM 6545 C C . SER A 1 822 ? -0.792 38.593 -5.970 1.00 89.12 822 SER A C 1
ATOM 6547 O O . SER A 1 822 ? -1.180 39.715 -6.283 1.00 89.12 822 SER A O 1
ATOM 6549 N N . TYR A 1 823 ? 0.323 38.367 -5.282 1.00 90.94 823 TYR A N 1
ATOM 6550 C CA . TYR A 1 823 ? 1.311 39.383 -4.919 1.00 90.94 823 TYR A CA 1
ATOM 6551 C C . TYR A 1 823 ? 2.725 38.805 -4.996 1.00 90.94 823 TYR A C 1
ATOM 6553 O O . TYR A 1 823 ? 2.903 37.588 -5.070 1.00 90.94 823 TYR A O 1
ATOM 6561 N N . VAL A 1 824 ? 3.746 39.655 -4.979 1.00 90.06 824 VAL A N 1
ATOM 6562 C CA . VAL A 1 824 ? 5.150 39.235 -4.960 1.00 90.06 824 VAL A CA 1
ATOM 6563 C C . VAL A 1 824 ? 5.715 39.419 -3.565 1.00 90.06 824 VAL A C 1
ATOM 6565 O O . VAL A 1 824 ? 5.577 40.474 -2.958 1.00 90.06 824 VAL A O 1
ATOM 6568 N N . ASN A 1 825 ? 6.361 38.379 -3.053 1.00 90.19 825 ASN A N 1
ATOM 6569 C CA . ASN A 1 825 ? 7.146 38.451 -1.838 1.00 90.19 825 ASN A CA 1
ATOM 6570 C C . ASN A 1 825 ? 8.631 38.511 -2.208 1.00 90.19 825 ASN A C 1
ATOM 6572 O O . ASN A 1 825 ? 9.180 37.564 -2.778 1.00 90.19 825 ASN A O 1
ATOM 6576 N N . GLU A 1 826 ? 9.276 39.628 -1.906 1.00 91.88 826 GLU A N 1
ATOM 6577 C CA . GLU A 1 826 ? 10.707 39.828 -2.102 1.00 91.88 826 GLU A CA 1
ATOM 6578 C C . GLU A 1 826 ? 11.449 39.421 -0.832 1.00 91.88 826 GLU A C 1
ATOM 6580 O O . GLU A 1 826 ? 11.166 39.947 0.239 1.00 91.88 826 GLU A O 1
ATOM 6585 N N . ILE A 1 827 ? 12.413 38.509 -0.937 1.00 91.12 827 ILE A N 1
ATOM 6586 C CA . ILE A 1 827 ? 13.301 38.103 0.155 1.00 91.12 827 ILE A CA 1
ATOM 6587 C C . ILE A 1 827 ? 14.606 38.879 0.032 1.00 91.12 827 ILE A C 1
ATOM 6589 O O . ILE A 1 827 ? 15.240 38.903 -1.029 1.00 91.12 827 ILE A O 1
ATOM 6593 N N . TRP A 1 828 ? 15.017 39.481 1.137 1.00 90.38 828 TRP A N 1
ATOM 6594 C CA . TRP A 1 828 ? 16.149 40.389 1.219 1.00 90.38 828 TRP A CA 1
ATOM 6595 C C . TRP A 1 828 ? 17.217 39.856 2.170 1.00 90.38 828 TRP A C 1
ATOM 6597 O O . TRP A 1 828 ? 16.945 39.051 3.058 1.00 90.38 828 TRP A O 1
ATOM 6607 N N . ASP A 1 829 ? 18.443 40.314 1.963 1.00 86.94 829 ASP A N 1
ATOM 6608 C CA . ASP A 1 829 ? 19.608 39.961 2.763 1.00 86.94 829 ASP A CA 1
ATOM 6609 C C . ASP A 1 829 ? 20.553 41.166 2.862 1.00 86.94 829 ASP A C 1
ATOM 6611 O O . ASP A 1 829 ? 20.497 42.080 2.031 1.00 86.94 829 ASP A O 1
ATOM 6615 N N . VAL A 1 830 ? 21.418 41.171 3.873 1.00 85.31 830 VAL A N 1
ATOM 6616 C CA . VAL A 1 830 ? 22.431 42.215 4.066 1.00 85.31 830 VAL A CA 1
ATOM 6617 C C . VAL A 1 830 ? 23.753 41.698 3.501 1.00 85.31 830 VAL A C 1
ATOM 6619 O O . VAL A 1 830 ? 24.373 40.798 4.061 1.00 85.31 830 VAL A O 1
ATOM 6622 N N . GLY A 1 831 ? 24.172 42.233 2.354 1.00 77.94 831 GLY A N 1
ATOM 6623 C CA . GLY A 1 831 ? 25.432 41.869 1.708 1.00 77.94 831 GLY A CA 1
ATOM 6624 C C . GLY A 1 831 ? 26.644 42.543 2.351 1.00 77.94 831 GLY A C 1
ATOM 6625 O O . GLY A 1 831 ? 26.547 43.674 2.824 1.00 77.94 831 GLY A O 1
ATOM 6626 N N . GLU A 1 832 ? 27.794 41.867 2.315 1.00 72.00 832 GLU A N 1
ATOM 6627 C CA . GLU A 1 832 ? 29.079 42.434 2.741 1.00 72.00 832 GLU A CA 1
ATOM 6628 C C . GLU A 1 832 ? 29.516 43.584 1.820 1.00 72.00 832 GLU A C 1
ATOM 6630 O O . GLU A 1 832 ? 29.379 43.507 0.593 1.00 72.00 832 GLU A O 1
ATOM 6635 N N . ASP A 1 833 ? 30.063 44.646 2.412 1.00 63.91 833 ASP A N 1
ATOM 6636 C CA . ASP A 1 833 ? 30.563 45.805 1.674 1.00 63.91 833 ASP A CA 1
ATOM 6637 C C . ASP A 1 833 ? 31.777 45.407 0.819 1.00 63.91 833 ASP A C 1
ATOM 6639 O O . ASP A 1 833 ? 32.785 44.895 1.315 1.00 63.91 833 ASP A O 1
ATOM 6643 N N . ARG A 1 834 ? 31.703 45.643 -0.497 1.00 56.50 834 ARG A N 1
ATOM 6644 C CA . ARG A 1 834 ? 32.861 45.479 -1.388 1.00 56.50 834 ARG A CA 1
ATOM 6645 C C . ARG A 1 834 ? 33.807 46.665 -1.197 1.00 56.50 834 ARG A C 1
ATOM 6647 O O . ARG A 1 834 ? 33.356 47.800 -1.076 1.00 56.50 834 ARG A O 1
ATOM 6654 N N . GLN A 1 835 ? 35.118 46.402 -1.193 1.00 47.38 835 GLN A N 1
ATOM 6655 C CA . GLN A 1 835 ? 36.165 47.418 -1.010 1.00 47.38 835 GLN A CA 1
ATOM 6656 C C . GLN A 1 835 ? 35.917 48.658 -1.885 1.00 47.38 835 GLN A C 1
ATOM 6658 O O . GLN A 1 835 ? 36.058 48.597 -3.105 1.00 47.38 835 GLN A O 1
ATOM 6663 N N . GLY A 1 836 ? 35.562 49.773 -1.240 1.00 55.16 836 GLY A N 1
ATOM 6664 C CA . GLY A 1 836 ? 35.362 51.079 -1.875 1.00 55.16 836 GLY A CA 1
ATOM 6665 C C . GLY A 1 836 ? 33.939 51.638 -1.809 1.00 55.16 836 GLY A C 1
ATOM 6666 O O . GLY A 1 836 ? 33.776 52.824 -2.080 1.00 55.16 836 GLY A O 1
ATOM 6667 N N . ASP A 1 837 ? 32.939 50.848 -1.410 1.00 53.00 837 ASP A N 1
ATOM 6668 C CA . ASP A 1 837 ? 31.558 51.315 -1.246 1.00 53.00 837 ASP A CA 1
ATOM 6669 C C . ASP A 1 837 ? 31.177 51.284 0.243 1.00 53.00 837 ASP A C 1
ATOM 6671 O O . ASP A 1 837 ? 31.124 50.220 0.858 1.00 53.00 837 ASP A O 1
ATOM 6675 N N . PHE A 1 838 ? 30.958 52.451 0.860 1.00 55.72 838 PHE A N 1
ATOM 6676 C CA . PHE A 1 838 ? 30.474 52.550 2.246 1.00 55.72 838 PHE A CA 1
ATOM 6677 C C . PHE A 1 838 ? 28.956 52.322 2.280 1.00 55.72 838 PHE A C 1
ATOM 6679 O O . PHE A 1 838 ? 28.186 53.204 2.678 1.00 55.72 838 PHE A O 1
ATOM 6686 N N . GLY A 1 839 ? 28.533 51.141 1.827 1.00 61.78 839 GLY A N 1
ATOM 6687 C CA . GLY A 1 839 ? 27.156 50.682 1.914 1.00 61.78 839 GLY A CA 1
ATOM 6688 C C . GLY A 1 839 ? 26.712 50.652 3.374 1.00 61.78 839 GLY A C 1
ATOM 6689 O O . GLY A 1 839 ? 27.337 50.035 4.230 1.00 61.78 839 GLY A O 1
ATOM 6690 N N . GLY A 1 840 ? 25.646 51.378 3.691 1.00 75.44 840 GLY A N 1
ATOM 6691 C CA . GLY A 1 840 ? 25.035 51.341 5.011 1.00 75.44 840 GLY A CA 1
ATOM 6692 C C . GLY A 1 840 ? 23.536 51.158 4.887 1.00 75.44 840 GLY A C 1
ATOM 6693 O O . GLY A 1 840 ? 22.918 51.656 3.945 1.00 75.44 840 GLY A O 1
ATOM 6694 N N . HIS A 1 841 ? 22.955 50.464 5.853 1.00 87.31 841 HIS A N 1
ATOM 6695 C CA . HIS A 1 841 ? 21.515 50.398 6.041 1.00 87.31 841 HIS A CA 1
ATOM 6696 C C . HIS A 1 841 ? 21.167 50.859 7.455 1.00 87.31 841 HIS A C 1
ATOM 6698 O O . HIS A 1 841 ? 22.034 50.983 8.321 1.00 87.31 841 HIS A O 1
ATOM 6704 N N . PHE A 1 842 ? 19.896 51.150 7.678 1.00 86.62 842 PHE A N 1
ATOM 6705 C CA . PHE A 1 842 ? 19.376 51.573 8.967 1.00 86.62 842 PHE A CA 1
ATOM 6706 C C . PHE A 1 842 ? 18.441 50.496 9.505 1.00 86.62 842 PHE A C 1
ATOM 6708 O O . PHE A 1 842 ? 17.515 50.071 8.807 1.00 86.62 842 PHE A O 1
ATOM 6715 N N . GLU A 1 843 ? 18.698 50.057 10.734 1.00 86.31 843 GLU A N 1
ATOM 6716 C CA . GLU A 1 843 ? 17.860 49.110 11.465 1.00 86.31 843 GLU A CA 1
ATOM 6717 C C . GLU A 1 843 ? 16.913 49.852 12.411 1.00 86.31 843 GLU A C 1
ATOM 6719 O O . GLU A 1 843 ? 17.311 50.762 13.139 1.00 86.31 843 GLU A O 1
ATOM 6724 N N . PHE A 1 844 ? 15.653 49.422 12.442 1.00 84.44 844 PHE A N 1
ATOM 6725 C CA . PHE A 1 844 ? 14.641 49.935 13.358 1.00 84.44 844 PHE A CA 1
ATOM 6726 C C . PHE A 1 844 ? 13.998 48.772 14.111 1.00 84.44 844 PHE A C 1
ATOM 6728 O O . PHE A 1 844 ? 13.430 47.855 13.511 1.00 84.44 844 PHE A O 1
ATOM 6735 N N . ASN A 1 845 ? 14.038 48.813 15.443 1.00 79.50 845 ASN A N 1
ATOM 6736 C CA . ASN A 1 845 ? 13.402 47.794 16.272 1.00 79.50 845 ASN A CA 1
ATOM 6737 C C . ASN A 1 845 ? 11.916 48.117 16.484 1.00 79.50 845 ASN A C 1
ATOM 6739 O O . ASN A 1 845 ? 11.546 48.849 17.398 1.00 79.50 845 ASN A O 1
ATOM 6743 N N . ARG A 1 846 ? 11.040 47.504 15.687 1.00 73.38 846 ARG A N 1
ATOM 6744 C CA . ARG A 1 846 ? 9.574 47.654 15.747 1.00 73.38 846 ARG A CA 1
ATOM 6745 C C . ARG A 1 846 ? 8.941 46.840 16.893 1.00 73.38 846 ARG A C 1
ATOM 6747 O O . ARG A 1 846 ? 7.750 46.522 16.880 1.00 73.38 846 ARG A O 1
ATOM 6754 N N . SER A 1 847 ? 9.728 46.436 17.892 1.00 64.81 847 SER A N 1
ATOM 6755 C CA . SER A 1 847 ? 9.210 45.686 19.041 1.00 64.81 847 SER A CA 1
ATOM 6756 C C . SER A 1 847 ? 8.435 46.551 20.040 1.00 64.81 847 SER A C 1
ATOM 6758 O O . SER A 1 847 ? 7.598 46.010 20.764 1.00 64.81 847 SER A O 1
ATOM 6760 N N . GLN A 1 848 ? 8.696 47.861 20.052 1.00 59.59 848 GLN A N 1
ATOM 6761 C CA . GLN A 1 848 ? 8.107 48.860 20.949 1.00 59.59 848 GLN A CA 1
ATOM 6762 C C . GLN A 1 848 ? 7.323 49.909 20.144 1.00 59.59 848 GLN A C 1
ATOM 6764 O O . GLN A 1 848 ? 7.732 50.266 19.035 1.00 59.59 848 GLN A O 1
ATOM 6769 N N . ASP A 1 849 ? 6.215 50.404 20.699 1.00 55.16 849 ASP A N 1
ATOM 6770 C CA . ASP A 1 849 ? 5.425 51.475 20.082 1.00 55.16 849 ASP A CA 1
ATOM 6771 C C . ASP A 1 849 ? 6.263 52.757 19.922 1.00 55.16 849 ASP A C 1
ATOM 6773 O O . ASP A 1 849 ? 7.160 53.039 20.713 1.00 55.16 849 ASP A O 1
ATOM 6777 N N . GLU A 1 850 ? 6.004 53.512 18.851 1.00 59.59 850 GLU A N 1
ATOM 6778 C CA . GLU A 1 850 ? 6.748 54.719 18.435 1.00 59.59 850 GLU A CA 1
ATOM 6779 C C . GLU A 1 850 ? 8.218 54.535 18.008 1.00 59.59 850 GLU A C 1
ATOM 6781 O O . GLU A 1 850 ? 8.860 55.507 17.605 1.00 59.59 850 GLU A O 1
ATOM 6786 N N . ALA A 1 851 ? 8.760 53.313 18.000 1.00 59.38 851 ALA A N 1
ATOM 6787 C CA . ALA A 1 851 ? 10.160 53.074 17.630 1.00 59.38 851 ALA A CA 1
ATOM 6788 C C . ALA A 1 851 ? 10.522 53.507 16.193 1.00 59.38 851 ALA A C 1
ATOM 6790 O O . ALA A 1 851 ? 11.662 53.875 15.932 1.00 59.38 851 ALA A O 1
ATOM 6791 N N . LEU A 1 852 ? 9.546 53.537 15.279 1.00 61.62 852 LEU A N 1
ATOM 6792 C CA . LEU A 1 852 ? 9.717 53.989 13.889 1.00 61.62 852 LEU A CA 1
ATOM 6793 C C . LEU A 1 852 ? 9.713 55.524 13.720 1.00 61.62 852 LEU A C 1
ATOM 6795 O O . LEU A 1 852 ? 9.954 56.013 12.619 1.00 61.62 852 LEU A O 1
ATOM 6799 N N . LYS A 1 853 ? 9.429 56.292 14.787 1.00 65.62 853 LYS A N 1
ATOM 6800 C CA . LYS A 1 853 ? 9.527 57.767 14.793 1.00 65.62 853 LYS A CA 1
ATOM 6801 C C . LYS A 1 853 ? 10.940 58.261 15.136 1.00 65.62 853 LYS A C 1
ATOM 6803 O O . LYS A 1 853 ? 11.238 59.439 14.948 1.00 65.62 853 LYS A O 1
ATOM 6808 N N . LYS A 1 854 ? 11.799 57.384 15.666 1.00 70.50 854 LYS A N 1
ATOM 6809 C CA . LYS A 1 854 ? 13.202 57.678 15.992 1.00 70.50 854 LYS A CA 1
ATOM 6810 C C . LYS A 1 854 ? 14.094 57.395 14.770 1.00 70.50 854 LYS A C 1
ATOM 6812 O O . LYS A 1 854 ? 13.738 56.527 13.974 1.00 70.50 854 LYS A O 1
ATOM 6817 N N . PRO A 1 855 ? 15.220 58.115 14.597 1.00 74.19 855 PRO A N 1
ATOM 6818 C CA . PRO A 1 855 ? 16.189 57.792 13.550 1.00 74.19 855 PRO A CA 1
ATOM 6819 C C . PRO A 1 855 ? 16.717 56.365 13.738 1.00 74.19 855 PRO A C 1
ATOM 6821 O O . PRO A 1 855 ? 16.914 55.930 14.875 1.00 74.19 855 PRO A O 1
ATOM 6824 N N . GLY A 1 856 ? 16.893 55.641 12.633 1.00 77.69 856 GLY A N 1
ATOM 6825 C CA . GLY A 1 856 ? 17.346 54.249 12.658 1.00 77.69 856 GLY A CA 1
ATOM 6826 C C . GLY A 1 856 ? 18.822 54.118 13.020 1.00 77.69 856 GLY A C 1
ATOM 6827 O O . GLY A 1 856 ? 19.620 55.027 12.784 1.00 77.69 856 GLY A O 1
ATOM 6828 N N . ASP A 1 857 ? 19.203 52.963 13.556 1.00 83.50 857 ASP A N 1
ATOM 6829 C CA . ASP A 1 857 ? 20.595 52.678 13.891 1.00 83.50 857 ASP A CA 1
ATOM 6830 C C . ASP A 1 857 ? 21.362 52.323 12.614 1.00 83.50 857 ASP A C 1
ATOM 6832 O O . ASP A 1 857 ? 21.037 51.347 11.935 1.00 83.50 857 ASP A O 1
ATOM 6836 N N . ARG A 1 858 ? 22.396 53.101 12.274 1.00 85.12 858 ARG A N 1
ATOM 6837 C CA . ARG A 1 858 ? 23.227 52.824 11.095 1.00 85.12 858 ARG A CA 1
ATOM 6838 C C . ARG A 1 858 ? 24.041 51.542 11.296 1.00 85.12 858 ARG A C 1
ATOM 6840 O O . ARG A 1 858 ? 24.780 51.411 12.273 1.00 85.12 858 ARG A O 1
ATOM 6847 N N . LYS A 1 859 ? 23.961 50.635 10.326 1.00 84.25 859 LYS A N 1
ATOM 6848 C CA . LYS A 1 859 ? 24.702 49.373 10.246 1.00 84.25 859 LYS A CA 1
ATOM 6849 C C . LYS A 1 859 ? 25.435 49.263 8.908 1.00 84.25 859 LYS A C 1
ATOM 6851 O O . LYS A 1 859 ? 25.015 49.852 7.912 1.00 84.25 859 LYS A O 1
ATOM 6856 N N . SER A 1 860 ? 26.544 48.530 8.905 1.00 81.19 860 SER A N 1
ATOM 6857 C CA . SER A 1 860 ? 27.321 48.221 7.696 1.00 81.19 860 SER A CA 1
ATOM 6858 C C . SER A 1 860 ? 26.619 47.171 6.836 1.00 81.19 860 SER A C 1
ATOM 6860 O O . SER A 1 860 ? 25.873 46.345 7.366 1.00 81.19 860 SER A O 1
ATOM 6862 N N . GLY A 1 861 ? 26.880 47.176 5.531 1.00 81.56 861 GLY A N 1
ATOM 6863 C CA . GLY A 1 861 ? 26.300 46.230 4.584 1.00 81.56 861 GLY A CA 1
ATOM 6864 C C . GLY A 1 861 ? 25.125 46.801 3.794 1.00 81.56 861 GLY A C 1
ATOM 6865 O O . GLY A 1 861 ? 24.330 47.612 4.284 1.00 81.56 861 GLY A O 1
ATOM 6866 N N . SER A 1 862 ? 25.004 46.346 2.548 1.00 82.56 862 SER A N 1
ATOM 6867 C CA . SER A 1 862 ? 24.002 46.815 1.586 1.00 82.56 862 SER A CA 1
ATOM 6868 C C . SER A 1 862 ? 22.790 45.880 1.519 1.00 82.56 862 SER A C 1
ATOM 6870 O O . SER A 1 862 ? 22.929 44.658 1.510 1.00 82.56 862 SER A O 1
ATOM 6872 N N . LEU A 1 863 ? 21.580 46.448 1.452 1.00 84.62 863 LEU A N 1
ATOM 6873 C CA . LEU A 1 863 ? 20.349 45.666 1.282 1.00 84.62 863 LEU A CA 1
ATOM 6874 C C . LEU A 1 863 ? 20.256 45.128 -0.149 1.00 84.62 863 LEU A C 1
ATOM 6876 O O . LEU A 1 863 ? 20.124 45.905 -1.101 1.00 84.62 863 LEU A O 1
ATOM 6880 N N . LEU A 1 864 ? 20.278 43.802 -0.282 1.00 85.44 864 LEU A N 1
ATOM 6881 C CA . LEU A 1 864 ? 20.210 43.087 -1.553 1.00 85.44 864 LEU A CA 1
ATOM 6882 C C . LEU A 1 864 ? 18.944 42.227 -1.608 1.00 85.44 864 LEU A C 1
ATOM 6884 O O . LEU A 1 864 ? 18.729 41.366 -0.756 1.00 85.44 864 LEU A O 1
ATOM 6888 N N . CYS A 1 865 ? 18.124 42.420 -2.641 1.00 85.12 865 CYS A N 1
ATOM 6889 C CA . CYS A 1 865 ? 17.025 41.507 -2.933 1.00 85.12 865 CYS A CA 1
ATOM 6890 C C . CYS A 1 865 ? 17.605 40.213 -3.523 1.00 85.12 865 CYS A C 1
ATOM 6892 O O . CYS A 1 865 ? 18.247 40.236 -4.574 1.00 85.12 865 CYS A O 1
ATOM 6894 N N . ARG A 1 866 ? 17.430 39.088 -2.824 1.00 84.69 866 ARG A N 1
ATOM 6895 C CA . ARG A 1 866 ? 17.965 37.775 -3.222 1.00 84.69 866 ARG A CA 1
ATOM 6896 C C . ARG A 1 866 ? 17.020 37.031 -4.152 1.00 84.69 866 ARG A C 1
ATOM 6898 O O . ARG A 1 866 ? 17.465 36.382 -5.095 1.00 84.69 866 ARG A O 1
ATOM 6905 N N . THR A 1 867 ? 15.727 37.089 -3.851 1.00 85.19 867 THR A N 1
ATOM 6906 C CA . THR A 1 867 ? 14.718 36.248 -4.499 1.00 85.19 867 THR A CA 1
ATOM 6907 C C . THR A 1 867 ? 13.376 36.951 -4.480 1.00 85.19 867 THR A C 1
ATOM 6909 O O . THR A 1 867 ? 12.929 37.368 -3.418 1.00 85.19 867 THR A O 1
ATOM 6912 N N . CYS A 1 868 ? 12.704 37.013 -5.626 1.00 85.50 868 CYS A N 1
ATOM 6913 C CA . CYS A 1 868 ? 11.312 37.441 -5.718 1.00 85.50 868 CYS A CA 1
ATOM 6914 C C . CYS A 1 868 ? 10.453 36.211 -5.990 1.00 85.50 868 CYS A C 1
ATOM 6916 O O . CYS A 1 868 ? 10.715 35.466 -6.936 1.00 85.50 868 CYS A O 1
ATOM 6918 N N . TRP A 1 869 ? 9.441 35.979 -5.161 1.00 83.69 869 TRP A N 1
ATOM 6919 C CA . TRP A 1 869 ? 8.541 34.846 -5.317 1.00 83.69 869 TRP A CA 1
ATOM 6920 C C . TRP A 1 869 ? 7.096 35.315 -5.442 1.00 83.69 869 TRP A C 1
ATOM 6922 O O . TRP A 1 869 ? 6.587 36.032 -4.583 1.00 83.69 869 TRP A O 1
ATOM 6932 N N . LYS A 1 870 ? 6.423 34.900 -6.516 1.00 88.69 870 LYS A N 1
ATOM 6933 C CA . LYS A 1 870 ? 5.026 35.250 -6.775 1.00 88.69 870 LYS A CA 1
ATOM 6934 C C . LYS A 1 870 ? 4.089 34.329 -5.991 1.00 88.69 870 LYS A C 1
ATOM 6936 O O . LYS A 1 870 ? 3.941 33.156 -6.334 1.00 88.69 870 LYS A O 1
ATOM 6941 N N . HIS A 1 871 ? 3.418 34.874 -4.978 1.00 90.00 871 HIS A N 1
ATOM 6942 C CA . HIS A 1 871 ? 2.337 34.209 -4.257 1.00 90.00 871 HIS A CA 1
ATOM 6943 C C . HIS A 1 871 ? 1.038 34.385 -5.039 1.00 90.00 871 HIS A C 1
ATOM 6945 O O . HIS A 1 871 ? 0.432 35.451 -5.019 1.00 90.00 871 HIS A O 1
ATOM 6951 N N . SER A 1 872 ? 0.628 33.358 -5.776 1.00 88.19 872 SER A N 1
ATOM 6952 C CA . SER A 1 872 ? -0.607 33.357 -6.570 1.00 88.19 872 SER A CA 1
ATOM 6953 C C . SER A 1 872 ? -1.620 32.350 -6.039 1.00 88.19 872 SER A C 1
ATOM 6955 O O . SER A 1 872 ? -1.259 31.422 -5.317 1.00 88.19 872 SER A O 1
ATOM 6957 N N . THR A 1 873 ? -2.891 32.533 -6.389 1.00 85.88 873 THR A N 1
ATOM 6958 C CA . THR A 1 873 ? -4.007 31.682 -5.946 1.00 85.88 873 THR A CA 1
ATOM 6959 C C . THR A 1 873 ? -3.685 30.182 -6.046 1.00 85.88 873 THR A C 1
ATOM 6961 O O . THR A 1 873 ? -3.437 29.666 -7.140 1.00 85.88 873 THR A O 1
ATOM 6964 N N . GLY A 1 874 ? -3.735 29.487 -4.907 1.00 78.12 874 GLY A N 1
ATOM 6965 C CA . GLY A 1 874 ? -3.411 28.065 -4.749 1.00 78.12 874 GLY A CA 1
ATOM 6966 C C . GLY A 1 874 ? -1.971 27.777 -4.307 1.00 78.12 874 GLY A C 1
ATOM 6967 O O . GLY A 1 874 ? -1.672 26.647 -3.935 1.00 78.12 874 GLY A O 1
ATOM 6968 N N . SER A 1 875 ? -1.080 28.772 -4.315 1.00 87.12 875 SER A N 1
ATOM 6969 C CA . SER A 1 875 ? 0.283 28.628 -3.790 1.00 87.12 875 SER A CA 1
ATOM 6970 C C . SER A 1 875 ? 0.336 28.824 -2.272 1.00 87.12 875 SER A C 1
ATOM 6972 O O . SER A 1 875 ? -0.461 29.572 -1.702 1.00 87.12 875 SER A O 1
ATOM 6974 N N . SER A 1 876 ? 1.304 28.175 -1.626 1.00 91.75 876 SER A N 1
ATOM 6975 C CA . SER A 1 876 ? 1.590 28.257 -0.191 1.00 91.75 876 SER A CA 1
ATOM 6976 C C . SER A 1 876 ? 3.082 28.533 0.035 1.00 91.75 876 SER A C 1
ATOM 6978 O O . SER A 1 876 ? 3.924 28.167 -0.790 1.00 91.75 876 SER A O 1
ATOM 6980 N N . TYR A 1 877 ? 3.431 29.190 1.141 1.00 92.75 877 TYR A N 1
ATOM 6981 C CA . TYR A 1 877 ? 4.816 29.282 1.605 1.00 92.75 877 TYR A CA 1
ATOM 6982 C C . TYR A 1 877 ? 4.917 29.341 3.128 1.00 92.75 877 TYR A C 1
ATOM 6984 O O . TYR A 1 877 ? 3.992 29.751 3.827 1.00 92.75 877 TYR A O 1
ATOM 6992 N N . PHE A 1 878 ? 6.093 28.957 3.619 1.00 94.25 878 PHE A N 1
ATOM 6993 C CA . PHE A 1 878 ? 6.508 29.100 5.008 1.00 94.25 878 PHE A CA 1
ATOM 6994 C C . PHE A 1 878 ? 7.607 30.155 5.086 1.00 94.25 878 PHE A C 1
ATOM 6996 O O . PHE A 1 878 ? 8.568 30.080 4.315 1.00 94.25 878 PHE A O 1
ATOM 7003 N N . LEU A 1 879 ? 7.489 31.089 6.028 1.00 91.94 879 LEU A N 1
ATOM 7004 C CA . LEU A 1 879 ? 8.520 32.083 6.302 1.00 91.94 879 LEU A CA 1
ATOM 7005 C C . LEU A 1 879 ? 8.997 31.967 7.751 1.00 91.94 879 LEU A C 1
ATOM 7007 O O . LEU A 1 879 ? 8.193 31.932 8.688 1.00 91.94 879 LEU A O 1
ATOM 7011 N N . ASP A 1 880 ? 10.317 31.906 7.916 1.00 90.62 880 ASP A N 1
ATOM 7012 C CA . ASP A 1 880 ? 10.949 31.977 9.229 1.00 90.62 880 ASP A CA 1
ATOM 7013 C C . ASP A 1 880 ? 10.907 33.419 9.748 1.00 90.62 880 ASP A C 1
ATOM 7015 O O . ASP A 1 880 ? 11.066 34.370 8.979 1.00 90.62 880 ASP A O 1
ATOM 7019 N N . ALA A 1 881 ? 10.715 33.580 11.054 1.00 88.62 881 ALA A N 1
ATOM 7020 C CA . ALA A 1 881 ? 10.640 34.867 11.732 1.00 88.62 881 ALA A CA 1
ATOM 7021 C C . ALA A 1 881 ? 11.851 35.766 11.442 1.00 88.62 881 ALA A C 1
ATOM 7023 O O . ALA A 1 881 ? 11.703 36.982 11.363 1.00 88.62 881 ALA A O 1
ATOM 7024 N N . THR A 1 882 ? 13.033 35.176 11.246 1.00 88.06 882 THR A N 1
ATOM 7025 C CA . THR A 1 882 ? 14.292 35.891 10.988 1.00 88.06 882 THR A CA 1
ATOM 7026 C C . THR A 1 882 ? 14.488 36.296 9.527 1.00 88.06 882 THR A C 1
ATOM 7028 O O . THR A 1 882 ? 15.415 37.042 9.219 1.00 88.06 882 THR A O 1
ATOM 7031 N N . THR A 1 883 ? 13.625 35.839 8.615 1.00 90.31 883 THR A N 1
ATOM 7032 C CA . THR A 1 883 ? 13.756 36.143 7.187 1.00 90.31 883 THR A CA 1
ATOM 7033 C C . THR A 1 883 ? 13.260 37.555 6.888 1.00 90.31 883 THR A C 1
ATOM 7035 O O . THR A 1 883 ? 12.095 37.887 7.119 1.00 90.31 883 THR A O 1
ATOM 7038 N N . TYR A 1 884 ? 14.141 38.373 6.317 1.00 91.50 884 TYR A N 1
ATOM 7039 C CA . TYR A 1 884 ? 13.801 39.701 5.829 1.00 91.50 884 TYR A CA 1
ATOM 7040 C C . TYR A 1 884 ? 13.034 39.608 4.516 1.00 91.50 884 TYR A C 1
ATOM 7042 O O . TYR A 1 884 ? 13.500 39.009 3.545 1.00 91.50 884 TYR A O 1
ATOM 7050 N N . HIS A 1 885 ? 11.849 40.205 4.479 1.00 91.44 885 HIS A N 1
ATOM 7051 C CA . HIS A 1 885 ? 11.003 40.193 3.294 1.00 91.44 885 HIS A CA 1
ATOM 7052 C C . HIS A 1 885 ? 10.197 41.483 3.153 1.00 91.44 885 HIS A C 1
ATOM 7054 O O . HIS A 1 885 ? 10.129 42.304 4.073 1.00 91.44 885 HIS A O 1
ATOM 7060 N N . LYS A 1 886 ? 9.619 41.656 1.969 1.00 88.94 886 LYS A N 1
ATOM 7061 C CA . LYS A 1 886 ? 8.763 42.775 1.599 1.00 88.94 886 LYS A CA 1
ATOM 7062 C C . LYS A 1 886 ? 7.703 42.291 0.615 1.00 88.94 886 LYS A C 1
ATOM 7064 O O . LYS A 1 886 ? 8.028 41.682 -0.402 1.00 88.94 886 LYS A O 1
ATOM 7069 N N . THR A 1 887 ? 6.448 42.601 0.898 1.00 87.69 887 THR A N 1
ATOM 7070 C CA . THR A 1 887 ? 5.302 42.285 0.046 1.00 87.69 887 THR A CA 1
ATOM 7071 C C . THR A 1 887 ? 5.050 43.417 -0.945 1.00 87.69 887 THR A C 1
ATOM 7073 O O . THR A 1 887 ? 4.926 44.576 -0.555 1.00 87.69 887 THR A O 1
ATOM 7076 N N . VAL A 1 888 ? 4.965 43.090 -2.231 1.00 86.94 888 VAL A N 1
ATOM 7077 C CA . VAL A 1 888 ? 4.745 44.029 -3.334 1.00 86.94 888 VAL A CA 1
ATOM 7078 C C . VAL A 1 888 ? 3.531 43.572 -4.135 1.00 86.94 888 VAL A C 1
ATOM 7080 O O . VAL A 1 888 ? 3.483 42.440 -4.622 1.00 86.94 888 VAL A O 1
ATOM 7083 N N . GLN A 1 889 ? 2.540 44.448 -4.275 1.00 83.69 889 GLN A N 1
ATOM 7084 C CA . GLN A 1 889 ? 1.324 44.149 -5.026 1.00 83.69 889 GLN A CA 1
ATOM 7085 C C . GLN A 1 889 ? 1.551 44.404 -6.521 1.00 83.69 889 GLN A C 1
ATOM 7087 O O . GLN A 1 889 ? 1.902 45.516 -6.903 1.00 83.69 889 GLN A O 1
ATOM 7092 N N . GLU A 1 890 ? 1.364 43.384 -7.370 1.00 72.25 890 GLU A N 1
ATOM 7093 C CA . GLU A 1 890 ? 1.540 43.514 -8.831 1.00 72.25 890 GLU A CA 1
ATOM 7094 C C . GLU A 1 890 ? 0.270 44.010 -9.541 1.00 72.25 890 GLU A C 1
ATOM 7096 O O . GLU A 1 890 ? 0.356 44.865 -10.418 1.00 72.25 890 GLU A O 1
ATOM 7101 N N . SER A 1 891 ? -0.905 43.447 -9.222 1.00 71.44 891 SER A N 1
ATOM 7102 C CA . SER A 1 891 ? -2.198 43.875 -9.784 1.00 71.44 891 SER A CA 1
ATOM 7103 C C . SER A 1 891 ? -3.393 43.259 -9.040 1.00 71.44 891 SER A C 1
ATOM 7105 O O . SER A 1 891 ? -3.364 42.091 -8.652 1.00 71.44 891 SER A O 1
ATOM 7107 N N . GLY A 1 892 ? -4.469 44.038 -8.878 1.00 82.31 892 GLY A N 1
ATOM 7108 C CA . GLY A 1 892 ? -5.738 43.584 -8.286 1.00 82.31 892 GLY A CA 1
ATOM 7109 C C . GLY A 1 892 ? -5.694 43.409 -6.763 1.00 82.31 892 GLY A C 1
ATOM 7110 O O . GLY A 1 892 ? -4.681 43.675 -6.131 1.00 82.31 892 GLY A O 1
ATOM 7111 N N . LYS A 1 893 ? -6.802 42.983 -6.144 1.00 88.62 893 LYS A N 1
ATOM 7112 C CA . LYS A 1 893 ? -6.839 42.607 -4.714 1.00 88.62 893 LYS A CA 1
ATOM 7113 C C . LYS A 1 893 ? -6.315 41.177 -4.529 1.00 88.62 893 LYS A C 1
ATOM 7115 O O . LYS A 1 893 ? -6.477 40.346 -5.421 1.00 88.62 893 LYS A O 1
ATOM 7120 N N . ALA A 1 894 ? -5.760 40.861 -3.359 1.00 90.06 894 ALA A N 1
ATOM 7121 C CA . ALA A 1 894 ? -5.371 39.493 -3.001 1.00 90.06 894 ALA A CA 1
ATOM 7122 C C . ALA A 1 894 ? -5.958 39.083 -1.643 1.00 90.06 894 ALA A C 1
ATOM 7124 O O . ALA A 1 894 ? -5.973 39.879 -0.708 1.00 90.06 894 ALA A O 1
ATOM 7125 N N . LEU A 1 895 ? -6.419 37.836 -1.530 1.00 93.19 895 LEU A N 1
ATOM 7126 C CA . LEU A 1 895 ? -6.922 37.246 -0.287 1.00 93.19 895 LEU A CA 1
ATOM 7127 C C . LEU A 1 895 ? -6.055 36.047 0.085 1.00 93.19 895 LEU A C 1
ATOM 7129 O O . LEU A 1 895 ? -5.889 35.129 -0.716 1.00 93.19 895 LEU A O 1
ATOM 7133 N N . THR A 1 896 ? -5.515 36.040 1.300 1.00 94.19 896 THR A N 1
ATOM 7134 C CA . THR A 1 896 ? -4.518 35.050 1.725 1.00 94.19 896 THR A CA 1
ATOM 7135 C C . THR A 1 896 ? -4.779 34.584 3.152 1.00 94.19 896 THR A C 1
ATOM 7137 O O . THR A 1 896 ? -5.009 35.403 4.034 1.00 94.19 896 THR A O 1
ATOM 7140 N N . LEU A 1 897 ? -4.740 33.274 3.392 1.00 96.56 897 LEU A N 1
ATOM 7141 C CA . LEU A 1 897 ? -4.742 32.693 4.734 1.00 96.56 897 LEU A CA 1
ATOM 7142 C C . LEU A 1 897 ? -3.359 32.851 5.358 1.00 96.56 897 LEU A C 1
ATOM 7144 O O . LEU A 1 897 ? -2.368 32.463 4.750 1.00 96.56 897 LEU A O 1
ATOM 7148 N N . TYR A 1 898 ? -3.309 33.348 6.586 1.00 96.12 898 TYR A N 1
ATOM 7149 C CA . TYR A 1 898 ? -2.098 33.562 7.363 1.00 96.12 898 TYR A CA 1
ATOM 7150 C C . TYR A 1 898 ? -2.217 32.856 8.720 1.00 96.12 898 TYR A C 1
ATOM 7152 O O . TYR A 1 898 ? -3.141 33.127 9.489 1.00 96.12 898 TYR A O 1
ATOM 7160 N N . ILE A 1 899 ? -1.279 31.958 9.030 1.00 96.69 899 ILE A N 1
ATOM 7161 C CA . ILE A 1 899 ? -1.246 31.211 10.297 1.00 96.69 899 ILE A CA 1
ATOM 7162 C C . ILE A 1 899 ? 0.123 31.353 10.948 1.00 96.69 899 ILE A C 1
ATOM 7164 O O . ILE A 1 899 ? 1.126 30.935 10.370 1.00 96.69 899 ILE A O 1
ATOM 7168 N N . LYS A 1 900 ? 0.166 31.870 12.179 1.00 94.38 900 LYS A N 1
ATOM 7169 C CA . LYS A 1 900 ? 1.404 32.006 12.965 1.00 94.38 900 LYS A CA 1
ATOM 7170 C C . LYS A 1 900 ? 1.317 31.323 14.326 1.00 94.38 900 LYS A C 1
ATOM 7172 O O . LYS A 1 900 ? 0.230 31.125 14.866 1.00 94.38 900 LYS A O 1
ATOM 7177 N N . GLY A 1 901 ? 2.479 31.003 14.892 1.00 91.00 901 GLY A N 1
ATOM 7178 C CA . GLY A 1 901 ? 2.589 30.536 16.277 1.00 91.00 901 GLY A CA 1
ATOM 7179 C C . GLY A 1 901 ? 2.396 31.657 17.306 1.00 91.00 901 GLY A C 1
ATOM 7180 O O . GLY A 1 901 ? 2.555 32.841 16.996 1.00 91.00 901 GLY A O 1
ATOM 7181 N N . LYS A 1 902 ? 2.066 31.283 18.545 1.00 88.69 902 LYS A N 1
ATOM 7182 C CA . LYS A 1 902 ? 1.865 32.220 19.664 1.00 88.69 902 LYS A CA 1
ATOM 7183 C C . LYS A 1 902 ? 3.145 32.717 20.320 1.00 88.69 902 LYS A C 1
ATOM 7185 O O . LYS A 1 902 ? 3.145 33.819 20.876 1.00 88.69 902 LYS A O 1
ATOM 7190 N N . ALA A 1 903 ? 4.220 31.933 20.279 1.00 85.31 903 ALA A N 1
ATOM 7191 C CA . ALA A 1 903 ? 5.498 32.386 20.802 1.00 85.31 903 ALA A CA 1
ATOM 7192 C C . ALA A 1 903 ? 6.004 33.581 19.980 1.00 85.31 903 ALA A C 1
ATOM 7194 O O . ALA A 1 903 ? 5.908 33.592 18.757 1.00 85.31 903 ALA A O 1
ATOM 7195 N N . LYS A 1 904 ? 6.563 34.582 20.667 1.00 80.19 904 LYS A N 1
ATOM 7196 C CA . LYS A 1 904 ? 7.220 35.742 20.049 1.00 80.19 904 LYS A CA 1
ATOM 7197 C C . LYS A 1 904 ? 8.706 35.780 20.435 1.00 80.19 904 LYS A C 1
ATOM 7199 O O . LYS A 1 904 ? 9.099 36.698 21.154 1.00 80.19 904 LYS A O 1
ATOM 7204 N N . PRO A 1 905 ? 9.516 34.768 20.071 1.00 73.88 905 PRO A N 1
ATOM 7205 C CA . PRO A 1 905 ? 10.910 34.710 20.507 1.00 73.88 905 PRO A CA 1
ATOM 7206 C C . PRO A 1 905 ? 11.808 35.741 19.811 1.00 73.88 905 PRO A C 1
ATOM 7208 O O . PRO A 1 905 ? 12.919 35.971 20.281 1.00 73.88 905 PRO A O 1
ATOM 7211 N N . PHE A 1 906 ? 11.340 36.376 18.731 1.00 80.25 906 PHE A N 1
ATOM 7212 C CA . PHE A 1 906 ? 12.126 37.325 17.944 1.00 80.25 906 PHE A CA 1
ATOM 7213 C C . PHE A 1 906 ? 11.597 38.761 18.028 1.00 80.25 906 PHE A C 1
ATOM 7215 O O . PHE A 1 906 ? 10.416 39.017 18.290 1.00 80.25 906 PHE A O 1
ATOM 7222 N N . HIS A 1 907 ? 12.488 39.712 17.754 1.00 80.75 907 HIS A N 1
ATOM 7223 C CA . HIS A 1 907 ? 12.152 41.118 17.564 1.00 80.75 907 HIS A CA 1
ATOM 7224 C C . HIS A 1 907 ? 11.741 41.383 16.113 1.00 80.75 907 HIS A C 1
ATOM 7226 O O . HIS A 1 907 ? 12.325 40.829 15.187 1.00 80.75 907 HIS A O 1
ATOM 7232 N N . THR A 1 908 ? 10.758 42.263 15.912 1.00 82.62 908 THR A N 1
ATOM 7233 C CA . THR A 1 908 ? 10.427 42.770 14.571 1.00 82.62 908 THR A CA 1
ATOM 7234 C C . THR A 1 908 ? 11.469 43.813 14.194 1.00 82.62 908 THR A C 1
ATOM 7236 O O . THR A 1 908 ? 11.500 44.880 14.808 1.00 82.62 908 THR A O 1
ATOM 7239 N N . ILE A 1 909 ? 12.308 43.518 13.206 1.00 85.94 909 ILE A N 1
ATOM 7240 C CA . ILE A 1 909 ? 13.326 44.444 12.707 1.00 85.94 909 ILE A CA 1
ATOM 7241 C C . ILE A 1 909 ? 12.880 44.940 11.336 1.00 85.94 909 ILE A C 1
ATOM 7243 O O . ILE A 1 909 ? 12.509 44.145 10.474 1.00 85.94 909 ILE A O 1
ATOM 7247 N N . ALA A 1 910 ? 12.891 46.255 11.155 1.00 85.88 910 ALA A N 1
ATOM 7248 C CA . ALA A 1 910 ? 12.679 46.910 9.874 1.00 85.88 910 ALA A CA 1
ATOM 7249 C C . ALA A 1 910 ? 14.016 47.445 9.354 1.00 85.88 910 ALA A C 1
ATOM 7251 O O . ALA A 1 910 ? 14.784 48.029 10.118 1.00 85.88 910 ALA A O 1
ATOM 7252 N N . LEU A 1 911 ? 14.278 47.251 8.065 1.00 87.38 911 LEU A N 1
ATOM 7253 C CA . LEU A 1 911 ? 15.488 47.689 7.381 1.00 87.38 911 LEU A CA 1
ATOM 7254 C C . LEU A 1 911 ? 15.135 48.749 6.335 1.00 87.38 911 LEU A C 1
ATOM 7256 O O . LEU A 1 911 ? 14.197 48.576 5.550 1.00 87.38 911 LEU A O 1
ATOM 7260 N N . SER A 1 912 ? 15.914 49.828 6.304 1.00 84.94 912 SER A N 1
ATOM 7261 C CA . SER A 1 912 ? 15.780 50.913 5.327 1.00 84.94 912 SER A CA 1
ATOM 7262 C C . SER A 1 912 ? 17.138 51.352 4.784 1.00 84.94 912 SER A C 1
ATOM 7264 O O . SER A 1 912 ? 18.165 51.205 5.444 1.00 84.94 912 SER A O 1
ATOM 7266 N N . LYS A 1 913 ? 17.138 51.937 3.582 1.00 84.25 913 LYS A N 1
ATOM 7267 C CA . LYS A 1 913 ? 18.296 52.664 3.033 1.00 84.25 913 LYS A CA 1
ATOM 7268 C C . LYS A 1 913 ? 18.389 54.101 3.563 1.00 84.25 913 LYS A C 1
ATOM 7270 O O . LYS A 1 913 ? 19.439 54.722 3.461 1.00 84.25 913 LYS A O 1
ATOM 7275 N N . GLU A 1 914 ? 17.302 54.617 4.127 1.00 81.88 914 GLU A N 1
ATOM 7276 C CA . GLU A 1 914 ? 17.183 55.983 4.638 1.00 81.88 914 GLU A CA 1
ATOM 7277 C C . GLU A 1 914 ? 17.120 55.989 6.170 1.00 81.88 914 GLU A C 1
ATOM 7279 O O . GLU A 1 914 ? 16.492 55.117 6.771 1.00 81.88 914 GLU A O 1
ATOM 7284 N N . GLU A 1 915 ? 17.726 56.998 6.801 1.00 80.75 915 GLU A N 1
ATOM 7285 C CA . GLU A 1 915 ? 17.742 57.172 8.264 1.00 80.75 915 GLU A CA 1
ATOM 7286 C C . GLU A 1 915 ? 16.358 57.526 8.834 1.00 80.75 915 GLU A C 1
ATOM 7288 O O . GLU A 1 915 ? 16.034 57.189 9.975 1.00 80.75 915 GLU A O 1
ATOM 7293 N N . ARG A 1 916 ? 15.538 58.219 8.033 1.00 78.00 916 ARG A N 1
ATOM 7294 C CA . ARG A 1 916 ? 14.179 58.662 8.375 1.00 78.00 916 ARG A CA 1
ATOM 7295 C C . ARG A 1 916 ? 13.237 58.458 7.182 1.00 78.00 916 ARG A C 1
ATOM 7297 O O . ARG A 1 916 ? 12.877 59.438 6.532 1.00 78.00 916 ARG A O 1
ATOM 7304 N N . PRO A 1 917 ? 12.876 57.208 6.860 1.00 73.06 917 PRO A N 1
ATOM 7305 C CA . PRO A 1 917 ? 12.017 56.930 5.717 1.00 73.06 917 PRO A CA 1
ATOM 7306 C C . PRO A 1 917 ? 10.585 57.420 5.976 1.00 73.06 917 PRO A C 1
ATOM 7308 O O . PRO A 1 917 ? 10.070 57.320 7.092 1.00 73.06 917 PRO A O 1
ATOM 7311 N N . ASP A 1 918 ? 9.922 57.922 4.933 1.00 71.88 918 ASP A N 1
ATOM 7312 C CA . ASP A 1 918 ? 8.481 58.187 4.973 1.00 71.88 918 ASP A CA 1
ATOM 7313 C C . ASP A 1 918 ? 7.711 56.863 4.871 1.00 71.88 918 ASP A C 1
ATOM 7315 O O . ASP A 1 918 ? 7.669 56.203 3.828 1.00 71.88 918 ASP A O 1
ATOM 7319 N N . TRP A 1 919 ? 7.088 56.466 5.979 1.00 70.12 919 TRP A N 1
ATOM 7320 C CA . TRP A 1 919 ? 6.383 55.195 6.088 1.00 70.12 919 TRP A CA 1
ATOM 7321 C C . TRP A 1 919 ? 5.016 55.172 5.375 1.00 70.12 919 TRP A C 1
ATOM 7323 O O . TRP A 1 919 ? 4.369 54.129 5.399 1.00 70.12 919 TRP A O 1
ATOM 7333 N N . LYS A 1 920 ? 4.544 56.274 4.761 1.00 66.06 920 LYS A N 1
ATOM 7334 C CA . LYS A 1 920 ? 3.287 56.356 3.971 1.00 66.06 920 LYS A CA 1
ATOM 7335 C C . LYS A 1 920 ? 2.038 55.742 4.636 1.00 66.06 920 LYS A C 1
ATOM 7337 O O . LYS A 1 920 ? 1.145 55.227 3.964 1.00 66.06 920 LYS A O 1
ATOM 7342 N N . GLY A 1 921 ? 1.968 55.752 5.965 1.00 61.84 921 GLY A N 1
ATOM 7343 C CA . GLY A 1 921 ? 0.843 55.200 6.731 1.00 61.84 921 GLY A CA 1
ATOM 7344 C C . GLY A 1 921 ? 0.757 53.666 6.809 1.00 61.84 921 GLY A C 1
ATOM 7345 O O . GLY A 1 921 ? 0.008 53.169 7.643 1.00 61.84 921 GLY A O 1
ATOM 7346 N N . THR A 1 922 ? 1.565 52.896 6.063 1.00 55.97 922 THR A N 1
ATOM 7347 C CA . THR A 1 922 ? 1.548 51.408 6.087 1.00 55.97 922 THR A CA 1
ATOM 7348 C C . THR A 1 922 ? 2.019 50.798 7.415 1.00 55.97 922 THR A C 1
ATOM 7350 O O . THR A 1 922 ? 1.867 49.596 7.654 1.00 55.97 922 THR A O 1
ATOM 7353 N N . ASN A 1 923 ? 2.548 51.644 8.305 1.00 55.38 923 ASN A N 1
ATOM 7354 C CA . ASN A 1 923 ? 3.025 51.323 9.650 1.00 55.38 923 ASN A CA 1
ATOM 7355 C C . ASN A 1 923 ? 2.302 52.058 10.778 1.00 55.38 923 ASN A C 1
ATOM 7357 O O . ASN A 1 923 ? 2.780 52.024 11.916 1.00 55.38 923 ASN A O 1
ATOM 7361 N N . CYS A 1 924 ? 1.183 52.723 10.492 1.00 63.16 924 CYS A N 1
ATOM 7362 C CA . CYS A 1 924 ? 0.325 53.218 11.561 1.00 63.16 924 CYS A CA 1
ATOM 7363 C C . CYS A 1 924 ? -0.153 52.053 12.443 1.00 63.16 924 CYS A C 1
ATOM 7365 O O . CYS A 1 924 ? -0.159 50.894 12.012 1.00 63.16 924 CYS A O 1
ATOM 7367 N N . LEU A 1 925 ? -0.493 52.363 13.699 1.00 62.75 925 LEU A N 1
ATOM 7368 C CA . LEU A 1 925 ? -1.094 51.379 14.596 1.00 62.75 925 LEU A CA 1
ATOM 7369 C C . LEU A 1 925 ? -2.331 50.784 13.924 1.00 62.75 925 LEU A C 1
ATOM 7371 O O . LEU A 1 925 ? -3.053 51.481 13.216 1.00 62.75 925 LEU A O 1
ATOM 7375 N N . GLU A 1 926 ? -2.523 49.484 14.123 1.00 76.50 926 GLU A N 1
ATOM 7376 C CA . GLU A 1 926 ? -3.689 48.777 13.607 1.00 76.50 926 GLU A CA 1
ATOM 7377 C C . GLU A 1 926 ? -4.951 49.426 14.190 1.00 76.50 926 GLU A C 1
ATOM 7379 O O . GLU A 1 926 ? -5.067 49.598 15.406 1.00 76.50 926 GLU A O 1
ATOM 7384 N N . GLU A 1 927 ? -5.871 49.823 13.314 1.00 83.94 927 GLU A N 1
ATOM 7385 C CA . GLU A 1 927 ? -7.134 50.442 13.703 1.00 83.94 927 GLU A CA 1
ATOM 7386 C C . GLU A 1 927 ? -8.222 49.375 13.692 1.00 83.94 927 GLU A C 1
ATOM 7388 O O . GLU A 1 927 ? -8.442 48.699 12.684 1.00 83.94 927 GLU A O 1
ATOM 7393 N N . ARG A 1 928 ? -8.907 49.202 14.823 1.00 86.25 928 ARG A N 1
ATOM 7394 C CA . ARG A 1 928 ? -9.997 48.234 14.908 1.00 86.25 928 ARG A CA 1
ATOM 7395 C C . ARG A 1 928 ? -11.176 48.731 14.080 1.00 86.25 928 ARG A C 1
ATOM 7397 O O . ARG A 1 928 ? -11.649 49.844 14.296 1.00 86.25 928 ARG A O 1
ATOM 7404 N N . VAL A 1 929 ? -11.653 47.902 13.156 1.00 88.50 929 VAL A N 1
ATOM 7405 C CA . VAL A 1 929 ? -12.776 48.258 12.284 1.00 88.50 929 VAL A CA 1
ATOM 7406 C C . VAL A 1 929 ? -14.096 48.144 13.047 1.00 88.50 929 VAL A C 1
ATOM 7408 O O . VAL A 1 929 ? -14.289 47.213 13.837 1.00 88.50 929 VAL A O 1
ATOM 7411 N N . ASP A 1 930 ? -15.018 49.073 12.792 1.00 81.94 930 ASP A N 1
ATOM 7412 C CA . ASP A 1 930 ? -16.349 49.061 13.394 1.00 81.94 930 ASP A CA 1
ATOM 7413 C C . ASP A 1 930 ? -17.120 47.766 13.061 1.00 81.94 930 ASP A C 1
ATOM 7415 O O . ASP A 1 930 ? -17.106 47.311 11.912 1.00 81.94 930 ASP A O 1
ATOM 7419 N N . PRO A 1 931 ? -17.874 47.182 14.015 1.00 75.38 931 PRO A N 1
ATOM 7420 C CA . PRO A 1 931 ? -18.610 45.930 13.805 1.00 75.38 931 PRO A CA 1
ATOM 7421 C C . PRO A 1 931 ? -19.575 45.939 12.608 1.00 75.38 931 PRO A C 1
ATOM 7423 O O . PRO A 1 931 ? -19.814 44.897 11.998 1.00 75.38 931 PRO A O 1
ATOM 7426 N N . CYS A 1 932 ? -20.124 47.102 12.245 1.00 73.69 932 CYS A N 1
ATOM 7427 C CA . CYS A 1 932 ? -21.001 47.250 11.079 1.00 73.69 932 CYS A CA 1
ATOM 7428 C C . CYS A 1 932 ? -20.256 47.033 9.751 1.00 73.69 932 CYS A C 1
ATOM 7430 O O . CYS A 1 932 ? -20.814 46.456 8.817 1.00 73.69 932 CYS A O 1
ATOM 7432 N N . ASP A 1 933 ? -18.986 47.437 9.682 1.00 83.75 933 ASP A N 1
ATOM 7433 C CA . ASP A 1 933 ? -18.146 47.307 8.491 1.00 83.75 933 ASP A CA 1
ATOM 7434 C C . ASP A 1 933 ? -17.512 45.913 8.366 1.00 83.75 933 ASP A C 1
ATOM 7436 O O . ASP A 1 933 ? -17.172 45.490 7.259 1.00 83.75 933 ASP A O 1
ATOM 7440 N N . VAL A 1 934 ? -17.429 45.150 9.465 1.00 85.19 934 VAL A N 1
ATOM 7441 C CA . VAL A 1 934 ? -16.949 43.754 9.471 1.00 85.19 934 VAL A CA 1
ATOM 7442 C C . VAL A 1 934 ? -17.755 42.877 8.513 1.00 85.19 934 VAL A C 1
ATOM 7444 O O . VAL A 1 934 ? -17.167 42.100 7.757 1.00 85.19 934 VAL A O 1
ATOM 7447 N N . LYS A 1 935 ? -19.087 43.022 8.486 1.00 84.19 935 LYS A N 1
ATOM 7448 C CA . LYS A 1 935 ? -19.951 42.258 7.569 1.00 84.19 935 LYS A CA 1
ATOM 7449 C C . LYS A 1 935 ? -19.678 42.608 6.109 1.00 84.19 935 LYS A C 1
ATOM 7451 O O . LYS A 1 935 ? -19.559 41.714 5.278 1.00 84.19 935 LYS A O 1
ATOM 7456 N N . ARG A 1 936 ? -19.512 43.901 5.801 1.00 88.06 936 ARG A N 1
ATOM 7457 C CA . ARG A 1 936 ? -19.166 44.367 4.448 1.00 88.06 936 ARG A CA 1
ATOM 7458 C C . ARG A 1 936 ? -17.826 43.787 3.996 1.00 88.06 936 ARG A C 1
ATOM 7460 O O . ARG A 1 936 ? -17.746 43.233 2.911 1.00 88.06 936 ARG A O 1
ATOM 7467 N N . ILE A 1 937 ? -16.799 43.850 4.842 1.00 89.00 937 ILE A N 1
ATOM 7468 C CA . ILE A 1 937 ? -15.454 43.349 4.513 1.00 89.00 937 ILE A CA 1
ATOM 7469 C C . ILE A 1 937 ? -15.440 41.818 4.372 1.00 89.00 937 ILE A C 1
ATOM 7471 O O . ILE A 1 937 ? -14.788 41.279 3.477 1.00 89.00 937 ILE A O 1
ATOM 7475 N N . SER A 1 938 ? -16.181 41.105 5.223 1.00 87.50 938 SER A N 1
ATOM 7476 C CA . SER A 1 938 ? -16.309 39.641 5.151 1.00 87.50 938 SER A CA 1
ATOM 7477 C C . SER A 1 938 ? -17.048 39.194 3.888 1.00 87.50 938 SER A C 1
ATOM 7479 O O . SER A 1 938 ? -16.687 38.177 3.282 1.00 87.50 938 SER A O 1
ATOM 7481 N N . LYS A 1 939 ? -18.041 39.984 3.461 1.00 85.62 939 LYS A N 1
ATOM 7482 C CA . LYS A 1 939 ? -18.721 39.816 2.180 1.00 85.62 939 LYS A CA 1
ATOM 7483 C C . LYS A 1 939 ? -17.777 40.086 1.011 1.00 85.62 939 LYS A C 1
ATOM 7485 O O . LYS A 1 939 ? -17.632 39.206 0.172 1.00 85.62 939 LYS A O 1
ATOM 7490 N N . ASP A 1 940 ? -17.047 41.202 1.015 1.00 85.94 940 ASP A N 1
ATOM 7491 C CA . ASP A 1 940 ? -16.050 41.524 -0.015 1.00 85.94 940 ASP A CA 1
ATOM 7492 C C . ASP A 1 940 ? -15.023 40.389 -0.188 1.00 85.94 940 ASP A C 1
ATOM 7494 O O . ASP A 1 940 ? -14.680 40.021 -1.311 1.00 85.94 940 ASP A O 1
ATOM 7498 N N . ALA A 1 941 ? -14.551 39.788 0.911 1.00 87.44 941 ALA A N 1
ATOM 7499 C CA . ALA A 1 941 ? -13.626 38.654 0.865 1.00 87.44 941 ALA A CA 1
ATOM 7500 C C . ALA A 1 941 ? -14.239 37.412 0.185 1.00 87.44 941 ALA A C 1
ATOM 7502 O O . ALA A 1 941 ? -13.562 36.734 -0.590 1.00 87.44 941 ALA A O 1
ATOM 7503 N N . SER A 1 942 ? -15.516 37.120 0.443 1.00 84.81 942 SER A N 1
ATOM 7504 C CA . SER A 1 942 ? -16.225 36.006 -0.204 1.00 84.81 942 SER A CA 1
ATOM 7505 C C . SER A 1 942 ? -16.575 36.301 -1.658 1.00 84.81 942 SER A C 1
ATOM 7507 O O . SER A 1 942 ? -16.470 35.414 -2.504 1.00 84.81 942 SER A O 1
ATOM 7509 N N . ASP A 1 943 ? -16.936 37.542 -1.971 1.00 83.50 943 ASP A N 1
ATOM 7510 C CA . ASP A 1 943 ? -17.253 37.983 -3.327 1.00 83.50 943 ASP A CA 1
ATOM 7511 C C . ASP A 1 943 ? -16.015 37.915 -4.227 1.00 83.50 943 ASP A C 1
ATOM 7513 O O . ASP A 1 943 ? -16.122 37.484 -5.371 1.00 83.50 943 ASP A O 1
ATOM 7517 N N . LEU A 1 944 ? -14.817 38.213 -3.710 1.00 83.50 944 LEU A N 1
ATOM 7518 C CA . LEU A 1 944 ? -13.567 37.983 -4.445 1.00 83.50 944 LEU A CA 1
ATOM 7519 C C . LEU A 1 944 ? -13.366 36.507 -4.813 1.00 83.50 944 LEU A C 1
ATOM 7521 O O . LEU A 1 944 ? -12.962 36.204 -5.935 1.00 83.50 944 LEU A O 1
ATOM 7525 N N . LEU A 1 945 ? -13.685 35.580 -3.906 1.00 80.88 945 LEU A N 1
ATOM 7526 C CA . LEU A 1 945 ? -13.602 34.145 -4.193 1.00 80.88 945 LEU A CA 1
ATOM 7527 C C . LEU A 1 945 ? -14.642 33.698 -5.227 1.00 80.88 945 LEU A C 1
ATOM 7529 O O . LEU A 1 945 ? -14.323 32.841 -6.050 1.00 80.88 945 LEU A O 1
ATOM 7533 N N . ARG A 1 946 ? -15.853 34.272 -5.201 1.00 73.50 946 ARG A N 1
ATOM 7534 C CA . ARG A 1 946 ? -16.925 33.985 -6.171 1.00 73.50 946 ARG A CA 1
ATOM 7535 C C . ARG A 1 946 ? -16.605 34.560 -7.552 1.00 73.50 946 ARG A C 1
ATOM 7537 O O . ARG A 1 946 ? -16.682 33.838 -8.538 1.00 73.50 946 ARG A O 1
ATOM 7544 N N . ASN A 1 947 ? -16.172 35.816 -7.616 1.00 68.50 947 ASN A N 1
ATOM 7545 C CA . ASN A 1 947 ? -15.814 36.503 -8.861 1.00 68.50 947 ASN A CA 1
ATOM 7546 C C . ASN A 1 947 ? -14.559 35.900 -9.505 1.00 68.50 947 ASN A C 1
ATOM 7548 O O . ASN A 1 947 ? -14.487 35.764 -10.721 1.00 68.50 947 ASN A O 1
ATOM 7552 N N . GLY A 1 948 ? -13.611 35.424 -8.696 1.00 56.16 948 GLY A N 1
ATOM 7553 C CA . GLY A 1 948 ? -12.425 34.721 -9.176 1.00 56.16 948 GLY A CA 1
ATOM 7554 C C . GLY A 1 948 ? -12.673 33.396 -9.888 1.00 56.16 948 GLY A C 1
ATOM 7555 O O . GLY A 1 948 ? -11.814 32.940 -10.645 1.00 56.16 948 GLY A O 1
ATOM 7556 N N . ILE A 1 949 ? -13.827 32.769 -9.648 1.00 50.78 949 ILE A N 1
ATOM 7557 C CA . ILE A 1 949 ? -14.269 31.597 -10.409 1.00 50.78 949 ILE A CA 1
ATOM 7558 C C . ILE A 1 949 ? -14.673 32.026 -11.826 1.00 50.78 949 ILE A C 1
ATOM 7560 O O . ILE A 1 949 ? -14.388 31.291 -12.761 1.00 50.78 949 ILE A O 1
ATOM 7564 N N . CYS A 1 950 ? -15.241 33.224 -11.998 1.00 35.81 950 CYS A N 1
ATOM 7565 C CA . CYS A 1 950 ? -15.597 33.787 -13.302 1.00 35.81 950 CYS A CA 1
ATOM 7566 C C . CYS A 1 950 ? -14.375 34.326 -14.076 1.00 35.81 950 CYS A C 1
ATOM 7568 O O . CYS A 1 950 ? -14.286 34.131 -15.284 1.00 35.81 950 CYS A O 1
ATOM 7570 N N . ASP A 1 951 ? -13.403 34.950 -13.398 1.00 35.56 951 ASP A N 1
ATOM 7571 C CA . ASP A 1 951 ? -12.256 35.607 -14.057 1.00 35.56 951 ASP A CA 1
ATOM 7572 C C . ASP A 1 951 ? -11.147 34.640 -14.520 1.00 35.56 951 ASP A C 1
ATOM 7574 O O . ASP A 1 951 ? -10.380 34.963 -15.426 1.00 35.56 951 ASP A O 1
ATOM 7578 N N . ARG A 1 952 ? -11.060 33.414 -13.976 1.00 35.34 952 ARG A N 1
ATOM 7579 C CA . ARG A 1 952 ? -10.126 32.383 -14.488 1.00 35.34 952 ARG A CA 1
ATOM 7580 C C . ARG A 1 952 ? -10.564 31.738 -15.811 1.00 35.34 952 ARG A C 1
ATOM 7582 O O . ARG A 1 952 ? -9.787 30.964 -16.365 1.00 35.34 952 ARG A O 1
ATOM 7589 N N . PHE A 1 953 ? -11.745 32.081 -16.331 1.00 31.34 953 PHE A N 1
ATOM 7590 C CA . PHE A 1 953 ? -12.218 31.658 -17.656 1.00 31.34 953 PHE A CA 1
ATOM 7591 C C . PHE A 1 953 ? -11.922 32.665 -18.777 1.00 31.34 953 PHE A C 1
ATOM 7593 O O . PHE A 1 953 ? -12.195 32.378 -19.941 1.00 31.34 953 PHE A O 1
ATOM 7600 N N . PHE A 1 954 ? -11.301 33.809 -18.468 1.00 30.14 954 PHE A N 1
ATOM 7601 C CA . PHE A 1 954 ? -10.894 34.791 -19.472 1.00 30.14 954 PHE A CA 1
ATOM 7602 C C . PHE A 1 954 ? -9.476 35.309 -19.215 1.00 30.14 954 PHE A C 1
ATOM 7604 O O . PHE A 1 954 ? -9.288 36.182 -18.380 1.00 30.14 954 PHE A O 1
ATOM 7611 N N . LEU A 1 955 ? -8.492 34.790 -19.967 1.00 23.28 955 LEU A N 1
ATOM 7612 C CA . LEU A 1 955 ? -7.321 35.494 -20.537 1.00 23.28 955 LEU A CA 1
ATOM 7613 C C . LEU A 1 955 ? -6.563 34.528 -21.500 1.00 23.28 955 LEU A C 1
ATOM 7615 O O . LEU A 1 955 ? -6.816 33.327 -21.462 1.00 23.28 955 LEU A O 1
ATOM 7619 N N . PRO A 1 956 ? -5.753 35.042 -22.449 1.00 23.77 956 PRO A N 1
ATOM 7620 C CA . PRO A 1 956 ? -5.894 34.864 -23.901 1.00 23.77 956 PRO A CA 1
ATOM 7621 C C . PRO A 1 956 ? -4.963 33.752 -24.455 1.00 23.77 956 PRO A C 1
ATOM 7623 O O . PRO A 1 956 ? -4.271 33.110 -23.669 1.00 23.77 956 PRO A O 1
ATOM 7626 N N . PRO A 1 957 ? -4.953 33.450 -25.775 1.00 27.38 957 PRO A N 1
ATOM 7627 C CA . PRO A 1 957 ? -4.310 32.241 -26.273 1.00 27.38 957 PRO A CA 1
ATOM 7628 C C . PRO A 1 957 ? -2.778 32.347 -26.255 1.00 27.38 957 PRO A C 1
ATOM 7630 O O . PRO A 1 957 ? -2.233 33.421 -26.523 1.00 27.38 957 PRO A O 1
ATOM 7633 N N . ILE A 1 958 ? -2.169 31.161 -26.098 1.00 26.86 958 ILE A N 1
ATOM 7634 C CA . ILE A 1 958 ? -0.750 30.749 -26.204 1.00 26.86 958 ILE A CA 1
ATOM 7635 C C . ILE A 1 958 ? -0.086 30.461 -24.856 1.00 26.86 958 ILE A C 1
ATOM 7637 O O . ILE A 1 958 ? 0.206 31.408 -24.095 1.00 26.86 958 ILE A O 1
#